Protein 3TML (pdb70)

Organism: Burkholderia cenocepacia (strain ATCC BAA-245 / DSM 16553 / LMG 16656 / NCTC 13227 / J2315 / CF5610) (NCBI:txid216591)

InterPro domains:
  IPR006218 DAHP synthetase I/KDSA [PF00793] (8-274)
  IPR006269 3-deoxy-8-phosphooctulonate synthase [MF_00056] (8-276)
  IPR006269 3-deoxy-8-phosphooctulonate synthase [PTHR21057] (2-278)
  IPR006269 3-deoxy-8-phosphooctulonate synthase [TIGR01362] (13-274)
  IPR013785 Aldolase-type TIM barrel [G3DSA:3.20.20.70] (1-281)

Secondary structure (DSSP, 8-state):
-EEETTEEESTTS--EEEEE-SB---HHHHHHHHHHHHHHHHHHT--EEEE-B--HHHHHHHHHHHHHHH---EEEE--SGGGHHHHHHH-SEEEE-GGGTT-HHHHHHHHTSSS-EEEEPPTT--TTHHHHHHHHHHHHHHTTT--S--EEEEE--EE-SSS-EE--HHHHHHGGGGSS-EEEEHHHHT-----TTHHHHHHHHHHHH--SEEEEEEESSGGG-SS-GGGPEEGGGHHHHHHHHHHHHHHHHSS--GGGG-/-EEETTEEESTTS--EEEEE-SB---HHHHHHHHHHHHHHHHHHT--EEEE-B---HHHHHHHHHHHHHHH---EEEE--SHHHHHHHHTT-SEEEE-GGGTT-HHHHHHHHTSSS-EEEEPPTT--GGGHHHHHHHHHHHHHHTT--S--EEEEE--EE-SSS-EE--HHHHHHGGGGSS-EEEETTGGG------TTHHHHHHHHHHHH--SEEEEEEESSGGG-SSSGGGPEEHHHHHHHHHHHHHHHHHHHSS--GGGG-/-EEETTEEESTTSPPEEEEE-SB---HHHHHHHHHHHHHHHHHHT--EEEE-B---HHHHHHHHHHHHHHH---EEEE--SGGGHHHHHTT-SEEEE-GGGTT-HHHHHHHHTSSS-EEEEPPTT--GGGHHHHHHHHHHHHHHTT--S--EEEEE--EE-SSS-EE--HHHHHHGGGGTS-EEEETTGGG------TTHHHHHHHHHHHH--SEEEEEEES-GGG-SSSGGGSEEGGGHHHHHHHHHHHHHHHHSS--GGGG-/-EEETTEEESTTSPPEEEEE-SB---HHHHHHHHHHHHHHHHHHT--EEEE-B---HHHHHHHHHHHHHHH---EEEE--SGGGHHHHHTT-SEEEE-GGGTT-HHHHHHHHTSSS-EEEEPPTT--GGGHHHHHHHHHHHHHHTT--S--EEEEE--EE-SSS-EE--HHHHHHGGGGTS-EEEEHHHHT------TTHHHHHHHHHHHH--SEEEEEEESSGGG-SSSGGGPEEGGGHHHHHHHHHHHHHHHHSS--GGGG-

Sequence (1054 aa):
SMKLCDFEVGLDQPFFLIAGTCVVESEQMTIDTAGRLKEICEKLNVPFIYKSSYGMDEGLRILSSEVKRQLGLPVLTDVHSIDEIEQVASVVDVLQTPAFLCRQTDFIHACARSGKPVNIKKGQFLAPHHDMKNVIDKARDAAREAGLSEDRFMACERGVSFGYNNLVSDMRSLAIMRETNAPVVFDATHSVQLPGQRREFVPVLARAAVATGVAGLFMETHPNPAEAKSDGPNAVPLNRMGALLETLVTLDQAVKRNPFLENDFSMKLCDFEVGLDQPFFLIAGTCVVESEQMTIDTAGRLKEICEKLNVPFIYKSSYLGMDEGLRILSEVKRQLGLPVLTDVHSIDEIEQVASVVDVLQTPAFLCRQQTDFIHACARSGKPVNIKKGQFLAPHDMKNVIDKARDAAREAGLSEDDRFMACERGVSFGYNNLVSDMRSLAIMRETNAPVVFDATHSVQLPGGQREFVPVLARAAVATGVAGLFMETHPNPAEAKSDGPNAVPLNRMGALLETLVTLDQAVKRNPFLENDFSMKLCDFEVGLDQPFFLIAGTCVVESEQMTIDTAGRLKEICEKLNVPFIYKSSYLGMDEGLRILSEVKRQLGLPVLTDVHSIDEIEQVASVVDVLQTPAFLCRQTDFIHACARRSGKPVNIKKGQFLAPHHDMKNVIDKARDAAREAGLSEDDRFMACERGVSFGYNNLVSDMRSSLAIMRETNAPVVFDATHSVQLPGGQREFVPVLARAAVATGVAGLFMETHPNPAEAKSDGPNAVPLNRMGALLETLVTLDQAVKRNPFLENDFSMKLCDFEVGLDQPFFLIAGTCVVESEQMTIDTAGRLKEICEKLNVPFIYKSSYLGMDEGLRILSEVKRQLGLPVLTDVHSIDEIEQVASSVVDVLQTPAFLCRQTDFIHACARRSGKPVNIKKGQFLAPHHDMKNVIDKARDAAREAGLSEDRFMACERGVSFGYNNLVSDMRSSLAIMRETNAPVVFDATHSVQLPGGQREEFVPVLARAAVATGVAGLFMETHPNPAEAKSDGPNAVPLNRMGALLETLVTLDQAVKRNPFLENDF

Nearest PDB structures (foldseek):
  3tml-assembly1_B  TM=1.002E+00  e=1.081E-51  Burkholderia cenocepacia J2315
  3t4c-assembly1_C  TM=9.710E-01  e=5.370E-46  Burkholderia ambifaria MC40-6
  3t4c-assembly1_A  TM=9.630E-01  e=5.690E-46  Burkholderia ambifaria MC40-6
  6mdy-assembly1_A  TM=9.760E-01  e=8.837E-35  Legionella pneumophila subsp. pneumophila str. Philadelphia 1
  2a21-assembly1_A  TM=9.348E-01  e=5.175E-30  Aquifex aeolicus

Solvent-accessible surface area: 36856 Å² total; per-residue (Å²): 85,4,85,2,50,107,46,46,0,5,50,95,44,80,4,0,0,0,0,0,0,24,41,29,57,47,65,64,51,0,20,97,0,0,21,41,0,60,59,40,2,115,86,43,84,7,33,12,0,0,6,0,20,51,89,41,107,87,3,4,107,8,0,44,30,0,66,175,97,32,67,14,22,0,0,0,19,0,84,41,82,129,38,11,150,80,0,7,87,35,0,31,0,0,4,0,32,8,151,50,2,70,92,74,77,5,5,56,15,0,0,123,30,37,58,23,1,0,1,14,3,0,20,118,23,52,28,112,55,0,75,111,14,0,54,29,0,26,68,7,0,136,94,44,77,50,69,69,68,34,0,0,0,1,1,29,0,22,59,46,71,210,103,43,5,1,4,14,0,14,1,1,14,48,0,42,67,2,120,8,12,6,0,0,0,0,3,47,2,0,31,94,93,78,33,83,71,12,0,0,0,1,0,4,0,0,0,0,0,0,0,1,0,0,4,0,1,0,6,62,52,22,113,81,24,76,40,48,5,88,16,4,0,22,22,116,89,0,22,58,4,0,89,17,0,26,26,0,6,73,4,5,45,111,76,126,16,23,11,109,111,68,72,12,70,1,54,106,45,94,0,5,51,106,49,82,3,0,0,0,0,0,0,25,47,10,42,50,66,66,52,0,26,96,1,0,21,116,0,61,58,17,2,104,79,40,62,9,32,12,0,0,6,0,19,54,132,43,42,104,57,0,3,108,1,0,39,31,0,72,169,81,32,66,13,22,0,0,0,21,0,86,36,90,131,40,10,83,77,0,8,89,32,0,28,0,0,2,0,30,7,149,50,2,107,104,87,58,6,6,56,12,1,0,122,31,34,62,22,0,0,1,14,2,0,16,117,6,55,24,111,40,0,74,94,6,0,55,32,0,31,70,7,0,135,90,50,71,48,58,61,78,32,1,0,0,0,1,19,0,20,59,50,69,206,92,43,2,0,4,13,1,13,0,0,14,46,0,41,66,2,122,9,13,7,0,0,0,0,4,38,1,0,50,84,46,115,78,34,62,51,21,0,0,0,2,0,5,0,0,0,0,0,0,0,0,0,0,1,0,3,1,8,59,55,15,110,83,22,81,26,58,9,70,15,5,0,21,14,126,14,0,23,64,4,0,61,29,0,26,53,0,5,86,2,4,45,90,77,123,15,29,14,104,81,69,113,6,83,1,53,96,29,21,0,6,53,95,19,56,3,0,0,0,0,0,0,22,44,7,37,48,58,67,52,0,28,97,0,0,22,37,0,61,59,41,2,58,49,40,31,8,15,14,0,0,7,0,18,48,130,42,42,106,62,0,4,99,2,0,39,36,0,66,198,91,38,66,13,25,0,0,0,21,0,78,39,83,124,37,11,151,79,0,10,89,34,0,34,0,0,5,0,28,9,148,47,2,108,91,60,80,7,5,51,12,0,1,119,33,38,58,23,2,0,1,12,4,0,18,116,8,52,25,114,40,0,76,63,4,0,52,76,0,29,67,6,0,129,94,50,73,47,59,68,77,32,1,0,0,0,2,20,0,20,58,48,68,206,93,41,2,0,3,14,1,14,0,1,13,44,0,39,65,3,123,8,15,7,0,0,0,0,3,32,1,0,48,85,50,118,87,36,55,72,14,0,0,0,2,0,6,0,0,0,0,0,1,0,0,0,0,0,0,2,1,5,43,91,18,110,81,22,77,41,42,9,66,18,5,0,22,24,141,13,0,22,62,4,0,60,24,0,22,36,0,4,63,2,4,39,68,69,118,15,19,12,104,84,44,94,8,73,1,53,106,44,66,0,5,57,87,15,21,3,0,0,0,0,0,0,18,41,10,38,45,63,65,49,0,26,93,0,0,23,125,0,56,52,12,2,88,40,37,25,8,33,13,0,0,8,0,15,41,134,44,42,107,61,0,3,106,2,0,40,28,0,74,176,87,33,68,13,25,0,0,0,27,0,80,44,82,96,38,11,146,77,0,9,93,35,1,31,0,0,6,0,35,8,148,44,2,68,90,48,80,6,4,53,15,0,0,116,33,38,59,22,0,0,1,14,3,0,18,118,24,52,27,117,60,0,78,86,13,0,56,72,0,31,66,6,0,144,92,50,73,46,68,74,61,32,0,0,0,0,2,19,0,22,59,49,69,209,94,40,2,1,4,14,0,14,1,0,14,45,0,36,65,3,125,9,15,6,0,0,0,0,3,37,2,0,44,87,47,116,66,32,58,58,22,0,0,0,2,0,5,0,0,0,0,0,0,0,0,0,0,4,0,1,1,7,60,54,15,112,82,25,78,43,41,6,78,20,3,0,25,15,132,14,0,22,64,5,0,101,23,0,22,31,0,4,51,17,5,41,53,90,120,16,32,13,105,81,61

Structure (mmCIF, N/CA/C/O backbone):
data_3TML
#
_entry.id   3TML
#
_cell.length_a   47.380
_cell.length_b   149.010
_cell.length_c   151.070
_cell.angle_alpha   90.000
_cell.angle_beta   90.000
_cell.angle_gamma   90.000
#
_symmetry.space_group_name_H-M   'P 21 21 21'
#
loop_
_entity.id
_entity.type
_entity.pdbx_description
1 polymer '2-dehydro-3-deoxyphosphooctonate aldolase'
2 non-polymer 'SULFATE ION'
3 non-polymer 'CHLORIDE ION'
4 water water
#
loop_
_atom_site.group_PDB
_atom_site.id
_atom_site.type_symbol
_atom_site.label_atom_id
_atom_site.label_alt_id
_atom_site.label_comp_id
_atom_site.label_asym_id
_atom_site.label_entity_id
_atom_site.label_seq_id
_atom_site.pdbx_PDB_ins_code
_atom_site.Cartn_x
_atom_site.Cartn_y
_atom_site.Cartn_z
_atom_site.occupancy
_atom_site.B_iso_or_equiv
_atom_site.auth_seq_id
_atom_site.auth_comp_id
_atom_site.auth_asym_id
_atom_site.auth_atom_id
_atom_site.pdbx_PDB_model_num
ATOM 1 N N . SER A 1 4 ? 2.422 -20.718 29.090 1.00 40.66 0 SER A N 1
ATOM 2 C CA . SER A 1 4 ? 1.060 -21.337 29.129 1.00 41.93 0 SER A CA 1
ATOM 3 C C . SER A 1 4 ? 1.029 -22.584 30.052 1.00 41.71 0 SER A C 1
ATOM 4 O O . SER A 1 4 ? 2.067 -23.236 30.261 1.00 48.96 0 SER A O 1
ATOM 6 N N . MET A 1 5 ? -0.145 -22.885 30.609 1.00 45.80 1 MET A N 1
ATOM 7 C CA . MET A 1 5 ? -0.398 -24.137 31.303 1.00 41.96 1 MET A CA 1
ATOM 8 C C . MET A 1 5 ? -1.441 -24.958 30.518 1.00 39.82 1 MET A C 1
ATOM 9 O O . MET A 1 5 ? -2.390 -24.393 30.000 1.00 36.76 1 MET A O 1
ATOM 14 N N . LYS A 1 6 ? -1.276 -26.280 30.435 1.00 38.11 2 LYS A N 1
ATOM 15 C CA . LYS A 1 6 ? -2.300 -27.147 29.828 1.00 37.51 2 LYS A CA 1
ATOM 16 C C . LYS A 1 6 ? -3.420 -27.413 30.834 1.00 36.68 2 LYS A C 1
ATOM 17 O O . LYS A 1 6 ? -3.176 -27.737 31.995 1.00 36.96 2 LYS A O 1
ATOM 19 N N . LEU A 1 7 ? -4.657 -27.237 30.401 1.00 36.06 3 LEU A N 1
ATOM 20 C CA . LEU A 1 7 ? -5.816 -27.434 31.277 1.00 35.12 3 LEU A CA 1
ATOM 21 C C . LEU A 1 7 ? -6.869 -28.100 30.425 1.00 36.36 3 LEU A C 1
ATOM 22 O O . LEU A 1 7 ? -7.320 -27.523 29.436 1.00 35.40 3 LEU A O 1
ATOM 27 N N . CYS A 1 8 ? -7.245 -29.322 30.786 1.00 36.91 4 CYS A N 1
ATOM 28 C CA . CYS A 1 8 ? -8.183 -30.082 29.993 1.00 38.16 4 CYS A CA 1
ATOM 29 C C . CYS A 1 8 ? -7.586 -30.165 28.569 1.00 40.14 4 CYS A C 1
ATOM 30 O O . CYS A 1 8 ? -6.399 -30.418 28.448 1.00 42.33 4 CYS A O 1
ATOM 33 N N . ASP A 1 9 ? -8.339 -29.957 27.494 1.00 41.19 5 ASP A N 1
ATOM 34 C CA . ASP A 1 9 ? -7.741 -30.132 26.154 1.00 41.20 5 ASP A CA 1
ATOM 35 C C . ASP A 1 9 ? -7.141 -28.844 25.535 1.00 41.02 5 ASP A C 1
ATOM 36 O O . ASP A 1 9 ? -6.873 -28.832 24.350 1.00 41.74 5 ASP A O 1
ATOM 38 N N . PHE A 1 10 ? -6.938 -27.782 26.320 1.00 38.56 6 PHE A N 1
ATOM 39 C CA . PHE A 1 10 ? -6.420 -26.496 25.786 1.00 39.67 6 PHE A CA 1
ATOM 40 C C . PHE A 1 10 ? -5.309 -25.875 26.636 1.00 37.52 6 PHE A C 1
ATOM 41 O O . PHE A 1 10 ? -4.969 -26.405 27.695 1.00 38.75 6 PHE A O 1
ATOM 49 N N . GLU A 1 11 ? -4.723 -24.784 26.135 1.00 35.71 7 GLU A N 1
ATOM 50 C CA . GLU A 1 11 ? -3.663 -24.055 26.817 1.00 34.92 7 GLU A CA 1
ATOM 51 C C . GLU A 1 11 ? -4.261 -22.768 27.404 1.00 32.94 7 GLU A C 1
ATOM 52 O O . GLU A 1 11 ? -5.019 -22.054 26.740 1.00 31.79 7 GLU A O 1
ATOM 54 N N . VAL A 1 12 ? -3.909 -22.479 28.649 1.00 31.64 8 VAL A N 1
ATOM 55 C CA . VAL A 1 12 ? -4.410 -21.291 29.327 1.00 30.59 8 VAL A CA 1
ATOM 56 C C . VAL A 1 12 ? -3.268 -20.474 29.894 1.00 31.10 8 VAL A C 1
ATOM 57 O O . VAL A 1 12 ? -2.139 -20.954 30.070 1.00 31.18 8 VAL A O 1
ATOM 61 N N . GLY A 1 13 ? -3.551 -19.211 30.135 1.00 30.95 9 GLY A N 1
ATOM 62 C CA . GLY A 1 13 ? -2.539 -18.351 30.664 1.00 31.81 9 GLY A CA 1
ATOM 63 C C . GLY A 1 13 ? -2.778 -16.916 30.271 1.00 33.09 9 GLY A C 1
ATOM 64 O O . GLY A 1 13 ? -3.660 -16.597 29.464 1.00 31.68 9 GLY A O 1
ATOM 65 N N . LEU A 1 14 ? -1.985 -16.054 30.885 1.00 34.46 10 LEU A N 1
ATOM 66 C CA . LEU A 1 14 ? -2.055 -14.635 30.621 1.00 35.08 10 LEU A CA 1
ATOM 67 C C . LEU A 1 14 ? -1.765 -14.358 29.159 1.00 35.97 10 LEU A C 1
ATOM 68 O O . LEU A 1 14 ? -2.293 -13.431 28.605 1.00 36.97 10 LEU A O 1
ATOM 73 N N . ASP A 1 15 ? -0.926 -15.181 28.550 1.00 38.01 11 ASP A N 1
ATOM 74 C CA . ASP A 1 15 ? -0.574 -15.090 27.121 1.00 40.13 11 ASP A CA 1
ATOM 75 C C . ASP A 1 15 ? -1.568 -15.794 26.156 1.00 39.12 11 ASP A C 1
ATOM 76 O O . ASP A 1 15 ? -1.302 -15.885 24.965 1.00 43.61 11 ASP A O 1
ATOM 81 N N . GLN A 1 16 ? -2.675 -16.330 26.654 1.00 35.01 12 GLN A N 1
ATOM 82 C CA . GLN A 1 16 ? -3.633 -17.056 25.819 1.00 33.33 12 GLN A CA 1
ATOM 83 C C . GLN A 1 16 ? -4.999 -16.393 25.868 1.00 30.83 12 GLN A C 1
ATOM 84 O O . GLN A 1 16 ? -5.297 -15.619 26.797 1.00 29.08 12 GLN A O 1
ATOM 90 N N . PRO A 1 17 ? -5.869 -16.750 24.922 1.00 29.92 13 PRO A N 1
ATOM 91 C CA . PRO A 1 17 ? -7.251 -16.297 25.011 1.00 28.56 13 PRO A CA 1
ATOM 92 C C . PRO A 1 17 ? -7.885 -16.751 26.334 1.00 26.60 13 PRO A C 1
ATOM 93 O O . PRO A 1 17 ? -7.666 -17.897 26.737 1.00 25.12 13 PRO A O 1
ATOM 97 N N . PHE A 1 18 ? -8.697 -15.905 26.972 1.00 24.19 14 PHE A N 1
ATOM 98 C CA . PHE A 1 18 ? -9.292 -16.281 28.283 1.00 23.59 14 PHE A CA 1
ATOM 99 C C . PHE A 1 18 ? -10.249 -17.457 28.146 1.00 23.56 14 PHE A C 1
ATOM 100 O O . PHE A 1 18 ? -10.856 -17.638 27.094 1.00 23.24 14 PHE A O 1
ATOM 108 N N . PHE A 1 19 ? -10.341 -18.278 29.198 1.00 23.28 15 PHE A N 1
ATOM 109 C CA . PHE A 1 19 ? -11.309 -19.364 29.245 1.00 23.55 15 PHE A CA 1
ATOM 110 C C . PHE A 1 19 ? -12.431 -19.021 30.189 1.00 22.24 15 PHE A C 1
ATOM 111 O O . PHE A 1 19 ? -12.275 -18.159 31.074 1.00 21.55 15 PHE A O 1
ATOM 119 N N . LEU A 1 20 ? -13.563 -19.694 29.999 1.00 22.12 16 LEU A N 1
ATOM 120 C CA . LEU A 1 20 ? -14.724 -19.484 30.828 1.00 21.08 16 LEU A CA 1
ATOM 121 C C . LEU A 1 20 ? -15.001 -20.712 31.659 1.00 20.83 16 LEU A C 1
ATOM 122 O O . LEU A 1 20 ? -14.993 -21.856 31.134 1.00 21.58 16 LEU A O 1
ATOM 127 N N . ILE A 1 21 ? -15.223 -20.478 32.960 1.00 20.10 17 ILE A N 1
ATOM 128 C CA . ILE A 1 21 ? -15.815 -21.466 33.853 1.00 20.83 17 ILE A CA 1
ATOM 129 C C . ILE A 1 21 ? -17.235 -20.932 34.124 1.00 21.92 17 ILE A C 1
ATOM 130 O O . ILE A 1 21 ? -17.397 -19.778 34.550 1.00 22.02 17 ILE A O 1
ATOM 135 N N . ALA A 1 22 ? -18.269 -21.707 33.835 1.00 22.89 18 ALA A N 1
ATOM 136 C CA . ALA A 1 22 ? -19.631 -21.250 34.103 1.00 24.07 18 ALA A CA 1
ATOM 137 C C . ALA A 1 22 ? -20.597 -22.394 34.238 1.00 25.89 18 ALA A C 1
ATOM 138 O O . ALA A 1 22 ? -20.369 -23.482 33.726 1.00 27.01 18 ALA A O 1
ATOM 140 N N . GLY A 1 23 ? -21.720 -22.108 34.882 1.00 27.70 19 GLY A N 1
ATOM 141 C CA . GLY A 1 23 ? -22.779 -23.081 35.069 1.00 29.93 19 GLY A CA 1
ATOM 142 C C . GLY A 1 23 ? -23.742 -22.583 36.124 1.00 31.55 19 GLY A C 1
ATOM 143 O O . GLY A 1 23 ? -23.627 -21.448 36.585 1.00 29.98 19 GLY A O 1
ATOM 144 N N . THR A 1 24 ? -24.736 -23.402 36.453 1.00 33.86 20 THR A N 1
ATOM 145 C CA . THR A 1 24 ? -25.702 -23.024 37.472 1.00 36.00 20 THR A CA 1
ATOM 146 C C . THR A 1 24 ? -25.020 -23.169 38.819 1.00 36.18 20 THR A C 1
ATOM 147 O O . THR A 1 24 ? -24.149 -24.031 38.982 1.00 36.16 20 THR A O 1
ATOM 151 N N . CYS A 1 25 ? -25.410 -22.348 39.785 1.00 37.30 21 CYS A N 1
ATOM 152 C CA . CYS A 1 25 ? -24.748 -22.380 41.108 1.00 37.22 21 CYS A CA 1
ATOM 153 C C . CYS A 1 25 ? -24.613 -23.800 41.653 1.00 35.80 21 CYS A C 1
ATOM 154 O O . CYS A 1 25 ? -23.519 -24.238 42.005 1.00 33.32 21 CYS A O 1
ATOM 157 N N . VAL A 1 26 ? -25.735 -24.505 41.703 1.00 36.76 22 VAL A N 1
ATOM 158 C CA . VAL A 1 26 ? -25.780 -25.871 42.254 1.00 37.21 22 VAL A CA 1
ATOM 159 C C . VAL A 1 26 ? -26.344 -26.802 41.196 1.00 36.93 22 VAL A C 1
ATOM 160 O O . VAL A 1 26 ? -26.926 -26.347 40.206 1.00 35.18 22 VAL A O 1
ATOM 164 N N . VAL A 1 27 ? -26.152 -28.106 41.384 1.00 37.39 23 VAL A N 1
ATOM 165 C CA . VAL A 1 27 ? -26.786 -29.094 40.488 1.00 38.82 23 VAL A CA 1
ATOM 166 C C . VAL A 1 27 ? -28.263 -29.229 40.904 1.00 41.25 23 VAL A C 1
ATOM 167 O O . VAL A 1 27 ? -28.583 -29.775 41.959 1.00 43.49 23 VAL A O 1
ATOM 171 N N . GLU A 1 28 ? -29.156 -28.686 40.090 1.00 42.82 24 GLU A N 1
ATOM 172 C CA . GLU A 1 28 ? -30.584 -28.652 40.418 1.00 45.77 24 GLU A CA 1
ATOM 173 C C . GLU A 1 28 ? -31.328 -29.887 39.923 1.00 47.85 24 GLU A C 1
ATOM 174 O O . GLU A 1 28 ? -32.322 -30.314 40.544 1.00 49.21 24 GLU A O 1
ATOM 180 N N . SER A 1 29 ? -30.828 -30.467 38.825 1.00 46.55 25 SER A N 1
ATOM 181 C CA . SER A 1 29 ? -31.578 -31.424 38.029 1.00 48.49 25 SER A CA 1
ATOM 182 C C . SER A 1 29 ? -30.703 -31.887 36.869 1.00 46.55 25 SER A C 1
ATOM 183 O O . SER A 1 29 ? -29.896 -31.105 36.386 1.00 44.93 25 SER A O 1
ATOM 186 N N . GLU A 1 30 ? -30.861 -33.132 36.413 1.00 45.84 26 GLU A N 1
ATOM 187 C CA . GLU A 1 30 ? -30.103 -33.618 35.246 1.00 45.45 26 GLU A CA 1
ATOM 188 C C . GLU A 1 30 ? -30.410 -32.795 33.983 1.00 45.97 26 GLU A C 1
ATOM 189 O O . GLU A 1 30 ? -29.484 -32.359 33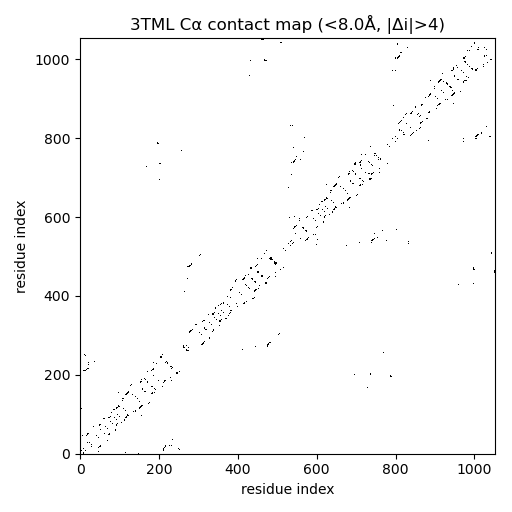.292 1.00 43.58 26 GLU A O 1
ATOM 195 N N . GLN A 1 31 ? -31.697 -32.559 33.709 1.00 47.40 27 GLN A N 1
ATOM 196 C CA . GLN A 1 31 ? -32.122 -31.742 32.555 1.00 47.69 27 GLN A CA 1
ATOM 197 C C . GLN A 1 31 ? -31.741 -30.266 32.666 1.00 47.00 27 GLN A C 1
ATOM 198 O O . GLN A 1 31 ? -31.310 -29.673 31.682 1.00 47.37 27 GLN A O 1
ATOM 200 N N . MET A 1 32 ? -31.884 -29.657 33.844 1.00 46.72 28 MET A N 1
ATOM 201 C CA . MET A 1 32 ? -31.384 -28.294 34.033 1.00 45.24 28 MET A CA 1
ATOM 202 C C . MET A 1 32 ? -29.880 -28.224 33.712 1.00 43.03 28 MET A C 1
ATOM 203 O O . MET A 1 32 ? -29.402 -27.282 33.075 1.00 39.67 28 MET A O 1
ATOM 208 N N . THR A 1 33 ? -29.136 -29.227 34.169 1.00 40.92 29 THR A N 1
ATOM 209 C CA . THR A 1 33 ? -27.697 -29.213 34.037 1.00 38.00 29 THR A CA 1
ATOM 210 C C . THR A 1 33 ? -27.312 -29.469 32.585 1.00 38.00 29 THR A C 1
ATOM 211 O O . THR A 1 33 ? -26.518 -28.737 32.017 1.00 35.73 29 THR A O 1
ATOM 215 N N . ILE A 1 34 ? -27.896 -30.485 31.966 1.00 38.47 30 ILE A N 1
ATOM 216 C CA . ILE A 1 34 ? -27.515 -30.839 30.586 1.00 38.91 30 ILE A CA 1
ATOM 217 C C . ILE A 1 34 ? -27.931 -29.764 29.582 1.00 38.98 30 ILE A C 1
ATOM 218 O O . ILE A 1 34 ? -27.196 -29.463 28.648 1.00 37.53 30 ILE A O 1
ATOM 223 N N . ASP A 1 35 ? -29.093 -29.161 29.791 1.00 41.67 31 ASP A N 1
ATOM 224 C CA . ASP A 1 35 ? -29.541 -28.067 28.914 1.00 43.29 31 ASP A CA 1
ATOM 225 C C . ASP A 1 35 ? -28.650 -26.824 29.046 1.00 40.91 31 ASP A C 1
ATOM 226 O O . ASP A 1 35 ? -28.216 -26.259 28.033 1.00 40.78 31 ASP A O 1
ATOM 231 N N . THR A 1 36 ? -28.364 -26.402 30.278 1.00 38.15 32 THR A N 1
ATOM 232 C CA . THR A 1 36 ? -27.557 -25.199 30.478 1.00 36.24 32 THR A CA 1
ATOM 233 C C . THR A 1 36 ? -26.164 -25.420 29.918 1.00 34.94 32 THR A C 1
ATOM 234 O O . THR A 1 36 ? -25.622 -24.530 29.220 1.00 34.34 32 THR A O 1
ATOM 238 N N . ALA A 1 37 ? -25.595 -26.598 30.195 1.00 32.99 33 ALA A N 1
ATOM 239 C CA . ALA A 1 37 ? -24.236 -26.897 29.734 1.00 31.67 33 ALA A CA 1
ATOM 240 C C . ALA A 1 37 ? -24.213 -26.894 28.211 1.00 31.84 33 ALA A C 1
ATOM 241 O O . ALA A 1 37 ? -23.249 -26.421 27.604 1.00 31.21 33 ALA A O 1
ATOM 243 N N . GLY A 1 38 ? -25.291 -27.381 27.599 1.00 32.82 34 GLY A N 1
ATOM 244 C CA . GLY A 1 38 ? -25.381 -27.456 26.129 1.00 33.03 34 GLY A CA 1
ATOM 245 C C . GLY A 1 38 ? -25.445 -26.082 25.447 1.00 32.46 34 GLY A C 1
ATOM 246 O O . GLY A 1 38 ? -24.786 -25.843 24.429 1.00 31.68 34 GLY A O 1
ATOM 247 N N . ARG A 1 39 ? -26.268 -25.189 25.987 1.00 32.60 35 ARG A N 1
ATOM 248 C CA . ARG A 1 39 ? -26.385 -23.817 25.467 1.00 32.32 35 ARG A CA 1
ATOM 249 C C . ARG A 1 39 ? -25.068 -23.040 25.656 1.00 30.81 35 ARG A C 1
ATOM 250 O O . ARG A 1 39 ? -24.657 -22.338 24.745 1.00 30.84 35 ARG A O 1
ATOM 252 N N . LEU A 1 40 ? -24.404 -23.199 26.805 1.00 29.24 36 LEU A N 1
ATOM 253 C CA . LEU A 1 40 ? -23.110 -22.576 27.059 1.00 28.20 36 LEU A CA 1
ATOM 254 C C . LEU A 1 40 ? -22.066 -23.080 26.088 1.00 29.03 36 LEU A C 1
ATOM 255 O O . LEU A 1 40 ? -21.238 -22.291 25.596 1.00 29.49 36 LEU A O 1
ATOM 260 N N . LYS A 1 41 ? -22.089 -24.375 25.819 1.00 29.96 37 LYS A N 1
ATOM 261 C CA . LYS A 1 41 ? -21.187 -24.964 24.842 1.00 31.20 37 LYS A CA 1
ATOM 262 C C . LYS A 1 41 ? -21.352 -24.304 23.465 1.00 32.45 37 LYS A C 1
ATOM 263 O O . LYS A 1 41 ? -20.349 -23.984 22.818 1.00 31.66 37 LYS A O 1
ATOM 269 N N . GLU A 1 42 ? -22.612 -24.119 23.033 1.00 33.81 38 GLU A N 1
ATOM 270 C CA . GLU A 1 42 ? -22.916 -23.516 21.725 1.00 34.54 38 GLU A CA 1
ATOM 271 C C . GLU A 1 42 ? -22.444 -22.080 21.662 1.00 33.58 38 GLU A C 1
ATOM 272 O O . GLU A 1 42 ? -21.788 -21.683 20.691 1.00 33.51 38 GLU A O 1
ATOM 274 N N . ILE A 1 43 ? -22.808 -21.307 22.679 1.00 33.38 39 ILE A N 1
ATOM 275 C CA . ILE A 1 43 ? -22.371 -19.906 22.809 1.00 32.17 39 ILE A CA 1
ATOM 276 C C . ILE A 1 43 ? -20.841 -19.796 22.749 1.00 31.48 39 ILE A C 1
ATOM 277 O O . ILE A 1 43 ? -20.304 -19.045 21.928 1.00 32.14 39 ILE A O 1
ATOM 282 N N . CYS A 1 44 ? -20.143 -20.565 23.587 1.00 30.60 40 CYS A N 1
ATOM 283 C CA . CYS A 1 44 ? -18.678 -20.549 23.641 1.00 30.18 40 CYS A CA 1
ATOM 284 C C . CYS A 1 44 ? -17.964 -21.025 22.365 1.00 31.81 40 CYS A C 1
ATOM 285 O O . CYS A 1 44 ? -16.947 -20.420 21.969 1.00 31.20 40 CYS A O 1
ATOM 288 N N . GLU A 1 45 ? -18.477 -22.099 21.754 1.00 33.20 41 GLU A N 1
ATOM 289 C CA . GLU A 1 45 ? -18.007 -22.576 20.427 1.00 35.34 41 GLU A CA 1
ATOM 290 C C . GLU A 1 45 ? -18.045 -21.481 19.361 1.00 35.21 41 GLU A C 1
ATOM 291 O O . GLU A 1 45 ? -17.071 -21.304 18.622 1.00 34.49 41 GLU A O 1
ATOM 297 N N . LYS A 1 46 ? -19.168 -20.767 19.300 1.00 35.40 42 LYS A N 1
ATOM 298 C CA . LYS A 1 46 ? -19.362 -19.680 18.335 1.00 36.69 42 LYS A CA 1
ATOM 299 C C . LYS A 1 46 ? -18.318 -18.578 18.515 1.00 36.65 42 LYS A C 1
ATOM 300 O O . LYS A 1 46 ? -17.893 -17.979 17.535 1.00 36.72 42 LYS A O 1
ATOM 302 N N . LEU A 1 47 ? -17.894 -18.327 19.756 1.00 35.27 43 LEU A N 1
ATOM 303 C CA . LEU A 1 47 ? -16.938 -17.269 20.055 1.00 35.92 43 LEU A CA 1
ATOM 304 C C . LEU A 1 47 ? -15.486 -17.731 20.251 1.00 35.88 43 LEU A C 1
ATOM 305 O O . LEU A 1 47 ? -14.627 -16.902 20.491 1.00 37.04 43 LEU A O 1
ATOM 310 N N . ASN A 1 48 ? -15.215 -19.023 20.148 1.00 37.42 44 ASN A N 1
ATOM 311 C CA . ASN A 1 48 ? -13.888 -19.596 20.462 1.00 39.34 44 ASN A CA 1
ATOM 312 C C . ASN A 1 48 ? -13.390 -19.264 21.839 1.00 36.57 44 ASN A C 1
ATOM 313 O O . ASN A 1 48 ? -12.240 -18.842 22.013 1.00 39.13 44 ASN A O 1
ATOM 318 N N . VAL A 1 49 ? -14.290 -19.398 22.800 1.00 33.44 45 VAL A N 1
ATOM 319 C CA . VAL A 1 49 ? -13.953 -19.246 24.201 1.00 29.16 45 VAL A CA 1
ATOM 320 C C . VAL A 1 49 ? -13.857 -20.674 24.736 1.00 28.52 45 VAL A C 1
ATOM 321 O O . VAL A 1 49 ? -14.865 -21.379 24.757 1.00 27.77 45 VAL A O 1
ATOM 325 N N . PRO A 1 50 ? -12.647 -21.123 25.138 1.00 27.58 46 PRO A N 1
ATOM 326 C CA . PRO A 1 50 ? -12.556 -22.394 25.822 1.00 27.37 46 PRO A CA 1
ATOM 327 C C . PRO A 1 50 ? -13.468 -22.402 27.041 1.00 25.98 46 PRO A C 1
ATOM 328 O O . PRO A 1 50 ? -13.556 -21.405 27.747 1.00 24.24 46 PRO A O 1
ATOM 332 N N . PHE A 1 51 ? -14.132 -23.532 27.273 1.00 25.44 47 PHE A N 1
ATOM 333 C CA . PHE A 1 51 ? -15.210 -23.604 28.223 1.00 24.91 47 PHE A CA 1
ATOM 334 C C . PHE A 1 51 ? -15.129 -24.825 29.128 1.00 25.35 47 PHE A C 1
ATOM 335 O O . PHE A 1 51 ? -14.933 -25.977 28.655 1.00 25.41 47 PHE A O 1
ATOM 343 N N . ILE A 1 52 ? -15.301 -24.575 30.418 1.00 24.18 48 ILE A N 1
ATOM 344 C CA . ILE A 1 52 ? -15.342 -25.604 31.439 1.00 23.86 48 ILE A CA 1
ATOM 345 C C . ILE A 1 52 ? -16.661 -25.437 32.206 1.00 23.95 48 ILE A C 1
ATOM 346 O O . ILE A 1 52 ? -16.981 -24.328 32.717 1.00 22.44 48 ILE A O 1
ATOM 351 N N . TYR A 1 53 ? -17.420 -26.523 32.323 1.00 24.45 49 TYR A N 1
ATOM 352 C CA . TYR A 1 53 ? -18.714 -26.464 33.018 1.00 25.47 49 TYR A CA 1
ATOM 353 C C . TYR A 1 53 ? -18.543 -26.659 34.530 1.00 25.82 49 TYR A C 1
ATOM 354 O O . TYR A 1 53 ? -17.806 -27.551 34.971 1.00 25.00 49 TYR A O 1
ATOM 363 N N . LYS A 1 54 ? -19.217 -25.814 35.321 1.00 26.70 50 LYS A N 1
ATOM 364 C CA . LYS A 1 54 ? -19.227 -25.964 36.771 1.00 28.29 50 LYS A CA 1
ATOM 365 C C . LYS A 1 54 ? -20.627 -26.042 37.363 1.00 30.18 50 LYS A C 1
ATOM 366 O O . LYS A 1 54 ? -21.475 -25.201 37.077 1.00 30.60 50 LYS A O 1
ATOM 372 N N . SER A 1 55 ? -20.859 -26.998 38.254 1.00 32.44 51 SER A N 1
ATOM 373 C CA . SER A 1 55 ? -21.915 -26.819 39.283 1.00 34.13 51 SER A CA 1
ATOM 374 C C . SER A 1 55 ? -21.464 -27.471 40.578 1.00 35.44 51 SER A C 1
ATOM 375 O O . SER A 1 55 ? -20.656 -28.401 40.534 1.00 35.83 51 SER A O 1
ATOM 378 N N . SER A 1 56 ? -21.938 -26.947 41.718 1.00 36.81 52 SER A N 1
ATOM 379 C CA . SER A 1 56 ? -21.646 -27.528 43.041 1.00 38.05 52 SER A CA 1
ATOM 380 C C . SER A 1 56 ? -22.674 -28.605 43.398 1.00 40.57 52 SER A C 1
ATOM 381 O O . SER A 1 56 ? -23.819 -28.536 42.948 1.00 40.77 52 SER A O 1
ATOM 384 N N . TYR A 1 57 ? -22.265 -29.560 44.248 1.00 43.37 53 TYR A N 1
ATOM 385 C CA . TYR A 1 57 ? -23.129 -30.665 44.718 1.00 44.85 53 TYR A CA 1
ATOM 386 C C . TYR A 1 57 ? -23.545 -30.479 46.194 1.00 47.02 53 TYR A C 1
ATOM 387 O O . TYR A 1 57 ? -23.127 -29.506 46.855 1.00 47.45 53 TYR A O 1
ATOM 396 N N . GLY A 1 72 ? -27.598 -34.319 46.666 1.00 49.15 68 GLY A N 1
ATOM 397 C CA . GLY A 1 72 ? -26.343 -34.564 47.386 1.00 48.44 68 GLY A CA 1
ATOM 398 C C . GLY A 1 72 ? -25.119 -34.838 46.507 1.00 48.91 68 GLY A C 1
ATOM 399 O O . GLY A 1 72 ? -25.181 -34.697 45.276 1.00 47.83 68 GLY A O 1
ATOM 400 N N . MET A 1 73 ? -24.016 -35.260 47.133 1.00 48.72 69 MET A N 1
ATOM 401 C CA . MET A 1 73 ? -22.740 -35.480 46.439 1.00 49.68 69 MET A CA 1
ATOM 402 C C . MET A 1 73 ? -22.773 -36.601 45.379 1.00 49.42 69 MET A C 1
ATOM 403 O O . MET A 1 73 ? -22.310 -36.402 44.251 1.00 50.94 69 MET A O 1
ATOM 408 N N . ASP A 1 74 ? -23.304 -37.771 45.710 1.00 48.75 70 ASP A N 1
ATOM 409 C CA . ASP A 1 74 ? -23.310 -38.887 44.743 1.00 48.39 70 ASP A CA 1
ATOM 410 C C . ASP A 1 74 ? -24.060 -38.554 43.449 1.00 46.08 70 ASP A C 1
ATOM 411 O O . ASP A 1 74 ? -23.581 -38.826 42.346 1.00 44.62 70 ASP A O 1
ATOM 416 N N . GLU A 1 75 ? -25.232 -37.954 43.613 1.00 44.86 71 GLU A N 1
ATOM 417 C CA . GLU A 1 75 ? -26.119 -37.610 42.523 1.00 43.53 71 GLU A CA 1
ATOM 418 C C . GLU A 1 75 ? -25.578 -36.436 41.735 1.00 40.60 71 GLU A C 1
ATOM 419 O O . GLU A 1 75 ? -25.712 -36.384 40.506 1.00 38.42 71 GLU A O 1
ATOM 425 N N . GLY A 1 76 ? -24.987 -35.480 42.445 1.00 38.13 72 GLY A N 1
ATOM 426 C CA . GLY A 1 76 ? -24.345 -34.359 41.808 1.00 35.96 72 GLY A CA 1
ATOM 427 C C . GLY A 1 76 ? -23.222 -34.776 40.873 1.00 35.08 72 GLY A C 1
ATOM 428 O O . GLY A 1 76 ? -23.147 -34.298 39.734 1.00 33.56 72 GLY A O 1
ATOM 429 N N . LEU A 1 77 ? -22.352 -35.672 41.349 1.00 34.95 73 LEU A N 1
ATOM 430 C CA . LEU A 1 77 ? -21.227 -36.173 40.533 1.00 34.46 73 LEU A CA 1
ATOM 431 C C . LEU A 1 77 ? -21.665 -37.089 39.373 1.00 34.24 73 LEU A C 1
ATOM 432 O O . LEU A 1 77 ? -21.009 -37.161 38.312 1.00 33.63 73 LEU A O 1
ATOM 437 N N . ARG A 1 78 ? -22.758 -37.810 39.584 1.00 34.52 74 ARG A N 1
ATOM 438 C CA . ARG A 1 78 ? -23.336 -38.586 38.504 1.00 35.82 74 ARG A CA 1
ATOM 439 C C . ARG A 1 78 ? -23.734 -37.681 37.344 1.00 35.27 74 ARG A C 1
ATOM 440 O O . ARG A 1 78 ? -23.358 -37.920 36.186 1.00 35.09 74 ARG A O 1
ATOM 448 N N . ILE A 1 79 ? -24.504 -36.640 37.674 1.00 35.11 75 ILE A N 1
ATOM 449 C CA . ILE A 1 79 ? -25.001 -35.704 36.679 1.00 34.41 75 ILE A CA 1
ATOM 450 C C . ILE A 1 79 ? -23.820 -34.996 36.019 1.00 33.65 75 ILE A C 1
ATOM 451 O O . ILE A 1 79 ? -23.803 -34.839 34.797 1.00 33.03 75 ILE A O 1
ATOM 456 N N . LEU A 1 80 ? -22.814 -34.599 36.804 1.00 32.98 76 LEU A N 1
ATOM 457 C CA . LEU A 1 80 ? -21.599 -34.039 36.206 1.00 32.23 76 LEU A CA 1
ATOM 458 C C . LEU A 1 80 ? -20.867 -35.012 35.250 1.00 32.00 76 LEU A C 1
ATOM 459 O O . LEU A 1 80 ? -20.306 -34.564 34.240 1.00 30.18 76 LEU A O 1
ATOM 464 N N . SER A 1 81 ? -20.888 -36.325 35.544 1.00 32.79 77 SER A N 1
ATOM 465 C CA A SER A 1 81 ? -20.317 -37.317 34.629 0.50 33.33 77 SER A CA 1
ATOM 466 C CA B SER A 1 81 ? -20.320 -37.322 34.631 0.50 33.33 77 SER A CA 1
ATOM 467 C C . SER A 1 81 ? -21.069 -37.321 33.298 1.00 33.70 77 SER A C 1
ATOM 468 O O . SER A 1 81 ? -20.486 -37.590 32.259 1.00 33.84 77 SER A O 1
ATOM 473 N N . GLU A 1 82 ? -22.372 -37.025 33.336 1.00 34.10 78 GLU A N 1
ATOM 474 C CA . GLU A 1 82 ? -23.212 -37.015 32.131 1.00 34.30 78 GLU A CA 1
ATOM 475 C C . GLU A 1 82 ? -22.994 -35.801 31.249 1.00 33.32 78 GLU A C 1
ATOM 476 O O . GLU A 1 82 ? -23.108 -35.882 30.012 1.00 32.94 78 GLU A O 1
ATOM 482 N N . VAL A 1 83 ? -22.684 -34.663 31.862 1.00 31.72 79 VAL A N 1
ATOM 483 C CA . VAL A 1 83 ? -22.268 -33.536 31.105 1.00 30.73 79 VAL A CA 1
ATOM 484 C C . VAL A 1 83 ? -21.029 -33.889 30.261 1.00 30.71 79 VAL A C 1
ATOM 485 O O . VAL A 1 83 ? -20.971 -33.568 29.070 1.00 30.74 79 VAL A O 1
ATOM 489 N N . LYS A 1 84 ? -20.030 -34.500 30.898 1.00 30.97 80 LYS A N 1
ATOM 490 C CA . LYS A 1 84 ? -18.817 -34.954 30.199 1.00 31.42 80 LYS A CA 1
ATOM 491 C C . LYS A 1 84 ? -19.180 -35.955 29.104 1.00 32.36 80 LYS A C 1
ATOM 492 O O . LYS A 1 84 ? -18.884 -35.742 27.938 1.00 32.94 80 LYS A O 1
ATOM 498 N N . ARG A 1 85 ? -19.823 -37.060 29.477 1.00 33.48 81 ARG A N 1
ATOM 499 C CA . ARG A 1 85 ? -20.125 -38.109 28.489 1.00 34.72 81 ARG A CA 1
ATOM 500 C C . ARG A 1 85 ? -20.941 -37.584 27.308 1.00 35.21 81 ARG A C 1
ATOM 501 O O . ARG A 1 85 ? -20.643 -37.889 26.162 1.00 35.48 81 ARG A O 1
ATOM 509 N N . GLN A 1 86 ? -21.974 -36.813 27.590 1.00 35.24 82 GLN A N 1
ATOM 510 C CA . GLN A 1 86 ? -22.965 -36.435 26.587 1.00 36.96 82 GLN A CA 1
ATOM 511 C C . GLN A 1 86 ? -22.520 -35.236 25.761 1.00 37.11 82 GLN A C 1
ATOM 512 O O . GLN A 1 86 ? -22.773 -35.187 24.548 1.00 37.29 82 GLN A O 1
ATOM 518 N N . LEU A 1 87 ? -21.872 -34.253 26.401 1.00 34.99 83 LEU A N 1
ATOM 519 C CA . LEU A 1 87 ? -21.513 -33.027 25.691 1.00 34.93 83 LEU A CA 1
ATOM 520 C C . LEU A 1 87 ? -20.005 -32.915 25.404 1.00 34.27 83 LEU A C 1
ATOM 521 O O . LEU A 1 87 ? -19.591 -32.035 24.667 1.00 36.49 83 LEU A O 1
ATOM 526 N N . GLY A 1 88 ? -19.196 -33.816 25.953 1.00 34.48 84 GLY A N 1
ATOM 527 C CA . GLY A 1 88 ? -17.739 -33.809 25.746 1.00 33.84 84 GLY A CA 1
ATOM 528 C C . GLY A 1 88 ? -17.037 -32.632 26.415 1.00 32.95 84 GLY A C 1
ATOM 529 O O . GLY A 1 88 ? -15.933 -32.262 26.015 1.00 33.26 84 GLY A O 1
ATOM 530 N N . LEU A 1 89 ? -17.679 -32.024 27.417 1.00 31.43 85 LEU A N 1
ATOM 531 C CA . LEU A 1 89 ? -17.127 -30.846 28.109 1.00 30.35 85 LEU A CA 1
ATOM 532 C C . LEU A 1 89 ? -16.299 -31.238 29.322 1.00 29.83 85 LEU A C 1
ATOM 533 O O . LEU A 1 89 ? -16.645 -32.198 30.014 1.00 30.64 85 LEU A O 1
ATOM 538 N N . PRO A 1 90 ? -15.226 -30.482 29.622 1.00 29.78 86 PRO A N 1
ATOM 539 C CA . PRO A 1 90 ? -14.588 -30.682 30.931 1.00 29.17 86 PRO A CA 1
ATOM 540 C C . PRO A 1 90 ? -15.435 -30.097 32.040 1.00 28.11 86 PRO A C 1
ATOM 541 O O . PRO A 1 90 ? -16.206 -29.161 31.798 1.00 26.35 86 PRO A O 1
ATOM 545 N N . VAL A 1 91 ? -15.317 -30.661 33.243 1.00 27.71 87 VAL A N 1
ATOM 546 C CA . VAL A 1 91 ? -16.101 -30.200 34.359 1.00 27.33 87 VAL A CA 1
ATOM 547 C C . VAL A 1 91 ? -15.213 -29.907 35.565 1.00 26.55 87 VAL A C 1
ATOM 548 O O . VAL A 1 91 ? -14.154 -30.519 35.765 1.00 26.37 87 VAL A O 1
ATOM 552 N N . LEU A 1 92 ? -15.641 -28.890 36.308 1.00 26.30 88 LEU A N 1
ATOM 553 C CA . LEU A 1 92 ? -14.988 -28.437 37.515 1.00 25.65 88 LEU A CA 1
ATOM 554 C C . LEU A 1 92 ? -16.023 -28.444 38.648 1.00 25.85 88 LEU A C 1
ATOM 555 O O . LEU A 1 92 ? -17.187 -28.111 38.422 1.00 25.72 88 LEU A O 1
ATOM 560 N N . THR A 1 93 ? -15.609 -28.819 39.855 1.00 26.47 89 THR A N 1
ATOM 561 C CA . THR A 1 93 ? -16.442 -28.605 41.033 1.00 27.48 89 THR A CA 1
ATOM 562 C C . THR A 1 93 ? -15.581 -28.315 42.260 1.00 28.35 89 THR A C 1
ATOM 563 O O . THR A 1 93 ? -14.375 -28.574 42.248 1.00 26.11 89 THR A O 1
ATOM 567 N N . ASP A 1 94 ? -16.226 -27.781 43.298 1.00 30.18 90 ASP A N 1
ATOM 568 C CA . ASP A 1 94 ? -15.576 -27.504 44.588 1.00 33.39 90 ASP A CA 1
ATOM 569 C C . ASP A 1 94 ? -15.539 -28.746 45.430 1.00 34.66 90 ASP A C 1
ATOM 570 O O . ASP A 1 94 ? -16.515 -29.487 45.473 1.00 37.18 90 ASP A O 1
ATOM 575 N N . VAL A 1 95 ? -14.448 -28.924 46.165 1.00 34.28 91 VAL A N 1
ATOM 576 C CA . VAL A 1 95 ? -14.350 -29.972 47.164 1.00 35.22 91 VAL A CA 1
ATOM 577 C C . VAL A 1 95 ? -14.212 -29.300 48.538 1.00 36.59 91 VAL A C 1
ATOM 578 O O . VAL A 1 95 ? -13.543 -28.274 48.654 1.00 32.74 91 VAL A O 1
ATOM 582 N N . HIS A 1 96 ? -14.858 -29.881 49.553 1.00 37.97 92 HIS A N 1
ATOM 583 C CA . HIS A 1 96 ? -14.992 -29.262 50.877 1.00 40.85 92 HIS A CA 1
ATOM 584 C C . HIS A 1 96 ? -14.174 -29.894 51.972 1.00 40.41 92 HIS A C 1
ATOM 585 O O . HIS A 1 96 ? -13.914 -29.242 52.957 1.00 41.02 92 HIS A O 1
ATOM 592 N N . SER A 1 97 ? -13.732 -31.137 51.798 1.00 39.65 93 SER A N 1
ATOM 593 C CA . SER A 1 97 ? -12.988 -31.842 52.848 1.00 39.75 93 SER A CA 1
ATOM 594 C C . SER A 1 97 ? -11.981 -32.805 52.255 1.00 39.11 93 SER A C 1
ATOM 595 O O . SER A 1 97 ? -12.133 -33.223 51.100 1.00 37.37 93 SER A O 1
ATOM 598 N N . ILE A 1 98 ? -10.963 -33.167 53.037 1.00 38.50 94 ILE A N 1
ATOM 599 C CA . ILE A 1 98 ? -9.949 -34.102 52.552 1.00 40.10 94 ILE A CA 1
ATOM 600 C C . ILE A 1 98 ? -10.600 -35.416 52.084 1.00 41.98 94 ILE A C 1
ATOM 601 O O . ILE A 1 98 ? -10.224 -35.972 51.028 1.00 40.85 94 ILE A O 1
ATOM 606 N N . ASP A 1 99 ? -11.598 -35.898 52.825 1.00 43.27 95 ASP A N 1
ATOM 607 C CA . ASP A 1 99 ? -12.198 -37.188 52.483 1.00 44.96 95 ASP A CA 1
ATOM 608 C C . ASP A 1 99 ? -13.104 -37.207 51.214 1.00 44.47 95 ASP A C 1
ATOM 609 O O . ASP A 1 99 ? -13.435 -38.286 50.726 1.00 43.39 95 ASP A O 1
ATOM 614 N N . GLU A 1 100 ? -13.479 -36.044 50.674 1.00 42.26 96 GLU A N 1
ATOM 615 C CA . GLU A 1 100 ? -14.212 -35.982 49.371 1.00 42.43 96 GLU A CA 1
ATOM 616 C C . GLU A 1 100 ? -13.295 -36.057 48.134 1.00 39.71 96 GLU A C 1
ATOM 617 O O . GLU A 1 100 ? -13.745 -36.350 47.023 1.00 37.15 96 GLU A O 1
ATOM 623 N N . ILE A 1 101 ? -12.016 -35.776 48.331 1.00 37.91 97 ILE A N 1
ATOM 624 C CA . ILE A 1 101 ? -11.116 -35.538 47.213 1.00 37.41 97 ILE A CA 1
ATOM 625 C C . ILE A 1 101 ? -11.031 -36.737 46.289 1.00 37.04 97 ILE A C 1
ATOM 626 O O . ILE A 1 101 ? -11.197 -36.601 45.074 1.00 34.33 97 ILE A O 1
ATOM 631 N N . GLU A 1 102 ? -10.834 -37.932 46.855 1.00 37.70 98 GLU A N 1
ATOM 632 C CA . GLU A 1 102 ? -10.597 -39.099 46.013 1.00 38.76 98 GLU A CA 1
ATOM 633 C C . GLU A 1 102 ? -11.764 -39.333 45.034 1.00 37.45 98 GLU A C 1
ATOM 634 O O . GLU A 1 102 ? -11.554 -39.477 43.812 1.00 36.45 98 GLU A O 1
ATOM 640 N N . GLN A 1 103 ? -12.988 -39.313 45.551 1.00 37.02 99 GLN A N 1
ATOM 641 C CA . GLN A 1 103 ? -14.169 -39.510 44.702 1.00 37.70 99 GLN A CA 1
ATOM 642 C C . GLN A 1 103 ? -14.358 -38.372 43.706 1.00 35.67 99 GLN A C 1
ATOM 643 O O . GLN A 1 103 ? -14.615 -38.635 42.518 1.00 35.64 99 GLN A O 1
ATOM 649 N N . VAL A 1 104 ? -14.266 -37.124 44.169 1.00 32.65 100 VAL A N 1
ATOM 650 C CA . VAL A 1 104 ? -14.457 -36.001 43.271 1.00 30.86 100 VAL A CA 1
ATOM 651 C C . VAL A 1 104 ? -13.475 -36.039 42.088 1.00 30.48 100 VAL A C 1
ATOM 652 O O . VAL A 1 104 ? -13.905 -35.919 40.935 1.00 29.54 100 VAL A O 1
ATOM 656 N N . ALA A 1 105 ? -12.183 -36.223 42.378 1.00 30.52 101 ALA A N 1
ATOM 657 C CA . ALA A 1 105 ? -11.127 -36.235 41.357 1.00 31.06 101 ALA A CA 1
ATOM 658 C C . ALA A 1 105 ? -11.259 -37.368 40.367 1.00 32.71 101 ALA A C 1
ATOM 659 O O . ALA A 1 105 ? -10.844 -37.231 39.204 1.00 32.94 101 ALA A O 1
ATOM 661 N N . SER A 1 106 ? -11.834 -38.493 40.813 1.00 34.45 102 SER A N 1
ATOM 662 C CA . SER A 1 106 ? -12.129 -39.585 39.915 1.00 36.05 102 SER A CA 1
ATOM 663 C C . SER A 1 106 ? -13.215 -39.218 38.895 1.00 35.87 102 SER A C 1
ATOM 664 O O . SER A 1 106 ? -13.274 -39.836 37.835 1.00 36.26 102 SER A O 1
ATOM 667 N N . VAL A 1 107 ? -14.068 -38.231 39.184 1.00 34.16 103 VAL A N 1
ATOM 668 C CA . VAL A 1 107 ? -15.118 -37.835 38.224 1.00 33.93 103 VAL A CA 1
ATOM 669 C C . VAL A 1 107 ? -14.779 -36.553 37.414 1.00 32.11 103 VAL A C 1
ATOM 670 O O . VAL A 1 107 ? -14.883 -36.551 36.206 1.00 32.15 103 VAL A O 1
ATOM 674 N N . VAL A 1 108 ? -14.357 -35.490 38.083 1.00 31.12 104 VAL A N 1
ATOM 675 C CA . VAL A 1 108 ? -14.205 -34.172 37.432 1.00 29.98 104 VAL A CA 1
ATOM 676 C C . VAL A 1 108 ? -12.814 -33.946 36.786 1.00 30.00 104 VAL A C 1
ATOM 677 O O . VAL A 1 108 ? -11.859 -34.678 37.033 1.00 31.92 104 VAL A O 1
ATOM 681 N N . ASP A 1 109 ? -12.699 -32.917 35.950 1.00 28.43 105 AS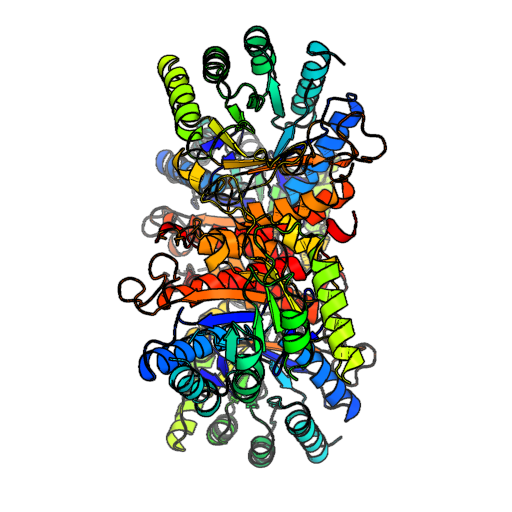P A N 1
ATOM 682 C CA . ASP A 1 109 ? -11.432 -32.573 35.328 1.00 27.92 105 ASP A CA 1
ATOM 683 C C . ASP A 1 109 ? -10.610 -31.546 36.123 1.00 26.46 105 ASP A C 1
ATOM 684 O O . ASP A 1 109 ? -9.382 -31.469 35.999 1.00 25.99 105 ASP A O 1
ATOM 689 N N . VAL A 1 110 ? -11.279 -30.757 36.950 1.00 25.42 106 VAL A N 1
ATOM 690 C CA . VAL A 1 110 ? -10.601 -29.696 37.700 1.00 24.17 106 VAL A CA 1
ATOM 691 C C . VAL A 1 110 ? -11.226 -29.592 39.071 1.00 24.39 106 VAL A C 1
ATOM 692 O O . VAL A 1 110 ? -12.452 -29.556 39.209 1.00 24.77 106 VAL A O 1
ATOM 696 N N . LEU A 1 111 ? -10.391 -29.553 40.104 1.00 24.50 107 LEU A N 1
ATOM 697 C CA . LEU A 1 111 ? -10.891 -29.280 41.436 1.00 24.80 107 LEU A CA 1
ATOM 698 C C . LEU A 1 111 ? -10.844 -27.793 41.690 1.00 23.77 107 LEU A C 1
ATOM 699 O O . LEU A 1 111 ? -10.074 -27.095 41.070 1.00 24.40 107 LEU A O 1
ATOM 704 N N . GLN A 1 112 ? -11.687 -27.333 42.604 1.00 23.75 108 GLN A N 1
ATOM 705 C CA . GLN A 1 112 ? -11.650 -25.958 43.129 1.00 23.12 108 GLN A CA 1
ATOM 706 C C . GLN A 1 112 ? -11.731 -25.989 44.654 1.00 23.46 108 GLN A C 1
ATOM 707 O O . GLN A 1 112 ? -12.500 -26.770 45.219 1.00 24.62 108 GLN A O 1
ATOM 713 N N . THR A 1 113 ? -10.967 -25.131 45.318 1.00 22.93 109 THR A N 1
ATOM 714 C CA . THR A 1 113 ? -10.940 -25.123 46.777 1.00 23.19 109 THR A CA 1
ATOM 715 C C . THR A 1 113 ? -11.711 -23.929 47.297 1.00 22.75 109 THR A C 1
ATOM 716 O O . THR A 1 113 ? -11.593 -22.835 46.729 1.00 23.18 109 THR A O 1
ATOM 720 N N . PRO A 1 114 ? -12.500 -24.114 48.368 1.00 23.56 110 PRO A N 1
ATOM 721 C CA . PRO A 1 114 ? -13.159 -23.016 49.037 1.00 22.89 110 PRO A CA 1
ATOM 722 C C . PRO A 1 114 ? -12.166 -21.974 49.498 1.00 22.37 110 PRO A C 1
ATOM 723 O O . PRO A 1 114 ? -11.069 -22.317 49.961 1.00 22.02 110 PRO A O 1
ATOM 727 N N . ALA A 1 115 ? -12.541 -20.703 49.364 1.00 21.49 111 ALA A N 1
ATOM 728 C CA . ALA A 1 115 ? -11.668 -19.583 49.745 1.00 21.65 111 ALA A CA 1
ATOM 729 C C . ALA A 1 115 ? -11.185 -19.634 51.198 1.00 22.31 111 ALA A C 1
ATOM 730 O O . ALA A 1 115 ? -10.013 -19.315 51.500 1.00 21.57 111 ALA A O 1
ATOM 732 N N . PHE A 1 116 ? -12.115 -19.959 52.095 1.00 23.73 112 PHE A N 1
ATOM 733 C CA . PHE A 1 116 ? -11.832 -19.964 53.535 1.00 24.94 112 PHE A CA 1
ATOM 734 C C . PHE A 1 116 ? -10.745 -21.007 53.883 1.00 24.49 112 PHE A C 1
ATOM 735 O O . PHE A 1 116 ? -10.083 -20.888 54.908 1.00 24.79 112 PHE A O 1
ATOM 743 N N . LEU A 1 117 ? -10.573 -22.026 53.049 1.00 24.42 113 LEU A N 1
ATOM 744 C CA . LEU A 1 117 ? -9.622 -23.101 53.307 1.00 25.18 113 LEU A CA 1
ATOM 745 C C . LEU A 1 117 ? -8.252 -22.876 52.652 1.00 24.93 113 LEU A C 1
ATOM 746 O O . LEU A 1 117 ? -7.426 -23.789 52.676 1.00 26.02 113 LEU A O 1
ATOM 751 N N . CYS A 1 118 ? -7.967 -21.677 52.130 1.00 23.68 114 CYS A N 1
ATOM 752 C CA . CYS A 1 118 ? -6.711 -21.434 51.405 1.00 23.65 114 CYS A CA 1
ATOM 753 C C . CYS A 1 118 ? -5.455 -21.590 52.236 1.00 24.16 114 CYS A C 1
ATOM 754 O O . CYS A 1 118 ? -4.395 -21.825 51.661 1.00 24.84 114 CYS A O 1
ATOM 757 N N . ARG A 1 119 ? -5.563 -21.469 53.558 1.00 25.31 115 ARG A N 1
ATOM 758 C CA . ARG A 1 119 ? -4.426 -21.659 54.458 1.00 26.83 115 ARG A CA 1
ATOM 759 C C . ARG A 1 119 ? -4.537 -23.016 55.222 1.00 29.30 115 ARG A C 1
ATOM 760 O O . ARG A 1 119 ? -3.736 -23.289 56.113 1.00 29.24 115 ARG A O 1
ATOM 762 N N . GLN A 1 120 ? -5.495 -23.878 54.849 1.00 29.31 116 GLN A N 1
ATOM 763 C CA . GLN A 1 120 ? -5.621 -25.197 55.514 1.00 31.52 116 GLN A CA 1
ATOM 764 C C . GLN A 1 120 ? -4.757 -26.167 54.711 1.00 33.06 116 GLN A C 1
ATOM 765 O O . GLN A 1 120 ? -5.235 -26.839 53.788 1.00 32.99 116 GLN A O 1
ATOM 771 N N . THR A 1 121 ? -3.461 -26.202 55.025 1.00 35.40 117 THR A N 1
ATOM 772 C CA . THR A 1 121 ? -2.474 -26.854 54.136 1.00 37.76 117 THR A CA 1
ATOM 773 C C . THR A 1 121 ? -2.577 -28.378 53.994 1.00 38.40 117 THR A C 1
ATOM 774 O O . THR A 1 121 ? -2.172 -28.936 52.959 1.00 38.14 117 THR A O 1
ATOM 778 N N . ASP A 1 122 ? -3.096 -29.069 55.003 1.00 38.63 118 ASP A N 1
ATOM 779 C CA . ASP A 1 122 ? -3.284 -30.521 54.850 1.00 40.11 118 ASP A CA 1
ATOM 780 C C . ASP A 1 122 ? -4.275 -30.721 53.711 1.00 37.79 118 ASP A C 1
ATOM 781 O O . ASP A 1 122 ? -4.071 -31.563 52.847 1.00 35.33 118 ASP A O 1
ATOM 786 N N . PHE A 1 123 ? -5.305 -29.877 53.701 1.00 35.88 119 PHE A N 1
ATOM 787 C CA . PHE A 1 123 ? -6.339 -29.876 52.670 1.00 34.67 119 PHE A CA 1
ATOM 788 C C . PHE A 1 123 ? -5.788 -29.468 51.303 1.00 33.74 119 PHE A C 1
ATOM 789 O O . PHE A 1 123 ? -6.010 -30.153 50.283 1.00 32.75 119 PHE A O 1
ATOM 797 N N . ILE A 1 124 ? -5.043 -28.369 51.281 1.00 32.68 120 ILE A N 1
ATOM 798 C CA . ILE A 1 124 ? -4.487 -27.884 50.019 1.00 32.14 120 ILE A CA 1
ATOM 799 C C . ILE A 1 124 ? -3.539 -28.932 49.430 1.00 32.79 120 ILE A C 1
ATOM 800 O O . ILE A 1 124 ? -3.616 -29.221 48.259 1.00 30.35 120 ILE A O 1
ATOM 805 N N . HIS A 1 125 ? -2.675 -29.490 50.275 1.00 35.50 121 HIS A N 1
ATOM 806 C CA . HIS A 1 125 ? -1.758 -30.572 49.892 1.00 37.55 121 HIS A CA 1
ATOM 807 C C . HIS A 1 125 ? -2.468 -31.777 49.359 1.00 36.28 121 HIS A C 1
ATOM 808 O O . HIS A 1 125 ? -1.978 -32.426 48.441 1.00 37.34 121 HIS A O 1
ATOM 815 N N . ALA A 1 126 ? -3.581 -32.150 49.977 1.00 34.69 122 ALA A N 1
ATOM 816 C CA . ALA A 1 126 ? -4.332 -33.313 49.508 1.00 35.04 122 ALA A CA 1
ATOM 817 C C . ALA A 1 126 ? -4.868 -33.048 48.088 1.00 33.17 122 ALA A C 1
ATOM 818 O O . ALA A 1 126 ? -4.798 -33.909 47.222 1.00 32.66 122 ALA A O 1
ATOM 820 N N . CYS A 1 127 ? -5.375 -31.838 47.856 1.00 30.62 123 CYS A N 1
ATOM 821 C CA . CYS A 1 127 ? -5.885 -31.457 46.550 1.00 28.98 123 CYS A CA 1
ATOM 822 C C . CYS A 1 127 ? -4.752 -31.479 45.545 1.00 29.25 123 CYS A C 1
ATOM 823 O O . CYS A 1 127 ? -4.890 -32.005 44.426 1.00 28.99 123 CYS A O 1
ATOM 826 N N . ALA A 1 128 ? -3.601 -30.971 45.963 1.00 29.56 124 ALA A N 1
ATOM 827 C CA . ALA A 1 128 ? -2.431 -30.962 45.096 1.00 30.38 124 ALA A CA 1
ATOM 828 C C . ALA A 1 128 ? -2.012 -32.369 44.676 1.00 31.80 124 ALA A C 1
ATOM 829 O O . ALA A 1 128 ? -1.564 -32.549 43.567 1.00 31.91 124 ALA A O 1
ATOM 831 N N . ARG A 1 129 ? -2.137 -33.354 45.564 1.00 32.30 125 ARG A N 1
ATOM 832 C CA . ARG A 1 129 ? -1.750 -34.725 45.240 1.00 33.99 125 ARG A CA 1
ATOM 833 C C . ARG A 1 129 ? -2.890 -35.520 44.582 1.00 33.39 125 ARG A C 1
ATOM 834 O O . ARG A 1 129 ? -2.775 -36.715 44.424 1.00 33.47 125 ARG A O 1
ATOM 842 N N . SER A 1 130 ? -3.973 -34.856 44.173 1.00 31.76 126 SER A N 1
ATOM 843 C CA . SER A 1 130 ? -5.177 -35.560 43.740 1.00 31.27 126 SER A CA 1
ATOM 844 C C . SER A 1 130 ? -5.041 -36.202 42.366 1.00 31.42 126 SER A C 1
ATOM 845 O O . SER A 1 130 ? -5.744 -37.147 42.079 1.00 32.05 126 SER A O 1
ATOM 848 N N . GLY A 1 131 ? -4.155 -35.671 41.530 1.00 31.53 127 GLY A N 1
ATOM 849 C CA . GLY A 1 131 ? -4.018 -36.088 40.145 1.00 32.08 127 GLY A CA 1
ATOM 850 C C . GLY A 1 131 ? -4.670 -35.109 39.209 1.00 31.58 127 GLY A C 1
ATOM 851 O O . GLY A 1 131 ? -4.499 -35.188 38.003 1.00 31.77 127 GLY A O 1
ATOM 852 N N . LYS A 1 132 ? -5.388 -34.132 39.752 1.00 30.56 128 LYS A N 1
ATOM 853 C CA . LYS A 1 132 ? -6.093 -33.178 38.904 1.00 29.50 128 LYS A CA 1
ATOM 854 C C . LYS A 1 132 ? -5.573 -31.774 39.117 1.00 27.87 128 LYS A C 1
ATOM 855 O O . LYS A 1 132 ? -4.981 -31.478 40.148 1.00 27.45 128 LYS A O 1
ATOM 861 N N . PRO A 1 133 ? -5.815 -30.897 38.145 1.00 26.49 129 PRO A N 1
ATOM 862 C CA . PRO A 1 133 ? -5.470 -29.517 38.386 1.00 25.65 129 PRO A CA 1
ATOM 863 C C . PRO A 1 133 ? -6.434 -28.886 39.377 1.00 24.58 129 PRO A C 1
ATOM 864 O O . PRO A 1 133 ? -7.572 -29.379 39.546 1.00 23.96 129 PRO A O 1
ATOM 868 N N . VAL A 1 134 ? -5.957 -27.846 40.076 1.00 23.83 130 VAL A N 1
ATOM 869 C CA . VAL A 1 134 ? -6.718 -27.212 41.140 1.00 22.49 130 VAL A CA 1
ATOM 870 C C . VAL A 1 134 ? -6.750 -25.679 40.983 1.00 21.68 130 VAL A C 1
ATOM 871 O O . VAL A 1 134 ? -5.694 -25.026 40.891 1.00 21.52 130 VAL A O 1
ATOM 875 N N . ASN A 1 135 ? -7.966 -25.137 40.929 1.00 20.88 131 ASN A N 1
ATOM 876 C CA . ASN A 1 135 ? -8.226 -23.708 41.007 1.00 20.32 131 ASN A CA 1
ATOM 877 C C . ASN A 1 135 ? -8.323 -23.327 42.475 1.00 20.19 131 ASN A C 1
ATOM 878 O O . ASN A 1 135 ? -9.313 -23.660 43.140 1.00 20.23 131 ASN A O 1
ATOM 883 N N . ILE A 1 136 ? -7.299 -22.643 42.985 1.00 19.69 132 ILE A N 1
ATOM 884 C CA . ILE A 1 136 ? -7.198 -22.347 44.420 1.00 19.79 132 ILE A CA 1
ATOM 885 C C . ILE A 1 136 ? -7.741 -20.941 44.657 1.00 19.54 132 ILE A C 1
ATOM 886 O O . ILE A 1 136 ? -7.175 -19.935 44.153 1.00 19.79 132 ILE A O 1
ATOM 891 N N . LYS A 1 137 ? -8.871 -20.876 45.350 1.00 19.63 133 LYS A N 1
ATOM 892 C CA . LYS A 1 137 ? -9.504 -19.592 45.675 1.00 19.69 133 LYS A CA 1
ATOM 893 C C . LYS A 1 137 ? -8.747 -18.840 46.766 1.00 19.29 133 LYS A C 1
ATOM 894 O O . LYS A 1 137 ? -8.395 -19.423 47.810 1.00 18.70 133 LYS A O 1
ATOM 900 N N . LYS A 1 138 ? -8.488 -17.557 46.504 1.00 18.09 134 LYS A N 1
ATOM 901 C CA . LYS A 1 138 ? -7.862 -16.660 47.483 1.00 19.06 134 LYS A CA 1
ATOM 902 C C . LYS A 1 138 ? -8.855 -16.248 48.570 1.00 18.63 134 LYS A C 1
ATOM 903 O O . LYS A 1 138 ? -9.932 -15.710 48.274 1.00 18.00 134 LYS A O 1
ATOM 909 N N . GLY A 1 139 ? -8.504 -16.530 49.827 1.00 19.17 135 GLY A N 1
ATOM 910 C CA . GLY A 1 139 ? -9.320 -16.144 50.979 1.00 18.86 135 GLY A CA 1
ATOM 911 C C . GLY A 1 139 ? -9.542 -14.635 51.007 1.00 18.04 135 GLY A C 1
ATOM 912 O O . GLY A 1 139 ? -8.657 -13.875 50.655 1.00 17.51 135 GLY A O 1
ATOM 913 N N . GLN A 1 140 ? -10.760 -14.234 51.339 1.00 18.38 136 GLN A N 1
ATOM 914 C CA . GLN A 1 140 ? -11.141 -12.830 51.535 1.00 18.26 136 GLN A CA 1
ATOM 915 C C . GLN A 1 140 ? -10.252 -12.073 52.521 1.00 17.83 136 GLN A C 1
ATOM 916 O O . GLN A 1 140 ? -10.272 -10.857 52.567 1.00 17.38 136 GLN A O 1
ATOM 922 N N . PHE A 1 141 ? -9.535 -12.807 53.347 1.00 18.14 137 PHE A N 1
ATOM 923 C CA . PHE A 1 141 ? -8.633 -12.275 54.370 1.00 18.77 137 PHE A CA 1
ATOM 924 C C . PHE A 1 141 ? -7.179 -12.204 53.923 1.00 19.34 137 PHE A C 1
ATOM 925 O O . PHE A 1 141 ? -6.332 -11.743 54.701 1.00 20.07 137 PHE A O 1
ATOM 933 N N . LEU A 1 142 ? -6.861 -12.712 52.734 1.00 18.80 138 LEU A N 1
ATOM 934 C CA . LEU A 1 142 ? -5.495 -12.664 52.220 1.00 19.24 138 LEU A CA 1
ATOM 935 C C . LEU A 1 142 ? -5.205 -11.386 51.429 1.00 18.82 138 LEU A C 1
ATOM 936 O O . LEU A 1 142 ? -6.109 -10.773 50.819 1.00 19.23 138 LEU A O 1
ATOM 941 N N . ALA A 1 143 ? -3.935 -10.991 51.478 1.00 18.79 139 ALA A N 1
ATOM 942 C CA . ALA A 1 143 ? -3.347 -9.992 50.593 1.00 19.50 139 ALA A CA 1
ATOM 943 C C . ALA A 1 143 ? -2.917 -10.733 49.323 1.00 19.85 139 ALA A C 1
ATOM 944 O O . ALA A 1 143 ? -2.555 -11.906 49.399 1.00 19.98 139 ALA A O 1
ATOM 946 N N . PRO A 1 144 ? -2.913 -10.050 48.173 1.00 19.65 140 PRO A N 1
ATOM 947 C CA . PRO A 1 144 ? -2.524 -10.714 46.933 1.00 19.75 140 PRO A CA 1
ATOM 948 C C . PRO A 1 144 ? -1.167 -11.381 46.958 1.00 20.60 140 PRO A C 1
ATOM 949 O O . PRO A 1 144 ? -1.049 -12.479 46.391 1.00 19.97 140 PRO A O 1
ATOM 953 N N . HIS A 1 145 ? -0.167 -10.741 47.574 1.00 21.54 141 HIS A N 1
ATOM 954 C CA A HIS A 1 145 ? 1.171 -11.349 47.662 0.70 23.75 141 HIS A CA 1
ATOM 955 C CA B HIS A 1 145 ? 1.177 -11.304 47.648 0.30 23.30 141 HIS A CA 1
ATOM 956 C C . HIS A 1 145 ? 1.182 -12.652 48.383 1.00 25.20 141 HIS A C 1
ATOM 957 O O . HIS A 1 145 ? 2.124 -13.466 48.216 1.00 26.97 141 HIS A O 1
ATOM 970 N N . ASP A 1 146 ? 0.143 -12.925 49.188 1.00 24.77 142 ASP A N 1
ATOM 971 C CA . ASP A 1 146 ? 0.123 -14.153 49.974 1.00 25.94 142 ASP A CA 1
ATOM 972 C C . ASP A 1 146 ? -0.151 -15.410 49.145 1.00 25.60 142 ASP A C 1
ATOM 973 O O . ASP A 1 146 ? 0.120 -16.504 49.584 1.00 26.32 142 ASP A O 1
ATOM 978 N N . MET A 1 147 ? -0.728 -15.260 47.961 1.00 24.70 143 MET A N 1
ATOM 979 C CA . MET A 1 147 ? -1.060 -16.420 47.153 1.00 25.10 143 MET A CA 1
ATOM 980 C C . MET A 1 147 ? 0.145 -17.133 46.636 1.00 25.34 143 MET A C 1
ATOM 981 O O . MET A 1 147 ? 0.043 -18.318 46.337 1.00 25.99 143 MET A O 1
ATOM 986 N N . LYS A 1 148 ? 1.262 -16.428 46.484 1.00 25.39 144 LYS A N 1
ATOM 987 C CA . LYS A 1 148 ? 2.506 -17.095 46.045 1.00 27.55 144 LYS A CA 1
ATOM 988 C C . LYS A 1 148 ? 2.852 -18.226 46.993 1.00 28.51 144 LYS A C 1
ATOM 989 O O . LYS A 1 148 ? 3.168 -19.330 46.560 1.00 28.60 144 LYS A O 1
ATOM 995 N N . ASN A 1 149 ? 2.822 -17.938 48.290 1.00 28.55 145 ASN A N 1
ATOM 996 C CA . ASN A 1 149 ? 3.156 -18.958 49.296 1.00 30.09 145 ASN A CA 1
ATOM 997 C C . ASN A 1 149 ? 2.193 -20.152 49.194 1.00 29.09 145 ASN A C 1
ATOM 998 O O . ASN A 1 149 ? 2.615 -21.325 49.209 1.00 29.94 145 ASN A O 1
ATOM 1003 N N . VAL A 1 150 ? 0.904 -19.864 49.054 1.00 26.72 146 VAL A N 1
ATOM 1004 C CA . VAL A 1 150 ? -0.104 -20.902 48.919 1.00 26.22 146 VAL A CA 1
ATOM 1005 C C . VAL A 1 150 ? 0.218 -21.782 47.691 1.00 26.62 146 VAL A C 1
ATOM 1006 O O . VAL A 1 150 ? 0.313 -23.015 47.792 1.00 27.60 146 VAL A O 1
ATOM 1010 N N . ILE A 1 151 ? 0.463 -21.156 46.547 1.00 26.45 147 ILE A N 1
ATOM 1011 C CA . ILE A 1 151 ? 0.773 -21.915 45.327 1.00 27.06 147 ILE A CA 1
ATOM 1012 C C . ILE A 1 151 ? 2.086 -22.690 45.465 1.00 28.55 147 ILE A C 1
ATOM 1013 O O . ILE A 1 151 ? 2.141 -23.841 45.075 1.00 29.27 147 ILE A O 1
ATOM 1018 N N . ASP A 1 152 ? 3.136 -22.073 46.006 1.00 29.37 148 ASP A N 1
ATOM 1019 C CA . ASP A 1 152 ? 4.439 -22.752 46.159 1.00 32.19 148 ASP A CA 1
ATOM 1020 C C . ASP A 1 152 ? 4.303 -24.027 47.002 1.00 33.19 148 ASP A C 1
ATOM 1021 O O . ASP A 1 152 ? 4.876 -25.070 46.682 1.00 34.22 148 ASP A O 1
ATOM 1026 N N . LYS A 1 153 ? 3.507 -23.944 48.063 1.00 33.47 149 LYS A N 1
ATOM 1027 C CA . LYS A 1 153 ? 3.307 -25.088 48.966 1.00 33.71 149 LYS A CA 1
ATOM 1028 C C . LYS A 1 153 ? 2.499 -26.172 48.278 1.00 34.62 149 LYS A C 1
ATOM 1029 O O . LYS A 1 153 ? 2.732 -27.371 48.504 1.00 35.40 149 LYS A O 1
ATOM 1031 N N . ALA A 1 154 ? 1.557 -25.780 47.419 1.00 33.03 150 ALA A N 1
ATOM 1032 C CA . ALA A 1 154 ? 0.789 -26.773 46.643 1.00 32.49 150 ALA A CA 1
ATOM 1033 C C . ALA A 1 154 ? 1.676 -27.483 45.626 1.00 32.98 150 ALA A C 1
ATOM 1034 O O . ALA A 1 154 ? 1.585 -28.706 45.470 1.00 33.26 150 ALA A O 1
ATOM 1036 N N . ARG A 1 155 ? 2.540 -26.717 44.964 1.00 33.37 151 ARG A N 1
ATOM 1037 C CA . ARG A 1 155 ? 3.550 -27.263 44.054 1.00 35.93 151 ARG A CA 1
ATOM 1038 C C . ARG A 1 155 ? 4.542 -28.197 44.747 1.00 39.10 151 ARG A C 1
ATOM 1039 O O . ARG A 1 155 ? 4.904 -29.218 44.174 1.00 41.75 151 ARG A O 1
ATOM 1047 N N . ASP A 1 156 ? 4.973 -27.872 45.971 1.00 40.98 152 ASP A N 1
ATOM 1048 C CA . ASP A 1 156 ? 5.857 -28.775 46.708 1.00 44.20 152 ASP A CA 1
ATOM 1049 C C . ASP A 1 156 ? 5.141 -30.086 46.913 1.00 44.03 152 ASP A C 1
ATOM 1050 O O . ASP A 1 156 ? 5.712 -31.139 46.633 1.00 46.70 152 ASP A O 1
ATOM 1055 N N . ALA A 1 157 ? 3.892 -30.029 47.373 1.00 42.29 153 ALA A N 1
ATOM 1056 C CA . ALA A 1 157 ? 3.123 -31.245 47.614 1.00 43.71 153 ALA A CA 1
ATOM 1057 C C . ALA A 1 157 ? 2.971 -32.090 46.343 1.00 44.38 153 ALA A C 1
ATOM 1058 O O . ALA A 1 157 ? 3.062 -33.311 46.392 1.00 44.89 153 ALA A O 1
ATOM 1060 N N . ALA A 1 158 ? 2.759 -31.434 45.207 1.00 45.09 154 ALA A N 1
ATOM 1061 C CA . ALA A 1 158 ? 2.643 -32.135 43.935 1.00 45.86 154 ALA A CA 1
ATOM 1062 C C . ALA A 1 158 ? 3.969 -32.804 43.590 1.00 49.22 154 ALA A C 1
ATOM 1063 O O . ALA A 1 158 ? 4.001 -34.001 43.300 1.00 51.65 154 ALA A O 1
ATOM 1065 N N . ARG A 1 159 ? 5.065 -32.053 43.647 1.00 51.67 155 ARG A N 1
ATOM 1066 C CA . ARG A 1 159 ? 6.384 -32.598 43.277 1.00 55.57 155 ARG A CA 1
ATOM 1067 C C . ARG A 1 159 ? 6.750 -33.764 44.190 1.00 57.82 155 ARG A C 1
ATOM 1068 O O . ARG A 1 159 ? 7.128 -34.838 43.712 1.00 59.07 155 ARG A O 1
ATOM 1076 N N . GLU A 1 160 ? 6.601 -33.553 45.501 1.00 58.89 156 GLU A N 1
ATOM 1077 C CA . GLU A 1 160 ? 6.819 -34.601 46.518 1.00 59.72 156 GLU A CA 1
ATOM 1078 C C . GLU A 1 160 ? 5.934 -35.837 46.313 1.00 60.41 156 GLU A C 1
ATOM 1079 O O . GLU A 1 160 ? 6.040 -36.802 47.074 1.00 62.73 156 GLU A O 1
ATOM 1081 N N . ALA A 1 161 ? 5.081 -35.811 45.285 1.00 58.35 157 ALA A N 1
ATOM 1082 C CA . ALA A 1 161 ? 4.151 -36.898 44.991 1.00 57.62 157 ALA A CA 1
ATOM 1083 C C . ALA A 1 161 ? 4.224 -37.382 43.543 1.00 57.66 157 ALA A C 1
ATOM 1084 O O . ALA A 1 161 ? 3.345 -38.126 43.097 1.00 59.01 157 ALA A O 1
ATOM 1086 N N . GLY A 1 162 ? 5.255 -36.965 42.804 1.00 56.35 158 GLY A N 1
ATOM 1087 C CA . GLY A 1 162 ? 5.454 -37.421 41.419 1.00 54.39 158 GLY A CA 1
ATOM 1088 C C . GLY A 1 162 ? 4.754 -36.643 40.313 1.00 51.93 158 GLY A C 1
ATOM 1089 O O . GLY A 1 162 ? 4.913 -36.972 39.133 1.00 50.76 158 GLY A O 1
ATOM 1090 N N . LEU A 1 163 ? 4.017 -35.591 40.680 1.00 49.07 159 LEU A N 1
ATOM 1091 C CA . LEU A 1 163 ? 3.178 -34.830 39.740 1.00 46.30 159 LEU A CA 1
ATOM 1092 C C . LEU A 1 163 ? 3.816 -33.507 39.316 1.00 44.95 159 LEU A C 1
ATOM 1093 O O . LEU A 1 163 ? 4.517 -32.866 40.120 1.00 45.24 159 LEU A O 1
ATOM 1098 N N . SER A 1 164 ? 3.529 -33.100 38.073 1.00 42.96 160 SER A N 1
ATOM 1099 C CA . SER A 1 164 ? 3.987 -31.827 37.498 1.00 42.13 160 SER A CA 1
ATOM 1100 C C . SER A 1 164 ? 3.533 -30.630 38.336 1.00 40.39 160 SER A C 1
ATOM 1101 O O . SER A 1 164 ? 2.433 -30.639 38.904 1.00 37.49 160 SER A O 1
ATOM 1104 N N . GLU A 1 165 ? 4.381 -29.611 38.412 1.00 40.95 161 GLU A N 1
ATOM 1105 C CA . GLU A 1 165 ? 4.083 -28.439 39.233 1.00 40.67 161 GLU A CA 1
ATOM 1106 C C . GLU A 1 165 ? 3.124 -27.455 38.559 1.00 38.11 161 GLU A C 1
ATOM 1107 O O . GLU A 1 165 ? 2.521 -26.595 39.230 1.00 35.64 161 GLU A O 1
ATOM 1113 N N . ASP A 1 166 ? 2.997 -27.530 37.243 1.00 37.20 162 ASP A N 1
ATOM 1114 C CA . ASP A 1 166 ? 2.179 -26.550 36.548 1.00 36.31 162 ASP A CA 1
ATOM 1115 C C . ASP A 1 166 ? 0.757 -27.038 36.357 1.00 33.78 162 ASP A C 1
ATOM 1116 O O . ASP A 1 166 ? 0.328 -27.287 35.226 1.00 33.03 162 ASP A O 1
ATOM 1121 N N . ARG A 1 167 ? 0.032 -27.104 37.480 1.00 31.25 163 ARG A N 1
ATOM 1122 C CA . ARG A 1 167 ? -1.342 -27.589 37.534 1.00 30.05 163 ARG A CA 1
ATOM 1123 C C . ARG A 1 167 ? -2.250 -26.795 38.485 1.00 28.25 163 ARG A C 1
ATOM 1124 O O . ARG A 1 167 ? -3.312 -27.270 38.873 1.00 27.29 163 ARG A O 1
ATOM 1132 N N . PHE A 1 168 ? -1.852 -25.574 38.837 1.00 27.58 164 PHE A N 1
ATOM 1133 C CA . PHE A 1 168 ? -2.615 -24.781 39.788 1.00 26.16 164 PHE A CA 1
ATOM 1134 C C . PHE A 1 168 ? -2.953 -23.435 39.183 1.00 25.15 164 PHE A C 1
ATOM 1135 O O . PHE A 1 168 ? -2.182 -22.901 38.366 1.00 24.28 164 PHE A O 1
ATOM 1143 N N . MET A 1 169 ? -4.123 -22.918 39.577 1.00 23.14 165 MET A N 1
ATOM 1144 C CA . MET A 1 169 ? -4.510 -21.553 39.224 1.00 22.17 165 MET A CA 1
ATOM 1145 C C . MET A 1 169 ? -4.861 -20.760 40.469 1.00 20.86 165 MET A C 1
ATOM 1146 O O . MET A 1 169 ? -5.335 -21.310 41.451 1.00 20.26 165 MET A O 1
ATOM 1151 N N . ALA A 1 170 ? -4.612 -19.449 40.425 1.00 20.61 166 ALA A N 1
ATOM 1152 C CA . ALA A 1 170 ? -4.910 -18.565 41.542 1.00 19.44 166 ALA A CA 1
ATOM 1153 C C . ALA A 1 170 ? -6.176 -17.831 41.228 1.00 18.86 166 ALA A C 1
ATOM 1154 O O . ALA A 1 170 ? -6.231 -17.111 40.205 1.00 18.92 166 ALA A O 1
ATOM 1156 N N . CYS A 1 171 ? -7.181 -17.969 42.085 1.00 17.96 167 CYS A N 1
ATOM 1157 C CA . CYS A 1 171 ? -8.520 -17.429 41.803 1.00 17.87 167 CYS A CA 1
ATOM 1158 C C . CYS A 1 171 ? -8.973 -16.300 42.737 1.00 17.12 167 CYS A C 1
ATOM 1159 O O . CYS A 1 171 ? -9.280 -16.534 43.916 1.00 16.70 167 CYS A O 1
ATOM 1162 N N . GLU A 1 172 ? -9.089 -15.117 42.163 1.00 16.09 168 GLU A N 1
ATOM 1163 C CA . GLU A 1 172 ? -9.553 -13.916 42.852 1.00 16.22 168 GLU A CA 1
ATOM 1164 C C . GLU A 1 172 ? -11.072 -13.932 43.070 1.00 16.26 168 GLU A C 1
ATOM 1165 O O . GLU A 1 172 ? -11.849 -14.120 42.117 1.00 15.96 168 GLU A O 1
ATOM 1171 N N . ARG A 1 173 ? -11.522 -13.742 44.312 1.00 16.32 169 ARG A N 1
ATOM 1172 C CA . ARG A 1 173 ? -12.973 -13.704 44.564 1.00 16.39 169 ARG A CA 1
ATOM 1173 C C . ARG A 1 173 ? -13.416 -12.596 45.500 1.00 16.37 169 ARG A C 1
ATOM 1174 O O . ARG A 1 173 ? -14.515 -12.640 46.021 1.00 16.34 169 ARG A O 1
ATOM 1182 N N . GLY A 1 174 ? -12.585 -11.579 45.659 1.00 15.93 170 GLY A N 1
ATOM 1183 C CA . GLY A 1 174 ? -12.901 -10.454 46.526 1.00 15.95 170 GLY A CA 1
ATOM 1184 C C . GLY A 1 174 ? -12.105 -10.433 47.817 1.00 16.15 170 GLY A C 1
ATOM 1185 O O . GLY A 1 174 ? -11.638 -11.490 48.329 1.00 16.23 170 GLY A O 1
ATOM 1186 N N . VAL A 1 175 ? -11.925 -9.219 48.354 1.00 15.27 171 VAL A N 1
ATOM 1187 C CA . VAL A 1 175 ? -11.293 -9.048 49.679 1.00 15.49 171 VAL A CA 1
ATOM 1188 C C . VAL A 1 175 ? -12.264 -8.306 50.591 1.00 15.18 171 VAL A C 1
ATOM 1189 O O . VAL A 1 175 ? -13.077 -7.496 50.127 1.00 14.55 171 VAL A O 1
ATOM 1193 N N . SER A 1 176 ? -12.229 -8.641 51.881 1.00 15.53 172 SER A N 1
ATOM 1194 C CA . SER A 1 176 ? -13.090 -7.996 52.866 1.00 15.90 172 SER A CA 1
ATOM 1195 C C . SER A 1 176 ? -12.893 -6.479 52.823 1.00 15.27 172 SER A C 1
ATOM 1196 O O . SER A 1 176 ? -11.768 -6.004 52.826 1.00 15.06 172 SER A O 1
ATOM 1199 N N . PHE A 1 177 ? -13.998 -5.751 52.839 1.00 15.44 173 PHE A N 1
ATOM 1200 C CA . PHE A 1 177 ? -13.991 -4.285 52.829 1.00 15.50 173 PHE A CA 1
ATOM 1201 C C . PHE A 1 177 ? -15.011 -3.756 53.847 1.00 16.08 173 PHE A C 1
ATOM 1202 O O . PHE A 1 177 ? -16.202 -3.657 53.555 1.00 15.74 173 PHE A O 1
ATOM 1210 N N . GLY A 1 178 ? -14.532 -3.375 55.025 1.00 16.33 174 GLY A N 1
ATOM 1211 C CA . GLY A 1 178 ? -15.443 -3.145 56.142 1.00 17.27 174 GLY A CA 1
ATOM 1212 C C . GLY A 1 178 ? -16.229 -4.379 56.516 1.00 17.76 174 GLY A C 1
ATOM 1213 O O . GLY A 1 178 ? -15.760 -5.500 56.330 1.00 18.99 174 GLY A O 1
ATOM 1214 N N . TYR A 1 179 ? -17.446 -4.183 57.017 1.00 18.20 175 TYR A N 1
ATOM 1215 C CA . TYR A 1 179 ? -18.337 -5.280 57.329 1.00 18.73 175 TYR A CA 1
ATOM 1216 C C . TYR A 1 179 ? -19.301 -5.502 56.173 1.00 19.35 175 TYR A C 1
ATOM 1217 O O . TYR A 1 179 ? -19.796 -4.524 55.610 1.00 17.93 175 T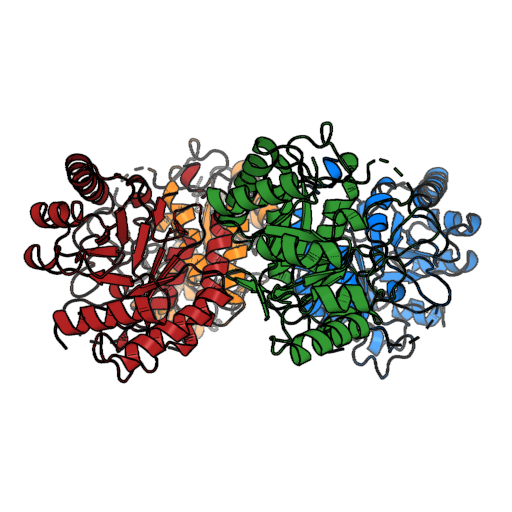YR A O 1
ATOM 1226 N N . ASN A 1 180 ? -19.557 -6.772 55.867 1.00 19.59 176 ASN A N 1
ATOM 1227 C CA . ASN A 1 180 ? -20.588 -7.196 54.924 1.00 20.84 176 ASN A CA 1
ATOM 1228 C C . ASN A 1 180 ? -20.397 -6.604 53.518 1.00 21.29 176 ASN A C 1
ATOM 1229 O O . ASN A 1 180 ? -21.386 -6.224 52.876 1.00 23.15 176 ASN A O 1
ATOM 1234 N N . ASN A 1 181 ? -19.145 -6.502 53.049 1.00 20.11 177 ASN A N 1
ATOM 1235 C CA . ASN A 1 181 ? -18.868 -5.977 51.725 1.00 19.48 177 ASN A CA 1
ATOM 1236 C C . ASN A 1 181 ? -17.539 -6.567 51.290 1.00 18.66 177 ASN A C 1
ATOM 1237 O O . ASN A 1 181 ? -16.666 -6.866 52.140 1.00 17.89 177 ASN A O 1
ATOM 1242 N N . LEU A 1 182 ? -17.400 -6.814 49.992 1.00 18.07 178 LEU A N 1
ATOM 1243 C CA . LEU A 1 182 ? -16.113 -7.187 49.424 1.00 18.03 178 LEU A CA 1
ATOM 1244 C C . LEU A 1 182 ? -15.742 -6.141 48.364 1.00 17.95 178 LEU A C 1
ATOM 1245 O O . LEU A 1 182 ? -16.615 -5.547 47.762 1.00 19.65 178 LEU A O 1
ATOM 1250 N N . VAL A 1 183 ? -14.461 -5.936 48.098 1.00 16.84 179 VAL A N 1
ATOM 1251 C CA . VAL A 1 183 ? -14.090 -5.084 47.002 1.00 16.12 179 VAL A CA 1
ATOM 1252 C C . VAL A 1 183 ? -13.150 -5.897 46.106 1.00 15.57 179 VAL A C 1
ATOM 1253 O O . VAL A 1 183 ? -12.463 -6.811 46.580 1.00 16.60 179 VAL A O 1
ATOM 1257 N N . SER A 1 184 ? -13.180 -5.616 44.821 1.00 15.19 180 SER A N 1
ATOM 1258 C CA . SER A 1 184 ? -12.397 -6.313 43.833 1.00 15.85 180 SER A CA 1
ATOM 1259 C C . SER A 1 184 ? -11.280 -5.386 43.421 1.00 15.33 180 SER A C 1
ATOM 1260 O O . SER A 1 184 ? -11.464 -4.381 42.667 1.00 15.48 180 SER A O 1
ATOM 1263 N N . ASP A 1 185 ? -10.126 -5.657 44.022 1.00 15.74 181 ASP A N 1
ATOM 1264 C CA . ASP A 1 185 ? -8.934 -4.909 43.757 1.00 15.40 181 ASP A CA 1
ATOM 1265 C C . ASP A 1 185 ? -8.240 -5.419 42.487 1.00 15.87 181 ASP A C 1
ATOM 1266 O O . ASP A 1 185 ? -7.597 -6.447 42.478 1.00 15.47 181 ASP A O 1
ATOM 1271 N N . MET A 1 186 ? -8.313 -4.611 41.426 1.00 15.92 182 MET A N 1
ATOM 1272 C CA . MET A 1 186 ? -7.792 -5.012 40.148 1.00 15.75 182 MET A CA 1
ATOM 1273 C C . MET A 1 186 ? -6.282 -5.161 40.213 1.00 15.59 182 MET A C 1
ATOM 1274 O O . MET A 1 186 ? -5.745 -5.918 39.429 1.00 15.52 182 MET A O 1
ATOM 1279 N N . ARG A 1 187 ? -5.621 -4.512 41.175 1.00 15.18 183 ARG A N 1
ATOM 1280 C CA . ARG A 1 187 ? -4.178 -4.688 41.346 1.00 15.81 183 ARG A CA 1
ATOM 1281 C C . ARG A 1 187 ? -3.835 -6.131 41.657 1.00 15.80 183 ARG A C 1
ATOM 1282 O O . ARG A 1 187 ? -2.748 -6.597 41.332 1.00 15.44 183 ARG A O 1
ATOM 1290 N N . SER A 1 188 ? -4.762 -6.817 42.320 1.00 15.28 184 SER A N 1
ATOM 1291 C CA . SER A 1 188 ? -4.561 -8.204 42.758 1.00 15.92 184 SER A CA 1
ATOM 1292 C C . SER A 1 188 ? -4.320 -9.149 41.590 1.00 15.96 184 SER A C 1
ATOM 1293 O O . SER A 1 188 ? -3.426 -10.007 41.619 1.00 16.73 184 SER A O 1
ATOM 1296 N N . LEU A 1 189 ? -5.091 -8.934 40.538 1.00 15.70 185 LEU A N 1
ATOM 1297 C CA . LEU A 1 189 ? -4.957 -9.689 39.307 1.00 15.98 185 LEU A CA 1
ATOM 1298 C C . LEU A 1 189 ? -3.605 -9.542 38.636 1.00 17.02 185 LEU A C 1
ATOM 1299 O O . LEU A 1 189 ? -3.163 -10.500 37.944 1.00 18.17 185 LEU A O 1
ATOM 1304 N N . ALA A 1 190 ? -2.985 -8.353 38.760 1.00 17.14 186 ALA A N 1
ATOM 1305 C CA . ALA A 1 190 ? -1.607 -8.132 38.276 1.00 18.67 186 ALA A CA 1
ATOM 1306 C C . ALA A 1 190 ? -0.555 -8.700 39.243 1.00 19.38 186 ALA A C 1
ATOM 1307 O O . ALA A 1 190 ? 0.405 -9.390 38.816 1.00 20.63 186 ALA A O 1
ATOM 1309 N N . ILE A 1 191 ? -0.725 -8.435 40.541 1.00 18.93 187 ILE A N 1
ATOM 1310 C CA . ILE A 1 191 ? 0.188 -8.940 41.549 1.00 19.67 187 ILE A CA 1
ATOM 1311 C C . ILE A 1 191 ? 0.312 -10.467 41.515 1.00 19.86 187 ILE A C 1
ATOM 1312 O O . ILE A 1 191 ? 1.402 -11.011 41.546 1.00 21.29 187 ILE A O 1
ATOM 1317 N N . MET A 1 192 ? -0.814 -11.162 41.426 1.00 19.30 188 MET A N 1
ATOM 1318 C CA . MET A 1 192 ? -0.826 -12.619 41.468 1.00 19.56 188 MET A CA 1
ATOM 1319 C C . MET A 1 192 ? -0.117 -13.292 40.258 1.00 20.28 188 MET A C 1
ATOM 1320 O O . MET A 1 192 ? 0.196 -14.472 40.313 1.00 21.01 188 MET A O 1
ATOM 1325 N N . ARG A 1 193 ? 0.200 -12.532 39.198 1.00 19.73 189 ARG A N 1
ATOM 1326 C CA . ARG A 1 193 ? 1.081 -13.034 38.132 1.00 21.08 189 ARG A CA 1
ATOM 1327 C C . ARG A 1 193 ? 2.427 -13.512 38.660 1.00 22.61 189 ARG A C 1
ATOM 1328 O O . ARG A 1 193 ? 3.101 -14.363 38.021 1.00 23.72 189 ARG A O 1
ATOM 1336 N N . GLU A 1 194 ? 2.840 -12.998 39.815 1.00 22.87 190 GLU A N 1
ATOM 1337 C CA . GLU A 1 194 ? 4.102 -13.423 40.428 1.00 24.64 190 GLU A CA 1
ATOM 1338 C C . GLU A 1 194 ? 4.056 -14.915 40.896 1.00 25.15 190 GLU A C 1
ATOM 1339 O O . GLU A 1 194 ? 5.083 -15.524 41.181 1.00 26.34 190 GLU A O 1
ATOM 1345 N N . THR A 1 195 ? 2.862 -15.506 40.967 1.00 23.96 191 THR A N 1
ATOM 1346 C CA . THR A 1 195 ? 2.732 -16.931 41.334 1.00 24.25 191 THR A CA 1
ATOM 1347 C C . THR A 1 195 ? 3.165 -17.826 40.175 1.00 26.18 191 THR A C 1
ATOM 1348 O O . THR A 1 195 ? 3.354 -19.014 40.382 1.00 27.64 191 THR A O 1
ATOM 1352 N N . ASN A 1 196 ? 3.310 -17.262 38.964 1.00 27.53 192 ASN A N 1
ATOM 1353 C CA . ASN A 1 196 ? 3.580 -18.025 37.745 1.00 28.62 192 ASN A CA 1
ATOM 1354 C C . ASN A 1 196 ? 2.531 -19.093 37.516 1.00 27.63 192 ASN A C 1
ATOM 1355 O O . ASN A 1 196 ? 2.819 -20.165 36.992 1.00 28.04 192 ASN A O 1
ATOM 1360 N N . ALA A 1 197 ? 1.304 -18.772 37.895 1.00 25.81 193 ALA A N 1
ATOM 1361 C CA . ALA A 1 197 ? 0.157 -19.590 37.646 1.00 24.89 193 ALA A CA 1
ATOM 1362 C C . ALA A 1 197 ? -0.911 -18.727 36.978 1.00 23.48 193 ALA A C 1
ATOM 1363 O O . ALA A 1 197 ? -1.000 -17.519 37.236 1.00 22.92 193 ALA A O 1
ATOM 1365 N N . PRO A 1 198 ? -1.749 -19.344 36.135 1.00 22.87 194 PRO A N 1
ATOM 1366 C CA . PRO A 1 198 ? -2.840 -18.589 35.524 1.00 21.91 194 PRO A CA 1
ATOM 1367 C C . PRO A 1 198 ? -3.711 -17.980 36.605 1.00 20.45 194 PRO A C 1
ATOM 1368 O O . PRO A 1 198 ? -4.033 -18.684 37.592 1.00 20.45 194 PRO A O 1
ATOM 1372 N N . VAL A 1 199 ? -4.117 -16.722 36.413 1.00 19.27 195 VAL A N 1
ATOM 1373 C CA . VAL A 1 199 ? -5.016 -16.047 37.339 1.00 18.30 195 VAL A CA 1
ATOM 1374 C C . VAL A 1 199 ? -6.437 -16.102 36.826 1.00 17.74 195 VAL A C 1
ATOM 1375 O O . VAL A 1 199 ? -6.688 -15.816 35.665 1.00 17.40 195 VAL A O 1
ATOM 1379 N N . VAL A 1 200 ? -7.360 -16.489 37.692 1.00 17.49 196 VAL A N 1
ATOM 1380 C CA . VAL A 1 200 ? -8.748 -16.598 37.350 1.00 17.85 196 VAL A CA 1
ATOM 1381 C C . VAL A 1 200 ? -9.556 -15.614 38.192 1.00 18.17 196 VAL A C 1
ATOM 1382 O O . VAL A 1 200 ? -9.356 -15.514 39.424 1.00 18.36 196 VAL A O 1
ATOM 1386 N N . PHE A 1 201 ? -10.469 -14.878 37.545 1.00 18.54 197 PHE A N 1
ATOM 1387 C CA . PHE A 1 201 ? -11.368 -13.944 38.222 1.00 18.22 197 PHE A CA 1
ATOM 1388 C C . PHE A 1 201 ? -12.761 -14.555 38.423 1.00 18.30 197 PHE A C 1
ATOM 1389 O O . PHE A 1 201 ? -13.419 -14.918 37.477 1.00 17.69 197 PHE A O 1
ATOM 1397 N N . ASP A 1 202 ? -13.219 -14.598 39.661 1.00 18.96 198 ASP A N 1
ATOM 1398 C CA . ASP A 1 202 ? -14.600 -15.002 39.991 1.00 20.20 198 ASP A CA 1
ATOM 1399 C C . ASP A 1 202 ? -15.515 -13.773 40.101 1.00 19.99 198 ASP A C 1
ATOM 1400 O O . ASP A 1 202 ? -15.520 -13.070 41.121 1.00 19.85 198 ASP A O 1
ATOM 1405 N N . ALA A 1 203 ? -16.277 -13.522 39.034 1.00 20.26 199 ALA A N 1
ATOM 1406 C CA . ALA A 1 203 ? -17.045 -12.295 38.891 1.00 20.65 199 ALA A CA 1
ATOM 1407 C C . ALA A 1 203 ? -18.319 -12.375 39.747 1.00 21.99 199 ALA A C 1
ATOM 1408 O O . ALA A 1 203 ? -18.734 -11.392 40.376 1.00 24.38 199 ALA A O 1
ATOM 1410 N N . THR A 1 204 ? -18.859 -13.574 39.866 1.00 21.84 200 THR A N 1
ATOM 1411 C CA . THR A 1 204 ? -20.068 -13.813 40.637 1.00 22.41 200 THR A CA 1
ATOM 1412 C C . THR A 1 204 ? -19.904 -13.643 42.133 1.00 22.62 200 THR A C 1
ATOM 1413 O O . THR A 1 204 ? -20.654 -12.915 42.751 1.00 22.97 200 THR A O 1
ATOM 1417 N N . HIS A 1 205 ? -18.936 -14.306 42.727 1.00 23.00 201 HIS A N 1
ATOM 1418 C CA . HIS A 1 205 ? -18.722 -14.150 44.169 1.00 24.08 201 HIS A CA 1
ATOM 1419 C C . HIS A 1 205 ? -18.066 -12.844 44.582 1.00 22.76 201 HIS A C 1
ATOM 1420 O O . HIS A 1 205 ? -18.198 -12.454 45.728 1.00 21.63 201 HIS A O 1
ATOM 1427 N N . SER A 1 206 ? -17.335 -12.185 43.664 1.00 21.32 202 SER A N 1
ATOM 1428 C CA . SER A 1 206 ? -16.708 -10.890 43.952 1.00 21.18 202 SER A CA 1
ATOM 1429 C C . SER A 1 206 ? -17.697 -9.751 44.195 1.00 21.76 202 SER A C 1
ATOM 1430 O O . SER A 1 206 ? -17.304 -8.739 44.756 1.00 23.62 202 SER A O 1
ATOM 1433 N N . VAL A 1 207 ? -18.940 -9.893 43.735 1.00 22.19 203 VAL A N 1
ATOM 1434 C CA . VAL A 1 207 ? -20.017 -8.908 43.966 1.00 23.93 203 VAL A CA 1
ATOM 1435 C C . VAL A 1 207 ? -20.864 -9.228 45.220 1.00 26.42 203 VAL A C 1
ATOM 1436 O O . VAL A 1 207 ? -21.601 -8.371 45.697 1.00 26.78 203 VAL A O 1
ATOM 1440 N N . GLN A 1 208 ? -20.762 -10.452 45.755 1.00 28.73 204 GLN A N 1
ATOM 1441 C CA . GLN A 1 208 ? -21.659 -10.895 46.850 1.00 31.11 204 GLN A CA 1
ATOM 1442 C C . GLN A 1 208 ? -21.330 -10.164 48.149 1.00 33.30 204 GLN A C 1
ATOM 1443 O O . GLN A 1 208 ? -20.158 -9.970 48.490 1.00 36.14 204 GLN A O 1
ATOM 1445 N N . LEU A 1 209 ? -22.377 -9.702 48.830 1.00 33.70 205 LEU A N 1
ATOM 1446 C CA . LEU A 1 209 ? -22.260 -9.058 50.124 1.00 34.69 205 LEU A CA 1
ATOM 1447 C C . LEU A 1 209 ? -22.308 -10.135 51.236 1.00 36.20 205 LEU A C 1
ATOM 1448 O O . LEU A 1 209 ? -23.366 -10.704 51.466 1.00 40.08 205 LEU A O 1
ATOM 1453 N N . PRO A 1 210 ? -21.181 -10.412 51.931 1.00 34.06 206 PRO A N 1
ATOM 1454 C CA . PRO A 1 210 ? -21.177 -11.450 52.991 1.00 35.43 206 PRO A CA 1
ATOM 1455 C C . PRO A 1 210 ? -22.289 -11.306 54.012 1.00 36.79 206 PRO A C 1
ATOM 1456 O O . PRO A 1 210 ? -22.412 -10.213 54.574 1.00 40.25 206 PRO A O 1
ATOM 1460 N N . GLY A 1 219 ? -28.311 -9.908 45.280 1.00 41.93 215 GLY A N 1
ATOM 1461 C CA . GLY A 1 219 ? -29.088 -8.846 44.648 1.00 38.99 215 GLY A CA 1
ATOM 1462 C C . GLY A 1 219 ? -28.120 -7.856 44.038 1.00 35.78 215 GLY A C 1
ATOM 1463 O O . GLY A 1 219 ? -28.398 -6.673 43.971 1.00 34.99 215 GLY A O 1
ATOM 1464 N N . GLN A 1 220 ? -26.976 -8.346 43.576 1.00 32.45 216 GLN A N 1
ATOM 1465 C CA . GLN A 1 220 ? -25.922 -7.465 43.080 1.00 30.89 216 GLN A CA 1
ATOM 1466 C C . GLN A 1 220 ? -25.553 -7.807 41.633 1.00 29.08 216 GLN A C 1
ATOM 1467 O O . GLN A 1 220 ? -24.436 -7.532 41.202 1.00 25.82 216 GLN A O 1
ATOM 1473 N N . ARG A 1 221 ? -26.490 -8.412 40.897 1.00 29.40 217 ARG A N 1
ATOM 1474 C CA A ARG A 1 221 ? -26.158 -8.895 39.562 0.70 29.73 217 ARG A CA 1
ATOM 1475 C CA B ARG A 1 221 ? -26.279 -8.864 39.517 0.30 28.69 217 ARG A CA 1
ATOM 1476 C C . ARG A 1 221 ? -25.674 -7.779 38.616 1.00 28.50 217 ARG A C 1
ATOM 1477 O O . ARG A 1 221 ? -24.863 -8.065 37.740 1.00 26.48 217 ARG A O 1
ATOM 1492 N N . GLU A 1 222 ? -26.107 -6.519 38.827 1.00 28.20 218 GLU A N 1
ATOM 1493 C CA . GLU A 1 222 ? -25.690 -5.392 37.976 1.00 28.51 218 GLU A CA 1
ATOM 1494 C C . GLU A 1 222 ? -24.173 -5.195 37.976 1.00 26.23 218 GLU A C 1
ATOM 1495 O O . GLU A 1 222 ? -23.599 -4.646 37.012 1.00 26.35 218 GLU A O 1
ATOM 1501 N N . PHE A 1 223 ? -23.500 -5.650 39.034 1.00 22.66 219 PHE A N 1
ATOM 1502 C CA . PHE A 1 223 ? -22.044 -5.479 39.065 1.00 20.26 219 PHE A CA 1
ATOM 1503 C C . PHE A 1 223 ? -21.268 -6.596 38.458 1.00 19.12 219 PHE A C 1
ATOM 1504 O O . PHE A 1 223 ? -20.047 -6.480 38.315 1.00 17.58 219 PHE A O 1
ATOM 1512 N N . VAL A 1 224 ? -21.938 -7.677 38.078 1.00 19.32 220 VAL A N 1
ATOM 1513 C CA . VAL A 1 224 ? -21.215 -8.813 37.503 1.00 19.22 220 VAL A CA 1
ATOM 1514 C C . VAL A 1 224 ? -20.609 -8.415 36.145 1.00 18.88 220 VAL A C 1
ATOM 1515 O O . VAL A 1 224 ? -19.415 -8.612 35.954 1.00 18.14 220 VAL A O 1
ATOM 1519 N N . PRO A 1 225 ? -21.397 -7.824 35.239 1.00 19.70 221 PRO A N 1
ATOM 1520 C CA . PRO A 1 225 ? -20.784 -7.404 33.953 1.00 19.64 221 PRO A CA 1
ATOM 1521 C C . PRO A 1 225 ? -19.684 -6.363 34.191 1.00 18.75 221 PRO A C 1
ATOM 1522 O O . PRO A 1 225 ? -18.632 -6.392 33.544 1.00 19.08 221 PRO A O 1
ATOM 1526 N N . VAL A 1 226 ? -19.928 -5.486 35.150 1.00 17.64 222 VAL A N 1
ATOM 1527 C CA . VAL A 1 226 ? -19.009 -4.403 35.445 1.00 17.18 222 VAL A CA 1
ATOM 1528 C C . VAL A 1 226 ? -17.675 -4.983 35.836 1.00 16.43 222 VAL A C 1
ATOM 1529 O O . VAL A 1 226 ? -16.633 -4.629 35.257 1.00 16.93 222 VAL A O 1
ATOM 1533 N N . LEU A 1 227 ? -17.657 -5.855 36.838 1.00 16.30 223 LEU A N 1
ATOM 1534 C CA . LEU A 1 227 ? -16.364 -6.424 37.264 1.00 16.06 223 LEU A CA 1
ATOM 1535 C C . LEU A 1 227 ? -15.731 -7.364 36.213 1.00 16.61 223 LEU A C 1
ATOM 1536 O O . LEU A 1 227 ? -14.503 -7.395 36.077 1.00 16.57 223 LEU A O 1
ATOM 1541 N N . ALA A 1 228 ? -16.555 -8.122 35.484 1.00 16.92 224 ALA A N 1
ATOM 1542 C CA . ALA A 1 228 ? -16.038 -9.027 34.424 1.00 17.42 224 ALA A CA 1
ATOM 1543 C C . ALA A 1 228 ? -15.259 -8.224 33.370 1.00 16.89 224 ALA A C 1
ATOM 1544 O O . ALA A 1 228 ? -14.141 -8.602 32.999 1.00 17.91 224 ALA A O 1
ATOM 1546 N N . ARG A 1 229 ? -15.849 -7.140 32.907 1.00 17.07 225 ARG A N 1
ATOM 1547 C CA . ARG A 1 229 ? -15.209 -6.253 31.911 1.00 17.77 225 ARG A CA 1
ATOM 1548 C C . ARG A 1 229 ? -13.906 -5.701 32.485 1.00 17.11 225 ARG A C 1
ATOM 1549 O O . ARG A 1 229 ? -12.871 -5.786 31.862 1.00 16.71 225 ARG A O 1
ATOM 1557 N N . ALA A 1 230 ? -13.954 -5.185 33.714 1.00 17.13 226 ALA A N 1
ATOM 1558 C CA . ALA A 1 230 ? -12.749 -4.620 34.338 1.00 16.57 226 ALA A CA 1
ATOM 1559 C C . ALA A 1 230 ? -11.614 -5.648 34.472 1.00 16.42 226 ALA A C 1
ATOM 1560 O O . ALA A 1 230 ? -10.430 -5.326 34.233 1.00 16.70 226 ALA A O 1
ATOM 1562 N N . ALA A 1 231 ? -11.954 -6.867 34.940 1.00 16.67 227 ALA A N 1
ATOM 1563 C CA . ALA A 1 231 ? -10.973 -7.937 35.168 1.00 16.14 227 ALA A CA 1
ATOM 1564 C C . ALA A 1 231 ? -10.344 -8.417 33.869 1.00 16.83 227 ALA A C 1
ATOM 1565 O O . ALA A 1 231 ? -9.124 -8.617 33.786 1.00 16.61 227 ALA A O 1
ATOM 1567 N N . VAL A 1 232 ? -11.177 -8.629 32.853 1.00 16.68 228 VAL A N 1
ATOM 1568 C CA . VAL A 1 232 ? -10.667 -9.036 31.517 1.00 17.04 228 VAL A CA 1
ATOM 1569 C C . VAL A 1 232 ? -9.757 -7.969 30.924 1.00 17.56 228 VAL A C 1
ATOM 1570 O O . VAL A 1 232 ? -8.690 -8.300 30.415 1.00 18.36 228 VAL A O 1
ATOM 1574 N N . ALA A 1 233 ? -10.135 -6.689 31.056 1.00 17.30 229 ALA A N 1
ATOM 1575 C CA . ALA A 1 233 ? -9.303 -5.585 30.577 1.00 17.90 229 ALA A CA 1
ATOM 1576 C C . ALA A 1 233 ? -7.987 -5.480 31.379 1.00 18.02 229 ALA A C 1
ATOM 1577 O O . ALA A 1 233 ? -6.917 -5.102 30.845 1.00 18.30 229 ALA A O 1
ATOM 1579 N N . THR A 1 234 ? -8.063 -5.843 32.657 1.00 17.31 230 THR A N 1
ATOM 1580 C CA . THR A 1 234 ? -6.884 -5.919 33.490 1.00 16.95 230 THR A CA 1
ATOM 1581 C C . THR A 1 234 ? -5.936 -6.970 32.976 1.00 17.47 230 THR A C 1
ATOM 1582 O O . THR A 1 234 ? -4.721 -6.743 32.940 1.00 17.38 230 THR A O 1
ATOM 1586 N N . GLY A 1 235 ? -6.487 -8.114 32.577 1.00 17.91 231 GLY A N 1
ATOM 1587 C CA . GLY A 1 235 ? -5.659 -9.199 32.032 1.00 18.71 231 GLY A CA 1
ATOM 1588 C C . GLY A 1 235 ? -5.592 -10.392 32.943 1.00 17.91 231 GLY A C 1
ATOM 1589 O O . GLY A 1 235 ? -4.874 -10.389 33.963 1.00 18.04 231 GLY A O 1
ATOM 1590 N N . VAL A 1 236 ? -6.406 -11.385 32.605 1.00 18.05 232 VAL A N 1
ATOM 1591 C CA . VAL A 1 236 ? -6.501 -12.651 33.335 1.00 17.44 232 VAL A CA 1
ATOM 1592 C C . VAL A 1 236 ? -6.451 -13.844 32.375 1.00 17.89 232 VAL A C 1
ATOM 1593 O O . VAL A 1 236 ? -6.650 -13.736 31.178 1.00 18.19 232 VAL A O 1
ATOM 1597 N N . ALA A 1 237 ? -6.198 -15.003 32.933 1.00 18.33 233 ALA A N 1
ATOM 1598 C CA . ALA A 1 237 ? -6.175 -16.223 32.139 1.00 19.51 233 ALA A CA 1
ATOM 1599 C C . ALA A 1 237 ? -7.603 -16.787 32.010 1.00 19.46 233 ALA A C 1
ATOM 1600 O O . ALA A 1 237 ? -7.983 -17.348 30.997 1.00 20.86 233 ALA A O 1
ATOM 1602 N N . GLY A 1 238 ? -8.420 -16.593 33.020 1.00 19.02 234 GLY A N 1
ATOM 1603 C CA . GLY A 1 238 ? -9.765 -17.162 33.042 1.00 19.03 234 GLY A CA 1
ATOM 1604 C C . GLY A 1 238 ? -10.762 -16.334 33.834 1.00 18.96 234 GLY A C 1
ATOM 1605 O O . GLY A 1 238 ? -10.385 -15.513 34.678 1.00 17.59 234 GLY A O 1
ATOM 1606 N N . LEU A 1 239 ? -12.029 -16.611 33.587 1.00 19.40 235 LEU A N 1
ATOM 1607 C CA . LEU A 1 239 ? -13.141 -15.928 34.204 1.00 20.24 235 LEU A CA 1
ATOM 1608 C C . LEU A 1 239 ? -14.124 -16.984 34.681 1.00 20.11 235 LEU A C 1
ATOM 1609 O O . LEU A 1 239 ? -14.371 -17.968 33.956 1.00 19.39 235 LEU A O 1
ATOM 1614 N N . PHE A 1 240 ? -14.696 -16.782 35.868 1.00 20.49 236 PHE A N 1
ATOM 1615 C CA . PHE A 1 240 ? -15.790 -17.611 36.340 1.00 22.40 236 PHE A CA 1
ATOM 1616 C C . PHE A 1 240 ? -17.060 -16.803 36.521 1.00 23.91 236 PHE A C 1
ATOM 1617 O O . PHE A 1 240 ? -17.048 -15.746 37.173 1.00 21.92 236 PHE A O 1
ATOM 1625 N N . MET A 1 241 ? -18.160 -17.286 35.965 1.00 25.76 237 MET A N 1
ATOM 1626 C CA . MET A 1 241 ? -19.450 -16.620 36.125 1.00 28.56 237 MET A CA 1
ATOM 1627 C C . MET A 1 241 ? -20.511 -17.664 36.313 1.00 29.80 237 MET A C 1
ATOM 1628 O O . MET A 1 241 ? -20.535 -18.658 35.587 1.00 32.44 237 MET A O 1
ATOM 1633 N N . GLU A 1 242 ? -21.412 -17.444 37.250 1.00 29.32 238 GLU A N 1
ATOM 1634 C CA . GLU A 1 242 ? -22.617 -18.253 37.344 1.00 30.82 238 GLU A CA 1
ATOM 1635 C C . GLU A 1 242 ? -23.697 -17.710 36.426 1.00 30.08 238 GLU A C 1
ATOM 1636 O O . GLU A 1 242 ? -23.835 -16.502 36.280 1.00 28.16 238 GLU A O 1
ATOM 1642 N N . THR A 1 243 ? -24.495 -18.612 35.860 1.00 29.58 239 THR A N 1
ATOM 1643 C CA . THR A 1 243 ? -25.617 -18.255 35.013 1.00 30.75 239 THR A CA 1
ATOM 1644 C C . THR A 1 243 ? -26.841 -19.144 35.340 1.00 33.63 239 THR A C 1
ATOM 1645 O O . THR A 1 243 ? -26.727 -20.145 36.045 1.00 34.35 239 THR A O 1
ATOM 1649 N N . HIS A 1 244 ? -28.001 -18.779 34.822 1.00 36.03 240 HIS A N 1
ATOM 1650 C CA . HIS A 1 244 ? -29.202 -19.630 34.929 1.00 38.78 240 HIS A CA 1
ATOM 1651 C C . HIS A 1 244 ? -30.140 -19.241 33.816 1.00 39.38 240 HIS A C 1
ATOM 1652 O O . HIS A 1 244 ? -30.138 -18.098 33.381 1.00 38.39 240 HIS A O 1
ATOM 1659 N N . PRO A 1 245 ? -30.926 -20.188 33.301 1.00 42.97 241 PRO A N 1
ATOM 1660 C CA . PRO A 1 245 ? -31.904 -19.802 32.272 1.00 44.39 241 PRO A CA 1
ATOM 1661 C C . PRO A 1 245 ? -32.968 -18.809 32.760 1.00 47.49 241 PRO A C 1
ATOM 1662 O O . PRO A 1 245 ? -33.385 -17.928 32.002 1.00 48.41 241 PRO A O 1
ATOM 1666 N N . ASN A 1 246 ? -33.423 -18.989 34.002 1.00 48.84 242 ASN A N 1
ATOM 1667 C CA . ASN A 1 246 ? -34.356 -18.077 34.672 1.00 49.91 242 ASN A CA 1
ATOM 1668 C C . ASN A 1 246 ? -33.902 -17.891 36.133 1.00 49.98 242 ASN A C 1
ATOM 1669 O O . ASN A 1 246 ? -34.378 -18.596 37.015 1.00 49.74 242 ASN A O 1
ATOM 1671 N N . PRO A 1 247 ? -32.949 -16.954 36.391 1.00 49.99 243 PRO A N 1
ATOM 1672 C CA . PRO A 1 247 ? -32.369 -16.700 37.717 1.00 49.17 243 PRO A CA 1
ATOM 1673 C C . PRO A 1 247 ? -33.382 -16.544 38.861 1.00 51.64 243 PRO A C 1
ATOM 1674 O O . PRO A 1 247 ? -33.089 -16.948 39.998 1.00 52.14 243 PRO A O 1
ATOM 1678 N N . ALA A 1 248 ? -34.541 -15.950 38.560 1.00 53.79 244 ALA A N 1
ATOM 1679 C CA . ALA A 1 248 ? -35.647 -15.787 39.523 1.00 56.30 244 ALA A CA 1
ATOM 1680 C C . ALA A 1 248 ? -36.072 -17.134 40.140 1.00 59.29 244 ALA A C 1
ATOM 1681 O O . ALA A 1 248 ? -36.346 -17.219 41.351 1.00 59.50 244 ALA A O 1
ATOM 1683 N N . GLU A 1 249 ? -36.113 -18.172 39.296 1.00 59.69 245 GLU A N 1
ATOM 1684 C CA . GLU A 1 249 ? -36.443 -19.536 39.715 1.00 60.22 245 GLU A CA 1
ATOM 1685 C C . GLU A 1 249 ? -35.204 -20.414 40.081 1.00 59.37 245 GLU A C 1
ATOM 1686 O O . GLU A 1 249 ? -35.353 -21.615 40.278 1.00 59.71 245 GLU A O 1
ATOM 1688 N N . ALA A 1 250 ? -34.002 -19.826 40.197 1.00 58.88 246 ALA A N 1
ATOM 1689 C CA . ALA A 1 250 ? -32.775 -20.579 40.575 1.00 56.46 246 ALA A CA 1
ATOM 1690 C C . ALA A 1 250 ? -32.850 -21.096 42.016 1.00 57.02 246 ALA A C 1
ATOM 1691 O O . ALA A 1 250 ? -33.545 -20.505 42.838 1.00 57.82 246 ALA A O 1
ATOM 1693 N N . LYS A 1 251 ? -32.138 -22.192 42.312 1.00 57.06 247 LYS A N 1
ATOM 1694 C CA . LYS A 1 251 ? -32.198 -22.854 43.639 1.00 56.83 247 LYS A CA 1
ATOM 1695 C C . LYS A 1 251 ? -31.165 -22.307 44.670 1.00 55.78 247 LYS A C 1
ATOM 1696 O O . LYS A 1 251 ? -31.343 -22.489 45.884 1.00 52.34 247 LYS A O 1
ATOM 1698 N N . SER A 1 252 ? -30.102 -21.644 44.198 1.00 55.50 248 SER A N 1
ATOM 1699 C CA . SER A 1 252 ? -29.197 -20.865 45.081 1.00 55.42 248 SER A CA 1
ATOM 1700 C C . SER A 1 252 ? -28.563 -19.687 44.317 1.00 55.66 248 SER A C 1
ATOM 1701 O O . SER A 1 252 ? -28.249 -19.821 43.131 1.00 56.38 248 SER A O 1
ATOM 1703 N N . ASP A 1 253 ? -28.383 -18.550 45.000 1.00 55.53 249 ASP A N 1
ATOM 1704 C CA . ASP A 1 253 ? -27.721 -17.335 44.447 1.00 52.43 249 ASP A CA 1
ATOM 1705 C C . ASP A 1 253 ? -28.378 -16.725 43.193 1.00 51.24 249 ASP A C 1
ATOM 1706 O O . ASP A 1 253 ? -27.718 -16.014 42.434 1.00 48.56 249 ASP A O 1
ATOM 1708 N N . GLY A 1 254 ? -29.671 -16.999 42.990 1.00 50.71 250 GLY A N 1
ATOM 1709 C CA . GLY A 1 254 ? -30.423 -16.465 41.854 1.00 48.23 250 GLY A CA 1
ATOM 1710 C C . GLY A 1 254 ? -30.182 -14.979 41.662 1.00 46.38 250 GLY A C 1
ATOM 1711 O O . GLY A 1 254 ? -29.904 -14.534 40.542 1.00 44.43 250 GLY A O 1
ATOM 1712 N N . PRO A 1 255 ? -30.294 -14.198 42.760 1.00 44.49 251 PRO A N 1
ATOM 1713 C CA . PRO A 1 255 ? -30.051 -12.757 42.663 1.00 44.18 251 PRO A CA 1
ATOM 1714 C C . PRO A 1 255 ? -28.706 -12.338 42.060 1.00 41.37 251 PRO A C 1
ATOM 1715 O O . PRO A 1 255 ? -28.594 -11.168 41.679 1.00 43.36 251 PRO A O 1
ATOM 1719 N N . ASN A 1 256 ? -27.711 -13.239 41.967 1.00 39.02 252 ASN A N 1
ATOM 1720 C CA . ASN A 1 256 ? -26.379 -12.877 41.359 1.00 36.56 252 ASN A CA 1
ATOM 1721 C C . ASN A 1 256 ? -25.993 -13.587 40.058 1.00 35.28 252 ASN A C 1
ATOM 1722 O O . ASN A 1 256 ? -24.894 -13.371 39.536 1.00 34.18 252 ASN A O 1
ATOM 1727 N N . ALA A 1 257 ? -26.903 -14.397 39.530 1.00 35.10 253 ALA A N 1
ATOM 1728 C CA . ALA A 1 257 ? -26.641 -15.137 38.308 1.00 34.73 253 ALA A CA 1
ATOM 1729 C C . ALA A 1 257 ? -26.810 -14.211 37.105 1.00 34.31 253 ALA A C 1
ATOM 1730 O O . ALA A 1 257 ? -27.675 -13.334 37.112 1.00 36.61 253 ALA A O 1
ATOM 1732 N N . VAL A 1 258 ? -25.988 -14.391 36.078 1.00 33.18 254 VAL A N 1
ATOM 1733 C CA . VAL A 1 258 ? -26.250 -13.742 34.792 1.00 32.25 254 VAL A CA 1
ATOM 1734 C C . VAL A 1 258 ? -27.238 -14.602 34.005 1.00 33.26 254 VAL A C 1
ATOM 1735 O O . VAL A 1 258 ? -27.063 -15.815 33.923 1.00 32.54 254 VAL A O 1
ATOM 1739 N N . PRO A 1 259 ? -28.279 -13.980 33.434 1.00 32.89 255 PRO A N 1
ATOM 1740 C CA . PRO A 1 259 ? -29.219 -14.799 32.708 1.00 33.88 255 PRO A CA 1
ATOM 1741 C C . PRO A 1 259 ? -28.584 -15.376 31.440 1.00 33.24 255 PRO A C 1
ATOM 1742 O O . PRO A 1 259 ? -27.929 -14.668 30.679 1.00 31.42 255 PRO A O 1
ATOM 1746 N N . LEU A 1 260 ? -28.802 -16.673 31.228 1.00 34.56 256 LEU A N 1
ATOM 1747 C CA . LEU A 1 260 ? -28.254 -17.400 30.084 1.00 33.85 256 LEU A CA 1
ATOM 1748 C C . LEU A 1 260 ? -28.383 -16.666 28.763 1.00 34.35 256 LEU A C 1
ATOM 1749 O O . LEU A 1 260 ? -27.446 -16.664 27.973 1.00 33.64 256 LEU A O 1
ATOM 1754 N N . ASN A 1 261 ? -29.536 -16.046 28.509 1.00 36.33 257 ASN A N 1
ATOM 1755 C CA . ASN A 1 261 ? -29.762 -15.394 27.214 1.00 38.21 257 ASN A CA 1
ATOM 1756 C C . ASN A 1 261 ? -29.052 -14.059 27.038 1.00 38.09 257 ASN A C 1
ATOM 1757 O O . ASN A 1 261 ? -29.180 -13.400 25.988 1.00 39.27 257 ASN A O 1
ATOM 1762 N N . ARG A 1 262 ? -28.294 -13.672 28.053 1.00 36.59 258 ARG A N 1
ATOM 1763 C CA . ARG A 1 262 ? -27.400 -12.533 27.958 1.00 36.42 258 ARG A CA 1
ATOM 1764 C C . ARG A 1 262 ? -25.909 -12.912 27.991 1.00 33.95 258 ARG A C 1
ATOM 1765 O O . ARG A 1 262 ? -25.064 -12.030 27.870 1.00 32.76 258 ARG A O 1
ATOM 1773 N N . MET A 1 263 ? -25.570 -14.192 28.137 1.00 31.86 259 MET A N 1
ATOM 1774 C CA . MET A 1 263 ? -24.157 -14.580 28.240 1.00 30.28 259 MET A CA 1
ATOM 1775 C C . MET A 1 263 ? -23.426 -14.381 26.905 1.00 29.63 259 MET A C 1
ATOM 1776 O O . MET A 1 263 ? -22.269 -13.999 26.883 1.00 28.21 259 MET A O 1
ATOM 1781 N N . GLY A 1 264 ? -24.110 -14.643 25.798 1.00 30.18 260 GLY A N 1
ATOM 1782 C CA . GLY A 1 264 ? -23.534 -14.430 24.466 1.00 31.09 260 GLY A CA 1
ATOM 1783 C C . GLY A 1 264 ? -23.064 -13.001 24.265 1.00 31.28 260 GLY A C 1
ATOM 1784 O O . GLY A 1 264 ? -21.893 -12.738 23.971 1.00 30.72 260 GLY A O 1
ATOM 1785 N N . ALA A 1 265 ? -23.979 -12.071 24.458 1.00 32.07 261 ALA A N 1
ATOM 1786 C CA . ALA A 1 265 ? -23.657 -10.642 24.388 1.00 31.33 261 ALA A CA 1
ATOM 1787 C C . ALA A 1 265 ? -22.454 -10.239 25.264 1.00 29.54 261 ALA A C 1
ATOM 1788 O O . ALA A 1 265 ? -21.515 -9.581 24.799 1.00 30.11 261 ALA A O 1
ATOM 1790 N N . LEU A 1 266 ? -22.476 -10.632 26.521 1.00 28.34 262 LEU A N 1
ATOM 1791 C CA . LEU A 1 266 ? -21.398 -10.286 27.442 1.00 27.26 262 LEU A CA 1
ATOM 1792 C C . LEU A 1 266 ? -20.065 -10.901 26.981 1.00 26.34 262 LEU A C 1
ATOM 1793 O O . LEU A 1 266 ? -19.045 -10.239 26.929 1.00 24.17 262 LEU A O 1
ATOM 1798 N N . LEU A 1 267 ? -20.091 -12.184 26.636 1.00 26.41 263 LEU A N 1
ATOM 1799 C CA . LEU A 1 267 ? -18.869 -12.863 26.251 1.00 26.22 263 LEU A CA 1
ATOM 1800 C C . LEU A 1 267 ? -18.314 -12.264 24.997 1.00 26.86 263 LEU A C 1
ATOM 1801 O O . LEU A 1 267 ? -17.118 -12.120 24.863 1.00 28.01 263 LEU A O 1
ATOM 1806 N N . GLU A 1 268 ? -19.180 -11.843 24.096 1.00 29.15 264 GLU A N 1
ATOM 1807 C CA . GLU A 1 268 ? -18.728 -11.149 22.897 1.00 30.91 264 GLU A CA 1
ATOM 1808 C C . GLU A 1 268 ? -17.943 -9.849 23.242 1.00 29.06 264 GLU A C 1
ATOM 1809 O O . GLU A 1 268 ? -16.876 -9.585 22.692 1.00 28.40 264 GLU A O 1
ATOM 1815 N N . THR A 1 269 ? -18.464 -9.073 24.181 1.00 26.60 265 THR A N 1
ATOM 1816 C CA . THR A 1 269 ? -17.751 -7.904 24.697 1.00 25.33 265 THR A CA 1
ATOM 1817 C C . THR A 1 269 ? -16.421 -8.294 25.346 1.00 23.89 265 THR A C 1
ATOM 1818 O O . THR A 1 269 ? -15.371 -7.722 25.039 1.00 24.24 265 THR A O 1
ATOM 1822 N N . LEU A 1 270 ? -16.455 -9.301 26.206 1.00 22.67 266 LEU A N 1
ATOM 1823 C CA . LEU A 1 270 ? -15.247 -9.756 26.881 1.00 21.88 266 LEU A CA 1
ATOM 1824 C C . LEU A 1 270 ? -14.192 -10.221 25.916 1.00 22.41 266 LEU A C 1
ATOM 1825 O O . LEU A 1 270 ? -13.024 -9.927 26.104 1.00 22.81 266 LEU A O 1
ATOM 1830 N N . VAL A 1 271 ? -14.592 -10.927 24.867 1.00 23.70 267 VAL A N 1
ATOM 1831 C CA . VAL A 1 271 ? -13.604 -11.384 23.858 1.00 24.25 267 VAL A CA 1
ATOM 1832 C C . VAL A 1 271 ? -12.854 -10.203 23.236 1.00 24.26 267 VAL A C 1
ATOM 1833 O O . VAL A 1 271 ? -11.618 -10.218 23.124 1.00 23.88 267 VAL A O 1
ATOM 1837 N N . THR A 1 272 ? -13.597 -9.176 22.833 1.00 24.92 268 THR A N 1
ATOM 1838 C CA . THR A 1 272 ? -12.974 -7.968 22.272 1.00 25.37 268 THR A CA 1
ATOM 1839 C C . THR A 1 272 ? -11.955 -7.329 23.225 1.00 24.46 268 THR A C 1
ATOM 1840 O O . THR A 1 272 ? -10.846 -6.956 22.819 1.00 23.88 268 THR A O 1
ATOM 1844 N N . LEU A 1 273 ? -12.340 -7.206 24.499 1.00 23.50 269 LEU A N 1
ATOM 1845 C CA . LEU A 1 273 ? -11.470 -6.638 25.531 1.00 22.72 269 LEU A CA 1
ATOM 1846 C C . LEU A 1 273 ? -10.228 -7.493 25.717 1.00 23.17 269 LEU A C 1
ATOM 1847 O O . LEU A 1 273 ? -9.117 -6.959 25.829 1.00 23.65 269 LEU A O 1
ATOM 1852 N N . ASP A 1 274 ? -10.440 -8.814 25.800 1.00 23.58 270 ASP A N 1
ATOM 1853 C CA . ASP A 1 274 ? -9.362 -9.775 26.002 1.00 23.87 270 ASP A CA 1
ATOM 1854 C C . ASP A 1 274 ? -8.346 -9.659 24.871 1.00 24.83 270 ASP A C 1
ATOM 1855 O O . ASP A 1 274 ? -7.126 -9.552 25.114 1.00 23.89 270 ASP A O 1
ATOM 1860 N N . GLN A 1 275 ? -8.852 -9.656 23.636 1.00 26.25 271 GLN A N 1
ATOM 1861 C CA . GLN A 1 275 ? -7.995 -9.503 22.451 1.00 27.62 271 GLN A CA 1
ATOM 1862 C C . GLN A 1 275 ? -7.252 -8.178 22.481 1.00 27.28 271 GLN A C 1
ATOM 1863 O O . GLN A 1 275 ? -6.042 -8.113 22.197 1.00 27.01 271 GLN A O 1
ATOM 1869 N N . ALA A 1 276 ? -7.963 -7.111 22.834 1.00 26.83 272 ALA A N 1
ATOM 1870 C CA . ALA A 1 276 ? -7.373 -5.782 22.748 1.00 27.33 272 ALA A CA 1
ATOM 1871 C C . ALA A 1 276 ? -6.218 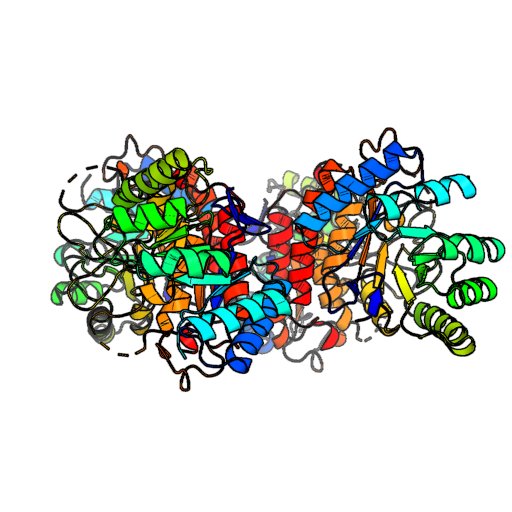-5.634 23.729 1.00 26.99 272 ALA A C 1
ATOM 1872 O O . ALA A 1 276 ? -5.202 -5.045 23.376 1.00 27.23 272 ALA A O 1
ATOM 1874 N N . VAL A 1 277 ? -6.365 -6.150 24.955 1.00 25.50 273 VAL A N 1
ATOM 1875 C CA . VAL A 1 277 ? -5.274 -6.026 25.940 1.00 25.06 273 VAL A CA 1
ATOM 1876 C C . VAL A 1 277 ? -4.119 -7.012 25.765 1.00 26.16 273 VAL A C 1
ATOM 1877 O O . VAL A 1 277 ? -3.011 -6.755 26.200 1.00 27.22 273 VAL A O 1
ATOM 1881 N N . LYS A 1 278 ? -4.354 -8.144 25.133 1.00 27.80 274 LYS A N 1
ATOM 1882 C CA . LYS A 1 278 ? -3.278 -9.117 24.906 1.00 29.81 274 LYS A CA 1
ATOM 1883 C C . LYS A 1 278 ? -2.584 -8.984 23.534 1.00 32.90 274 LYS A C 1
ATOM 1884 O O . LYS A 1 278 ? -1.612 -9.662 23.294 1.00 33.62 274 LYS A O 1
ATOM 1890 N N . ARG A 1 279 ? -3.101 -8.120 22.668 1.00 36.19 275 ARG A N 1
ATOM 1891 C CA . ARG A 1 279 ? -2.551 -7.888 21.328 1.00 41.49 275 ARG A CA 1
ATOM 1892 C C . ARG A 1 279 ? -1.133 -7.289 21.413 1.00 42.36 275 ARG A C 1
ATOM 1893 O O . ARG A 1 279 ? -0.274 -7.603 20.601 1.00 44.58 275 ARG A O 1
ATOM 1901 N N . ASN A 1 280 ? -0.899 -6.408 22.381 1.00 40.02 276 ASN A N 1
ATOM 1902 C CA . ASN A 1 280 ? 0.428 -5.870 22.645 1.00 40.88 276 ASN A CA 1
ATOM 1903 C C . ASN A 1 280 ? 0.855 -6.244 24.062 1.00 40.91 276 ASN A C 1
ATOM 1904 O O . ASN A 1 280 ? 0.023 -6.693 24.861 1.00 37.43 276 ASN A O 1
ATOM 1909 N N . PRO A 1 281 ? 2.145 -6.064 24.388 1.00 41.86 277 PRO A N 1
ATOM 1910 C CA . PRO A 1 281 ? 2.594 -6.257 25.771 1.00 41.29 277 PRO A CA 1
ATOM 1911 C C . PRO A 1 281 ? 1.802 -5.399 26.797 1.00 38.35 277 PRO A C 1
ATOM 1912 O O . PRO A 1 281 ? 1.311 -4.315 26.471 1.00 38.21 277 PRO A O 1
ATOM 1916 N N . PHE A 1 282 ? 1.645 -5.898 28.013 1.00 35.95 278 PHE A N 1
ATOM 1917 C CA . PHE A 1 282 ? 0.993 -5.115 29.048 1.00 33.15 278 PHE A CA 1
ATOM 1918 C C . PHE A 1 282 ? 1.957 -4.013 29.434 1.00 33.11 278 PHE A C 1
ATOM 1919 O O . PHE A 1 282 ? 3.123 -4.282 29.721 1.00 32.32 278 PHE A O 1
ATOM 1927 N N . LEU A 1 283 ? 1.484 -2.767 29.415 1.00 32.51 279 LEU A N 1
ATOM 1928 C CA . LEU A 1 283 ? 2.372 -1.644 29.728 1.00 32.35 279 LEU A CA 1
ATOM 1929 C C . LEU A 1 283 ? 2.967 -1.689 31.141 1.00 31.08 279 LEU A C 1
ATOM 1930 O O . LEU A 1 283 ? 4.072 -1.197 31.357 1.00 32.46 279 LEU A O 1
ATOM 1935 N N . GLU A 1 284 ? 2.260 -2.274 32.106 1.00 29.21 280 GLU A N 1
ATOM 1936 C CA . GLU A 1 284 ? 2.821 -2.407 33.475 1.00 28.87 280 GLU A CA 1
ATOM 1937 C C . GLU A 1 284 ? 4.144 -3.189 33.533 1.00 31.76 280 GLU A C 1
ATOM 1938 O O . GLU A 1 284 ? 4.925 -3.030 34.469 1.00 32.65 280 GLU A O 1
ATOM 1944 N N . ASN A 1 285 ? 4.372 -4.057 32.562 1.00 34.47 281 ASN A N 1
ATOM 1945 C CA . ASN A 1 285 ? 5.640 -4.777 32.465 1.00 39.68 281 ASN A CA 1
ATOM 1946 C C . ASN A 1 285 ? 6.846 -3.879 32.100 1.00 43.07 281 ASN A C 1
ATOM 1947 O O . ASN A 1 285 ? 7.967 -4.297 32.290 1.00 44.79 281 ASN A O 1
ATOM 1952 N N . ASP A 1 286 ? 6.621 -2.665 31.585 1.00 45.66 282 ASP A N 1
ATOM 1953 C CA . ASP A 1 286 ? 7.705 -1.671 31.430 1.00 49.84 282 ASP A CA 1
ATOM 1954 C C . ASP A 1 286 ? 7.980 -0.858 32.701 1.00 51.58 282 ASP A C 1
ATOM 1955 O O . ASP A 1 286 ? 9.009 -0.176 32.776 1.00 52.46 282 ASP A O 1
ATOM 1960 N N . PHE A 1 287 ? 7.059 -0.887 33.673 1.00 50.63 283 PHE A N 1
ATOM 1961 C CA . PHE A 1 287 ? 7.268 -0.218 34.968 1.00 49.89 283 PHE A CA 1
ATOM 1962 C C . PHE A 1 287 ? 7.292 -1.259 36.093 1.00 51.33 283 PHE A C 1
ATOM 1963 O O . PHE A 1 287 ? 7.640 -0.944 37.234 1.00 51.14 283 PHE A O 1
ATOM 1971 N N . SER B 1 4 ? -26.684 -17.528 5.407 1.00 53.22 0 SER B N 1
ATOM 1972 C CA . SER B 1 4 ? -25.342 -18.176 5.393 1.00 51.54 0 SER B CA 1
ATOM 1973 C C . SER B 1 4 ? -25.419 -19.474 4.594 1.00 51.76 0 SER B C 1
ATOM 1974 O O . SER B 1 4 ? -26.346 -20.259 4.807 1.00 56.23 0 SER B O 1
ATOM 1976 N N . MET B 1 5 ? -24.480 -19.713 3.674 1.00 46.53 1 MET B N 1
ATOM 1977 C CA . MET B 1 5 ? -24.328 -21.062 3.110 1.00 43.06 1 MET B CA 1
ATOM 1978 C C . MET B 1 5 ? -23.285 -21.908 3.890 1.00 41.55 1 MET B C 1
ATOM 1979 O O . MET B 1 5 ? -22.317 -21.382 4.445 1.00 39.03 1 MET B O 1
ATOM 1984 N N . LYS B 1 6 ? -23.512 -23.223 3.950 1.00 41.78 2 LYS B N 1
ATOM 1985 C CA . LYS B 1 6 ? -22.570 -24.160 4.567 1.00 41.46 2 LYS B CA 1
ATOM 1986 C C . LYS B 1 6 ? -21.367 -24.375 3.668 1.00 40.25 2 LYS B C 1
ATOM 1987 O O . LYS B 1 6 ? -21.525 -24.737 2.518 1.00 40.82 2 LYS B O 1
ATOM 1989 N N . LEU B 1 7 ? -20.160 -24.150 4.166 1.00 39.30 3 LEU B N 1
ATOM 1990 C CA . LEU B 1 7 ? -18.972 -24.385 3.341 1.00 39.96 3 LEU B CA 1
ATOM 1991 C C . LEU B 1 7 ? -17.941 -25.119 4.169 1.00 40.89 3 LEU B C 1
ATOM 1992 O O . LEU B 1 7 ? -17.460 -24.584 5.162 1.00 42.62 3 LEU B O 1
ATOM 1997 N N . CYS B 1 8 ? -17.613 -26.343 3.774 1.00 43.26 4 CYS B N 1
ATOM 1998 C CA . CYS B 1 8 ? -16.712 -27.179 4.539 1.00 45.28 4 CYS B CA 1
ATOM 1999 C C . CYS B 1 8 ? -17.282 -27.200 5.977 1.00 46.73 4 CYS B C 1
ATOM 2000 O O . CYS B 1 8 ? -18.476 -27.396 6.135 1.00 48.34 4 CYS B O 1
ATOM 2003 N N . ASP B 1 9 ? -16.492 -26.963 7.019 1.00 46.48 5 ASP B N 1
ATOM 2004 C CA . ASP B 1 9 ? -17.035 -27.099 8.375 1.00 47.46 5 ASP B CA 1
ATOM 2005 C C . ASP B 1 9 ? -17.605 -25.796 8.959 1.00 46.10 5 ASP B C 1
ATOM 2006 O O . ASP B 1 9 ? -17.814 -25.726 10.146 1.00 45.41 5 ASP B O 1
ATOM 2008 N N . PHE B 1 10 ? -17.877 -24.770 8.152 1.00 44.30 6 PHE B N 1
ATOM 2009 C CA . PHE B 1 10 ? -18.383 -23.509 8.728 1.00 43.48 6 PHE B CA 1
ATOM 2010 C C . PHE B 1 10 ? -19.468 -22.853 7.891 1.00 41.83 6 PHE B C 1
ATOM 2011 O O . PHE B 1 10 ? -19.816 -23.353 6.835 1.00 43.49 6 PHE B O 1
ATOM 2019 N N . GLU B 1 11 ? -20.039 -21.763 8.400 1.00 40.45 7 GLU B N 1
ATOM 2020 C CA . GLU B 1 11 ? -21.062 -21.002 7.691 1.00 40.44 7 GLU B CA 1
ATOM 2021 C C . GLU B 1 11 ? -20.394 -19.737 7.144 1.00 37.92 7 GLU B C 1
ATOM 2022 O O . GLU B 1 11 ? -19.590 -19.107 7.822 1.00 38.09 7 GLU B O 1
ATOM 2028 N N . VAL B 1 12 ? -20.711 -19.393 5.910 1.00 36.04 8 VAL B N 1
ATOM 2029 C CA . VAL B 1 12 ? -20.141 -18.205 5.268 1.00 33.55 8 VAL B CA 1
ATOM 2030 C C . VAL B 1 12 ? -21.251 -17.397 4.648 1.00 33.14 8 VAL B C 1
ATOM 2031 O O . VAL B 1 12 ? -22.330 -17.917 4.370 1.00 33.45 8 VAL B O 1
ATOM 2035 N N . GLY B 1 13 ? -20.987 -16.118 4.408 1.00 33.19 9 GLY B N 1
ATOM 2036 C CA . GLY B 1 13 ? -22.031 -15.258 3.889 1.00 33.47 9 GLY B CA 1
ATOM 2037 C C . GLY B 1 13 ? -21.815 -13.821 4.304 1.00 34.99 9 GLY B C 1
ATOM 2038 O O . GLY B 1 13 ? -20.953 -13.504 5.143 1.00 33.77 9 GLY B O 1
ATOM 2039 N N . LEU B 1 14 ? -22.616 -12.948 3.709 1.00 36.07 10 LEU B N 1
ATOM 2040 C CA . LEU B 1 14 ? -22.488 -11.532 3.958 1.00 36.98 10 LEU B CA 1
ATOM 2041 C C . LEU B 1 14 ? -22.793 -11.282 5.423 1.00 37.34 10 LEU B C 1
ATOM 2042 O O . LEU B 1 14 ? -22.326 -10.312 5.998 1.00 35.77 10 LEU B O 1
ATOM 2047 N N . ASP B 1 15 ? -23.547 -12.190 6.036 1.00 40.21 11 ASP B N 1
ATOM 2048 C CA . ASP B 1 15 ? -23.920 -12.077 7.442 1.00 41.62 11 ASP B CA 1
ATOM 2049 C C . ASP B 1 15 ? -23.064 -12.940 8.447 1.00 41.55 11 ASP B C 1
ATOM 2050 O O . ASP B 1 15 ? -23.515 -13.242 9.558 1.00 42.85 11 ASP B O 1
ATOM 2055 N N . GLN B 1 16 ? -21.836 -13.306 8.054 1.00 36.98 12 GLN B N 1
ATOM 2056 C CA . GLN B 1 16 ? -20.921 -14.104 8.866 1.00 34.95 12 GLN B CA 1
ATOM 2057 C C . GLN B 1 16 ? -19.559 -13.444 8.835 1.00 33.26 12 GLN B C 1
ATOM 2058 O O . GLN B 1 16 ? -19.288 -12.651 7.937 1.00 31.94 12 GLN B O 1
ATOM 2064 N N . PRO B 1 17 ? -18.650 -13.846 9.734 1.00 32.22 13 PRO B N 1
ATOM 2065 C CA . PRO B 1 17 ? -17.263 -13.393 9.613 1.00 30.87 13 PRO B CA 1
ATOM 2066 C C . PRO B 1 17 ? -16.673 -13.857 8.291 1.00 29.25 13 PRO B C 1
ATOM 2067 O O . PRO B 1 17 ? -16.933 -14.976 7.883 1.00 27.87 13 PRO B O 1
ATOM 2071 N N . PHE B 1 18 ? -15.844 -13.045 7.663 1.00 27.08 14 PHE B N 1
ATOM 2072 C CA . PHE B 1 18 ? -15.249 -13.438 6.399 1.00 26.60 14 PHE B CA 1
ATOM 2073 C C . PHE B 1 18 ? -14.299 -14.624 6.577 1.00 26.35 14 PHE B C 1
ATOM 2074 O O . PHE B 1 18 ? -13.712 -14.815 7.662 1.00 26.07 14 PHE B O 1
ATOM 2082 N N . PHE B 1 19 ? -14.189 -15.428 5.517 1.00 25.38 15 PHE B N 1
ATOM 2083 C CA . PHE B 1 19 ? -13.227 -16.512 5.457 1.00 25.93 15 PHE B CA 1
ATOM 2084 C C . PHE B 1 19 ? -12.091 -16.161 4.522 1.00 24.89 15 PHE B C 1
ATOM 2085 O O . PHE B 1 19 ? -12.275 -15.326 3.597 1.00 23.12 15 PHE B O 1
ATOM 2093 N N . LEU B 1 20 ? -10.939 -16.791 4.769 1.00 24.83 16 LEU B N 1
ATOM 2094 C CA . LEU B 1 20 ? -9.747 -16.623 3.960 1.00 24.85 16 LEU B CA 1
ATOM 2095 C C . LEU B 1 20 ? -9.470 -17.837 3.113 1.00 26.07 16 LEU B C 1
ATOM 2096 O O . LEU B 1 20 ? -9.530 -18.973 3.591 1.00 27.21 16 LEU B O 1
ATOM 2101 N N . ILE B 1 21 ? -9.218 -17.612 1.830 1.00 25.72 17 ILE B N 1
ATOM 2102 C CA . ILE B 1 21 ? -8.588 -18.586 0.964 1.00 26.85 17 ILE B CA 1
ATOM 2103 C C . ILE B 1 21 ? -7.185 -18.053 0.680 1.00 27.48 17 ILE B C 1
ATOM 2104 O O . ILE B 1 21 ? -7.010 -16.904 0.176 1.00 27.13 17 ILE B O 1
ATOM 2109 N N . ALA B 1 22 ? -6.166 -18.851 0.968 1.00 27.91 18 ALA B N 1
ATOM 2110 C CA . ALA B 1 22 ? -4.809 -18.365 0.826 1.00 28.59 18 ALA B CA 1
ATOM 2111 C C . ALA B 1 22 ? -3.863 -19.518 0.636 1.00 31.10 18 ALA B C 1
ATOM 2112 O O . ALA B 1 22 ? -4.113 -20.627 1.094 1.00 31.50 18 ALA B O 1
ATOM 2114 N N . GLY B 1 23 ? -2.767 -19.254 -0.045 1.00 32.81 19 GLY B N 1
ATOM 2115 C CA . GLY B 1 23 ? -1.684 -20.228 -0.148 1.00 35.81 19 GLY B CA 1
ATOM 2116 C C . GLY B 1 23 ? -0.645 -19.750 -1.143 1.00 37.91 19 GLY B C 1
ATOM 2117 O O . GLY B 1 23 ? -0.638 -18.574 -1.511 1.00 35.26 19 GLY B O 1
ATOM 2118 N N . THR B 1 24 ? 0.262 -20.643 -1.536 1.00 41.17 20 THR B N 1
ATOM 2119 C CA . THR B 1 24 ? 1.251 -20.279 -2.541 1.00 43.20 20 THR B CA 1
ATOM 2120 C C . THR B 1 24 ? 0.584 -20.417 -3.908 1.00 44.90 20 THR B C 1
ATOM 2121 O O . THR B 1 24 ? -0.304 -21.257 -4.106 1.00 46.37 20 THR B O 1
ATOM 2125 N N . CYS B 1 25 ? 0.998 -19.574 -4.843 1.00 45.74 21 CYS B N 1
ATOM 2126 C CA . CYS B 1 25 ? 0.437 -19.598 -6.190 1.00 46.89 21 CYS B CA 1
ATOM 2127 C C . CYS B 1 25 ? 0.365 -21.019 -6.782 1.00 46.98 21 CYS B C 1
ATOM 2128 O O . CYS B 1 25 ? -0.723 -21.523 -7.109 1.00 45.92 21 CYS B O 1
ATOM 2131 N N . VAL B 1 26 ? 1.523 -21.662 -6.887 1.00 48.34 22 VAL B N 1
ATOM 2132 C CA . VAL B 1 26 ? 1.605 -23.022 -7.410 1.00 50.17 22 VAL B CA 1
ATOM 2133 C C . VAL B 1 26 ? 2.086 -23.943 -6.299 1.00 51.00 22 VAL B C 1
ATOM 2134 O O . VAL B 1 26 ? 2.742 -23.498 -5.346 1.00 50.58 22 VAL B O 1
ATOM 2138 N N . VAL B 1 27 ? 1.742 -25.224 -6.400 1.00 50.75 23 VAL B N 1
ATOM 2139 C CA . VAL B 1 27 ? 2.334 -26.217 -5.499 1.00 50.91 23 VAL B CA 1
ATOM 2140 C C . VAL B 1 27 ? 3.810 -26.290 -5.885 1.00 52.54 23 VAL B C 1
ATOM 2141 O O . VAL B 1 27 ? 4.154 -26.762 -6.973 1.00 52.12 23 VAL B O 1
ATOM 2145 N N . GLU B 1 28 ? 4.673 -25.775 -5.015 1.00 52.90 24 GLU B N 1
ATOM 2146 C CA . GLU B 1 28 ? 6.114 -25.745 -5.299 1.00 55.07 24 GLU B CA 1
ATOM 2147 C C . GLU B 1 28 ? 6.838 -27.030 -4.891 1.00 56.71 24 GLU B C 1
ATOM 2148 O O . GLU B 1 28 ? 7.491 -27.654 -5.728 1.00 58.58 24 GLU B O 1
ATOM 2154 N N . SER B 1 29 ? 6.730 -27.398 -3.612 1.00 56.29 25 SER B N 1
ATOM 2155 C CA . SER B 1 29 ? 7.242 -28.668 -3.094 1.00 57.42 25 SER B CA 1
ATOM 2156 C C . SER B 1 29 ? 6.283 -29.164 -2.008 1.00 56.29 25 SER B C 1
ATOM 2157 O O . SER B 1 29 ? 5.241 -28.548 -1.774 1.00 55.31 25 SER B O 1
ATOM 2160 N N . GLU B 1 30 ? 6.615 -30.266 -1.344 1.00 56.52 26 GLU B N 1
ATOM 2161 C CA . GLU B 1 30 ? 5.775 -30.743 -0.251 1.00 55.84 26 GLU B CA 1
ATOM 2162 C C . GLU B 1 30 ? 6.003 -29.948 1.040 1.00 56.14 26 GLU B C 1
ATOM 2163 O O . GLU B 1 30 ? 5.036 -29.590 1.695 1.00 55.71 26 GLU B O 1
ATOM 2169 N N . GLN B 1 31 ? 7.262 -29.681 1.405 1.00 58.59 27 GLN B N 1
ATOM 2170 C CA . GLN B 1 31 ? 7.579 -28.938 2.639 1.00 58.74 27 GLN B CA 1
ATOM 2171 C C . GLN B 1 31 ? 7.093 -27.510 2.537 1.00 57.20 27 GLN B C 1
ATOM 2172 O O . GLN B 1 31 ? 6.517 -26.981 3.481 1.00 58.00 27 GLN B O 1
ATOM 2174 N N . MET B 1 32 ? 7.317 -26.897 1.378 1.00 57.39 28 MET B N 1
ATOM 2175 C CA . MET B 1 32 ? 6.857 -25.535 1.101 1.00 55.71 28 MET B CA 1
ATOM 2176 C C . MET B 1 32 ? 5.351 -25.374 1.322 1.00 53.03 28 MET B C 1
ATOM 2177 O O . MET B 1 32 ? 4.913 -24.379 1.914 1.00 51.98 28 MET B O 1
ATOM 2182 N N . THR B 1 33 ? 4.579 -26.337 0.811 1.00 50.08 29 THR B N 1
ATOM 2183 C CA . THR B 1 33 ? 3.125 -26.330 0.910 1.00 47.20 29 THR B CA 1
ATOM 2184 C C . THR B 1 33 ? 2.657 -26.612 2.337 1.00 46.77 29 THR B C 1
ATOM 2185 O O . THR B 1 33 ? 1.823 -25.878 2.860 1.00 43.49 29 THR B O 1
ATOM 2189 N N . ILE B 1 34 ? 3.193 -27.671 2.961 1.00 47.37 30 ILE B N 1
ATOM 2190 C CA . ILE B 1 34 ? 2.829 -28.024 4.342 1.00 48.31 30 ILE B CA 1
ATOM 2191 C C . ILE B 1 34 ? 3.235 -26.966 5.377 1.00 48.52 30 ILE B C 1
ATOM 2192 O O . ILE B 1 34 ? 2.477 -26.681 6.316 1.00 46.95 30 ILE B O 1
ATOM 2197 N N . ASP B 1 35 ? 4.436 -26.410 5.216 1.00 50.72 31 ASP B N 1
ATOM 2198 C CA . ASP B 1 35 ? 4.909 -25.322 6.083 1.00 52.00 31 ASP B CA 1
ATOM 2199 C C . ASP B 1 35 ? 4.086 -24.060 5.920 1.00 49.12 31 ASP B C 1
ATOM 2200 O O . ASP B 1 35 ? 3.778 -23.408 6.916 1.00 48.92 31 ASP B O 1
ATOM 2205 N N . THR B 1 36 ? 3.728 -23.717 4.685 1.00 46.88 32 THR B N 1
ATOM 2206 C CA . THR B 1 36 ? 2.928 -22.521 4.453 1.00 45.08 32 THR B CA 1
ATOM 2207 C C . THR B 1 36 ? 1.501 -22.725 4.971 1.00 43.01 32 THR B C 1
ATOM 2208 O O . THR B 1 36 ? 0.961 -21.858 5.676 1.00 42.40 32 THR B O 1
ATOM 2212 N N . ALA B 1 37 ? 0.920 -23.877 4.655 1.00 41.64 33 ALA B N 1
ATOM 2213 C CA . ALA B 1 37 ? -0.401 -24.232 5.142 1.00 40.55 33 ALA B CA 1
ATOM 2214 C C . ALA B 1 37 ? -0.463 -24.170 6.661 1.00 40.47 33 ALA B C 1
ATOM 2215 O O . ALA B 1 37 ? -1.412 -23.613 7.211 1.00 39.65 33 ALA B O 1
ATOM 2217 N N . GLY B 1 38 ? 0.557 -24.716 7.325 1.00 41.98 34 GLY B N 1
ATOM 2218 C CA . GLY B 1 38 ? 0.603 -24.795 8.791 1.00 42.67 34 GLY B CA 1
ATOM 2219 C C . GLY B 1 38 ? 0.718 -23.423 9.443 1.00 42.16 34 GLY B C 1
ATOM 2220 O O . GLY B 1 38 ? 0.052 -23.130 10.437 1.00 39.91 34 GLY B O 1
ATOM 2221 N N . ARG B 1 39 ? 1.574 -22.590 8.863 1.00 42.72 35 ARG B N 1
ATOM 2222 C CA . ARG B 1 39 ? 1.778 -21.240 9.331 1.00 43.06 35 ARG B CA 1
ATOM 2223 C C . ARG B 1 39 ? 0.496 -20.429 9.144 1.00 40.14 35 ARG B C 1
ATOM 2224 O O . ARG B 1 39 ? 0.091 -19.704 10.044 1.00 39.60 35 ARG B O 1
ATOM 2232 N N . LEU B 1 40 ? -0.175 -20.588 8.012 1.00 38.26 36 LEU B N 1
ATOM 2233 C CA . LEU B 1 40 ? -1.453 -19.899 7.792 1.00 36.59 36 LEU B CA 1
ATOM 2234 C C . LEU B 1 40 ? -2.531 -20.396 8.746 1.00 36.38 36 LEU B C 1
ATOM 2235 O O . LEU B 1 40 ? -3.313 -19.586 9.260 1.00 35.95 36 LEU B O 1
ATOM 2240 N N . LYS B 1 41 ? -2.570 -21.704 9.009 1.00 37.14 37 LYS B N 1
ATOM 2241 C CA . LYS B 1 41 ? -3.491 -22.250 10.015 1.00 37.65 37 LYS B CA 1
ATOM 2242 C C . LYS B 1 41 ? -3.321 -21.573 11.371 1.00 37.54 37 LYS B C 1
ATOM 2243 O O . LYS B 1 41 ? -4.309 -21.269 12.017 1.00 37.41 37 LYS B O 1
ATOM 2249 N N . GLU B 1 42 ? -2.075 -21.383 11.803 1.00 38.03 38 GLU B N 1
ATOM 2250 C CA . GLU B 1 42 ? -1.788 -20.841 13.133 1.00 38.82 38 GLU B CA 1
ATOM 2251 C C . GLU B 1 42 ? -2.184 -19.379 13.175 1.00 37.47 38 GLU B C 1
ATOM 2252 O O . GLU B 1 42 ? -2.788 -18.925 14.139 1.00 37.36 38 GLU B O 1
ATOM 2254 N N . ILE B 1 43 ? -1.837 -18.650 12.118 1.00 37.32 39 ILE B N 1
ATOM 2255 C CA . ILE B 1 43 ? -2.230 -17.244 11.951 1.00 36.09 39 ILE B CA 1
ATOM 2256 C C . ILE B 1 43 ? -3.755 -17.082 12.039 1.00 35.33 39 ILE B C 1
ATOM 2257 O O . ILE B 1 43 ? -4.253 -16.311 12.844 1.00 35.76 39 ILE B O 1
ATOM 2262 N N . CYS B 1 44 ? -4.490 -17.853 11.250 1.00 34.70 40 CYS B N 1
ATOM 2263 C CA . CYS B 1 44 ? -5.949 -17.766 11.225 1.00 33.94 40 CYS B CA 1
ATOM 2264 C C . CYS B 1 44 ? -6.644 -18.299 12.482 1.00 35.95 40 CYS B C 1
ATOM 2265 O O . CYS B 1 44 ? -7.703 -17.794 12.873 1.00 35.41 40 CYS B O 1
ATOM 2268 N N . GLU B 1 45 ? -6.064 -19.341 13.084 1.00 37.40 41 GLU B N 1
ATOM 2269 C CA . GLU B 1 45 ? -6.522 -19.829 14.388 1.00 39.94 41 GLU B CA 1
ATOM 2270 C C . GLU B 1 45 ? -6.485 -18.747 15.453 1.00 39.43 41 GLU B C 1
ATOM 2271 O O . GLU B 1 45 ? -7.489 -18.529 16.112 1.00 38.64 41 GLU B O 1
ATOM 2277 N N . LYS B 1 46 ? -5.364 -18.038 15.601 1.00 39.08 42 LYS B N 1
ATOM 2278 C CA . LYS B 1 46 ? -5.295 -16.972 16.599 1.00 38.44 42 LYS B CA 1
ATOM 2279 C C . LYS B 1 46 ? -6.360 -15.899 16.336 1.00 37.34 42 LYS B C 1
ATOM 2280 O O . LYS B 1 46 ? -6.937 -15.368 17.271 1.00 36.27 42 LYS B O 1
ATOM 2282 N N . LEU B 1 47 ? -6.637 -15.594 15.065 1.00 35.05 43 LEU B N 1
ATOM 2283 C CA . LEU B 1 47 ? -7.609 -14.552 14.727 1.00 34.25 43 LEU B CA 1
ATOM 2284 C C . LEU B 1 47 ? -9.029 -15.060 14.586 1.00 34.35 43 LEU B C 1
ATOM 2285 O O . LEU B 1 47 ? -9.933 -14.275 14.386 1.00 33.48 43 LEU B O 1
ATOM 2290 N N . ASN B 1 48 ? -9.220 -16.370 14.729 1.00 35.93 44 ASN B N 1
ATOM 2291 C CA . ASN B 1 48 ? -10.511 -17.022 14.503 1.00 37.10 44 ASN B CA 1
ATOM 2292 C C . ASN B 1 48 ? -11.091 -16.725 13.119 1.00 35.79 44 ASN B C 1
ATOM 2293 O O . ASN B 1 48 ? -12.289 -16.537 12.976 1.00 37.57 44 ASN B O 1
ATOM 2298 N N . VAL B 1 49 ? -10.219 -16.683 12.113 1.00 33.84 45 VAL B N 1
ATOM 2299 C CA . VAL B 1 49 ? -10.632 -16.543 10.697 1.00 31.34 45 VAL B CA 1
ATOM 2300 C C . VAL B 1 49 ? -10.727 -17.955 10.067 1.00 31.12 45 VAL B C 1
ATOM 2301 O O . VAL B 1 49 ? -9.720 -18.683 10.029 1.00 30.91 45 VAL B O 1
ATOM 2305 N N . PRO B 1 50 ? -11.932 -18.361 9.603 1.00 30.12 46 PRO B N 1
ATOM 2306 C CA . PRO B 1 50 ? -12.054 -19.635 8.902 1.00 30.66 46 PRO B CA 1
ATOM 2307 C C . PRO B 1 50 ? -11.141 -19.609 7.687 1.00 30.28 46 PRO B C 1
ATOM 2308 O O . PRO B 1 50 ? -11.074 -18.590 6.990 1.00 28.79 46 PRO B O 1
ATOM 2312 N N . PHE B 1 51 ? -10.457 -20.719 7.444 1.00 31.05 47 PHE B N 1
ATOM 2313 C CA . PHE B 1 51 ? -9.362 -20.743 6.508 1.00 31.23 47 PHE B CA 1
ATOM 2314 C C . PHE B 1 51 ? -9.413 -21.970 5.594 1.00 32.16 47 PHE B C 1
ATOM 2315 O O . PHE B 1 51 ? -9.533 -23.125 6.065 1.00 32.00 47 PHE B O 1
ATOM 2323 N N . ILE B 1 52 ? -9.346 -21.706 4.293 1.00 30.97 48 ILE B N 1
ATOM 2324 C CA . ILE B 1 52 ? -9.297 -22.748 3.251 1.00 32.03 48 ILE B CA 1
ATOM 2325 C C . ILE B 1 52 ? -7.961 -22.572 2.525 1.00 32.69 48 ILE B C 1
ATOM 2326 O O . ILE B 1 52 ? -7.654 -21.456 2.065 1.00 30.70 48 ILE B O 1
ATOM 2331 N N . TYR B 1 53 ? -7.168 -23.639 2.434 1.00 33.66 49 TYR B N 1
ATOM 2332 C CA . TYR B 1 53 ? -5.868 -23.566 1.770 1.00 34.79 49 TYR B CA 1
ATOM 2333 C C . TYR B 1 53 ? -6.042 -23.724 0.249 1.00 35.39 49 TYR B C 1
ATOM 2334 O O . TYR B 1 53 ? -6.772 -24.616 -0.224 1.00 35.00 49 TYR B O 1
ATOM 2343 N N . LYS B 1 54 ? -5.324 -22.898 -0.509 1.00 36.49 50 LYS B N 1
ATOM 2344 C CA . LYS B 1 54 ? -5.258 -23.038 -1.977 1.00 38.68 50 LYS B CA 1
ATOM 2345 C C . LYS B 1 54 ? -3.824 -23.168 -2.524 1.00 39.82 50 LYS B C 1
ATOM 2346 O O . LYS B 1 54 ? -2.929 -22.415 -2.141 1.00 40.70 50 LYS B O 1
ATOM 2352 N N . SER B 1 55 ? -3.634 -24.098 -3.451 1.00 41.69 51 SER B N 1
ATOM 2353 C CA . SER B 1 55 ? -2.608 -23.944 -4.486 1.00 44.46 51 SER B CA 1
ATOM 2354 C C . SER B 1 55 ? -3.135 -24.573 -5.766 1.00 46.23 51 SER B C 1
ATOM 2355 O O . SER B 1 55 ? -3.963 -25.501 -5.725 1.00 46.77 51 SER B O 1
ATOM 2358 N N . SER B 1 56 ? -2.684 -24.043 -6.902 1.00 47.39 52 SER B N 1
ATOM 2359 C CA . SER B 1 56 ? -2.935 -24.672 -8.200 1.00 48.48 52 SER B CA 1
ATOM 2360 C C . SER B 1 56 ? -1.851 -25.730 -8.468 1.00 52.00 52 SER B C 1
ATOM 2361 O O . SER B 1 56 ? -0.715 -25.597 -7.984 1.00 52.80 52 SER B O 1
ATOM 2364 N N . TYR B 1 57 ? -2.206 -26.776 -9.224 1.00 54.50 53 TYR B N 1
ATOM 2365 C CA . TYR B 1 57 ? -1.298 -27.923 -9.490 1.00 57.03 53 TYR B CA 1
ATOM 2366 C C . TYR B 1 57 ? -0.491 -27.797 -10.780 1.00 58.15 53 TYR B C 1
ATOM 2367 O O . TYR B 1 57 ? -0.981 -27.259 -11.766 1.00 61.53 53 TYR B O 1
ATOM 2376 N N . LEU B 1 71 ? 5.148 -29.828 -11.234 1.00 67.25 67 LEU B N 1
ATOM 2377 C CA . LEU B 1 71 ? 5.125 -31.101 -10.517 1.00 68.72 67 LEU B CA 1
ATOM 2378 C C . LEU B 1 71 ? 4.195 -32.133 -11.165 1.00 68.89 67 LEU B C 1
ATOM 2379 O O . LEU B 1 71 ? 4.421 -33.344 -11.059 1.00 68.64 67 LEU B O 1
ATOM 2384 N N . GLY B 1 72 ? 3.144 -31.642 -11.818 1.00 67.26 68 GLY B N 1
ATOM 2385 C CA . GLY B 1 72 ? 2.093 -32.491 -12.369 1.00 66.37 68 GLY B CA 1
ATOM 2386 C C . GLY B 1 72 ? 0.828 -32.435 -11.527 1.00 64.41 68 GLY B C 1
ATOM 2387 O O . GLY B 1 72 ? 0.873 -32.224 -10.307 1.00 64.36 68 GLY B O 1
ATOM 2388 N N . MET B 1 73 ? -0.307 -32.633 -12.183 1.00 63.14 69 MET B N 1
ATOM 2389 C CA . MET B 1 73 ? -1.581 -32.748 -11.495 1.00 62.41 69 MET B CA 1
ATOM 2390 C C . MET B 1 73 ? -1.518 -33.791 -10.365 1.00 61.45 69 MET B C 1
ATOM 2391 O O . MET B 1 73 ? -1.741 -33.452 -9.205 1.00 57.92 69 MET B O 1
ATOM 2396 N N . ASP B 1 74 ? -1.194 -35.037 -10.703 1.00 60.16 70 ASP B N 1
ATOM 2397 C CA . ASP B 1 74 ? -1.175 -36.136 -9.717 1.00 60.70 70 ASP B CA 1
ATOM 2398 C C . ASP B 1 74 ? -0.433 -35.776 -8.424 1.00 59.65 70 ASP B C 1
ATOM 2399 O O . ASP B 1 74 ? -0.962 -35.947 -7.328 1.00 58.88 70 ASP B O 1
ATOM 2404 N N . GLU B 1 75 ? 0.791 -35.283 -8.569 1.00 58.85 71 GLU B N 1
ATOM 2405 C CA . GLU B 1 75 ? 1.644 -34.975 -7.439 1.00 58.73 71 GLU B CA 1
ATOM 2406 C C . GLU B 1 75 ? 1.172 -33.699 -6.731 1.00 55.65 71 GLU B C 1
ATOM 2407 O O . GLU B 1 75 ? 1.237 -33.621 -5.513 1.00 54.40 71 GLU B O 1
ATOM 2413 N N . GLY B 1 76 ? 0.698 -32.713 -7.486 1.00 52.87 72 GLY B N 1
ATOM 2414 C CA . GLY B 1 76 ? 0.080 -31.535 -6.884 1.00 50.71 72 GLY B CA 1
ATOM 2415 C C . GLY B 1 76 ? -1.119 -31.914 -6.028 1.00 49.89 72 GLY B C 1
ATOM 2416 O O . GLY B 1 76 ? -1.235 -31.469 -4.885 1.00 48.81 72 GLY B O 1
ATOM 2417 N N . LEU B 1 77 ? -2.002 -32.756 -6.570 1.00 50.15 73 LEU B N 1
ATOM 2418 C CA . LEU B 1 77 ? -3.192 -33.205 -5.827 1.00 50.07 73 LEU B CA 1
ATOM 2419 C C . LEU B 1 77 ? -2.846 -34.070 -4.616 1.00 51.00 73 LEU B C 1
ATOM 2420 O O . LEU B 1 77 ? -3.548 -34.016 -3.611 1.00 49.91 73 LEU B O 1
ATOM 2425 N N . ARG B 1 78 ? -1.802 -34.894 -4.735 1.00 51.84 74 ARG B N 1
ATOM 2426 C CA . ARG B 1 78 ? -1.343 -35.721 -3.614 1.00 53.37 74 ARG B CA 1
ATOM 2427 C C . ARG B 1 78 ? -0.873 -34.822 -2.466 1.00 51.86 74 ARG B C 1
ATOM 2428 O O . ARG B 1 78 ? -1.241 -35.033 -1.311 1.00 52.49 74 ARG B O 1
ATOM 2436 N N . ILE B 1 79 ? -0.062 -33.821 -2.789 1.00 50.64 75 ILE B N 1
ATOM 2437 C CA . ILE B 1 79 ? 0.381 -32.837 -1.798 1.00 49.71 75 ILE B CA 1
ATOM 2438 C C . ILE B 1 79 ? -0.812 -32.109 -1.171 1.00 47.71 75 ILE B C 1
ATOM 2439 O O . ILE B 1 79 ? -0.799 -31.846 0.035 1.00 47.23 75 ILE B O 1
ATOM 2444 N N . LEU B 1 80 ? -1.829 -31.772 -1.978 1.00 46.28 76 LEU B N 1
ATOM 2445 C CA . LEU B 1 80 ? -3.059 -31.164 -1.437 1.00 44.65 76 LEU B CA 1
ATOM 2446 C C . LEU B 1 80 ? -3.806 -32.138 -0.497 1.00 44.89 76 LEU B C 1
ATOM 2447 O O . LEU B 1 80 ? -4.400 -31.693 0.493 1.00 43.19 76 LEU B O 1
ATOM 2452 N N . SER B 1 81 ? -3.738 -33.450 -0.775 1.00 46.14 77 SER B N 1
ATOM 2453 C CA . SER B 1 81 ? -4.322 -34.455 0.123 1.00 47.24 77 SER B CA 1
ATOM 2454 C C . SER B 1 81 ? -3.632 -34.403 1.463 1.00 46.27 77 SER B C 1
ATOM 2455 O O . SER B 1 81 ? -4.275 -34.617 2.464 1.00 46.24 77 SER B O 1
ATOM 2458 N N . GLU B 1 82 ? -2.316 -34.183 1.440 1.00 45.83 78 GLU B N 1
ATOM 2459 C CA . GLU B 1 82 ? -1.495 -34.166 2.640 1.00 46.07 78 GLU B CA 1
ATOM 2460 C C . GLU B 1 82 ? -1.720 -32.942 3.517 1.00 44.50 78 GLU B C 1
ATOM 2461 O O . GLU B 1 82 ? -1.693 -33.058 4.741 1.00 44.44 78 GLU B O 1
ATOM 2467 N N . VAL B 1 83 ? -1.948 -31.781 2.913 1.00 42.61 79 VAL B N 1
ATOM 2468 C CA . VAL B 1 83 ? -2.370 -30.621 3.689 1.00 42.20 79 VAL B CA 1
ATOM 2469 C C . VAL B 1 83 ? -3.687 -30.935 4.426 1.00 42.75 79 VAL B C 1
ATOM 2470 O O . VAL B 1 83 ? -3.832 -30.714 5.632 1.00 43.37 79 VAL B O 1
ATOM 2474 N N . LYS B 1 84 ? -4.630 -31.500 3.696 1.00 43.57 80 LYS B N 1
ATOM 2475 C CA . LYS B 1 84 ? -5.902 -31.901 4.261 1.00 44.56 80 LYS B CA 1
ATOM 2476 C C . LYS B 1 84 ? -5.687 -32.911 5.394 1.00 45.59 80 LYS B C 1
ATOM 2477 O O . LYS B 1 84 ? -6.129 -32.718 6.531 1.00 46.06 80 LYS B O 1
ATOM 2483 N N . ARG B 1 85 ? -4.960 -33.976 5.094 1.00 45.60 81 ARG B N 1
ATOM 2484 C CA . ARG B 1 85 ? -4.802 -35.043 6.057 1.00 46.71 81 ARG B CA 1
ATOM 2485 C C . ARG B 1 85 ? -4.016 -34.563 7.268 1.00 46.85 81 ARG B C 1
ATOM 2486 O O . ARG B 1 85 ? -4.453 -34.762 8.406 1.00 46.46 81 ARG B O 1
ATOM 2494 N N . GLN B 1 86 ? -2.859 -33.945 7.028 1.00 46.48 82 GLN B N 1
ATOM 2495 C CA . GLN B 1 86 ? -1.933 -33.590 8.124 1.00 46.92 82 GLN B CA 1
ATOM 2496 C C . GLN B 1 86 ? -2.400 -32.427 8.984 1.00 45.07 82 GLN B C 1
ATOM 2497 O O . GLN B 1 86 ? -2.163 -32.407 10.178 1.00 44.66 82 GLN B O 1
ATOM 2503 N N . LEU B 1 87 ? -3.036 -31.441 8.366 1.00 42.92 83 LEU B N 1
ATOM 2504 C CA . LEU B 1 87 ? -3.374 -30.230 9.064 1.00 41.82 83 LEU B CA 1
ATOM 2505 C C . LEU B 1 87 ? -4.873 -30.128 9.363 1.00 41.27 83 LEU B C 1
ATOM 2506 O O . LEU B 1 87 ? -5.297 -29.231 10.079 1.00 41.21 83 LEU B O 1
ATOM 2511 N N . GLY B 1 88 ? -5.676 -31.058 8.857 1.00 42.32 84 GLY B N 1
ATOM 2512 C CA . GLY B 1 88 ? -7.137 -30.979 9.009 1.00 41.96 84 GLY B CA 1
ATOM 2513 C C . GLY B 1 88 ? -7.813 -29.794 8.309 1.00 40.59 84 GLY B C 1
ATOM 2514 O O . GLY B 1 88 ? -8.930 -29.421 8.661 1.00 39.91 84 GLY B O 1
ATOM 2515 N N . LEU B 1 89 ? -7.158 -29.225 7.296 1.00 39.73 85 LEU B N 1
ATOM 2516 C CA . LEU B 1 89 ? -7.647 -28.037 6.623 1.00 38.39 85 LEU B CA 1
ATOM 2517 C C . LEU B 1 89 ? -8.470 -28.394 5.394 1.00 37.46 85 LEU B C 1
ATOM 2518 O O . LEU B 1 89 ? -8.148 -29.346 4.695 1.00 37.42 85 LEU B O 1
ATOM 2523 N N . PRO B 1 90 ? -9.514 -27.601 5.101 1.00 35.93 86 PRO B N 1
ATOM 2524 C CA . PRO B 1 90 ? -10.130 -27.751 3.792 1.00 35.66 86 PRO B CA 1
ATOM 2525 C C . PRO B 1 90 ? -9.217 -27.159 2.740 1.00 34.44 86 PRO B C 1
ATOM 2526 O O . PRO B 1 90 ? -8.448 -26.243 3.060 1.00 32.92 86 PRO B O 1
ATOM 2530 N N . VAL B 1 91 ? -9.287 -27.714 1.520 1.00 34.82 87 VAL B N 1
ATOM 2531 C CA . VAL B 1 91 ? -8.449 -27.293 0.396 1.00 34.30 87 VAL B CA 1
ATOM 2532 C C . VAL B 1 91 ? -9.254 -26.963 -0.867 1.00 33.89 87 VAL B C 1
ATOM 2533 O O . VAL B 1 91 ? -10.306 -27.541 -1.143 1.00 33.11 87 VAL B O 1
ATOM 2537 N N . LEU B 1 92 ? -8.728 -25.990 -1.602 1.00 33.79 88 LEU B N 1
ATOM 2538 C CA . LEU B 1 92 ? -9.342 -25.481 -2.810 1.00 33.04 88 LEU B CA 1
ATOM 2539 C C . LEU B 1 92 ? -8.306 -25.471 -3.923 1.00 34.07 88 LEU B C 1
ATOM 2540 O O . LEU B 1 92 ? -7.133 -25.151 -3.698 1.00 34.10 88 LEU B O 1
ATOM 2545 N N . THR B 1 93 ? -8.735 -25.840 -5.124 1.00 34.87 89 THR B N 1
ATOM 2546 C CA . THR B 1 93 ? -7.889 -25.703 -6.309 1.00 35.90 89 THR B CA 1
ATOM 2547 C C . THR B 1 93 ? -8.754 -25.382 -7.533 1.00 36.02 89 THR B C 1
ATOM 2548 O O . THR B 1 93 ? -9.960 -25.676 -7.543 1.00 34.45 89 THR B O 1
ATOM 2552 N N . ASP B 1 94 ? -8.110 -24.770 -8.534 1.00 37.91 90 ASP B N 1
ATOM 2553 C CA . ASP B 1 94 ? -8.699 -24.477 -9.848 1.00 40.14 90 ASP B CA 1
ATOM 2554 C C . ASP B 1 94 ? -8.752 -25.717 -10.708 1.00 40.06 90 ASP B C 1
ATOM 2555 O O . ASP B 1 94 ? -7.796 -26.458 -10.731 1.00 42.88 90 ASP B O 1
ATOM 2560 N N . VAL B 1 95 ? -9.831 -25.908 -11.451 1.00 39.62 91 VAL B N 1
ATOM 2561 C CA . VAL B 1 95 ? -9.883 -26.938 -12.473 1.00 41.46 91 VAL B CA 1
ATOM 2562 C C . VAL B 1 95 ? -9.975 -26.256 -13.837 1.00 42.00 91 VAL B C 1
ATOM 2563 O O . VAL B 1 95 ? -10.614 -25.214 -13.984 1.00 39.31 91 VAL B O 1
ATOM 2567 N N . HIS B 1 96 ? -9.297 -26.839 -14.814 1.00 44.04 92 HIS B N 1
ATOM 2568 C CA . HIS B 1 96 ? -9.083 -26.207 -16.115 1.00 46.72 92 HIS B CA 1
ATOM 2569 C C . HIS B 1 96 ? -9.838 -26.824 -17.241 1.00 47.32 92 HIS B C 1
ATOM 2570 O O . HIS B 1 96 ? -9.872 -26.247 -18.299 1.00 47.89 92 HIS B O 1
ATOM 2577 N N . SER B 1 97 ? -10.455 -27.986 -17.036 1.00 47.04 93 SER B N 1
ATOM 2578 C CA . SER B 1 97 ? -11.111 -28.698 -18.116 1.00 47.85 93 SER B CA 1
ATOM 2579 C C . SER B 1 97 ? -12.134 -29.660 -17.553 1.00 48.70 93 SER B C 1
ATOM 2580 O O . SER B 1 97 ? -12.025 -30.062 -16.377 1.00 47.44 93 SER B O 1
ATOM 2583 N N . ILE B 1 98 ? -13.100 -30.062 -18.381 1.00 46.97 94 ILE B N 1
ATOM 2584 C CA . ILE B 1 98 ? -14.127 -30.991 -17.914 1.00 48.46 94 ILE B CA 1
ATOM 2585 C C . ILE B 1 98 ? -13.501 -32.316 -17.485 1.00 50.41 94 ILE B C 1
ATOM 2586 O O . ILE B 1 98 ? -13.906 -32.888 -16.464 1.00 50.30 94 ILE B O 1
ATOM 2591 N N . ASP B 1 99 ? -12.507 -32.805 -18.232 1.00 53.12 95 ASP B N 1
ATOM 2592 C CA . ASP B 1 99 ? -11.907 -34.118 -17.890 1.00 54.90 95 ASP B CA 1
ATOM 2593 C C . ASP B 1 99 ? -11.093 -34.125 -16.570 1.00 54.11 95 ASP B C 1
ATOM 2594 O O . ASP B 1 99 ? -10.902 -35.177 -15.979 1.00 55.23 95 ASP B O 1
ATOM 2599 N N . GLU B 1 100 ? -10.672 -32.954 -16.089 1.00 51.60 96 GLU B N 1
ATOM 2600 C CA . GLU B 1 100 ? -9.981 -32.837 -14.776 1.00 50.42 96 GLU B CA 1
ATOM 2601 C C . GLU B 1 100 ? -10.928 -32.900 -13.567 1.00 47.99 96 GLU B C 1
ATOM 2602 O O . GLU B 1 100 ? -10.495 -33.247 -12.464 1.00 47.99 96 GLU B O 1
ATOM 2608 N N . ILE B 1 101 ? -12.210 -32.599 -13.777 1.00 46.15 97 ILE B N 1
ATOM 2609 C CA . ILE B 1 101 ? -13.173 -32.391 -12.669 1.00 45.36 97 ILE B CA 1
ATOM 2610 C C . ILE B 1 101 ? -13.405 -33.625 -11.789 1.00 45.28 97 ILE B C 1
ATOM 2611 O O . ILE B 1 101 ? -13.422 -33.532 -10.569 1.00 45.41 97 ILE B O 1
ATOM 2616 N N . GLU B 1 102 ? -13.591 -34.791 -12.381 1.00 46.39 98 GLU B N 1
ATOM 2617 C CA . GLU B 1 102 ? -13.842 -35.978 -11.550 1.00 47.73 98 GLU B CA 1
ATOM 2618 C C . GLU B 1 102 ? -12.677 -36.203 -10.585 1.00 48.43 98 GLU B C 1
ATOM 2619 O O . GLU B 1 102 ? -12.885 -36.406 -9.368 1.00 48.34 98 GLU B O 1
ATOM 2621 N N . GLN B 1 103 ? -11.451 -36.145 -11.108 1.00 49.57 99 GLN B N 1
ATOM 2622 C CA . GLN B 1 103 ? -10.288 -36.438 -10.268 1.00 50.80 99 GLN B CA 1
ATOM 2623 C C . GLN B 1 103 ? -10.083 -35.380 -9.198 1.00 48.44 99 GLN B C 1
ATOM 2624 O O . GLN B 1 103 ? -9.745 -35.707 -8.072 1.00 48.28 99 GLN B O 1
ATOM 2630 N N . VAL B 1 104 ? -10.251 -34.108 -9.563 1.00 45.75 100 VAL B N 1
ATOM 2631 C CA . VAL B 1 104 ? -10.008 -33.022 -8.619 1.00 43.34 100 VAL B CA 1
ATOM 2632 C C . VAL B 1 104 ? -11.055 -33.022 -7.498 1.00 43.03 100 VAL B C 1
ATOM 2633 O O . VAL B 1 104 ? -10.693 -32.915 -6.327 1.00 43.20 100 VAL B O 1
ATOM 2637 N N . ALA B 1 105 ? -12.333 -33.173 -7.851 1.00 42.81 101 ALA B N 1
ATOM 2638 C CA . ALA B 1 105 ? -13.424 -33.224 -6.863 1.00 42.39 101 ALA B CA 1
ATOM 2639 C C . ALA B 1 105 ? -13.290 -34.371 -5.868 1.00 44.23 101 ALA B C 1
ATOM 2640 O O . ALA B 1 105 ? -13.805 -34.268 -4.756 1.00 44.84 101 ALA B O 1
ATOM 2642 N N . SER B 1 106 ? -12.606 -35.458 -6.252 1.00 45.26 102 SER B N 1
ATOM 2643 C CA . SER B 1 106 ? -12.350 -36.551 -5.327 1.00 46.78 102 SER B CA 1
ATOM 2644 C C . SER B 1 106 ? -11.289 -36.228 -4.275 1.00 46.37 102 SER B C 1
ATOM 2645 O O . SER B 1 106 ? -11.177 -36.938 -3.302 1.00 46.66 102 SER B O 1
ATOM 2648 N N . VAL B 1 107 ? -10.496 -35.186 -4.477 1.00 45.15 103 VAL B N 1
ATOM 2649 C CA . VAL B 1 107 ? -9.436 -34.837 -3.539 1.00 45.02 103 VAL B CA 1
ATOM 2650 C C . VAL B 1 107 ? -9.778 -33.573 -2.744 1.00 43.22 103 VAL B C 1
ATOM 2651 O O . VAL B 1 107 ? -9.673 -33.559 -1.531 1.00 42.26 103 VAL B O 1
ATOM 2655 N N . VAL B 1 108 ? -10.160 -32.498 -3.433 1.00 41.39 104 VAL B N 1
ATOM 2656 C CA . VAL B 1 108 ? -10.325 -31.197 -2.772 1.00 40.39 104 VAL B CA 1
ATOM 2657 C C . VAL B 1 108 ? -11.735 -30.958 -2.192 1.00 39.91 104 VAL B C 1
ATOM 2658 O O . VAL B 1 108 ? -12.690 -31.684 -2.497 1.00 41.21 104 VAL B O 1
ATOM 2662 N N . ASP B 1 109 ? -11.854 -29.907 -1.389 1.00 37.67 105 ASP B N 1
ATOM 2663 C CA . ASP B 1 109 ? -13.126 -29.536 -0.764 1.00 36.97 105 ASP B CA 1
ATOM 2664 C C . ASP B 1 109 ? -13.938 -28.542 -1.570 1.00 34.97 105 ASP B C 1
ATOM 2665 O O . ASP B 1 109 ? -15.166 -28.541 -1.516 1.00 34.38 105 ASP B O 1
ATOM 2670 N N . VAL B 1 110 ? -13.242 -27.698 -2.327 1.00 33.50 106 VAL B N 1
ATOM 2671 C CA . VAL B 1 110 ? -13.886 -26.634 -3.091 1.00 31.49 106 VAL B CA 1
ATOM 2672 C C . VAL B 1 110 ? -13.186 -26.531 -4.440 1.00 31.07 106 VAL B C 1
ATOM 2673 O O . VAL B 1 110 ? -11.953 -26.500 -4.492 1.00 31.35 106 VAL B O 1
ATOM 2677 N N . LEU B 1 111 ? -13.973 -26.543 -5.515 1.00 30.56 107 LEU B N 1
ATOM 2678 C CA . LEU B 1 111 ? -13.464 -26.282 -6.860 1.00 30.96 107 LEU B CA 1
ATOM 2679 C C . LEU B 1 111 ? -13.500 -24.780 -7.131 1.00 29.78 107 LEU B C 1
ATOM 2680 O O . LEU B 1 111 ? -14.284 -24.057 -6.532 1.00 29.06 107 LEU B O 1
ATOM 2685 N N . GLN B 1 112 ? -12.633 -24.312 -8.025 1.00 29.75 108 GLN B N 1
ATOM 2686 C CA . GLN B 1 112 ? -12.639 -22.935 -8.454 1.00 28.52 108 GLN B CA 1
ATOM 2687 C C . GLN B 1 112 ? -12.508 -22.946 -9.961 1.00 28.85 108 GLN B C 1
ATOM 2688 O O . GLN B 1 112 ? -11.709 -23.724 -10.521 1.00 29.69 108 GLN B O 1
ATOM 2694 N N . THR B 1 113 ? -13.313 -22.131 -10.624 1.00 27.62 109 THR B N 1
ATOM 2695 C CA . THR B 1 113 ? -13.292 -22.082 -12.084 1.00 27.72 109 THR B CA 1
ATOM 2696 C C . THR B 1 113 ? -12.502 -20.879 -12.564 1.00 27.10 109 THR B C 1
ATOM 2697 O O . THR B 1 113 ? -12.670 -19.794 -12.021 1.00 26.96 109 THR B O 1
ATOM 2701 N N . PRO B 1 114 ? -11.669 -21.041 -13.603 1.00 27.66 110 PRO B N 1
ATOM 2702 C CA . PRO B 1 114 ? -10.914 -19.925 -14.183 1.00 26.76 110 PRO B CA 1
ATOM 2703 C C . PRO B 1 114 ? -11.870 -18.827 -14.667 1.00 25.80 110 PRO B C 1
ATOM 2704 O O . PRO B 1 114 ? -12.957 -19.150 -15.175 1.00 26.14 110 PRO B O 1
ATOM 2708 N N . ALA B 1 115 ? -11.491 -17.568 -14.491 1.00 23.96 111 ALA B N 1
ATOM 2709 C CA . ALA B 1 115 ? -12.337 -16.449 -14.919 1.00 23.10 111 ALA B CA 1
ATOM 2710 C C . ALA B 1 115 ? -12.666 -16.508 -16.405 1.00 23.56 111 ALA B C 1
ATOM 2711 O O . ALA B 1 115 ? -13.813 -16.248 -16.768 1.00 23.11 111 ALA B O 1
ATOM 2713 N N . PHE B 1 116 ? -11.696 -16.870 -17.260 1.00 24.88 112 PHE B N 1
ATOM 2714 C CA . PHE B 1 116 ? -11.938 -16.877 -18.727 1.00 25.56 112 PHE B CA 1
ATOM 2715 C C . PHE B 1 116 ? -13.031 -17.886 -19.145 1.00 25.78 112 PHE B C 1
ATOM 2716 O O . PHE B 1 116 ? -13.644 -17.745 -20.207 1.00 25.93 112 PHE B O 1
ATOM 2724 N N . LEU B 1 117 ? -13.286 -18.884 -18.305 1.00 25.58 113 LEU B N 1
ATOM 2725 C CA . LEU B 1 117 ? -14.259 -19.954 -18.594 1.00 25.91 113 LEU B CA 1
ATOM 2726 C C . LEU B 1 117 ? -15.642 -19.711 -18.009 1.00 25.58 113 LEU B C 1
ATOM 2727 O O . LEU B 1 117 ? -16.501 -20.555 -18.144 1.00 25.21 113 LEU B O 1
ATOM 2732 N N . CYS B 1 118 ? -15.883 -18.526 -17.435 1.00 24.49 114 CYS B N 1
ATOM 2733 C CA . CYS B 1 118 ? -17.151 -18.261 -16.752 1.00 25.14 114 CYS B CA 1
ATOM 2734 C C . CYS B 1 118 ? -18.407 -18.351 -17.634 1.00 26.56 114 CYS B C 1
ATOM 2735 O O . CYS B 1 118 ? -19.512 -18.527 -17.112 1.00 26.74 114 CYS B O 1
ATOM 2738 N N . ARG B 1 119 ? -18.248 -18.252 -18.949 1.00 27.69 115 ARG B N 1
ATOM 2739 C CA . ARG B 1 119 ? -19.382 -18.422 -19.859 1.00 30.13 115 ARG B CA 1
ATOM 2740 C C . ARG B 1 119 ? -19.387 -19.787 -20.608 1.00 31.35 115 ARG B C 1
ATOM 2741 O O . ARG B 1 119 ? -20.265 -20.023 -21.434 1.00 32.79 115 ARG B O 1
ATOM 2749 N N . GLN B 1 120 ? -18.426 -20.670 -20.342 1.00 31.16 116 GLN B N 1
ATOM 2750 C CA A GLN B 1 120 ? -18.392 -21.982 -20.990 0.50 32.85 116 GLN B CA 1
ATOM 2751 C CA B GLN B 1 120 ? -18.411 -21.978 -21.003 0.50 32.75 116 GLN B CA 1
ATOM 2752 C C . GLN B 1 120 ? -19.397 -22.880 -20.254 1.00 34.25 116 GLN B C 1
ATOM 2753 O O . GLN B 1 120 ? -19.063 -23.484 -19.237 1.00 34.13 116 GLN B O 1
ATOM 2764 N N . THR B 1 121 ? -20.636 -22.944 -20.753 1.00 37.18 117 THR B N 1
ATOM 2765 C CA . THR B 1 121 ? -21.747 -23.589 -20.006 1.00 39.48 117 THR B CA 1
ATOM 2766 C C . THR B 1 121 ? -21.544 -25.086 -19.733 1.00 39.12 117 THR B C 1
ATOM 2767 O O . THR B 1 121 ? -21.820 -25.543 -18.633 1.00 39.42 117 THR B O 1
ATOM 2771 N N . ASP B 1 122 ? -21.066 -25.851 -20.710 1.00 38.48 118 ASP B N 1
ATOM 2772 C CA . ASP B 1 122 ? -20.804 -27.271 -20.468 1.00 38.56 118 ASP B CA 1
ATOM 2773 C C . ASP B 1 122 ? -19.830 -27.443 -19.280 1.00 37.14 118 ASP B C 1
ATOM 2774 O O . ASP B 1 122 ? -20.016 -28.326 -18.441 1.00 36.12 118 ASP B O 1
ATOM 2776 N N . PHE B 1 123 ? -18.823 -26.577 -19.207 1.00 35.14 119 PHE B N 1
ATOM 2777 C CA . PHE B 1 123 ? -17.766 -26.666 -18.202 1.00 34.88 119 PHE B CA 1
ATOM 2778 C C . PHE B 1 123 ? -18.262 -26.226 -16.829 1.00 34.22 119 PHE B C 1
ATOM 2779 O O . PHE B 1 123 ? -18.001 -26.901 -15.837 1.00 33.53 119 PHE B O 1
ATOM 2787 N N . ILE B 1 124 ? -18.964 -25.090 -16.779 1.00 33.32 120 ILE B N 1
ATOM 2788 C CA . ILE B 1 124 ? -19.619 -24.635 -15.533 1.00 32.96 120 ILE B CA 1
ATOM 2789 C C . ILE B 1 124 ? -20.645 -25.648 -15.022 1.00 34.74 120 ILE B C 1
ATOM 2790 O O . ILE B 1 124 ? -20.713 -25.929 -13.805 1.00 33.37 120 ILE B O 1
ATOM 2795 N N . HIS B 1 125 ? -21.438 -26.200 -15.942 1.00 36.94 121 HIS B N 1
ATOM 2796 C CA . HIS B 1 125 ? -22.403 -27.256 -15.597 1.00 38.58 121 HIS B CA 1
ATOM 2797 C C . HIS B 1 125 ? -21.732 -28.469 -15.005 1.00 38.60 121 HIS B C 1
ATOM 2798 O O . HIS B 1 125 ? -22.259 -29.084 -14.068 1.00 39.09 121 HIS B O 1
ATOM 2805 N N . ALA B 1 126 ? -20.572 -28.837 -15.547 1.00 37.46 122 ALA B N 1
ATOM 2806 C CA . ALA B 1 126 ? -19.837 -30.002 -15.069 1.00 37.94 122 ALA B CA 1
ATOM 2807 C C . ALA B 1 126 ? -19.295 -29.806 -13.644 1.00 36.77 122 ALA B C 1
ATOM 2808 O O . ALA B 1 126 ? -19.385 -30.709 -12.785 1.00 36.26 122 ALA B O 1
ATOM 2810 N N . CYS B 1 127 ? -18.752 -28.622 -13.377 1.00 34.85 123 CYS B N 1
ATOM 2811 C CA . CYS B 1 127 ? -18.352 -28.258 -12.011 1.00 34.30 123 CYS B CA 1
ATOM 2812 C C . CYS B 1 127 ? -19.577 -28.258 -11.111 1.00 33.77 123 CYS B C 1
ATOM 2813 O O . CYS B 1 127 ? -19.543 -28.789 -9.998 1.00 34.66 123 CYS B O 1
ATOM 2816 N N . ALA B 1 128 ? -20.687 -27.722 -11.606 1.00 33.52 124 ALA B N 1
ATOM 2817 C CA . ALA B 1 128 ? -21.895 -27.649 -10.781 1.00 34.46 124 ALA B CA 1
ATOM 2818 C C . ALA B 1 128 ? -22.390 -29.032 -10.356 1.00 36.39 124 ALA B C 1
ATOM 2819 O O . ALA B 1 128 ? -22.921 -29.168 -9.256 1.00 36.24 124 ALA B O 1
ATOM 2821 N N . ARG B 1 129 ? -22.221 -30.026 -11.244 1.00 37.84 125 ARG B N 1
ATOM 2822 C CA . ARG B 1 129 ? -22.652 -31.410 -11.011 1.00 40.09 125 ARG B CA 1
ATOM 2823 C C . ARG B 1 129 ? -21.568 -32.216 -10.287 1.00 39.58 125 ARG B C 1
ATOM 2824 O O . ARG B 1 129 ? -21.809 -33.344 -9.959 1.00 40.02 125 ARG B O 1
ATOM 2832 N N . SER B 1 130 ? -20.397 -31.639 -10.010 1.00 37.93 126 SER B N 1
ATOM 2833 C CA . SER B 1 130 ? -19.271 -32.395 -9.423 1.00 37.95 126 SER B CA 1
ATOM 2834 C C . SER B 1 130 ? -19.539 -33.025 -8.048 1.00 38.86 126 SER B C 1
ATOM 2835 O O . SER B 1 130 ? -18.853 -33.991 -7.669 1.00 38.35 126 SER B O 1
ATOM 2838 N N . GLY B 1 131 ? -20.512 -32.474 -7.310 1.00 38.93 127 GLY B N 1
ATOM 2839 C CA . GLY B 1 131 ? -20.749 -32.837 -5.909 1.00 39.85 127 GLY B CA 1
ATOM 2840 C C . GLY B 1 131 ? -19.962 -32.001 -4.908 1.00 39.46 127 GLY B C 1
ATOM 2841 O O . GLY B 1 131 ? -20.137 -32.146 -3.711 1.00 41.30 127 GLY B O 1
ATOM 2842 N N . LYS B 1 132 ? -19.108 -31.095 -5.380 1.00 38.25 128 LYS B N 1
ATOM 2843 C CA . LYS B 1 132 ? -18.423 -30.171 -4.494 1.00 37.29 128 LYS B CA 1
ATOM 2844 C C . LYS B 1 132 ? -18.912 -28.737 -4.740 1.00 34.71 128 LYS B C 1
ATOM 2845 O O . LYS B 1 132 ? -19.410 -28.411 -5.824 1.00 34.83 128 LYS B O 1
ATOM 2851 N N . PRO B 1 133 ? -18.758 -27.880 -3.745 1.00 32.41 129 PRO B N 1
ATOM 2852 C CA . PRO B 1 133 ? -19.031 -26.468 -3.991 1.00 30.78 129 PRO B CA 1
ATOM 2853 C C . PRO B 1 133 ? -17.998 -25.853 -4.931 1.00 28.97 129 PRO B C 1
ATOM 2854 O O . PRO B 1 133 ? -16.857 -26.375 -5.044 1.00 28.50 129 PRO B O 1
ATOM 2858 N N . VAL B 1 134 ? -18.425 -24.778 -5.596 1.00 27.32 130 VAL B N 1
ATOM 2859 C CA . VAL B 1 134 ? -17.643 -24.084 -6.618 1.00 26.71 130 VAL B CA 1
ATOM 2860 C C . VAL B 1 134 ? -17.597 -22.559 -6.376 1.00 25.46 130 VAL B C 1
ATOM 2861 O O . VAL B 1 134 ? -18.634 -21.880 -6.251 1.00 24.75 130 VAL B O 1
ATOM 2865 N N . ASN B 1 135 ? -16.366 -22.055 -6.299 1.00 25.09 131 ASN B N 1
ATOM 2866 C CA . ASN B 1 135 ? -16.065 -20.624 -6.386 1.00 24.22 131 ASN B CA 1
ATOM 2867 C C . ASN B 1 135 ? -15.906 -20.243 -7.853 1.00 23.92 131 ASN B C 1
ATOM 2868 O O . ASN B 1 135 ? -14.907 -20.591 -8.480 1.00 24.02 131 ASN B O 1
ATOM 2873 N N . ILE B 1 136 ? -16.912 -19.571 -8.389 1.00 23.74 132 ILE B N 1
ATOM 2874 C CA . ILE B 1 136 ? -16.994 -19.229 -9.804 1.00 23.82 132 ILE B CA 1
ATOM 2875 C C . ILE B 1 136 ? -16.372 -17.851 -9.985 1.00 23.27 132 ILE B C 1
ATOM 2876 O O . ILE B 1 136 ? -16.931 -16.846 -9.548 1.00 22.56 132 ILE B O 1
ATOM 2881 N N . LYS B 1 137 ? -15.204 -17.792 -10.627 1.00 23.90 133 LYS B N 1
ATOM 2882 C CA . LYS B 1 137 ? -14.613 -16.501 -10.905 1.00 23.93 133 LYS B CA 1
ATOM 2883 C C . LYS B 1 137 ? -15.311 -15.724 -12.019 1.00 22.68 133 LYS B C 1
ATOM 2884 O O . LYS B 1 137 ? -15.669 -16.262 -13.063 1.00 22.06 133 LYS B O 1
ATOM 2890 N N . LYS B 1 138 ? -15.509 -14.444 -11.774 1.00 21.88 134 LYS B N 1
ATOM 2891 C CA . LYS B 1 138 ? -16.128 -13.536 -12.751 1.00 21.79 134 LYS B CA 1
ATOM 2892 C C . LYS B 1 138 ? -15.122 -13.103 -13.801 1.00 20.81 134 LYS B C 1
ATOM 2893 O O . LYS B 1 138 ? -14.077 -12.539 -13.468 1.00 19.63 134 LYS B O 1
ATOM 2899 N N . GLY B 1 139 ? -15.441 -13.353 -15.070 1.00 20.77 135 GLY B N 1
ATOM 2900 C CA . GLY B 1 139 ? -14.544 -12.972 -16.147 1.00 20.68 135 GLY B CA 1
ATOM 2901 C C . GLY B 1 139 ? -14.315 -11.469 -16.182 1.00 20.03 135 GLY B C 1
ATOM 2902 O O . GLY B 1 139 ? -15.221 -10.724 -15.857 1.00 19.77 135 GLY B O 1
ATOM 2903 N N . GLN B 1 140 ? -13.083 -11.063 -16.542 1.00 19.92 136 GLN B N 1
ATOM 2904 C CA . GLN B 1 140 ? -12.666 -9.662 -16.735 1.00 19.83 136 GLN B CA 1
ATOM 2905 C C . GLN B 1 140 ? -13.548 -8.932 -17.744 1.00 19.05 136 GLN B C 1
ATOM 2906 O O . GLN B 1 140 ? -13.589 -7.706 -17.749 1.00 18.46 136 GLN B O 1
ATOM 2912 N N . PHE B 1 141 ? -14.239 -9.694 -18.579 1.00 19.45 137 PHE B N 1
ATOM 2913 C CA . PHE B 1 141 ? -15.172 -9.186 -19.575 1.00 19.86 137 PHE B CA 1
ATOM 2914 C C . PHE B 1 141 ? -16.624 -9.070 -19.115 1.00 20.68 137 PHE B C 1
ATOM 2915 O O . PHE B 1 141 ? -17.448 -8.545 -19.864 1.00 21.77 137 PHE B O 1
ATOM 2923 N N . LEU B 1 142 ? -16.987 -9.604 -17.952 1.00 21.21 138 LEU B N 1
ATOM 2924 C CA . LEU B 1 142 ? -18.393 -9.531 -17.509 1.00 21.54 138 LEU B CA 1
ATOM 2925 C C . LEU B 1 142 ? -18.693 -8.241 -16.769 1.00 21.58 138 LEU B C 1
ATOM 2926 O O . LEU B 1 142 ? -17.792 -7.672 -16.127 1.00 22.06 138 LEU B O 1
ATOM 2931 N N . ALA B 1 143 ? -19.950 -7.796 -16.831 1.00 21.37 139 ALA B N 1
ATOM 2932 C CA . ALA B 1 143 ? -20.468 -6.768 -15.913 1.00 20.51 139 ALA B CA 1
ATOM 2933 C C . ALA B 1 143 ? -20.976 -7.493 -14.673 1.00 20.39 139 ALA B C 1
ATOM 2934 O O . ALA B 1 143 ? -21.344 -8.645 -14.756 1.00 20.14 139 ALA B O 1
ATOM 2936 N N . PRO B 1 144 ? -20.979 -6.827 -13.505 1.00 20.85 140 PRO B N 1
ATOM 2937 C CA . PRO B 1 144 ? -21.388 -7.517 -12.274 1.00 21.05 140 PRO B CA 1
ATOM 2938 C C . PRO B 1 144 ? -22.773 -8.134 -12.338 1.00 22.27 140 PRO B C 1
ATOM 2939 O O . PRO B 1 144 ? -22.963 -9.230 -11.862 1.00 21.71 140 PRO B O 1
ATOM 2943 N N . HIS B 1 145 ? -23.721 -7.454 -12.962 1.00 23.69 141 HIS B N 1
ATOM 2944 C CA . HIS B 1 145 ? -25.049 -8.032 -13.121 1.00 26.35 141 HIS B CA 1
ATOM 2945 C C . HIS B 1 145 ? -25.075 -9.325 -13.907 1.00 26.99 141 HIS B C 1
ATOM 2946 O O . HIS B 1 145 ? -25.975 -10.138 -13.699 1.00 29.14 141 HIS B O 1
ATOM 2953 N N . ASP B 1 146 ? -24.077 -9.592 -14.756 1.00 26.67 142 ASP B N 1
ATOM 2954 C CA . ASP B 1 146 ? -24.093 -10.811 -15.574 1.00 27.72 142 ASP B CA 1
ATOM 2955 C C . ASP B 1 146 ? -23.850 -12.062 -14.739 1.00 26.99 142 ASP B C 1
ATOM 2956 O O . ASP B 1 146 ? -24.132 -13.179 -15.157 1.00 25.92 142 ASP B O 1
ATOM 2961 N N . MET B 1 147 ? -23.319 -11.880 -13.556 1.00 25.17 143 MET B N 1
ATOM 2962 C CA . MET B 1 147 ? -22.992 -13.021 -12.734 1.00 26.38 143 MET B CA 1
ATOM 2963 C C . MET B 1 147 ? -24.230 -13.744 -12.215 1.00 27.11 143 MET B C 1
ATOM 2964 O O . MET B 1 147 ? -24.150 -14.928 -11.886 1.00 28.77 143 MET B O 1
ATOM 2969 N N . LYS B 1 148 ? -25.362 -13.055 -12.143 1.00 27.62 144 LYS B N 1
ATOM 2970 C CA . LYS B 1 148 ? -26.633 -13.668 -11.737 1.00 29.46 144 LYS B CA 1
ATOM 2971 C C . LYS B 1 148 ? -26.968 -14.815 -12.682 1.00 30.51 144 LYS B C 1
ATOM 2972 O O . LYS B 1 148 ? -27.298 -15.911 -12.240 1.00 30.55 144 LYS B O 1
ATOM 2978 N N . ASN B 1 149 ? -26.871 -14.556 -13.985 1.00 30.78 145 ASN B N 1
ATOM 2979 C CA . ASN B 1 149 ? -27.086 -15.594 -15.002 1.00 32.00 145 ASN B CA 1
ATOM 2980 C C . ASN B 1 149 ? -26.081 -16.766 -14.851 1.00 30.32 145 ASN B C 1
ATOM 2981 O O . ASN B 1 149 ? -26.458 -17.930 -14.976 1.00 31.12 145 ASN B O 1
ATOM 2986 N N . VAL B 1 150 ? -24.821 -16.471 -14.536 1.00 27.65 146 VAL B N 1
ATOM 2987 C CA . VAL B 1 150 ? -23.821 -17.505 -14.405 1.00 27.55 146 VAL B CA 1
ATOM 2988 C C . VAL B 1 150 ? -24.196 -18.456 -13.253 1.00 27.92 146 VAL B C 1
ATOM 2989 O O . VAL B 1 150 ? -24.245 -19.685 -13.403 1.00 27.24 146 VAL B O 1
ATOM 2993 N N . ILE B 1 151 ? -24.496 -17.863 -12.111 1.00 27.25 147 ILE B N 1
ATOM 2994 C CA . ILE B 1 151 ? -24.843 -18.611 -10.927 1.00 28.13 147 ILE B CA 1
ATOM 2995 C C . ILE B 1 151 ? -26.147 -19.364 -11.150 1.00 29.79 147 ILE B C 1
ATOM 2996 O O . ILE B 1 151 ? -26.280 -20.526 -10.748 1.00 29.28 147 ILE B O 1
ATOM 3001 N N . ASP B 1 152 ? -27.122 -18.723 -11.795 1.00 31.05 148 ASP B N 1
ATOM 3002 C CA . ASP B 1 152 ? -28.434 -19.371 -11.996 1.00 33.76 148 ASP B CA 1
ATOM 3003 C C . ASP B 1 152 ? -28.334 -20.638 -12.865 1.00 35.13 148 ASP B C 1
ATOM 3004 O O . ASP B 1 152 ? -29.047 -21.618 -12.636 1.00 37.05 148 ASP B O 1
ATOM 3009 N N . LYS B 1 153 ? -27.440 -20.598 -13.848 1.00 34.53 149 LYS B N 1
ATOM 3010 C CA . LYS B 1 153 ? -27.240 -21.706 -14.776 1.00 35.51 149 LYS B CA 1
ATOM 3011 C C . LYS B 1 153 ? -26.542 -22.821 -14.029 1.00 36.07 149 LYS B C 1
ATOM 3012 O O . LYS B 1 153 ? -26.933 -23.987 -14.151 1.00 37.23 149 LYS B O 1
ATOM 3014 N N . ALA B 1 154 ? -25.542 -22.467 -13.210 1.00 34.98 150 ALA B N 1
ATOM 3015 C CA . ALA B 1 154 ? -24.884 -23.453 -12.346 1.00 34.40 150 ALA B CA 1
ATOM 3016 C C . ALA B 1 154 ? -25.874 -24.121 -11.416 1.00 35.45 150 ALA B C 1
ATOM 3017 O O . ALA B 1 154 ? -25.778 -25.336 -11.172 1.00 36.17 150 ALA B O 1
ATOM 3019 N N . ARG B 1 155 ? -26.843 -23.355 -10.916 1.00 35.64 151 ARG B N 1
ATOM 3020 C CA . ARG B 1 155 ? -27.828 -23.923 -9.971 1.00 36.48 151 ARG B CA 1
ATOM 3021 C C . ARG B 1 155 ? -28.831 -24.830 -10.664 1.00 38.51 151 ARG B C 1
ATOM 3022 O O . ARG B 1 155 ? -29.278 -25.802 -10.063 1.00 38.89 151 ARG B O 1
ATOM 3030 N N . ASP B 1 156 ? -29.196 -24.512 -11.903 1.00 39.42 152 ASP B N 1
ATOM 3031 C CA . ASP B 1 156 ? -30.035 -25.422 -12.693 1.00 41.29 152 ASP B CA 1
ATOM 3032 C C . ASP B 1 156 ? -29.338 -26.772 -12.879 1.00 41.29 152 ASP B C 1
ATOM 3033 O O . ASP B 1 156 ? -29.977 -27.806 -12.673 1.00 43.18 152 ASP B O 1
ATOM 3038 N N . ALA B 1 157 ? -28.049 -26.775 -13.233 1.00 39.33 153 ALA B N 1
ATOM 3039 C CA . ALA B 1 157 ? -27.289 -28.035 -13.356 1.00 40.08 153 ALA B CA 1
ATOM 3040 C C . ALA B 1 157 ? -27.241 -28.815 -12.028 1.00 40.28 153 ALA B C 1
ATOM 3041 O O . ALA B 1 157 ? -27.419 -30.059 -11.999 1.00 39.70 153 ALA B O 1
ATOM 3043 N N . ALA B 1 158 ? -26.991 -28.098 -10.933 1.00 38.77 154 ALA B N 1
ATOM 3044 C CA . ALA B 1 158 ? -26.977 -28.729 -9.622 1.00 39.67 154 ALA B CA 1
ATOM 3045 C C . ALA B 1 158 ? -28.321 -29.359 -9.313 1.00 41.96 154 ALA B C 1
ATOM 3046 O O . ALA B 1 158 ? -28.377 -30.507 -8.876 1.00 41.89 154 ALA B O 1
ATOM 3048 N N . ARG B 1 159 ? -29.394 -28.602 -9.529 1.00 43.49 155 ARG B N 1
ATOM 3049 C CA . ARG B 1 159 ? -30.743 -29.091 -9.252 1.00 46.76 155 ARG B CA 1
ATOM 3050 C C . ARG B 1 159 ? -31.103 -30.290 -10.139 1.00 47.05 155 ARG B C 1
ATOM 3051 O O . ARG B 1 159 ? -31.698 -31.276 -9.675 1.00 47.63 155 ARG B O 1
ATOM 3059 N N . GLU B 1 160 ? -30.744 -30.197 -11.414 1.00 45.23 156 GLU B N 1
ATOM 3060 C CA . GLU B 1 160 ? -30.880 -31.311 -12.352 1.00 46.04 156 GLU B CA 1
ATOM 3061 C C . GLU B 1 160 ? -30.168 -32.559 -11.823 1.00 45.77 156 GLU B C 1
ATOM 3062 O O . GLU B 1 160 ? -30.683 -33.678 -11.970 1.00 47.17 156 GLU B O 1
ATOM 3064 N N . ALA B 1 161 ? -29.009 -32.385 -11.189 1.00 43.27 157 ALA B N 1
ATOM 3065 C CA . ALA B 1 161 ? -28.243 -33.519 -10.644 1.00 43.39 157 ALA B CA 1
ATOM 3066 C C . ALA B 1 161 ? -28.683 -34.004 -9.272 1.00 43.84 157 ALA B C 1
ATOM 3067 O O . ALA B 1 161 ? -28.110 -34.953 -8.771 1.00 43.66 157 ALA B O 1
ATOM 3069 N N . GLY B 1 162 ? -29.683 -33.367 -8.664 1.00 43.76 158 GLY B N 1
ATOM 3070 C CA . GLY B 1 162 ? -30.171 -33.789 -7.356 1.00 44.59 158 GLY B CA 1
ATOM 3071 C C . GLY B 1 162 ? -29.347 -33.201 -6.235 1.00 43.66 158 GLY B C 1
ATOM 3072 O O . GLY B 1 162 ? -29.460 -33.635 -5.109 1.00 43.06 158 GLY B O 1
ATOM 3073 N N . LEU B 1 163 ? -28.509 -32.215 -6.557 1.00 41.41 159 LEU B N 1
ATOM 3074 C CA . LEU B 1 163 ? -27.663 -31.549 -5.570 1.00 41.12 159 LEU B CA 1
ATOM 3075 C C . LEU B 1 163 ? -28.322 -30.251 -5.117 1.00 40.34 159 LEU B C 1
ATOM 3076 O O . LEU B 1 163 ? -29.083 -29.636 -5.883 1.00 40.12 159 LEU B O 1
ATOM 3081 N N . SER B 1 164 ? -28.007 -29.830 -3.891 1.00 40.16 160 SER B N 1
ATOM 3082 C CA . SER B 1 164 ? -28.431 -28.512 -3.362 1.00 39.63 160 SER B CA 1
ATOM 3083 C C . SER B 1 164 ? -27.893 -27.365 -4.228 1.00 38.32 160 SER B C 1
ATOM 3084 O O . SER B 1 164 ? -26.892 -27.521 -4.911 1.00 37.83 160 SER B O 1
ATOM 3087 N N . GLU B 1 165 ? -28.586 -26.228 -4.206 1.00 38.53 161 GLU B N 1
ATOM 3088 C CA . GLU B 1 165 ? -28.221 -25.059 -4.999 1.00 38.24 161 GLU B CA 1
ATOM 3089 C C . GLU B 1 165 ? -27.291 -24.088 -4.252 1.00 36.22 161 GLU B C 1
ATOM 3090 O O . GLU B 1 165 ? -26.517 -23.355 -4.874 1.00 35.53 161 GLU B O 1
ATOM 3096 N N . ASP B 1 166 ? -27.369 -24.063 -2.927 1.00 35.99 162 ASP B N 1
ATOM 3097 C CA A ASP B 1 166 ? -26.533 -23.183 -2.106 0.50 34.58 162 ASP B CA 1
ATOM 3098 C CA B ASP B 1 166 ? -26.532 -23.159 -2.134 0.50 34.73 162 ASP B CA 1
ATOM 3099 C C . ASP B 1 166 ? -25.126 -23.768 -1.979 1.00 33.87 162 ASP B C 1
ATOM 3100 O O . ASP B 1 166 ? -24.725 -24.196 -0.910 1.00 33.54 162 ASP B O 1
ATOM 3109 N N . ARG B 1 167 ? -24.389 -23.810 -3.089 1.00 32.35 163 ARG B N 1
ATOM 3110 C CA . ARG B 1 167 ? -23.028 -24.365 -3.115 1.00 31.90 163 ARG B CA 1
ATOM 3111 C C . ARG B 1 167 ? -22.090 -23.591 -4.057 1.00 30.35 163 ARG B C 1
ATOM 3112 O O . ARG B 1 167 ? -21.046 -24.106 -4.465 1.00 30.28 163 ARG B O 1
ATOM 3120 N N . PHE B 1 168 ? -22.473 -22.366 -4.424 1.00 29.62 164 PHE B N 1
ATOM 3121 C CA . PHE B 1 168 ? -21.684 -21.535 -5.311 1.00 28.15 164 PHE B CA 1
ATOM 3122 C C . PHE B 1 168 ? -21.362 -20.210 -4.675 1.00 28.04 164 PHE B C 1
ATOM 3123 O O . PHE B 1 168 ? -22.127 -19.704 -3.849 1.00 28.50 164 PHE B O 1
ATOM 3131 N N . MET B 1 169 ? -20.217 -19.666 -5.076 1.00 27.25 165 MET B N 1
ATOM 3132 C CA . MET B 1 169 ? -19.769 -18.364 -4.661 1.00 26.76 165 MET B CA 1
ATOM 3133 C C . MET B 1 169 ? -19.403 -17.608 -5.923 1.00 24.88 165 MET B C 1
ATOM 3134 O O . MET B 1 169 ? -19.031 -18.189 -6.931 1.00 24.78 165 MET B O 1
ATOM 3139 N N . ALA B 1 170 ? -19.548 -16.299 -5.866 1.00 23.93 166 ALA B N 1
ATOM 3140 C CA . ALA B 1 170 ? -19.241 -15.442 -6.966 1.00 22.73 166 ALA B CA 1
ATOM 3141 C C . ALA B 1 170 ? -17.962 -14.695 -6.595 1.00 21.73 166 ALA B C 1
ATOM 3142 O O . ALA B 1 170 ? -17.926 -13.956 -5.605 1.00 21.39 166 ALA B O 1
ATOM 3144 N N . CYS B 1 171 ? -16.925 -14.878 -7.391 1.00 21.55 167 CYS B N 1
ATOM 3145 C CA . CYS B 1 171 ? -15.611 -14.348 -7.084 1.00 21.40 167 CYS B CA 1
ATOM 3146 C C . CYS B 1 171 ? -15.127 -13.212 -8.004 1.00 20.83 167 CYS B C 1
ATOM 3147 O O . CYS B 1 171 ? -14.785 -13.431 -9.189 1.00 20.12 167 CYS B O 1
ATOM 3150 N N . GLU B 1 172 ? -15.026 -12.026 -7.413 1.00 20.38 168 GLU B N 1
ATOM 3151 C CA . GLU B 1 172 ? -14.542 -10.813 -8.092 1.00 19.51 168 GLU B CA 1
ATOM 3152 C C . GLU B 1 172 ? -13.020 -10.856 -8.232 1.00 19.87 168 GLU B C 1
ATOM 3153 O O . GLU B 1 172 ? -12.313 -11.066 -7.235 1.00 18.85 168 GLU B O 1
ATOM 3159 N N . ARG B 1 173 ? -12.506 -10.662 -9.456 1.00 19.94 169 ARG B N 1
ATOM 3160 C CA . ARG B 1 173 ? -11.045 -10.645 -9.680 1.00 20.23 169 ARG B CA 1
ATOM 3161 C C . ARG B 1 173 ? -10.548 -9.531 -10.610 1.00 19.31 169 ARG B C 1
ATOM 3162 O O . ARG B 1 173 ? -9.441 -9.610 -11.136 1.00 19.61 169 ARG B O 1
ATOM 3170 N N . GLY B 1 174 ? -11.375 -8.506 -10.798 1.00 18.63 170 GLY B N 1
ATOM 3171 C CA . GLY B 1 174 ? -11.080 -7.354 -11.637 1.00 17.79 170 GLY B CA 1
ATOM 3172 C C . GLY B 1 174 ? -11.842 -7.359 -12.960 1.00 17.42 170 GLY B C 1
ATOM 3173 O O . GLY B 1 174 ? -12.291 -8.419 -13.437 1.00 18.01 170 GLY B O 1
ATOM 3174 N N . VAL B 1 175 ? -12.014 -6.165 -13.534 1.00 16.92 171 VAL B N 1
ATOM 3175 C CA . VAL B 1 175 ? -12.620 -6.000 -14.848 1.00 16.81 171 VAL B CA 1
ATOM 3176 C C . VAL B 1 175 ? -11.627 -5.233 -15.735 1.00 16.62 171 VAL B C 1
ATOM 3177 O O . VAL B 1 175 ? -10.844 -4.454 -15.230 1.00 16.12 171 VAL B O 1
ATOM 3181 N N . SER B 1 176 ? -11.633 -5.494 -17.046 1.00 16.84 172 SER B N 1
ATOM 3182 C CA . SER B 1 176 ? -10.705 -4.856 -17.967 1.00 16.72 172 SER B CA 1
ATOM 3183 C C . SER B 1 176 ? -10.864 -3.348 -17.926 1.00 16.64 172 SER B C 1
ATOM 3184 O O . SER B 1 176 ? -11.993 -2.846 -17.953 1.00 15.85 172 SER B O 1
ATOM 3187 N N . PHE B 1 177 ? -9.736 -2.635 -17.904 1.00 16.97 173 PHE B N 1
ATOM 3188 C CA . PHE B 1 177 ? -9.746 -1.178 -17.875 1.00 16.90 173 PHE B CA 1
ATOM 3189 C C . PHE B 1 177 ? -8.712 -0.651 -18.887 1.00 17.45 173 PHE B C 1
ATOM 3190 O O . PHE B 1 177 ? -7.520 -0.554 -18.587 1.00 18.25 173 PHE B O 1
ATOM 3198 N N . GLY B 1 178 ? -9.164 -0.342 -20.087 1.00 17.25 174 GLY B N 1
ATOM 3199 C CA . GLY B 1 178 ? -8.257 -0.097 -21.198 1.00 17.79 174 GLY B CA 1
ATOM 3200 C C . GLY B 1 178 ? -7.444 -1.323 -21.552 1.00 18.43 174 GLY B C 1
ATOM 3201 O O . GLY B 1 178 ? -7.911 -2.446 -21.342 1.00 18.55 174 GLY B O 1
ATOM 3202 N N . TYR B 1 179 ? -6.221 -1.104 -22.051 1.00 18.49 175 TYR B N 1
ATOM 3203 C CA . TYR B 1 179 ? -5.264 -2.198 -22.294 1.00 19.08 175 TYR B CA 1
ATOM 3204 C C . TYR B 1 179 ? -4.377 -2.452 -21.089 1.00 19.43 175 TYR B C 1
ATOM 3205 O O . TYR B 1 179 ? -3.955 -1.497 -20.425 1.00 18.59 175 TYR B O 1
ATOM 3214 N N . ASN B 1 180 ? -4.098 -3.723 -20.815 1.00 19.82 176 ASN B N 1
ATOM 3215 C CA . ASN B 1 180 ? -3.091 -4.134 -19.825 1.00 21.01 176 ASN B CA 1
ATOM 3216 C C . ASN B 1 180 ? -3.304 -3.553 -18.415 1.00 20.51 176 ASN B C 1
ATOM 3217 O O . ASN B 1 180 ? -2.348 -3.193 -17.733 1.00 20.71 176 ASN B O 1
ATOM 3222 N N . ASN B 1 181 ? -4.561 -3.468 -17.993 1.00 19.88 177 ASN B N 1
ATOM 3223 C CA . ASN B 1 181 ? -4.886 -2.956 -16.685 1.00 20.17 177 ASN B CA 1
ATOM 3224 C C . ASN B 1 181 ? -6.222 -3.522 -16.274 1.00 19.22 177 ASN B C 1
ATOM 3225 O O . ASN B 1 181 ? -7.052 -3.771 -17.126 1.00 18.96 177 ASN B O 1
ATOM 3230 N N . LEU B 1 182 ? -6.386 -3.803 -14.984 1.00 18.40 178 LEU B N 1
ATOM 3231 C CA . LEU B 1 182 ? -7.666 -4.172 -14.439 1.00 18.28 178 LEU B CA 1
ATOM 3232 C C . LEU B 1 182 ? -8.097 -3.133 -13.397 1.00 18.40 178 LEU B C 1
ATOM 3233 O O . LEU B 1 182 ? -7.263 -2.567 -12.723 1.00 20.18 178 LEU B O 1
ATOM 3238 N N . VAL B 1 183 ? -9.403 -2.890 -13.253 1.00 17.71 179 VAL B N 1
ATOM 3239 C CA . VAL B 1 183 ? -9.882 -2.069 -12.151 1.00 16.94 179 VAL B CA 1
ATOM 3240 C C . VAL B 1 183 ? -10.841 -2.903 -11.259 1.00 16.58 179 VAL B C 1
ATOM 3241 O O . VAL B 1 183 ? -11.553 -3.812 -11.755 1.00 16.61 179 VAL B O 1
ATOM 3245 N N . SER B 1 184 ? -10.830 -2.597 -9.962 1.00 16.54 180 SER B N 1
ATOM 3246 C CA . SER B 1 184 ? -11.631 -3.292 -8.984 1.00 16.66 180 SER B CA 1
ATOM 3247 C C . SER B 1 184 ? -12.748 -2.314 -8.611 1.00 15.83 180 SER B C 1
ATOM 3248 O O . SER B 1 184 ? -12.539 -1.317 -7.874 1.00 14.82 180 SER B O 1
ATOM 3251 N N . ASP B 1 185 ? -13.910 -2.560 -9.202 1.00 15.48 181 ASP B N 1
ATOM 3252 C CA . ASP B 1 185 ? -15.087 -1.759 -9.001 1.00 15.42 181 ASP B CA 1
ATOM 3253 C C . ASP B 1 185 ? -15.830 -2.289 -7.769 1.00 15.96 181 ASP B C 1
ATOM 3254 O O . ASP B 1 185 ? -16.457 -3.363 -7.808 1.00 15.51 181 ASP B O 1
ATOM 3259 N N . MET B 1 186 ? -15.757 -1.532 -6.671 1.00 16.04 182 MET B N 1
ATOM 3260 C CA . MET B 1 186 ? -16.330 -1.990 -5.412 1.00 16.68 182 MET B CA 1
ATOM 3261 C C . MET B 1 186 ? -17.836 -2.114 -5.503 1.00 16.67 182 MET B C 1
ATOM 3262 O O . MET B 1 186 ? -18.434 -2.920 -4.772 1.00 16.90 182 MET B O 1
ATOM 3267 N N . ARG B 1 187 ? -18.454 -1.379 -6.422 1.00 16.02 183 ARG B N 1
ATOM 3268 C CA . ARG B 1 187 ? -19.902 -1.546 -6.655 1.00 16.90 183 ARG B CA 1
ATOM 3269 C C . ARG B 1 187 ? -20.249 -3.009 -6.992 1.00 17.07 183 ARG B C 1
ATOM 3270 O O . ARG B 1 187 ? -21.320 -3.474 -6.660 1.00 17.52 183 ARG B O 1
ATOM 3278 N N . SER B 1 188 ? -19.346 -3.692 -7.697 1.00 16.92 184 SER B N 1
ATOM 3279 C CA . SER B 1 188 ? -19.541 -5.096 -8.099 1.00 17.79 184 SER B CA 1
ATOM 3280 C C . SER B 1 188 ? -19.807 -6.027 -6.901 1.00 17.78 184 SER B C 1
ATOM 3281 O O . SER B 1 188 ? -20.649 -6.907 -6.967 1.00 18.17 184 SER B O 1
ATOM 3284 N N . LEU B 1 189 ? -19.102 -5.785 -5.798 1.00 17.81 185 LEU B N 1
ATOM 3285 C CA . LEU B 1 189 ? -19.230 -6.582 -4.592 1.00 17.60 185 LEU B CA 1
ATOM 3286 C C . LEU B 1 189 ? -20.636 -6.432 -3.979 1.00 18.85 185 LEU B C 1
ATOM 3287 O O . LEU B 1 189 ? -21.164 -7.418 -3.448 1.00 20.51 185 LEU B O 1
ATOM 3292 N N . ALA B 1 190 ? -21.226 -5.234 -4.072 1.00 19.09 186 ALA B N 1
ATOM 3293 C CA . ALA B 1 190 ? -22.609 -4.984 -3.641 1.00 19.84 186 ALA B CA 1
ATOM 3294 C C . ALA B 1 190 ? -23.604 -5.508 -4.666 1.00 20.39 186 ALA B C 1
ATOM 3295 O O . ALA B 1 190 ? -24.593 -6.151 -4.295 1.00 21.15 186 ALA B O 1
ATOM 3297 N N . ILE B 1 191 ? -23.361 -5.241 -5.951 1.00 19.76 187 ILE B N 1
ATOM 3298 C CA . ILE B 1 191 ? -24.289 -5.711 -7.004 1.00 20.21 187 ILE B CA 1
ATOM 3299 C C . ILE B 1 191 ? -24.471 -7.229 -6.958 1.00 20.39 187 ILE B C 1
ATOM 3300 O O . ILE B 1 191 ? -25.583 -7.742 -7.079 1.00 21.16 187 ILE B O 1
ATOM 3305 N N . MET B 1 192 ? -23.370 -7.954 -6.776 1.00 20.17 188 MET B N 1
ATOM 3306 C CA . MET B 1 192 ? -23.399 -9.425 -6.907 1.00 21.05 188 MET B CA 1
ATOM 3307 C C . MET B 1 192 ? -24.086 -10.110 -5.733 1.00 22.39 188 MET B C 1
ATOM 3308 O O . MET B 1 192 ? -24.337 -11.305 -5.782 1.00 22.59 188 MET B O 1
ATOM 3313 N N . ARG B 1 193 ? -24.437 -9.341 -4.701 1.00 21.58 189 ARG B N 1
ATOM 3314 C CA . ARG B 1 193 ? -25.316 -9.847 -3.656 1.00 23.16 189 ARG B CA 1
ATOM 3315 C C . ARG B 1 193 ? -26.616 -10.297 -4.244 1.00 23.68 189 ARG B C 1
ATOM 3316 O O . ARG B 1 193 ? -27.249 -11.203 -3.698 1.00 24.29 189 ARG B O 1
ATOM 3324 N N . GLU B 1 194 ? -27.021 -9.708 -5.358 1.00 23.71 190 GLU B N 1
ATOM 3325 C CA . GLU B 1 194 ? -28.267 -10.143 -6.022 1.00 25.31 190 GLU B CA 1
ATOM 3326 C C . GLU B 1 194 ? -28.246 -11.622 -6.480 1.00 25.83 190 GLU B C 1
ATOM 3327 O O . GLU B 1 194 ? -29.273 -12.140 -6.873 1.00 26.25 190 GLU B O 1
ATOM 3333 N N . THR B 1 195 ? -27.063 -12.248 -6.503 1.00 25.45 191 THR B N 1
ATOM 3334 C CA . THR B 1 195 ? -26.911 -13.659 -6.877 1.00 26.37 191 THR B CA 1
ATOM 3335 C C . THR B 1 195 ? -27.427 -14.573 -5.786 1.00 28.26 191 THR B C 1
ATOM 3336 O O . THR B 1 195 ? -27.759 -15.735 -6.040 1.00 29.24 191 THR B O 1
ATOM 3340 N N . ASN B 1 196 ? -27.495 -14.053 -4.563 1.00 28.59 192 ASN B N 1
ATOM 3341 C CA . ASN B 1 196 ? -27.888 -14.815 -3.398 1.00 29.76 192 ASN B CA 1
ATOM 3342 C C . ASN B 1 196 ? -26.842 -15.892 -3.172 1.00 29.54 192 ASN B C 1
ATOM 3343 O O . ASN B 1 196 ? -27.157 -16.990 -2.698 1.00 29.83 192 ASN B O 1
ATOM 3348 N N . ALA B 1 197 ? -25.604 -15.577 -3.547 1.00 27.37 193 ALA B N 1
ATOM 3349 C CA . ALA B 1 197 ? -24.450 -16.411 -3.286 1.00 26.74 193 ALA B CA 1
ATOM 3350 C C . ALA B 1 197 ? -23.416 -15.576 -2.527 1.00 25.68 193 ALA B C 1
ATOM 3351 O O . ALA B 1 197 ? -23.341 -14.345 -2.686 1.00 25.27 193 ALA B O 1
ATOM 3353 N N . PRO B 1 198 ? -22.591 -16.230 -1.706 1.00 25.52 194 PRO B N 1
ATOM 3354 C CA . PRO B 1 198 ? -21.515 -15.486 -1.063 1.00 24.66 194 PRO B CA 1
ATOM 3355 C C . PRO B 1 198 ? -20.599 -14.860 -2.092 1.00 22.93 194 PRO B C 1
ATOM 3356 O O . PRO B 1 198 ? -20.289 -15.500 -3.121 1.00 22.96 194 PRO B O 1
ATOM 3360 N N . VAL B 1 199 ? -20.203 -13.610 -1.842 1.00 21.70 195 VAL B N 1
ATOM 3361 C CA . VAL B 1 199 ? -19.301 -12.899 -2.714 1.00 20.40 195 VAL B CA 1
ATOM 3362 C C . VAL B 1 199 ? -17.885 -12.965 -2.131 1.00 20.16 195 VAL B C 1
ATOM 3363 O O . VAL B 1 199 ? -17.632 -12.670 -0.946 1.00 19.67 195 VAL B O 1
ATOM 3367 N N . VAL B 1 200 ? -16.958 -13.389 -2.974 1.00 20.49 196 VAL B N 1
ATOM 3368 C CA . VAL B 1 200 ? -15.543 -13.556 -2.620 1.00 20.65 196 VAL B CA 1
ATOM 3369 C C . VAL B 1 200 ? -14.715 -12.536 -3.427 1.00 20.64 196 VAL B C 1
ATOM 3370 O O . VAL B 1 200 ? -14.936 -12.399 -4.652 1.00 21.21 196 VAL B O 1
ATOM 3374 N N . PHE B 1 201 ? -13.731 -11.904 -2.786 1.00 20.13 197 PHE B N 1
ATOM 3375 C CA . PHE B 1 201 ? -12.822 -10.947 -3.431 1.00 19.88 197 PHE B CA 1
ATOM 3376 C C . PHE B 1 201 ? -11.430 -11.524 -3.557 1.00 20.67 197 PHE B C 1
ATOM 3377 O O . PHE B 1 201 ? -10.824 -11.896 -2.568 1.00 20.43 197 PHE B O 1
ATOM 3385 N N . ASP B 1 202 ? -10.938 -11.574 -4.784 1.00 20.69 198 ASP B N 1
ATOM 3386 C CA . ASP B 1 202 ? -9.600 -12.023 -5.096 1.00 22.97 198 ASP B CA 1
ATOM 3387 C C . ASP B 1 202 ? -8.681 -10.802 -5.170 1.00 22.36 198 ASP B C 1
ATOM 3388 O O . ASP B 1 202 ? -8.644 -10.113 -6.178 1.00 21.31 198 ASP B O 1
ATOM 3393 N N . ALA B 1 203 ? -7.950 -10.555 -4.090 1.00 22.90 199 ALA B N 1
ATOM 3394 C CA . ALA B 1 203 ? -7.152 -9.365 -3.937 1.00 22.79 199 ALA B CA 1
ATOM 3395 C C . ALA B 1 203 ? -5.844 -9.450 -4.738 1.00 24.57 199 ALA B C 1
ATOM 3396 O O . ALA B 1 203 ? -5.358 -8.441 -5.219 1.00 24.53 199 ALA B O 1
ATOM 3398 N N . THR B 1 204 ? -5.305 -10.644 -4.919 1.00 24.99 200 THR B N 1
ATOM 3399 C CA . THR B 1 204 ? -4.029 -10.803 -5.619 1.00 26.82 200 THR B CA 1
ATOM 3400 C C . THR B 1 204 ? -4.162 -10.604 -7.138 1.00 27.21 200 THR B C 1
ATOM 3401 O O . THR B 1 204 ? -3.296 -9.979 -7.769 1.00 27.55 200 THR B O 1
ATOM 3405 N N . HIS B 1 205 ? -5.227 -11.148 -7.716 1.00 26.62 201 HIS B N 1
ATOM 3406 C CA . HIS B 1 205 ? -5.408 -11.081 -9.170 1.00 28.16 201 HIS B CA 1
ATOM 3407 C C . HIS B 1 205 ? -5.986 -9.757 -9.606 1.00 26.38 201 HIS B C 1
ATOM 3408 O O . HIS B 1 205 ? -5.791 -9.340 -10.728 1.00 26.31 201 HIS B O 1
ATOM 3415 N N . SER B 1 206 ? -6.685 -9.072 -8.705 1.00 25.57 202 SER B N 1
ATOM 3416 C CA . SER B 1 206 ? -7.311 -7.774 -9.019 1.00 24.21 202 SER B CA 1
ATOM 3417 C C . SER B 1 206 ? -6.302 -6.643 -9.236 1.00 24.48 202 SER B C 1
ATOM 3418 O O . SER B 1 206 ? -6.668 -5.599 -9.823 1.00 25.31 202 SER B O 1
ATOM 3421 N N . VAL B 1 207 ? -5.061 -6.838 -8.787 1.00 24.38 203 VAL B N 1
ATOM 3422 C CA . VAL B 1 207 ? -3.994 -5.838 -8.949 1.00 26.19 203 VAL B CA 1
ATOM 3423 C C . VAL B 1 207 ? -3.108 -6.145 -10.170 1.00 29.60 203 VAL B C 1
ATOM 3424 O O . VAL B 1 207 ? -2.294 -5.329 -10.573 1.00 30.60 203 VAL B O 1
ATOM 3428 N N . GLN B 1 208 ? -3.269 -7.330 -10.752 1.00 33.43 204 GLN B N 1
ATOM 3429 C CA . GLN B 1 208 ? -2.369 -7.788 -11.816 1.00 38.48 204 GLN B CA 1
ATOM 3430 C C . GLN B 1 208 ? -2.618 -7.019 -13.099 1.00 37.76 204 GLN B C 1
ATOM 3431 O O . GLN B 1 208 ? -3.762 -6.738 -13.467 1.00 41.62 204 GLN B O 1
ATOM 3437 N N . LEU B 1 209 ? -1.533 -6.632 -13.754 1.00 38.20 205 LEU B N 1
ATOM 3438 C CA . LEU B 1 209 ? -1.621 -5.987 -15.040 1.00 37.31 205 LEU B CA 1
ATOM 3439 C C . LEU B 1 209 ? -1.548 -7.078 -16.141 1.00 38.32 205 LEU B C 1
ATOM 3440 O O . LEU B 1 209 ? -0.491 -7.695 -16.320 1.00 39.32 205 LEU B O 1
ATOM 3445 N N . PRO B 1 210 ? -2.670 -7.338 -16.850 1.00 37.21 206 PRO B N 1
ATOM 3446 C CA . PRO B 1 210 ? -2.693 -8.406 -17.895 1.00 38.78 206 PRO B CA 1
ATOM 3447 C C . PRO B 1 210 ? -1.686 -8.255 -19.011 1.00 41.17 206 PRO B C 1
ATOM 3448 O O . PRO B 1 210 ? -1.218 -7.144 -19.282 1.00 39.73 206 PRO B O 1
ATOM 3452 N N . GLY B 1 211 ? -1.406 -9.371 -19.687 1.00 45.55 207 GLY B N 1
ATOM 3453 C CA . GLY B 1 211 ? -0.597 -9.374 -20.913 1.00 48.48 207 GLY B CA 1
ATOM 3454 C C . GLY B 1 211 ? 0.902 -9.395 -20.674 1.00 53.14 207 GLY B C 1
ATOM 3455 O O . GLY B 1 211 ? 1.421 -8.581 -19.910 1.00 57.05 207 GLY B O 1
ATOM 3456 N N . GLY B 1 219 ? 5.969 -5.575 -10.322 1.00 43.31 215 GLY B N 1
ATOM 3457 C CA . GLY B 1 219 ? 5.090 -6.024 -9.261 1.00 40.90 215 GLY B CA 1
ATOM 3458 C C . GLY B 1 219 ? 4.108 -4.962 -8.812 1.00 38.28 215 GLY B C 1
ATOM 3459 O O . GLY B 1 219 ? 4.436 -3.770 -8.755 1.00 38.30 215 GLY B O 1
ATOM 3460 N N . GLN B 1 220 ? 2.900 -5.407 -8.473 1.00 36.59 216 GLN B N 1
ATOM 3461 C CA . GLN B 1 220 ? 1.828 -4.525 -7.989 1.00 33.59 216 GLN B CA 1
ATOM 3462 C C . GLN B 1 220 ? 1.423 -4.886 -6.557 1.00 32.30 216 GLN B C 1
ATOM 3463 O O . GLN B 1 220 ? 0.306 -4.594 -6.130 1.00 27.88 216 GLN B O 1
ATOM 3469 N N . ARG B 1 221 ? 2.336 -5.529 -5.829 1.00 32.03 217 ARG B N 1
ATOM 3470 C CA . ARG B 1 221 ? 2.078 -5.991 -4.472 1.00 32.96 217 ARG B CA 1
ATOM 3471 C C . ARG B 1 221 ? 1.513 -4.895 -3.566 1.00 30.40 217 ARG B C 1
ATOM 3472 O O . ARG B 1 221 ? 0.628 -5.141 -2.731 1.00 28.78 217 ARG B O 1
ATOM 3480 N N . GLU B 1 222 ? 2.014 -3.677 -3.755 1.00 30.39 218 GLU B N 1
ATOM 3481 C CA . GLU B 1 222 ? 1.654 -2.582 -2.891 1.00 30.19 218 GLU B CA 1
ATOM 3482 C C . GLU B 1 222 ? 0.142 -2.387 -2.860 1.00 27.49 218 GLU B C 1
ATOM 3483 O O . GLU B 1 222 ? -0.379 -1.927 -1.845 1.00 28.24 218 GLU B O 1
ATOM 3489 N N . PHE B 1 223 ? -0.563 -2.771 -3.928 1.00 23.91 219 PHE B N 1
ATOM 3490 C CA . PHE B 1 223 ? -2.000 -2.571 -3.970 1.00 21.73 219 PHE B CA 1
ATOM 3491 C C . PHE B 1 223 ? -2.843 -3.684 -3.428 1.00 20.93 219 PHE B C 1
ATOM 3492 O O . PHE B 1 223 ? -4.075 -3.536 -3.329 1.00 20.31 219 PHE B O 1
ATOM 3500 N N . VAL B 1 224 ? -2.215 -4.785 -3.038 1.00 20.72 220 VAL B N 1
ATOM 3501 C CA . VAL B 1 224 ? -2.975 -5.898 -2.478 1.00 20.74 220 VAL B CA 1
ATOM 3502 C C . VAL B 1 224 ? -3.641 -5.534 -1.131 1.00 20.58 220 VAL B C 1
ATOM 3503 O O . VAL B 1 224 ? -4.860 -5.743 -0.941 1.00 20.11 220 VAL B O 1
ATOM 3507 N N . PRO B 1 225 ? -2.867 -4.965 -0.189 1.00 20.79 221 PRO B N 1
ATOM 3508 C CA . PRO B 1 225 ? -3.509 -4.533 1.052 1.00 20.47 221 PRO B CA 1
ATOM 3509 C C . PRO B 1 225 ? -4.543 -3.457 0.830 1.00 19.56 221 PRO B C 1
ATOM 3510 O O . PRO B 1 225 ? -5.514 -3.401 1.557 1.00 18.89 221 PRO B O 1
ATOM 3514 N N . VAL B 1 226 ? -4.316 -2.587 -0.160 1.00 19.25 222 VAL B N 1
ATOM 3515 C CA . VAL B 1 226 ? -5.242 -1.524 -0.471 1.00 18.57 222 VAL B CA 1
ATOM 3516 C C . VAL B 1 226 ? -6.611 -2.098 -0.873 1.00 18.29 222 VAL B C 1
ATOM 3517 O O . VAL B 1 226 ? -7.639 -1.763 -0.285 1.00 18.31 222 VAL B O 1
ATOM 3521 N N . LEU B 1 227 ? -6.629 -2.966 -1.874 1.00 17.88 223 LEU B N 1
ATOM 3522 C CA . LEU B 1 227 ? -7.901 -3.511 -2.338 1.00 17.29 223 LEU B CA 1
ATOM 3523 C C . LEU B 1 227 ? -8.522 -4.441 -1.289 1.00 17.56 223 LEU B C 1
ATOM 3524 O O . LEU B 1 227 ? -9.744 -4.493 -1.167 1.00 16.97 223 LEU B O 1
ATOM 3529 N N . ALA B 1 228 ? -7.701 -5.186 -0.556 1.00 17.92 224 ALA B N 1
ATOM 3530 C CA . ALA B 1 228 ? -8.223 -6.043 0.527 1.00 18.94 224 ALA B CA 1
ATOM 3531 C C . ALA B 1 228 ? -8.990 -5.253 1.575 1.00 18.08 224 ALA B C 1
ATOM 3532 O O . ALA B 1 228 ? -10.127 -5.616 1.916 1.00 18.16 224 ALA B O 1
ATOM 3534 N N . ARG B 1 229 ? -8.402 -4.148 2.037 1.00 18.24 225 ARG B N 1
ATOM 3535 C CA . ARG B 1 229 ? -9.057 -3.270 3.024 1.00 18.02 225 ARG B CA 1
ATOM 3536 C C . ARG B 1 229 ? -10.358 -2.726 2.431 1.00 17.51 225 ARG B C 1
ATOM 3537 O O . ARG B 1 229 ? -11.424 -2.798 3.061 1.00 17.20 225 ARG B O 1
ATOM 3545 N N . ALA B 1 230 ? -10.270 -2.258 1.179 1.00 16.83 226 ALA B N 1
ATOM 3546 C CA . ALA B 1 230 ? -11.397 -1.619 0.517 1.00 16.54 226 ALA B CA 1
ATOM 3547 C C . ALA B 1 230 ? -12.557 -2.604 0.359 1.00 16.26 226 ALA B C 1
ATOM 3548 O O . ALA B 1 230 ? -13.738 -2.280 0.598 1.00 16.47 226 ALA B O 1
ATOM 3550 N N . ALA B 1 231 ? -12.218 -3.809 -0.063 1.00 16.46 227 ALA B N 1
ATOM 3551 C CA . ALA B 1 231 ? -13.219 -4.882 -0.284 1.00 16.59 227 ALA B CA 1
ATOM 3552 C C . ALA B 1 231 ? -13.900 -5.353 0.994 1.00 16.96 227 ALA B C 1
ATOM 3553 O O . ALA B 1 231 ? -15.095 -5.561 1.012 1.00 17.32 227 ALA B O 1
ATOM 3555 N N . VAL B 1 232 ? -13.129 -5.620 2.044 1.00 17.35 228 VAL B N 1
ATOM 3556 C CA . VAL B 1 232 ? -13.693 -6.081 3.323 1.00 17.75 228 VAL B CA 1
ATOM 3557 C C . VAL B 1 232 ? -14.596 -4.990 3.871 1.00 17.90 228 VAL B C 1
ATOM 3558 O O . VAL B 1 232 ? -15.696 -5.273 4.369 1.00 18.41 228 VAL B O 1
ATOM 3562 N N . ALA B 1 233 ? -14.182 -3.726 3.737 1.00 17.26 229 ALA B N 1
ATOM 3563 C CA . ALA B 1 233 ? -15.005 -2.633 4.206 1.00 17.60 229 ALA B CA 1
ATOM 3564 C C . ALA B 1 233 ? -16.290 -2.496 3.393 1.00 17.47 229 ALA B C 1
ATOM 3565 O O . ALA B 1 233 ? -17.337 -2.163 3.932 1.00 18.07 229 ALA B O 1
ATOM 3567 N N . THR B 1 234 ? -16.205 -2.755 2.096 1.00 17.40 230 THR B N 1
ATOM 3568 C CA . THR B 1 234 ? -17.385 -2.800 1.246 1.00 17.26 230 THR B CA 1
ATOM 3569 C C . THR B 1 234 ? -18.324 -3.872 1.731 1.00 17.96 230 THR B C 1
ATOM 3570 O O . THR B 1 234 ? -19.525 -3.683 1.737 1.00 17.62 230 THR B O 1
ATOM 3574 N N . GLY B 1 235 ? -17.779 -5.015 2.143 1.00 18.25 231 GLY B N 1
ATOM 3575 C CA . GLY B 1 235 ? -18.643 -6.098 2.627 1.00 19.13 231 GLY B CA 1
ATOM 3576 C C . GLY B 1 235 ? -18.631 -7.310 1.709 1.00 18.85 231 GLY B C 1
ATOM 3577 O O . GLY B 1 235 ? -19.298 -7.293 0.648 1.00 19.71 231 GLY B O 1
ATOM 3578 N N . VAL B 1 236 ? -17.859 -8.332 2.103 1.00 18.49 232 VAL B N 1
ATOM 3579 C CA . VAL B 1 236 ? -17.735 -9.588 1.353 1.00 18.59 232 VAL B CA 1
ATOM 3580 C C . VAL B 1 236 ? -17.862 -10.810 2.292 1.00 19.50 232 VAL B C 1
ATOM 3581 O O . VAL B 1 236 ? -17.761 -10.706 3.526 1.00 19.60 232 VAL B O 1
ATOM 3585 N N . ALA B 1 237 ? -18.108 -11.961 1.700 1.00 19.75 233 ALA B N 1
ATOM 3586 C CA . ALA B 1 237 ? -18.177 -13.205 2.444 1.00 20.99 233 ALA B CA 1
ATOM 3587 C C . ALA B 1 237 ? -16.783 -13.814 2.604 1.00 21.60 233 ALA B C 1
ATOM 3588 O O . ALA B 1 237 ? -16.504 -14.479 3.604 1.00 22.90 233 ALA B O 1
ATOM 3590 N N . GLY B 1 238 ? -15.897 -13.576 1.653 1.00 21.80 234 GLY B N 1
ATOM 3591 C CA . GLY B 1 238 ? -14.579 -14.216 1.633 1.00 22.20 234 GLY B CA 1
ATOM 3592 C C . GLY B 1 238 ? -13.505 -13.403 0.912 1.00 22.33 234 GLY B C 1
ATOM 3593 O O . GLY B 1 238 ? -13.793 -12.547 0.093 1.00 20.85 234 GLY B O 1
ATOM 3594 N N . LEU B 1 239 ? -12.257 -13.705 1.201 1.00 23.11 235 LEU B N 1
ATOM 3595 C CA . LEU B 1 239 ? -11.149 -12.993 0.621 1.00 24.13 235 LEU B CA 1
ATOM 3596 C C . LEU B 1 239 ? -10.158 -14.027 0.143 1.00 25.37 235 LEU B C 1
ATOM 3597 O O . LEU B 1 239 ? -9.850 -14.965 0.886 1.00 25.76 235 LEU B O 1
ATOM 3602 N N . PHE B 1 240 ? -9.701 -13.905 -1.096 1.00 26.07 236 PHE B N 1
ATOM 3603 C CA . PHE B 1 240 ? -8.608 -14.714 -1.563 1.00 28.06 236 PHE B CA 1
ATOM 3604 C C . PHE B 1 240 ? -7.324 -13.911 -1.705 1.00 29.54 236 PHE B C 1
ATOM 3605 O O . PHE B 1 240 ? -7.308 -12.850 -2.349 1.00 27.91 236 PHE B O 1
ATOM 3613 N N . MET B 1 241 ? -6.238 -14.418 -1.127 1.00 30.85 237 MET B N 1
ATOM 3614 C CA . MET B 1 241 ? -4.931 -13.772 -1.236 1.00 32.86 237 MET B CA 1
ATOM 3615 C C . MET B 1 241 ? -3.833 -14.806 -1.387 1.00 33.95 237 MET B C 1
ATOM 3616 O O . MET B 1 241 ? -3.800 -15.769 -0.630 1.00 35.58 237 MET B O 1
ATOM 3621 N N . GLU B 1 242 ? -2.913 -14.589 -2.319 1.00 34.11 238 GLU B N 1
ATOM 3622 C CA . GLU B 1 242 ? -1.691 -15.399 -2.403 1.00 36.96 238 GLU B CA 1
ATOM 3623 C C . GLU B 1 242 ? -0.598 -14.873 -1.470 1.00 35.61 238 GLU B C 1
ATOM 3624 O O . GLU B 1 242 ? -0.471 -13.654 -1.263 1.00 32.84 238 GLU B O 1
ATOM 3630 N N . THR B 1 243 ? 0.188 -15.805 -0.930 1.00 34.79 239 THR B N 1
ATOM 3631 C CA . THR B 1 243 ? 1.304 -15.487 -0.040 1.00 35.49 239 THR B CA 1
ATOM 3632 C C . THR B 1 243 ? 2.527 -16.373 -0.333 1.00 37.56 239 THR B C 1
ATOM 3633 O O . THR B 1 243 ? 2.429 -17.361 -1.041 1.00 38.30 239 THR B O 1
ATOM 3637 N N . HIS B 1 244 ? 3.665 -16.016 0.253 1.00 39.63 240 HIS B N 1
ATOM 3638 C CA . HIS B 1 244 ? 4.903 -16.802 0.148 1.00 42.12 240 HIS B CA 1
ATOM 3639 C C . HIS B 1 244 ? 5.846 -16.369 1.241 1.00 43.64 240 HIS B C 1
ATOM 3640 O O . HIS B 1 244 ? 5.802 -15.215 1.664 1.00 42.71 240 HIS B O 1
ATOM 3647 N N . PRO B 1 245 ? 6.681 -17.284 1.763 1.00 46.25 241 PRO B N 1
ATOM 3648 C CA . PRO B 1 245 ? 7.649 -16.895 2.809 1.00 48.09 241 PRO B CA 1
ATOM 3649 C C . PRO B 1 245 ? 8.720 -15.882 2.380 1.00 50.69 241 PRO B C 1
ATOM 3650 O O . PRO B 1 245 ? 9.000 -14.957 3.139 1.00 52.44 241 PRO B O 1
ATOM 3654 N N . ASN B 1 246 ? 9.359 -16.111 1.231 1.00 52.57 242 ASN B N 1
ATOM 3655 C CA . ASN B 1 246 ? 10.217 -15.132 0.552 1.00 54.28 242 ASN B CA 1
ATOM 3656 C C . ASN B 1 246 ? 9.779 -15.006 -0.919 1.00 55.87 242 ASN B C 1
ATOM 3657 O O . ASN B 1 246 ? 10.318 -15.721 -1.771 1.00 59.05 242 ASN B O 1
ATOM 3659 N N . PRO B 1 247 ? 8.793 -14.115 -1.221 1.00 55.46 243 PRO B N 1
ATOM 3660 C CA . PRO B 1 247 ? 8.211 -13.891 -2.573 1.00 55.53 243 PRO B CA 1
ATOM 3661 C C . PRO B 1 247 ? 9.193 -13.640 -3.731 1.00 57.66 243 PRO B C 1
ATOM 3662 O O . PRO B 1 247 ? 8.875 -13.965 -4.885 1.00 58.12 243 PRO B O 1
ATOM 3666 N N . ALA B 1 248 ? 10.345 -13.035 -3.433 1.00 60.14 244 ALA B N 1
ATOM 3667 C CA . ALA B 1 248 ? 11.447 -12.900 -4.409 1.00 61.12 244 ALA B CA 1
ATOM 3668 C C . ALA B 1 248 ? 11.902 -14.275 -4.950 1.00 62.85 244 ALA B C 1
ATOM 3669 O O . ALA B 1 248 ? 12.267 -14.396 -6.130 1.00 61.73 244 ALA B O 1
ATOM 3671 N N . GLU B 1 249 ? 11.863 -15.298 -4.085 1.00 62.86 245 GLU B N 1
ATOM 3672 C CA . GLU B 1 249 ? 12.274 -16.664 -4.445 1.00 64.98 245 GLU B CA 1
ATOM 3673 C C . GLU B 1 249 ? 11.110 -17.582 -4.894 1.00 65.13 245 GLU B C 1
ATOM 3674 O O . GLU B 1 249 ? 11.319 -18.774 -5.086 1.00 65.35 245 GLU B O 1
ATOM 3676 N N . ALA B 1 250 ? 9.908 -17.026 -5.087 1.00 63.93 246 ALA B N 1
ATOM 3677 C CA . ALA B 1 250 ? 8.705 -17.800 -5.498 1.00 64.22 246 ALA B CA 1
ATOM 3678 C C . ALA B 1 250 ? 8.762 -18.325 -6.941 1.00 66.33 246 ALA B C 1
ATOM 3679 O O . ALA B 1 250 ? 9.143 -17.597 -7.857 1.00 67.51 246 ALA B O 1
ATOM 3681 N N . LYS B 1 251 ? 8.348 -19.577 -7.139 1.00 67.68 247 LYS B N 1
ATOM 3682 C CA . LYS B 1 251 ? 8.324 -20.195 -8.472 1.00 67.32 247 LYS B CA 1
ATOM 3683 C C . LYS B 1 251 ? 7.250 -19.590 -9.407 1.00 66.84 247 LYS B C 1
ATOM 3684 O O . LYS B 1 251 ? 7.376 -19.681 -10.629 1.00 67.42 247 LYS B O 1
ATOM 3686 N N . SER B 1 252 ? 6.204 -18.971 -8.858 1.00 65.10 248 SER B N 1
ATOM 3687 C CA . SER B 1 252 ? 5.128 -18.434 -9.699 1.00 64.64 248 SER B CA 1
ATOM 3688 C C . SER B 1 252 ? 4.498 -17.147 -9.134 1.00 65.47 248 SER B C 1
ATOM 3689 O O . SER B 1 252 ? 4.277 -17.030 -7.924 1.00 62.04 248 SER B O 1
ATOM 3691 N N . ASP B 1 253 ? 4.233 -16.193 -10.034 1.00 64.20 249 ASP B N 1
ATOM 3692 C CA . ASP B 1 253 ? 3.572 -14.911 -9.717 1.00 63.84 249 ASP B CA 1
ATOM 3693 C C . ASP B 1 253 ? 4.049 -14.235 -8.424 1.00 61.55 249 ASP B C 1
ATOM 3694 O O . ASP B 1 253 ? 3.252 -13.601 -7.724 1.00 60.84 249 ASP B O 1
ATOM 3696 N N . GLY B 1 254 ? 5.348 -14.333 -8.140 1.00 63.08 250 GLY B N 1
ATOM 3697 C CA . GLY B 1 254 ? 5.930 -13.819 -6.897 1.00 63.48 250 GLY B CA 1
ATOM 3698 C C . GLY B 1 254 ? 5.672 -12.347 -6.598 1.00 62.26 250 GLY B C 1
ATOM 3699 O O . GLY B 1 254 ? 5.447 -11.980 -5.429 1.00 59.75 250 GLY B O 1
ATOM 3700 N N . PRO B 1 255 ? 5.669 -11.488 -7.645 1.00 61.65 251 PRO B N 1
ATOM 3701 C CA . PRO B 1 255 ? 5.726 -10.082 -7.304 1.00 59.06 251 PRO B CA 1
ATOM 3702 C C . PRO B 1 255 ? 4.410 -9.550 -6.724 1.00 53.57 251 PRO B C 1
ATOM 3703 O O . PRO B 1 255 ? 4.384 -8.415 -6.250 1.00 56.49 251 PRO B O 1
ATOM 3707 N N . ASN B 1 256 ? 3.333 -10.334 -6.780 1.00 47.25 252 ASN B N 1
ATOM 3708 C CA . ASN B 1 256 ? 2.056 -9.903 -6.199 1.00 43.25 252 ASN B CA 1
ATOM 3709 C C . ASN B 1 256 ? 1.673 -10.676 -4.943 1.00 40.93 252 ASN B C 1
ATOM 3710 O O . ASN B 1 256 ? 0.575 -10.518 -4.461 1.00 38.54 252 ASN B O 1
ATOM 3715 N N . ALA B 1 257 ? 2.566 -11.511 -4.423 1.00 41.30 253 ALA B N 1
ATOM 3716 C CA . ALA B 1 257 ? 2.252 -12.271 -3.202 1.00 40.73 253 ALA B CA 1
ATOM 3717 C C . ALA B 1 257 ? 2.550 -11.401 -1.991 1.00 38.72 253 ALA B C 1
ATOM 3718 O O . ALA B 1 257 ? 3.514 -10.639 -1.996 1.00 39.99 253 ALA B O 1
ATOM 3720 N N . VAL B 1 258 ? 1.725 -11.509 -0.953 1.00 36.90 254 VAL B N 1
ATOM 3721 C CA . VAL B 1 258 ? 2.008 -10.872 0.337 1.00 35.34 254 VAL B CA 1
ATOM 3722 C C . VAL B 1 258 ? 2.978 -11.772 1.112 1.00 36.13 254 VAL B C 1
ATOM 3723 O O . VAL B 1 258 ? 2.755 -12.983 1.218 1.00 35.65 254 VAL B O 1
ATOM 3727 N N . PRO B 1 259 ? 4.077 -11.196 1.637 1.00 35.98 255 PRO B N 1
ATOM 3728 C CA . PRO B 1 259 ? 4.954 -12.066 2.374 1.00 37.10 255 PRO B CA 1
ATOM 3729 C C . PRO B 1 259 ? 4.231 -12.664 3.575 1.00 35.75 255 PRO B C 1
ATOM 3730 O O . PRO B 1 259 ? 3.458 -11.990 4.247 1.00 33.75 255 PRO B O 1
ATOM 3734 N N . LEU B 1 260 ? 4.496 -13.943 3.822 1.00 35.99 256 LEU B N 1
ATOM 3735 C CA . LEU B 1 260 ? 3.852 -14.676 4.897 1.00 35.33 256 LEU B CA 1
ATOM 3736 C C . LEU B 1 260 ? 3.967 -13.981 6.266 1.00 35.49 256 LEU B C 1
ATOM 3737 O O . LEU B 1 260 ? 3.021 -13.989 7.068 1.00 34.17 256 LEU B O 1
ATOM 3742 N N . ASN B 1 261 ? 5.125 -13.369 6.528 1.00 36.85 257 ASN B N 1
ATOM 3743 C CA . ASN B 1 261 ? 5.378 -12.701 7.801 1.00 37.59 257 ASN B CA 1
ATOM 3744 C C . ASN B 1 261 ? 4.641 -11.374 7.984 1.00 36.93 257 ASN B C 1
ATOM 3745 O O . ASN B 1 261 ? 4.806 -10.698 9.005 1.00 38.52 257 ASN B O 1
ATOM 3750 N N . ARG B 1 262 ? 3.824 -11.006 7.004 1.00 34.51 258 ARG B N 1
ATOM 3751 C CA . ARG B 1 262 ? 2.993 -9.801 7.083 1.00 33.76 258 ARG B CA 1
ATOM 3752 C C . ARG B 1 262 ? 1.502 -10.148 7.024 1.00 32.60 258 ARG B C 1
ATOM 3753 O O . ARG B 1 262 ? 0.674 -9.266 7.242 1.00 32.12 258 ARG B O 1
ATOM 3755 N N . MET B 1 263 ? 1.161 -11.413 6.743 1.00 32.74 259 MET B N 1
ATOM 3756 C CA . MET B 1 263 ? -0.247 -11.859 6.685 1.00 32.23 259 MET B CA 1
ATOM 3757 C C . MET B 1 263 ? -0.999 -11.658 8.017 1.00 32.62 259 MET B C 1
ATOM 3758 O O . MET B 1 263 ? -2.180 -11.286 8.030 1.00 31.90 259 MET B O 1
ATOM 3763 N N . GLY B 1 264 ? -0.323 -11.921 9.132 1.00 32.51 260 GLY B N 1
ATOM 3764 C CA . GLY B 1 264 ? -0.945 -11.765 10.436 1.00 32.66 260 GLY B CA 1
ATOM 3765 C C . GLY B 1 264 ? -1.433 -10.362 10.717 1.00 31.57 260 GLY B C 1
ATOM 3766 O O . GLY B 1 264 ? -2.591 -10.160 11.095 1.00 30.46 260 GLY B O 1
ATOM 3767 N N . ALA B 1 265 ? -0.551 -9.394 10.490 1.00 31.59 261 ALA B N 1
ATOM 3768 C CA . ALA B 1 265 ? -0.864 -7.969 10.664 1.00 31.31 261 ALA B CA 1
ATOM 3769 C C . ALA B 1 265 ? -1.992 -7.501 9.726 1.00 29.38 261 ALA B C 1
ATOM 3770 O O . ALA B 1 265 ? -2.891 -6.781 10.136 1.00 27.70 261 ALA B O 1
ATOM 3772 N N . LEU B 1 266 ? -1.943 -7.947 8.475 1.00 28.91 262 LEU B N 1
ATOM 3773 C CA . LEU B 1 266 ? -2.977 -7.594 7.512 1.00 27.89 262 LEU B CA 1
ATOM 3774 C C . LEU B 1 266 ? -4.310 -8.173 7.948 1.00 27.02 262 LEU B C 1
ATOM 3775 O O . LEU B 1 266 ? -5.285 -7.457 7.978 1.00 25.08 262 LEU B O 1
ATOM 3780 N N . LEU B 1 267 ? -4.337 -9.464 8.284 1.00 27.66 263 LEU B N 1
ATOM 3781 C CA . LEU B 1 267 ? -5.601 -10.114 8.667 1.00 28.06 263 LEU B CA 1
ATOM 3782 C C . LEU B 1 267 ? -6.217 -9.505 9.914 1.00 28.42 263 LEU B C 1
ATOM 3783 O O . LEU B 1 267 ? -7.449 -9.424 10.052 1.00 27.60 263 LEU B O 1
ATOM 3788 N N . GLU B 1 268 ? -5.356 -9.077 10.833 1.00 30.17 264 GLU B N 1
ATOM 3789 C CA . GLU B 1 268 ? -5.809 -8.439 12.057 1.00 31.77 264 GLU B CA 1
ATOM 3790 C C . GLU B 1 268 ? -6.549 -7.138 11.691 1.00 28.97 264 GLU B C 1
ATOM 3791 O O . GLU B 1 268 ? -7.606 -6.847 12.224 1.00 27.12 264 GLU B O 1
ATOM 3797 N N . THR B 1 269 ? -6.005 -6.371 10.751 1.00 27.55 265 THR B N 1
ATOM 3798 C CA . THR B 1 269 ? -6.693 -5.146 10.291 1.00 25.66 265 THR B CA 1
ATOM 3799 C C . THR B 1 269 ? -8.023 -5.493 9.589 1.00 24.21 265 THR B C 1
ATOM 3800 O O . THR B 1 269 ? -9.054 -4.852 9.841 1.00 23.02 265 THR B O 1
ATOM 3804 N N . LEU B 1 270 ? -8.009 -6.527 8.734 1.00 23.07 266 LEU B N 1
ATOM 3805 C CA . LEU B 1 270 ? -9.208 -6.881 7.984 1.00 22.31 266 LEU B CA 1
ATOM 3806 C C . LEU B 1 270 ? -10.316 -7.393 8.913 1.00 22.79 266 LEU B C 1
ATOM 3807 O O . LEU B 1 270 ? -11.480 -7.116 8.665 1.00 22.53 266 LEU B O 1
ATOM 3812 N N . VAL B 1 271 ? -9.957 -8.152 9.942 1.00 23.33 267 VAL B N 1
ATOM 3813 C CA . VAL B 1 271 ? -10.939 -8.600 10.941 1.00 24.29 267 VAL B CA 1
ATOM 3814 C C . VAL B 1 271 ? -11.575 -7.392 11.593 1.00 24.15 267 VAL B C 1
ATOM 3815 O O . VAL B 1 271 ? -12.782 -7.312 11.720 1.00 24.97 267 VAL B O 1
ATOM 3819 N N . THR B 1 272 ? -10.783 -6.398 11.932 1.00 24.04 268 THR B N 1
ATOM 3820 C CA . THR B 1 272 ? -11.356 -5.216 12.513 1.00 24.11 268 THR B CA 1
ATOM 3821 C C . THR B 1 272 ? -12.352 -4.518 11.568 1.00 23.55 268 THR B C 1
ATOM 3822 O O . THR B 1 272 ? -13.406 -4.077 12.008 1.00 23.21 268 THR B O 1
ATOM 3826 N N . LEU B 1 273 ? -12.011 -4.406 10.282 1.00 22.51 269 LEU B N 1
ATOM 3827 C CA . LEU B 1 273 ? -12.909 -3.779 9.301 1.00 21.90 269 LEU B CA 1
ATOM 3828 C C . LEU B 1 273 ? -14.176 -4.596 9.098 1.00 21.88 269 LEU B C 1
ATOM 3829 O O . LEU B 1 273 ? -15.266 -4.043 9.020 1.00 21.68 269 LEU B O 1
ATOM 3834 N N . ASP B 1 274 ? -14.008 -5.913 8.975 1.00 22.31 270 ASP B N 1
ATOM 3835 C CA . ASP B 1 274 ? -15.116 -6.852 8.789 1.00 22.81 270 ASP B CA 1
ATOM 3836 C C . ASP B 1 274 ? -16.169 -6.735 9.928 1.00 23.70 270 ASP B C 1
ATOM 3837 O O . ASP B 1 274 ? -17.392 -6.587 9.668 1.00 23.24 270 ASP B O 1
ATOM 3842 N N . GLN B 1 275 ? -15.698 -6.791 11.176 1.00 24.76 271 GLN B N 1
ATOM 3843 C CA . GLN B 1 275 ? -16.587 -6.614 12.342 1.00 26.82 271 GLN B CA 1
ATOM 3844 C C . GLN B 1 275 ? -17.287 -5.249 12.309 1.00 26.66 271 GLN B C 1
ATOM 3845 O O . GLN B 1 275 ? -18.479 -5.165 12.588 1.00 27.43 271 GLN B O 1
ATOM 3851 N N . ALA B 1 276 ? -16.555 -4.193 11.953 1.00 25.63 272 ALA B N 1
ATOM 3852 C CA . ALA B 1 276 ? -17.114 -2.820 11.962 1.00 25.61 272 ALA B CA 1
ATOM 3853 C C . ALA B 1 276 ? -18.282 -2.676 11.009 1.00 25.33 272 ALA B C 1
ATOM 3854 O O . ALA B 1 276 ? -19.258 -2.026 11.346 1.00 25.91 272 ALA B O 1
ATOM 3856 N N . VAL B 1 277 ? -18.151 -3.235 9.803 1.00 24.98 273 VAL B N 1
ATOM 3857 C CA . VAL B 1 277 ? -19.172 -3.095 8.774 1.00 25.01 273 VAL B CA 1
ATOM 3858 C C . VAL B 1 277 ? -20.315 -4.123 8.881 1.00 26.03 273 VAL B C 1
ATOM 3859 O O . VAL B 1 277 ? -21.411 -3.867 8.386 1.00 27.05 273 VAL B O 1
ATOM 3863 N N . LYS B 1 278 ? -20.089 -5.253 9.546 1.00 26.82 274 LYS B N 1
ATOM 3864 C CA . LYS B 1 278 ? -21.160 -6.250 9.713 1.00 28.50 274 LYS B CA 1
ATOM 3865 C C . LYS B 1 278 ? -21.918 -6.125 11.026 1.00 31.37 274 LYS B C 1
ATOM 3866 O O . LYS B 1 278 ? -22.930 -6.790 11.217 1.00 32.33 274 LYS B O 1
ATOM 3872 N N . ARG B 1 279 ? -21.434 -5.303 11.933 1.00 32.51 275 ARG B N 1
ATOM 3873 C CA . ARG B 1 279 ? -22.076 -5.207 13.245 1.00 37.23 275 ARG B CA 1
ATOM 3874 C C . ARG B 1 279 ? -23.443 -4.528 13.200 1.00 36.87 275 ARG B C 1
ATOM 3875 O O . ARG B 1 279 ? -24.306 -4.780 14.065 1.00 38.33 275 ARG B O 1
ATOM 3883 N N . ASN B 1 280 ? -23.633 -3.708 12.176 1.00 35.38 276 ASN B N 1
ATOM 3884 C CA . ASN B 1 280 ? -24.888 -3.053 11.867 1.00 36.02 276 ASN B CA 1
ATOM 3885 C C . ASN B 1 280 ? -25.221 -3.371 10.425 1.00 35.03 276 ASN B C 1
ATOM 3886 O O . ASN B 1 280 ? -24.329 -3.757 9.653 1.00 31.94 276 ASN B O 1
ATOM 3891 N N . PRO B 1 281 ? -26.491 -3.183 10.045 1.00 35.69 277 PRO B N 1
ATOM 3892 C CA . PRO B 1 281 ? -26.852 -3.474 8.659 1.00 35.66 277 PRO B CA 1
ATOM 3893 C C . PRO B 1 281 ? -26.134 -2.509 7.713 1.00 33.00 277 PRO B C 1
ATOM 3894 O O . PRO B 1 281 ? -25.747 -1.416 8.111 1.00 32.30 277 PRO B O 1
ATOM 3898 N N . PHE B 1 282 ? -25.938 -2.928 6.477 1.00 31.23 278 PHE B N 1
ATOM 3899 C CA . PHE B 1 282 ? -25.247 -2.112 5.494 1.00 30.10 278 PHE B CA 1
ATOM 3900 C C . PHE B 1 282 ? -26.213 -1.020 5.101 1.00 30.51 278 PHE B C 1
ATOM 3901 O O . PHE B 1 282 ? -27.385 -1.289 4.848 1.00 31.12 278 PHE B O 1
ATOM 3909 N N . LEU B 1 283 ? -25.749 0.223 5.074 1.00 30.15 279 LEU B N 1
ATOM 3910 C CA . LEU B 1 283 ? -26.660 1.323 4.770 1.00 30.53 279 LEU B CA 1
ATOM 3911 C C . LEU B 1 283 ? -27.332 1.192 3.391 1.00 30.79 279 LEU B C 1
ATOM 3912 O O . LEU B 1 283 ? -28.509 1.524 3.260 1.00 32.32 279 LEU B O 1
ATOM 3917 N N . GLU B 1 284 ? -26.600 0.721 2.384 1.00 28.34 280 GLU B N 1
ATOM 3918 C CA . GLU B 1 284 ? -27.159 0.555 1.033 1.00 28.98 280 GLU B CA 1
ATOM 3919 C C . GLU B 1 284 ? -28.454 -0.295 0.956 1.00 32.10 280 GLU B C 1
ATOM 3920 O O . GLU B 1 284 ? -29.263 -0.124 0.051 1.00 32.06 280 GLU B O 1
ATOM 3926 N N . ASN B 1 285 ? -28.625 -1.208 1.900 1.00 35.57 281 ASN B N 1
ATOM 3927 C CA . ASN B 1 285 ? -29.859 -1.993 2.026 1.00 39.90 281 ASN B CA 1
ATOM 3928 C C . ASN B 1 285 ? -31.082 -1.192 2.439 1.00 44.50 281 ASN B C 1
ATOM 3929 O O . ASN B 1 285 ? -32.208 -1.603 2.165 1.00 46.94 281 ASN B O 1
ATOM 3934 N N . ASP B 1 286 ? -30.864 -0.066 3.120 1.00 47.37 282 ASP B N 1
ATOM 3935 C CA . ASP B 1 286 ? -31.947 0.864 3.424 1.00 50.84 282 ASP B CA 1
ATOM 3936 C C . ASP B 1 286 ? -32.204 1.789 2.216 1.00 53.58 282 ASP B C 1
ATOM 3937 O O . ASP B 1 286 ? -33.107 2.629 2.268 1.00 59.31 282 ASP B O 1
ATOM 3939 N N . PHE B 1 287 ? -31.402 1.649 1.147 1.00 52.37 283 PHE B N 1
ATOM 3940 C CA . PHE B 1 287 ? -31.641 2.338 -0.131 1.00 51.74 283 PHE B CA 1
ATOM 3941 C C . PHE B 1 287 ? -31.965 1.314 -1.219 1.00 54.76 283 PHE B C 1
ATOM 3942 O O . PHE B 1 287 ? -31.802 1.602 -2.405 1.00 56.75 283 PHE B O 1
ATOM 3950 N N . SER C 1 4 ? -25.341 13.587 27.047 1.00 39.17 0 SER C N 1
ATOM 3951 C CA . SER C 1 4 ? -24.006 14.276 26.916 1.00 41.33 0 SER C CA 1
ATOM 3952 C C . SER C 1 4 ? -24.020 15.659 27.597 1.00 41.17 0 SER C C 1
ATOM 3953 O O . SER C 1 4 ? -25.073 16.285 27.696 1.00 46.24 0 SER C O 1
ATOM 3955 N N . MET C 1 5 ? -22.850 16.099 28.069 1.00 43.64 1 MET C N 1
ATOM 3956 C CA . MET C 1 5 ? -22.608 17.447 28.569 1.00 38.50 1 MET C CA 1
ATOM 3957 C C . MET C 1 5 ? -21.634 18.163 27.610 1.00 35.72 1 MET C C 1
ATOM 3958 O O . MET C 1 5 ? -20.751 17.520 27.047 1.00 31.52 1 MET C O 1
ATOM 3963 N N . LYS C 1 6 ? -21.805 19.476 27.397 1.00 33.12 2 LYS C N 1
ATOM 3964 C CA . LYS C 1 6 ? -20.867 20.255 26.580 1.00 31.94 2 LYS C CA 1
ATOM 3965 C C . LYS C 1 6 ? -19.682 20.649 27.445 1.00 31.48 2 LYS C C 1
ATOM 3966 O O . LYS C 1 6 ? -19.863 21.196 28.537 1.00 31.47 2 LYS C O 1
ATOM 3968 N N . LEU C 1 7 ? -18.468 20.342 27.005 1.00 30.69 3 LEU C N 1
ATOM 3969 C CA . LEU C 1 7 ? -17.271 20.667 27.808 1.00 30.22 3 LEU C CA 1
ATOM 3970 C C . LEU C 1 7 ? -16.205 21.225 26.905 1.00 31.18 3 LEU C C 1
ATOM 3971 O O . LEU C 1 7 ? -15.773 20.576 25.963 1.00 30.71 3 LEU C O 1
ATOM 3976 N N . CYS C 1 8 ? -15.779 22.443 27.198 1.00 33.87 4 CYS C N 1
ATOM 3977 C CA . CYS C 1 8 ? -14.807 23.123 26.366 1.00 35.44 4 CYS C CA 1
ATOM 3978 C C . CYS C 1 8 ? -15.333 23.093 24.899 1.00 37.05 4 CYS C C 1
ATOM 3979 O O . CYS C 1 8 ? -16.464 23.520 24.655 1.00 41.97 4 CYS C O 1
ATOM 3982 N N . ASP C 1 9 ? -14.606 22.581 23.923 1.00 37.35 5 ASP C N 1
ATOM 3983 C CA . ASP C 1 9 ? -15.163 22.634 22.545 1.00 38.64 5 ASP C CA 1
ATOM 3984 C C . ASP C 1 9 ? -15.840 21.316 22.087 1.00 38.12 5 ASP C C 1
ATOM 3985 O O . ASP C 1 9 ? -16.084 21.135 20.908 1.00 39.79 5 ASP C O 1
ATOM 3987 N N . PHE C 1 10 ? -16.161 20.413 23.014 1.00 37.06 6 PHE C N 1
ATOM 3988 C CA . PHE C 1 10 ? -16.610 19.053 22.652 1.00 35.45 6 PHE C CA 1
ATOM 3989 C C . PHE C 1 10 ? -17.723 18.533 23.560 1.00 33.92 6 PHE C C 1
ATOM 3990 O O . PHE C 1 10 ? -18.188 19.248 24.433 1.00 34.60 6 PHE C O 1
ATOM 3998 N N . GLU C 1 11 ? -18.158 17.292 23.332 1.00 31.96 7 GLU C N 1
ATOM 3999 C CA . GLU C 1 11 ? -19.262 16.721 24.061 1.00 29.95 7 GLU C CA 1
ATOM 4000 C C . GLU C 1 11 ? -18.755 15.463 24.799 1.00 28.19 7 GLU C C 1
ATOM 4001 O O . GLU C 1 11 ? -18.110 14.576 24.215 1.00 26.19 7 GLU C O 1
ATOM 4003 N N . VAL C 1 12 ? -19.045 15.399 26.087 1.00 25.76 8 VAL C N 1
ATOM 4004 C CA . VAL C 1 12 ? -18.529 14.322 26.919 1.00 24.24 8 VAL C CA 1
ATOM 4005 C C . VAL C 1 12 ? -19.670 13.593 27.576 1.00 24.53 8 VAL C C 1
ATOM 4006 O O . VAL C 1 12 ? -20.768 14.104 27.667 1.00 25.59 8 VAL C O 1
ATOM 4010 N N . GLY C 1 13 ? -19.416 12.384 28.038 1.00 25.59 9 GLY C N 1
ATOM 4011 C CA . GLY C 1 13 ? -20.490 11.589 28.627 1.00 25.84 9 GLY C CA 1
ATOM 4012 C C . GLY C 1 13 ? -20.260 10.117 28.441 1.00 27.29 9 GLY C C 1
ATOM 4013 O O . GLY C 1 13 ? -19.308 9.658 27.735 1.00 25.36 9 GLY C O 1
ATOM 4014 N N . LEU C 1 14 ? -21.140 9.363 29.086 1.00 27.41 10 LEU C N 1
ATOM 4015 C CA . LEU C 1 14 ? -20.960 7.937 29.150 1.00 28.07 10 LEU C CA 1
ATOM 4016 C C . LEU C 1 14 ? -21.139 7.301 27.747 1.00 29.46 10 LEU C C 1
ATOM 4017 O O . LEU C 1 14 ? -20.495 6.310 27.440 1.00 32.07 10 LEU C O 1
ATOM 4022 N N . ASP C 1 15 ? -22.000 7.873 26.912 1.00 29.47 11 ASP C N 1
ATOM 4023 C CA . ASP C 1 15 ? -22.152 7.438 25.513 1.00 29.76 11 ASP C CA 1
ATOM 4024 C C . ASP C 1 15 ? -21.131 8.015 24.480 1.00 30.20 11 ASP C C 1
ATOM 4025 O O . ASP C 1 15 ? -21.142 7.595 23.321 1.00 32.63 11 ASP C O 1
ATOM 4027 N N . GLN C 1 16 ? -20.272 8.944 24.883 1.00 26.67 12 GLN C N 1
ATOM 4028 C CA . GLN C 1 16 ? -19.282 9.607 24.003 1.00 25.83 12 GLN C CA 1
ATOM 4029 C C . GLN C 1 16 ? -17.921 8.980 24.149 1.00 23.92 12 GLN C C 1
ATOM 4030 O O . GLN C 1 16 ? -17.645 8.459 25.226 1.00 22.25 12 GLN C O 1
ATOM 4036 N N . PRO C 1 17 ? -17.035 9.089 23.115 1.00 23.18 13 PRO C N 1
ATOM 4037 C CA . PRO C 1 17 ? -15.631 8.724 23.290 1.00 22.43 13 PRO C CA 1
ATOM 4038 C C . PRO C 1 17 ? -15.060 9.427 24.544 1.00 21.58 13 PRO C C 1
ATOM 4039 O O . PRO C 1 17 ? -15.439 10.578 24.819 1.00 21.68 13 PRO C O 1
ATOM 4043 N N . PHE C 1 18 ? -14.179 8.759 25.282 1.00 20.38 14 PHE C N 1
ATOM 4044 C CA . PHE C 1 18 ? -13.677 9.308 26.540 1.00 19.75 14 PHE C CA 1
ATOM 4045 C C . PHE C 1 18 ? -12.756 10.486 26.213 1.00 19.25 14 PHE C C 1
ATOM 4046 O O . PHE C 1 18 ? -12.113 10.488 25.159 1.00 19.21 14 PHE C O 1
ATOM 4054 N N . PHE C 1 19 ? -12.716 11.468 27.111 1.00 18.68 15 PHE C N 1
ATOM 4055 C CA . PHE C 1 19 ? -11.764 12.545 27.037 1.00 18.61 15 PHE C CA 1
ATOM 4056 C C . PHE C 1 19 ? -10.650 12.376 28.066 1.00 17.97 15 PHE C C 1
ATOM 4057 O O . PHE C 1 19 ? -10.804 11.656 29.083 1.00 17.80 15 PHE C O 1
ATOM 4065 N N . LEU C 1 20 ? -9.525 13.022 27.790 1.00 17.72 16 LEU C N 1
ATOM 4066 C CA . LEU C 1 20 ? -8.367 12.975 28.644 1.00 17.83 16 LEU C CA 1
ATOM 4067 C C . LEU C 1 20 ? -8.074 14.307 29.287 1.00 18.43 16 LEU C C 1
ATOM 4068 O O . LEU C 1 20 ? -8.080 15.338 28.598 1.00 18.94 16 LEU C O 1
ATOM 4073 N N . ILE C 1 21 ? -7.849 14.275 30.611 1.00 18.62 17 ILE C N 1
ATOM 4074 C CA . ILE C 1 21 ? -7.310 15.405 31.360 1.00 19.35 17 ILE C CA 1
ATOM 4075 C C . ILE C 1 21 ? -5.904 14.953 31.740 1.00 19.27 17 ILE C C 1
ATOM 4076 O O . ILE C 1 21 ? -5.755 13.934 32.390 1.00 20.41 17 ILE C O 1
ATOM 4081 N N . ALA C 1 22 ? -4.880 15.659 31.319 1.00 19.78 18 ALA C N 1
ATOM 4082 C CA . ALA C 1 22 ? -3.504 15.230 31.583 1.00 20.60 18 ALA C CA 1
ATOM 4083 C C . ALA C 1 22 ? -2.503 16.392 31.590 1.00 21.96 18 ALA C C 1
ATOM 4084 O O . ALA C 1 22 ? -2.695 17.378 30.924 1.00 22.45 18 ALA C O 1
ATOM 4086 N N . GLY C 1 23 ? -1.423 16.236 32.353 1.00 23.43 19 GLY C N 1
ATOM 4087 C CA . GLY C 1 23 ? -0.290 17.159 32.327 1.00 24.75 19 GLY C CA 1
ATOM 4088 C C . GLY C 1 23 ? 0.648 16.803 33.466 1.00 26.69 19 GLY C C 1
ATOM 4089 O O . GLY C 1 23 ? 0.520 15.724 34.086 1.00 25.36 19 GLY C O 1
ATOM 4090 N N . THR C 1 24 ? 1.596 17.687 33.743 1.00 27.76 20 THR C N 1
ATOM 4091 C CA . THR C 1 24 ? 2.511 17.470 34.851 1.00 29.95 20 THR C CA 1
ATOM 4092 C C . THR C 1 24 ? 1.728 17.788 36.108 1.00 30.62 20 THR C C 1
ATOM 4093 O O . THR C 1 24 ? 0.840 18.650 36.102 1.00 31.09 20 THR C O 1
ATOM 4097 N N . CYS C 1 25 ? 2.052 17.079 37.180 1.00 32.22 21 CYS C N 1
ATOM 4098 C CA . CYS C 1 25 ? 1.429 17.303 38.494 1.00 33.58 21 CYS C CA 1
ATOM 4099 C C . CYS C 1 25 ? 1.399 18.786 38.907 1.00 32.73 21 CYS C C 1
ATOM 4100 O O . CYS C 1 25 ? 0.334 19.332 39.190 1.00 32.55 21 CYS C O 1
ATOM 4103 N N . VAL C 1 26 ? 2.554 19.437 38.904 1.00 33.15 22 VAL C N 1
ATOM 4104 C CA . VAL C 1 26 ? 2.640 20.851 39.278 1.00 33.40 22 VAL C CA 1
ATOM 4105 C C . VAL C 1 26 ? 3.217 21.625 38.111 1.00 33.63 22 VAL C C 1
ATOM 4106 O O . VAL C 1 26 ? 3.926 21.056 37.264 1.00 33.00 22 VAL C O 1
ATOM 4110 N N . VAL C 1 27 ? 2.915 22.919 38.045 1.00 33.72 23 VAL C N 1
ATOM 4111 C CA . VAL C 1 27 ? 3.595 23.767 37.062 1.00 34.60 23 VAL C CA 1
ATOM 4112 C C . VAL C 1 27 ? 5.077 23.931 37.462 1.00 37.28 23 VAL C C 1
ATOM 4113 O O . VAL C 1 27 ? 5.399 24.602 38.448 1.00 38.86 23 VAL C O 1
ATOM 4117 N N . GLU C 1 28 ? 5.977 23.333 36.680 1.00 37.93 24 GLU C N 1
ATOM 4118 C CA . GLU C 1 28 ? 7.415 23.340 36.995 1.00 39.36 24 GLU C CA 1
ATOM 4119 C C . GLU C 1 28 ? 8.121 24.551 36.379 1.00 40.12 24 GLU C C 1
ATOM 4120 O O . GLU C 1 28 ? 8.938 25.194 37.032 1.00 40.46 24 GLU C O 1
ATOM 4126 N N . SER C 1 29 ? 7.819 24.839 35.116 1.00 38.48 25 SER C N 1
ATOM 4127 C CA . SER C 1 29 ? 8.371 25.979 34.416 1.00 39.38 25 SER C CA 1
ATOM 4128 C C . SER C 1 29 ? 7.527 26.204 33.182 1.00 37.33 25 SER C C 1
ATOM 4129 O O . SER C 1 29 ? 6.738 25.358 32.812 1.00 34.98 25 SER C O 1
ATOM 4132 N N . GLU C 1 30 ? 7.687 27.350 32.547 1.00 37.29 26 GLU C N 1
ATOM 4133 C CA . GLU C 1 30 ? 6.903 27.635 31.363 1.00 36.24 26 GLU C CA 1
ATOM 4134 C C . GLU C 1 30 ? 7.240 26.661 30.242 1.00 36.04 26 GLU C C 1
ATOM 4135 O O . GLU C 1 30 ? 6.334 26.153 29.585 1.00 34.38 26 GLU C O 1
ATOM 4141 N N . GLN C 1 31 ? 8.527 26.371 30.047 1.00 37.18 27 GLN C N 1
ATOM 4142 C CA . GLN C 1 31 ? 8.937 25.477 28.944 1.00 37.67 27 GLN C CA 1
ATOM 4143 C C . GLN C 1 31 ? 8.489 24.027 29.184 1.00 36.81 27 GLN C C 1
ATOM 4144 O O . GLN C 1 31 ? 8.012 23.362 28.257 1.00 37.58 27 GLN C O 1
ATOM 4146 N N . MET C 1 32 ? 8.626 23.526 30.409 1.00 36.59 28 MET C N 1
ATOM 4147 C CA . MET C 1 32 ? 8.158 22.167 30.714 1.00 36.04 28 MET C CA 1
ATOM 4148 C C . MET C 1 32 ? 6.659 22.023 30.447 1.00 34.41 28 MET C C 1
ATOM 4149 O O . MET C 1 32 ? 6.208 20.988 29.933 1.00 32.02 28 MET C O 1
ATOM 4154 N N . THR C 1 33 ? 5.890 23.051 30.819 1.00 33.78 29 THR C N 1
ATOM 4155 C CA . THR C 1 33 ? 4.435 23.039 30.648 1.00 32.10 29 THR C CA 1
ATOM 4156 C C . THR C 1 33 ? 4.054 23.084 29.164 1.00 31.84 29 THR C C 1
ATOM 4157 O O . THR C 1 33 ? 3.250 22.266 28.698 1.00 30.38 29 THR C O 1
ATOM 4161 N N . ILE C 1 34 ? 4.665 24.000 28.423 1.00 32.38 30 ILE C N 1
ATOM 4162 C CA . ILE C 1 34 ? 4.342 24.208 27.012 1.00 32.74 30 ILE C CA 1
ATOM 4163 C C . ILE C 1 34 ? 4.712 22.990 26.158 1.00 32.64 30 ILE C C 1
ATOM 4164 O O . ILE C 1 34 ? 3.955 22.593 25.281 1.00 32.46 30 ILE C O 1
ATOM 4169 N N . ASP C 1 35 ? 5.857 22.387 26.445 1.00 33.61 31 ASP C N 1
ATOM 4170 C CA . ASP C 1 35 ? 6.335 21.218 25.699 1.00 33.75 31 ASP C CA 1
ATOM 4171 C C . ASP C 1 35 ? 5.499 19.984 26.002 1.00 31.65 31 ASP C C 1
ATOM 4172 O O . ASP C 1 35 ? 5.183 19.199 25.101 1.00 31.26 31 ASP C O 1
ATOM 4177 N N . THR C 1 36 ? 5.147 19.810 27.272 1.00 29.66 32 THR C N 1
ATOM 4178 C CA . THR C 1 36 ? 4.385 18.646 27.658 1.00 27.93 32 THR C CA 1
ATOM 4179 C C . THR C 1 36 ? 2.978 18.776 27.066 1.00 26.76 32 THR C C 1
ATOM 4180 O O . THR C 1 36 ? 2.480 17.828 26.473 1.00 26.59 32 THR C O 1
ATOM 4184 N N . ALA C 1 37 ? 2.385 19.963 27.208 1.00 25.93 33 ALA C N 1
ATOM 4185 C CA . ALA C 1 37 ? 1.094 20.282 26.627 1.00 25.24 33 ALA C CA 1
ATOM 4186 C C . ALA C 1 37 ? 1.059 20.031 25.116 1.00 25.21 33 ALA C C 1
ATOM 4187 O O . ALA C 1 37 ? 0.136 19.377 24.601 1.00 24.75 33 ALA C O 1
ATOM 4189 N N . GLY C 1 38 ? 2.098 20.496 24.434 1.00 25.80 34 GLY C N 1
ATOM 4190 C CA . GLY C 1 38 ? 2.241 20.359 22.977 1.00 26.21 34 GLY C CA 1
ATOM 4191 C C . GLY C 1 38 ? 2.362 18.927 22.497 1.00 25.76 34 GLY C C 1
ATOM 4192 O O . GLY C 1 38 ? 1.745 18.557 21.481 1.00 25.56 34 GLY C O 1
ATOM 4193 N N . ARG C 1 39 ? 3.171 18.138 23.204 1.00 25.54 35 ARG C N 1
ATOM 4194 C CA . ARG C 1 39 ? 3.284 16.689 22.956 1.00 25.54 35 ARG C CA 1
ATOM 4195 C C . ARG C 1 39 ? 1.951 15.966 23.173 1.00 24.58 35 ARG C C 1
ATOM 4196 O O . ARG C 1 39 ? 1.544 15.166 22.327 1.00 24.55 35 ARG C O 1
ATOM 4198 N N . LEU C 1 40 ? 1.284 16.226 24.294 1.00 23.17 36 LEU C N 1
ATOM 4199 C CA . LEU C 1 40 ? -0.007 15.603 24.537 1.00 22.35 36 LEU C CA 1
ATOM 4200 C C . LEU C 1 40 ? -1.011 15.999 23.452 1.00 22.84 36 LEU C C 1
ATOM 4201 O O . LEU C 1 40 ? -1.790 15.165 22.999 1.00 22.86 36 LEU C O 1
ATOM 4206 N N . LYS C 1 41 ? -0.994 17.272 23.057 1.00 24.20 37 LYS C N 1
ATOM 4207 C CA . LYS C 1 41 ? -1.885 17.780 22.011 1.00 24.62 37 LYS C CA 1
ATOM 4208 C C . LYS C 1 41 ? -1.778 16.924 20.753 1.00 25.24 37 LYS C C 1
ATOM 4209 O O . LYS C 1 41 ? -2.792 16.493 20.227 1.00 26.00 37 LYS C O 1
ATOM 4215 N N . GLU C 1 42 ? -0.553 16.692 20.280 1.00 25.68 38 GLU C N 1
ATOM 4216 C CA . GLU C 1 42 ? -0.327 15.970 19.033 1.00 26.36 38 GLU C CA 1
ATOM 4217 C C . GLU C 1 42 ? -0.701 14.493 19.132 1.00 26.60 38 GLU C C 1
ATOM 4218 O O . GLU C 1 42 ? -1.294 13.935 18.196 1.00 26.06 38 GLU C O 1
ATOM 4220 N N . ILE C 1 43 ? -0.387 13.856 20.269 1.00 26.08 39 ILE C N 1
ATOM 4221 C CA . ILE C 1 43 ? -0.776 12.453 20.511 1.00 25.59 39 ILE C CA 1
ATOM 4222 C C . ILE C 1 43 ? -2.310 12.319 20.472 1.00 25.65 39 ILE C C 1
ATOM 4223 O O . ILE C 1 43 ? -2.829 11.458 19.774 1.00 26.66 39 ILE C O 1
ATOM 4228 N N . CYS C 1 44 ? -3.026 13.170 21.208 1.00 24.29 40 CYS C N 1
ATOM 4229 C CA . CYS C 1 44 ? -4.490 13.072 21.301 1.00 23.41 40 CYS C CA 1
ATOM 4230 C C . CYS C 1 44 ? -5.227 13.456 19.986 1.00 24.20 40 CYS C C 1
ATOM 4231 O O . CYS C 1 44 ? -6.299 12.890 19.679 1.00 24.03 40 CYS C O 1
ATOM 4234 N N . GLU C 1 45 ? -4.664 14.428 19.260 1.00 24.83 41 GLU C N 1
ATOM 4235 C CA . GLU C 1 45 ? -5.156 14.789 17.928 1.00 26.84 41 GLU C CA 1
ATOM 4236 C C . GLU C 1 45 ? -5.178 13.557 17.013 1.00 26.41 41 GLU C C 1
ATOM 4237 O O . GLU C 1 45 ? -6.189 13.258 16.372 1.00 26.20 41 GLU C O 1
ATOM 4243 N N . LYS C 1 46 ? -4.062 12.847 16.959 1.00 26.29 42 LYS C N 1
ATOM 4244 C CA . LYS C 1 46 ? -3.984 11.686 16.085 1.00 27.09 42 LYS C CA 1
ATOM 4245 C C . LYS C 1 46 ? -4.990 10.609 16.513 1.00 26.61 42 LYS C C 1
ATOM 4246 O O . LYS C 1 46 ? -5.679 10.003 15.672 1.00 27.48 42 LYS C O 1
ATOM 4248 N N . LEU C 1 47 ? -5.110 10.385 17.819 1.00 25.29 43 LEU C N 1
ATOM 4249 C CA . LEU C 1 47 ? -6.006 9.346 18.305 1.00 25.07 43 LEU C CA 1
ATOM 4250 C C . LEU C 1 47 ? -7.442 9.822 18.417 1.00 24.86 43 LEU C C 1
ATOM 4251 O O . LEU C 1 47 ? -8.296 9.036 18.768 1.00 24.43 43 LEU C O 1
ATOM 4256 N N . ASN C 1 48 ? -7.702 11.100 18.130 1.00 24.24 44 ASN C N 1
ATOM 4257 C CA . ASN C 1 48 ? -9.046 11.672 18.277 1.00 24.33 44 ASN C CA 1
ATOM 4258 C C . ASN C 1 48 ? -9.579 11.565 19.723 1.00 23.35 44 ASN C C 1
ATOM 4259 O O . ASN C 1 48 ? -10.750 11.248 19.964 1.00 24.33 44 ASN C O 1
ATOM 4264 N N . VAL C 1 49 ? -8.717 11.811 20.684 1.00 21.56 45 VAL C N 1
ATOM 4265 C CA . VAL C 1 49 ? -9.150 11.852 22.089 1.00 20.28 45 VAL C CA 1
ATOM 4266 C C . VAL C 1 49 ? -9.297 13.323 22.471 1.00 20.13 45 VAL C C 1
ATOM 4267 O O . VAL C 1 49 ? -8.304 14.059 22.457 1.00 20.12 45 VAL C O 1
ATOM 4271 N N . PRO C 1 50 ? -10.531 13.779 22.779 1.00 20.05 46 PRO C N 1
ATOM 4272 C CA . PRO C 1 50 ? -10.624 15.147 23.281 1.00 20.78 46 PRO C CA 1
ATOM 4273 C C . PRO C 1 50 ? -9.741 15.377 24.496 1.00 20.31 46 PRO C C 1
ATOM 4274 O O . PRO C 1 50 ? -9.621 14.495 25.375 1.00 19.35 46 PRO C O 1
ATOM 4278 N N . PHE C 1 51 ? -9.129 16.550 24.567 1.00 20.70 47 PHE C N 1
ATOM 4279 C CA . PHE C 1 51 ? -8.024 16.734 25.519 1.00 20.62 47 PHE C CA 1
ATOM 4280 C C . PHE C 1 51 ? -8.036 18.068 26.267 1.00 20.91 47 PHE C C 1
ATOM 4281 O O . PHE C 1 51 ? -8.138 19.149 25.656 1.00 20.48 47 PHE C O 1
ATOM 4289 N N . ILE C 1 52 ? -7.924 18.000 27.594 1.00 20.28 48 ILE C N 1
ATOM 4290 C CA . ILE C 1 52 ? -7.756 19.178 28.444 1.00 20.75 48 ILE C CA 1
ATOM 4291 C C . ILE C 1 52 ? -6.423 19.104 29.212 1.00 20.59 48 ILE C C 1
ATOM 4292 O O . ILE C 1 52 ? -6.123 18.090 29.840 1.00 20.09 48 ILE C O 1
ATOM 4297 N N . TYR C 1 53 ? -5.632 20.175 29.177 1.00 21.56 49 TYR C N 1
ATOM 4298 C CA . TYR C 1 53 ? -4.335 20.187 29.842 1.00 21.97 49 TYR C CA 1
ATOM 4299 C C . TYR C 1 53 ? -4.541 20.544 31.283 1.00 22.61 49 TYR C C 1
ATOM 4300 O O . TYR C 1 53 ? -5.248 21.510 31.582 1.00 22.06 49 TYR C O 1
ATOM 4309 N N . LYS C 1 54 ? -3.843 19.834 32.156 1.00 23.25 50 LYS C N 1
ATOM 4310 C CA . LYS C 1 54 ? -3.845 20.195 33.554 1.00 25.36 50 LYS C CA 1
ATOM 4311 C C . LYS C 1 54 ? -2.473 20.266 34.235 1.00 25.49 50 LYS C C 1
ATOM 4312 O O . LYS C 1 54 ? -1.612 19.426 34.018 1.00 24.74 50 LYS C O 1
ATOM 4318 N N . SER C 1 55 ? -2.316 21.305 35.054 1.00 26.45 51 SER C N 1
ATOM 4319 C CA . SER C 1 55 ? -1.330 21.348 36.140 1.00 29.01 51 SER C CA 1
ATOM 4320 C C . SER C 1 55 ? -1.840 22.160 37.318 1.00 29.72 51 SER C C 1
ATOM 4321 O O . SER C 1 55 ? -2.596 23.126 37.140 1.00 30.82 51 SER C O 1
ATOM 4324 N N . SER C 1 56 ? -1.389 21.789 38.514 1.00 31.13 52 SER C N 1
ATOM 4325 C CA . SER C 1 56 ? -1.671 22.563 39.730 1.00 32.76 52 SER C CA 1
ATOM 4326 C C . SER C 1 56 ? -0.655 23.692 39.934 1.00 34.55 52 SER C C 1
ATOM 4327 O O . SER C 1 56 ? 0.522 23.514 39.605 1.00 36.42 52 SER C O 1
ATOM 4330 N N . TYR C 1 57 ? -1.102 24.839 40.468 1.00 35.80 53 TYR C N 1
ATOM 4331 C CA . TYR C 1 57 ? -0.213 25.971 40.819 1.00 37.74 53 TYR C CA 1
ATOM 4332 C C . TYR C 1 57 ? 0.289 25.933 42.292 1.00 40.17 53 TYR C C 1
ATOM 4333 O O . TYR C 1 57 ? -0.161 25.065 43.089 1.00 42.15 53 TYR C O 1
ATOM 4342 N N . LEU C 1 71 ? 5.743 27.545 42.117 1.00 53.29 67 LEU C N 1
ATOM 4343 C CA . LEU C 1 71 ? 6.135 28.832 41.557 1.00 53.45 67 LEU C CA 1
ATOM 4344 C C . LEU C 1 71 ? 5.273 29.979 42.102 1.00 52.46 67 LEU C C 1
ATOM 4345 O O . LEU C 1 71 ? 5.654 31.164 42.003 1.00 52.46 67 LEU C O 1
ATOM 4350 N N . GLY C 1 72 ? 4.118 29.619 42.667 1.00 50.17 68 GLY C N 1
ATOM 4351 C CA . GLY C 1 72 ? 3.130 30.582 43.160 1.00 48.72 68 GLY C CA 1
ATOM 4352 C C . GLY C 1 72 ? 1.862 30.544 42.321 1.00 46.80 68 GLY C C 1
ATOM 4353 O O . GLY C 1 72 ? 1.871 30.090 41.171 1.00 46.40 68 GLY C O 1
ATOM 4354 N N . MET C 1 73 ? 0.764 31.012 42.897 1.00 44.99 69 MET C N 1
ATOM 4355 C CA . MET C 1 73 ? -0.509 30.993 42.209 1.00 44.16 69 MET C CA 1
ATOM 4356 C C . MET C 1 73 ? -0.461 31.880 40.962 1.00 42.74 69 MET C C 1
ATOM 4357 O O . MET C 1 73 ? -0.799 31.417 39.861 1.00 41.93 69 MET C O 1
ATOM 4362 N N . ASP C 1 74 ? -0.031 33.137 41.130 1.00 43.03 70 ASP C N 1
ATOM 4363 C CA . ASP C 1 74 ? 0.073 34.084 40.015 1.00 41.96 70 ASP C CA 1
ATOM 4364 C C . ASP C 1 74 ? 0.885 33.513 38.859 1.00 40.91 70 ASP C C 1
ATOM 4365 O O . ASP C 1 74 ? 0.524 33.652 37.684 1.00 40.01 70 ASP C O 1
ATOM 4370 N N . GLU C 1 75 ? 2.019 32.916 39.185 1.00 40.14 71 GLU C N 1
ATOM 4371 C CA . GLU C 1 75 ? 2.936 32.446 38.146 1.00 39.64 71 GLU C CA 1
ATOM 4372 C C . GLU C 1 75 ? 2.432 31.152 37.506 1.00 37.59 71 GLU C C 1
ATOM 4373 O O . GLU C 1 75 ? 2.562 30.930 36.280 1.00 34.74 71 GLU C O 1
ATOM 4379 N N . GLY C 1 76 ? 1.837 30.300 38.345 1.00 35.53 72 GLY C N 1
ATOM 4380 C CA . GLY C 1 76 ? 1.169 29.128 37.850 1.00 34.02 72 GLY C CA 1
ATOM 4381 C C . GLY C 1 76 ? 0.051 29.434 36.884 1.00 33.01 72 GLY C C 1
ATOM 4382 O O . GLY C 1 76 ? -0.004 28.849 35.775 1.00 32.55 72 GLY C O 1
ATOM 4383 N N . LEU C 1 77 ? -0.847 30.339 37.274 1.00 32.38 73 LEU C N 1
ATOM 4384 C CA . LEU C 1 77 ? -1.927 30.713 36.376 1.00 31.81 73 LEU C CA 1
ATOM 4385 C C . LEU C 1 77 ? -1.403 31.438 35.112 1.00 32.27 73 LEU C C 1
ATOM 4386 O O . LEU C 1 77 ? -1.893 31.211 33.994 1.00 31.58 73 LEU C O 1
ATOM 4391 N N . ARG C 1 78 ? -0.388 32.272 35.268 1.00 32.34 74 ARG C N 1
ATOM 4392 C CA . ARG C 1 78 ? 0.193 32.909 34.093 1.00 32.79 74 ARG C CA 1
ATOM 4393 C C . ARG C 1 78 ? 0.584 31.865 33.054 1.00 31.58 74 ARG C C 1
ATOM 4394 O O . ARG C 1 78 ? 0.230 31.988 31.875 1.00 31.14 74 ARG C O 1
ATOM 4402 N N . ILE C 1 79 ? 1.284 30.824 33.505 1.00 31.57 75 ILE C N 1
ATOM 4403 C CA . ILE C 1 79 ? 1.787 29.780 32.619 1.00 30.68 75 ILE C CA 1
ATOM 4404 C C . ILE C 1 79 ? 0.627 28.988 32.009 1.00 29.15 75 ILE C C 1
ATOM 4405 O O . ILE C 1 79 ? 0.634 28.719 30.836 1.00 27.78 75 ILE C O 1
ATOM 4410 N N . LEU C 1 80 ? -0.391 28.668 32.792 1.00 28.70 76 LEU C N 1
ATOM 4411 C CA . LEU C 1 80 ? -1.580 28.033 32.230 1.00 28.16 76 LEU C CA 1
ATOM 4412 C C . LEU C 1 80 ? -2.229 28.972 31.202 1.00 27.86 76 LEU C C 1
ATOM 4413 O O . LEU C 1 80 ? -2.721 28.515 30.155 1.00 26.26 76 LEU C O 1
ATOM 4418 N N . SER C 1 81 ? -2.211 30.279 31.455 1.00 28.46 77 SER C N 1
ATOM 4419 C CA . SER C 1 81 ? -2.682 31.216 30.423 1.00 29.01 77 SER C CA 1
ATOM 4420 C C . SER C 1 81 ? -1.833 31.118 29.145 1.00 29.45 77 SER C C 1
ATOM 4421 O O . SER C 1 81 ? -2.339 31.289 28.040 1.00 29.40 77 SER C O 1
ATOM 4424 N N . GLU C 1 82 ? -0.537 30.851 29.279 1.00 30.04 78 GLU C N 1
ATOM 4425 C CA . GLU C 1 82 ? 0.308 30.727 28.100 1.00 30.39 78 GLU C CA 1
ATOM 4426 C C . GLU C 1 82 ? -0.014 29.466 27.307 1.00 29.43 78 GLU C C 1
ATOM 4427 O O . GLU C 1 82 ? -0.002 29.490 26.094 1.00 29.33 78 GLU C O 1
ATOM 4433 N N . VAL C 1 83 ? -0.294 28.365 27.976 1.00 28.79 79 VAL C N 1
ATOM 4434 C CA . VAL C 1 83 ? -0.767 27.145 27.278 1.00 28.14 79 VAL C CA 1
ATOM 4435 C C . VAL C 1 83 ? -1.981 27.409 26.384 1.00 28.85 79 VAL C C 1
ATOM 4436 O O . VAL C 1 83 ? -2.036 26.923 25.265 1.00 29.21 79 VAL C O 1
ATOM 4440 N N . LYS C 1 84 ? -2.953 28.167 26.889 1.00 30.08 80 LYS C N 1
ATOM 4441 C CA . LYS C 1 84 ? -4.123 28.578 26.102 1.00 31.08 80 LYS C CA 1
ATOM 4442 C C . LYS C 1 84 ? -3.693 29.476 24.952 1.00 31.86 80 LYS C C 1
ATOM 4443 O O . LYS C 1 84 ? -4.059 29.261 23.816 1.00 30.47 80 LYS C O 1
ATOM 4449 N N . ARG C 1 85 ? -2.916 30.495 25.278 1.00 34.37 81 ARG C N 1
ATOM 4450 C CA . ARG C 1 85 ? -2.533 31.495 24.296 1.00 36.39 81 ARG C CA 1
ATOM 4451 C C . ARG C 1 85 ? -1.785 30.823 23.161 1.00 36.33 81 ARG C C 1
ATOM 4452 O O . ARG C 1 85 ? -2.140 30.962 21.984 1.00 35.99 81 ARG C O 1
ATOM 4460 N N . GLN C 1 86 ? -0.749 30.083 23.526 1.00 35.46 82 GLN C N 1
ATOM 4461 C CA . GLN C 1 86 ? 0.206 29.567 22.555 1.00 36.01 82 GLN C CA 1
ATOM 4462 C C . GLN C 1 86 ? -0.255 28.316 21.867 1.00 34.55 82 GLN C C 1
ATOM 4463 O O . GLN C 1 86 ? 0.182 28.040 20.768 1.00 36.29 82 GLN C O 1
ATOM 4469 N N . LEU C 1 87 ? -1.076 27.497 22.519 1.00 33.30 83 LEU C N 1
ATOM 4470 C CA . LEU C 1 87 ? -1.456 26.215 21.920 1.00 31.52 83 LEU C CA 1
ATOM 4471 C C . LEU C 1 87 ? -2.958 26.102 21.675 1.00 30.63 83 LEU C C 1
ATOM 4472 O O . LEU C 1 87 ? -3.410 25.160 21.049 1.00 30.40 83 LEU C O 1
ATOM 4477 N N . GLY C 1 88 ? -3.736 27.059 22.163 1.00 30.62 84 GLY C N 1
ATOM 4478 C CA . GLY C 1 88 ? -5.160 27.028 21.937 1.00 30.60 84 GLY C CA 1
ATOM 4479 C C . GLY C 1 88 ? -5.841 25.878 22.638 1.00 29.43 84 GLY C C 1
ATOM 4480 O O . GLY C 1 88 ? -6.956 25.541 22.268 1.00 31.28 84 GLY C O 1
ATOM 4481 N N . LEU C 1 89 ? -5.186 25.268 23.642 1.00 27.86 85 LEU C N 1
ATOM 4482 C CA . LEU C 1 89 ? -5.768 24.158 24.416 1.00 26.11 85 LEU C CA 1
ATOM 4483 C C . LEU C 1 89 ? -6.633 24.664 25.569 1.00 26.22 85 LEU C C 1
ATOM 4484 O O . LEU C 1 89 ? -6.303 25.690 26.191 1.00 26.81 85 LEU C O 1
ATOM 4489 N N . PRO C 1 90 ? -7.711 23.922 25.902 1.00 25.67 86 PRO C N 1
ATOM 4490 C CA . PRO C 1 90 ? -8.404 24.230 27.158 1.00 25.44 86 PRO C CA 1
ATOM 4491 C C . PRO C 1 90 ? -7.588 23.746 28.337 1.00 24.24 86 PRO C C 1
ATOM 4492 O O . PRO C 1 90 ? -6.834 22.793 2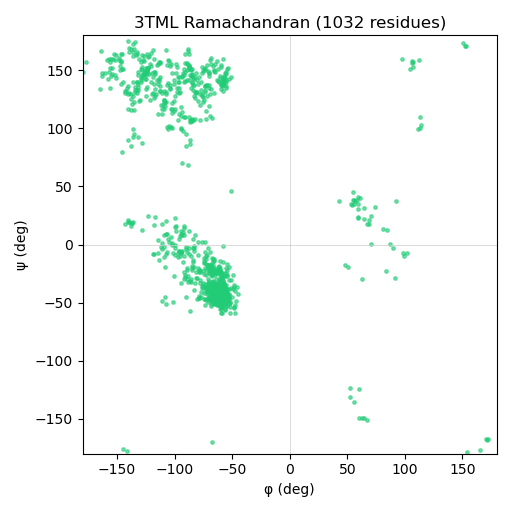8.186 1.00 23.14 86 PRO C O 1
ATOM 4496 N N . VAL C 1 91 ? -7.711 24.415 29.498 1.00 23.78 87 VAL C N 1
ATOM 4497 C CA . VAL C 1 91 ? -6.884 24.076 30.648 1.00 23.14 87 VAL C CA 1
ATOM 4498 C C . VAL C 1 91 ? -7.735 23.932 31.913 1.00 22.31 87 VAL C C 1
ATOM 4499 O O . VAL C 1 91 ? -8.765 24.535 32.050 1.00 21.81 87 VAL C O 1
ATOM 4503 N N . LEU C 1 92 ? -7.304 23.060 32.803 1.00 22.74 88 LEU C N 1
ATOM 4504 C CA . LEU C 1 92 ? -8.034 22.750 34.012 1.00 22.67 88 LEU C CA 1
ATOM 4505 C C . LEU C 1 92 ? -7.008 22.902 35.138 1.00 23.76 88 LEU C C 1
ATOM 4506 O O . LEU C 1 92 ? -5.839 22.571 34.939 1.00 25.04 88 LEU C O 1
ATOM 4511 N N . THR C 1 93 ? -7.428 23.410 36.294 1.00 24.13 89 THR C N 1
ATOM 4512 C CA . THR C 1 93 ? -6.572 23.443 37.487 1.00 24.27 89 THR C CA 1
ATOM 4513 C C . THR C 1 93 ? -7.433 23.258 38.718 1.00 24.76 89 THR C C 1
ATOM 4514 O O . THR C 1 93 ? -8.648 23.459 38.658 1.00 23.14 89 THR C O 1
ATOM 4518 N N . ASP C 1 94 ? -6.826 22.805 39.822 1.00 26.23 90 ASP C N 1
ATOM 4519 C CA . ASP C 1 94 ? -7.589 22.701 41.054 1.00 28.23 90 ASP C CA 1
ATOM 4520 C C . ASP C 1 94 ? -7.488 23.989 41.862 1.00 29.46 90 ASP C C 1
ATOM 4521 O O . ASP C 1 94 ? -6.499 24.715 41.753 1.00 30.34 90 ASP C O 1
ATOM 4526 N N . VAL C 1 95 ? -8.549 24.317 42.600 1.00 29.40 91 VAL C N 1
ATOM 4527 C CA . VAL C 1 95 ? -8.608 25.518 43.410 1.00 30.18 91 VAL C CA 1
ATOM 4528 C C . VAL C 1 95 ? -8.743 25.089 44.870 1.00 31.57 91 VAL C C 1
ATOM 4529 O O . VAL C 1 95 ? -9.362 24.066 45.154 1.00 28.77 91 VAL C O 1
ATOM 4533 N N . HIS C 1 96 ? -8.164 25.865 45.795 1.00 33.54 92 HIS C N 1
ATOM 4534 C CA . HIS C 1 96 ? -8.007 25.403 47.181 1.00 35.27 92 HIS C CA 1
ATOM 4535 C C . HIS C 1 96 ? -8.793 26.124 48.220 1.00 36.42 92 HIS C C 1
ATOM 4536 O O . HIS C 1 96 ? -8.900 25.629 49.348 1.00 37.62 92 HIS C O 1
ATOM 4543 N N . SER C 1 97 ? -9.347 27.282 47.877 1.00 36.77 93 SER C N 1
ATOM 4544 C CA . SER C 1 97 ? -10.127 28.083 48.834 1.00 37.78 93 SER C CA 1
ATOM 4545 C C . SER C 1 97 ? -11.117 28.972 48.110 1.00 37.29 93 SER C C 1
ATOM 4546 O O . SER C 1 97 ? -10.929 29.248 46.919 1.00 35.86 93 SER C O 1
ATOM 4549 N N . ILE C 1 98 ? -12.161 29.428 48.804 1.00 37.19 94 ILE C N 1
ATOM 4550 C CA . ILE C 1 98 ? -13.155 30.307 48.167 1.00 38.04 94 ILE C CA 1
ATOM 4551 C C . ILE C 1 98 ? -12.484 31.562 47.611 1.00 39.76 94 ILE C C 1
ATOM 4552 O O . ILE C 1 98 ? -12.853 32.024 46.551 1.00 40.31 94 ILE C O 1
ATOM 4557 N N . ASP C 1 99 ? -11.491 32.099 48.314 1.00 41.97 95 ASP C N 1
ATOM 4558 C CA . ASP C 1 99 ? -10.896 33.383 47.915 1.00 43.84 95 ASP C CA 1
ATOM 4559 C C . ASP C 1 99 ? -10.066 33.297 46.618 1.00 41.90 95 ASP C C 1
ATOM 4560 O O . ASP C 1 99 ? -9.873 34.302 45.958 1.00 41.72 95 ASP C O 1
ATOM 4565 N N . GLU C 1 100 ? -9.636 32.091 46.235 1.00 39.24 96 GLU C N 1
ATOM 4566 C CA . GLU C 1 100 ? -8.908 31.863 44.981 1.00 38.12 96 GLU C CA 1
ATOM 4567 C C . GLU C 1 100 ? -9.784 31.682 43.727 1.00 36.01 96 GLU C C 1
ATOM 4568 O O . GLU C 1 100 ? -9.271 31.737 42.605 1.00 34.53 96 GLU C O 1
ATOM 4574 N N . ILE C 1 101 ? -11.088 31.477 43.904 1.00 34.70 97 ILE C N 1
ATOM 4575 C CA . ILE C 1 101 ? -11.960 31.063 42.785 1.00 33.51 97 ILE C CA 1
ATOM 4576 C C . ILE C 1 101 ? -12.062 32.138 41.705 1.00 33.94 97 ILE C C 1
ATOM 4577 O O . ILE C 1 101 ? -11.916 31.841 40.526 1.00 31.00 97 ILE C O 1
ATOM 4582 N N . GLU C 1 102 ? -12.316 33.385 42.104 1.00 35.47 98 GLU C N 1
ATOM 4583 C CA . GLU C 1 102 ? -12.514 34.444 41.116 1.00 36.91 98 GLU C CA 1
ATOM 4584 C C . GLU C 1 102 ? -11.325 34.567 40.159 1.00 35.89 98 GLU C C 1
ATOM 4585 O O . GLU C 1 102 ? -11.504 34.645 38.949 1.00 35.98 98 GLU C O 1
ATOM 4591 N N . GLN C 1 103 ? -10.118 34.559 40.709 1.00 36.02 99 GLN C N 1
ATOM 4592 C CA . GLN C 1 103 ? -8.908 34.713 39.912 1.00 36.71 99 GLN C CA 1
ATOM 4593 C C . GLN C 1 103 ? -8.690 33.485 39.013 1.00 34.29 99 GLN C C 1
ATOM 4594 O O . GLN C 1 103 ? -8.472 33.634 37.830 1.00 35.18 99 GLN C O 1
ATOM 4600 N N . VAL C 1 104 ? -8.726 32.291 39.594 1.00 32.29 100 VAL C N 1
ATOM 4601 C CA . VAL C 1 104 ? -8.506 31.046 38.851 1.00 30.48 100 VAL C CA 1
ATOM 4602 C C . VAL C 1 104 ? -9.529 30.913 37.737 1.00 29.73 100 VAL C C 1
ATOM 4603 O O . VAL C 1 104 ? -9.187 30.600 36.587 1.00 30.26 100 VAL C O 1
ATOM 4607 N N . ALA C 1 105 ? -10.791 31.182 38.054 1.00 30.20 101 ALA C N 1
ATOM 4608 C CA . ALA C 1 105 ? -11.867 31.072 37.054 1.00 30.84 101 ALA C CA 1
ATOM 4609 C C . ALA C 1 105 ? -11.713 32.072 35.940 1.00 31.94 101 ALA C C 1
ATOM 4610 O O . ALA C 1 105 ? -12.199 31.829 34.864 1.00 32.12 101 ALA C O 1
ATOM 4612 N N . SER C 1 106 ? -11.027 33.191 36.198 1.00 33.18 102 SER C N 1
ATOM 4613 C CA . SER C 1 106 ? -10.755 34.189 35.165 1.00 34.72 102 SER C CA 1
ATOM 4614 C C . SER C 1 106 ? -9.729 33.709 34.133 1.00 33.99 102 SER C C 1
ATOM 4615 O O . SER C 1 106 ? -9.630 34.299 33.062 1.00 34.34 102 SER C O 1
ATOM 4618 N N . VAL C 1 107 ? -8.967 32.667 34.450 1.00 31.66 103 VAL C N 1
ATOM 4619 C CA . VAL C 1 107 ? -7.897 32.195 33.566 1.00 31.41 103 VAL C CA 1
ATOM 4620 C C . VAL C 1 107 ? -8.199 30.828 32.924 1.00 29.44 103 VAL C C 1
ATOM 4621 O O . VAL C 1 107 ? -8.044 30.657 31.703 1.00 28.99 103 VAL C O 1
ATOM 4625 N N . VAL C 1 108 ? -8.620 29.854 33.742 1.00 27.86 104 VAL C N 1
ATOM 4626 C CA . VAL C 1 108 ? -8.798 28.463 33.281 1.00 26.86 104 VAL C CA 1
ATOM 4627 C C . VAL C 1 108 ? -10.189 28.191 32.693 1.00 26.40 104 VAL C C 1
ATOM 4628 O O . VAL C 1 108 ? -11.120 28.982 32.849 1.00 26.59 104 VAL C O 1
ATOM 4632 N N . ASP C 1 109 ? -10.300 27.080 31.969 1.00 25.65 105 ASP C N 1
ATOM 4633 C CA . ASP C 1 109 ? -11.555 26.649 31.367 1.00 25.37 105 ASP C CA 1
ATOM 4634 C C . ASP C 1 109 ? -12.382 25.708 32.266 1.00 24.45 105 ASP C C 1
ATOM 4635 O O . ASP C 1 109 ? -13.609 25.636 32.127 1.00 24.54 105 ASP C O 1
ATOM 4640 N N . VAL C 1 110 ? -11.713 24.972 33.165 1.00 23.41 106 VAL C N 1
ATOM 4641 C CA . VAL C 1 110 ? -12.385 24.017 34.037 1.00 22.31 106 VAL C CA 1
ATOM 4642 C C . VAL C 1 110 ? -11.775 24.099 35.439 1.00 22.39 106 VAL C C 1
ATOM 4643 O O . VAL C 1 110 ? -10.548 24.081 35.599 1.00 22.15 106 VAL C O 1
ATOM 4647 N N . LEU C 1 111 ? -12.617 24.214 36.463 1.00 22.00 107 LEU C N 1
ATOM 4648 C CA . LEU C 1 111 ? -12.124 24.084 37.824 1.00 21.81 107 LEU C CA 1
ATOM 4649 C C . LEU C 1 111 ? -12.173 22.628 38.290 1.00 21.25 107 LEU C C 1
ATOM 4650 O O . LEU C 1 111 ? -12.952 21.834 37.796 1.00 19.99 107 LEU C O 1
ATOM 4655 N N . GLN C 1 112 ? -11.312 22.309 39.252 1.00 21.43 108 GLN C N 1
ATOM 4656 C CA . GLN C 1 112 ? -11.360 21.024 39.959 1.00 20.87 108 GLN C CA 1
ATOM 4657 C C . GLN C 1 112 ? -11.284 21.240 41.460 1.00 20.95 108 GLN C C 1
ATOM 4658 O O . GLN C 1 112 ? -10.461 22.068 41.932 1.00 20.85 108 GLN C O 1
ATOM 4664 N N . THR C 1 113 ? -12.147 20.523 42.196 1.00 20.34 109 THR C N 1
ATOM 4665 C CA . THR C 1 113 ? -12.213 20.622 43.664 1.00 20.65 109 THR C CA 1
ATOM 4666 C C . THR C 1 113 ? -11.373 19.520 44.288 1.00 20.25 109 THR C C 1
ATOM 4667 O O . THR C 1 113 ? -11.480 18.383 43.880 1.00 19.51 109 THR C O 1
ATOM 4671 N N . PRO C 1 114 ? -10.489 19.845 45.261 1.00 20.46 110 PRO C N 1
ATOM 4672 C CA . PRO C 1 114 ? -9.747 18.800 45.982 1.00 20.10 110 PRO C CA 1
ATOM 4673 C C . PRO C 1 114 ? -10.655 17.761 46.651 1.00 19.76 110 PRO C C 1
ATOM 4674 O O . PRO C 1 114 ? -11.726 18.111 47.157 1.00 19.96 110 PRO C O 1
ATOM 4678 N N . ALA C 1 115 ? -10.235 16.490 46.661 1.00 18.69 111 ALA C N 1
ATOM 4679 C CA . ALA C 1 115 ? -11.075 15.428 47.195 1.00 18.45 111 ALA C CA 1
ATOM 4680 C C . ALA C 1 115 ? -11.484 15.656 48.662 1.00 19.52 111 ALA C C 1
ATOM 4681 O O . ALA C 1 115 ? -12.646 15.457 49.020 1.00 19.00 111 ALA C O 1
ATOM 4683 N N . PHE C 1 116 ? -10.550 16.143 49.482 1.00 20.61 112 PHE C N 1
ATOM 4684 C CA . PHE C 1 116 ? -10.824 16.339 50.928 1.00 21.90 112 PHE C CA 1
ATOM 4685 C C . PHE C 1 116 ? -11.859 17.454 51.192 1.00 21.79 112 PHE C C 1
ATOM 4686 O O . PHE C 1 116 ? -12.486 17.481 52.253 1.00 21.55 112 PHE C O 1
ATOM 4694 N N . LEU C 1 117 ? -12.062 18.337 50.219 1.00 21.35 113 LEU C N 1
ATOM 4695 C CA . LEU C 1 117 ? -13.037 19.427 50.337 1.00 21.65 113 LEU C CA 1
ATOM 4696 C C . LEU C 1 117 ? -14.436 19.093 49.800 1.00 21.73 113 LEU C C 1
ATOM 4697 O O . LEU C 1 117 ? -15.298 19.977 49.767 1.00 21.94 113 LEU C O 1
ATOM 4702 N N . CYS C 1 118 ? -14.687 17.825 49.432 1.00 21.12 114 CYS C N 1
ATOM 4703 C CA . CYS C 1 118 ? -15.935 17.474 48.757 1.00 21.01 114 CYS C CA 1
ATOM 4704 C C . CYS C 1 118 ? -17.185 17.734 49.604 1.00 22.73 114 CYS C C 1
ATOM 4705 O O . CYS C 1 118 ? -18.282 17.901 49.051 1.00 22.30 114 CYS C O 1
ATOM 4708 N N . ARG C 1 119 ? -17.037 17.788 50.934 1.00 24.19 115 ARG C N 1
ATOM 4709 C CA . ARG C 1 119 ? -18.181 18.055 51.809 1.00 26.56 115 ARG C CA 1
ATOM 4710 C C . ARG C 1 119 ? -18.197 19.483 52.327 1.00 27.69 115 ARG C C 1
ATOM 4711 O O . ARG C 1 119 ? -19.027 19.829 53.174 1.00 27.66 115 ARG C O 1
ATOM 4719 N N . GLN C 1 120 ? -17.293 20.328 51.838 1.00 28.02 116 GLN C N 1
ATOM 4720 C CA . GLN C 1 120 ? -17.238 21.741 52.321 1.00 29.04 116 GLN C CA 1
ATOM 4721 C C . GLN C 1 120 ? -18.219 22.515 51.468 1.00 28.55 116 GLN C C 1
ATOM 4722 O O . GLN C 1 120 ? -17.830 23.030 50.430 1.00 26.79 116 GLN C O 1
ATOM 4728 N N . THR C 1 121 ? -19.486 22.543 51.847 1.00 29.41 117 THR C N 1
ATOM 4729 C CA . THR C 1 121 ? -20.517 22.994 50.912 1.00 31.38 117 THR C CA 1
ATOM 4730 C C . THR C 1 121 ? -20.355 24.462 50.465 1.00 31.72 117 THR C C 1
ATOM 4731 O O . THR C 1 121 ? -20.682 24.793 49.323 1.00 30.79 117 THR C O 1
ATOM 4735 N N . ASP C 1 122 ? -19.876 25.339 51.341 1.00 31.88 118 ASP C N 1
ATOM 4736 C CA . ASP C 1 122 ? -19.646 26.722 50.947 1.00 33.25 118 ASP C CA 1
ATOM 4737 C C . ASP C 1 122 ? -18.605 26.817 49.807 1.00 31.29 118 ASP C C 1
ATOM 4738 O O . ASP C 1 122 ? -18.773 27.589 48.852 1.00 30.05 118 ASP C O 1
ATOM 4743 N N . PHE C 1 123 ? -17.573 25.992 49.890 1.00 29.43 119 PHE C N 1
ATOM 4744 C CA . PHE C 1 123 ? -16.525 25.964 48.880 1.00 28.60 119 PHE C CA 1
ATOM 4745 C C . PHE C 1 123 ? -17.046 25.302 47.617 1.00 27.36 119 PHE C C 1
ATOM 4746 O O . PHE C 1 123 ? -16.882 25.840 46.515 1.00 28.01 119 PHE C O 1
ATOM 4754 N N . ILE C 1 124 ? -17.714 24.169 47.748 1.00 26.64 120 ILE C N 1
ATOM 4755 C CA . ILE C 1 124 ? -18.287 23.510 46.561 1.00 25.77 120 ILE C CA 1
ATOM 4756 C C . ILE C 1 124 ? -19.285 24.443 45.847 1.00 26.14 120 ILE C C 1
ATOM 4757 O O . ILE C 1 124 ? -19.287 24.543 44.616 1.00 24.57 120 ILE C O 1
ATOM 4762 N N . HIS C 1 125 ? -20.124 25.091 46.648 1.00 27.57 121 HIS C N 1
ATOM 4763 C CA . HIS C 1 125 ? -21.059 26.103 46.169 1.00 28.96 121 HIS C CA 1
ATOM 4764 C C . HIS C 1 125 ? -20.400 27.240 45.383 1.00 28.29 121 HIS C C 1
ATOM 4765 O O . HIS C 1 125 ? -20.896 27.627 44.341 1.00 27.13 121 HIS C O 1
ATOM 4772 N N . ALA C 1 126 ? -19.305 27.784 45.900 1.00 27.85 122 ALA C N 1
ATOM 4773 C CA . ALA C 1 126 ? -18.625 28.901 45.258 1.00 27.86 122 ALA C CA 1
ATOM 4774 C C . ALA C 1 126 ? -18.018 28.509 43.923 1.00 26.76 122 ALA C C 1
ATOM 4775 O O . ALA C 1 126 ? -18.036 29.295 42.967 1.00 26.40 122 ALA C O 1
ATOM 4777 N N . CYS C 1 127 ? -17.441 27.309 43.865 1.00 25.98 123 CYS C N 1
ATOM 4778 C CA . CYS C 1 127 ? -16.967 26.756 42.592 1.00 25.24 123 CYS C CA 1
ATOM 4779 C C . CYS C 1 127 ? -18.126 26.590 41.595 1.00 25.08 123 CYS C C 1
ATOM 4780 O O . CYS C 1 127 ? -17.987 26.953 40.431 1.00 24.97 123 CYS C O 1
ATOM 4783 N N . ALA C 1 128 ? -19.254 26.059 42.072 1.00 25.08 124 ALA C N 1
ATOM 4784 C CA . ALA C 1 128 ? -20.425 25.749 41.222 1.00 25.37 124 ALA C CA 1
ATOM 4785 C C . ALA C 1 128 ? -21.073 27.017 40.652 1.00 26.86 124 ALA C C 1
ATOM 4786 O O . ALA C 1 128 ? -21.712 26.954 39.601 1.00 27.24 124 ALA C O 1
ATOM 4788 N N . ARG C 1 129 ? -20.907 28.153 41.338 1.00 27.52 125 ARG C N 1
ATOM 4789 C CA A ARG C 1 129 ? -21.419 29.428 40.795 0.70 28.63 125 ARG C CA 1
ATOM 4790 C CA B ARG C 1 129 ? -21.392 29.470 40.882 0.30 28.86 125 ARG C CA 1
ATOM 4791 C C . ARG C 1 129 ? -20.340 30.299 40.141 1.00 28.71 125 ARG C C 1
ATOM 4792 O O . ARG C 1 129 ? -20.592 31.461 39.784 1.00 28.70 125 ARG C O 1
ATOM 4807 N N . SER C 1 130 ? -19.164 29.722 39.905 1.00 27.58 126 SER C N 1
ATOM 4808 C CA . SER C 1 130 ? -18.041 30.513 39.375 1.00 27.27 126 SER C CA 1
ATOM 4809 C C . SER C 1 130 ? -18.231 30.985 37.929 1.00 27.34 126 SER C C 1
ATOM 4810 O O . SER C 1 130 ? -17.571 31.938 37.509 1.00 27.40 126 SER C O 1
ATOM 4813 N N . GLY C 1 131 ? -19.098 30.289 37.193 1.00 27.14 127 GLY C N 1
ATOM 4814 C CA . GLY C 1 131 ? -19.244 30.480 35.759 1.00 27.62 127 GLY C CA 1
ATOM 4815 C C . GLY C 1 131 ? -18.493 29.479 34.913 1.00 26.74 127 GLY C C 1
ATOM 4816 O O . GLY C 1 131 ? -18.685 29.436 33.703 1.00 27.01 127 GLY C O 1
ATOM 4817 N N . LYS C 1 132 ? -17.675 28.629 35.541 1.00 25.79 128 LYS C N 1
ATOM 4818 C CA . LYS C 1 132 ? -16.948 27.595 34.824 1.00 24.80 128 LYS C CA 1
ATOM 4819 C C . LYS C 1 132 ? -17.444 26.204 35.248 1.00 23.51 128 LYS C C 1
ATOM 4820 O O . LYS C 1 132 ? -17.946 26.050 36.361 1.00 23.03 128 LYS C O 1
ATOM 4826 N N . PRO C 1 133 ? -17.283 25.196 34.378 1.00 21.96 129 PRO C N 1
ATOM 4827 C CA . PRO C 1 133 ? -17.583 23.830 34.802 1.00 21.25 129 PRO C CA 1
ATOM 4828 C C . PRO C 1 133 ? -16.564 23.345 35.844 1.00 20.67 129 PRO C C 1
ATOM 4829 O O . PRO C 1 133 ? -15.460 23.932 36.001 1.00 20.43 129 PRO C O 1
ATOM 4833 N N . VAL C 1 134 ? -16.950 22.308 36.582 1.00 19.80 130 VAL C N 1
ATOM 4834 C CA . VAL C 1 134 ? -16.173 21.850 37.698 1.00 19.19 130 VAL C CA 1
ATOM 4835 C C . VAL C 1 134 ? -16.099 20.316 37.723 1.00 18.62 130 VAL C C 1
ATOM 4836 O O . VAL C 1 134 ? -17.130 19.608 37.712 1.00 18.39 130 VAL C O 1
ATOM 4840 N N . ASN C 1 135 ? -14.864 19.815 37.747 1.00 18.12 131 ASN C N 1
ATOM 4841 C CA . ASN C 1 135 ? -14.594 18.408 38.021 1.00 17.67 131 ASN C CA 1
ATOM 4842 C C . ASN C 1 135 ? -14.537 18.259 39.557 1.00 17.53 131 ASN C C 1
ATOM 4843 O O . ASN C 1 135 ? -13.597 18.706 40.185 1.00 17.29 131 ASN C O 1
ATOM 4848 N N . ILE C 1 136 ? -15.553 17.640 40.142 1.00 17.97 132 ILE C N 1
ATOM 4849 C CA . ILE C 1 136 ? -15.644 17.468 41.606 1.00 18.09 132 ILE C CA 1
ATOM 4850 C C . ILE C 1 136 ? -15.081 16.108 42.051 1.00 17.85 132 ILE C C 1
ATOM 4851 O O . ILE C 1 136 ? -15.632 15.049 41.713 1.00 16.81 132 ILE C O 1
ATOM 4856 N N . LYS C 1 137 ? -13.939 16.134 42.734 1.00 18.47 133 LYS C N 1
ATOM 4857 C CA . LYS C 1 137 ? -13.323 14.893 43.226 1.00 18.46 133 LYS C CA 1
ATOM 4858 C C . LYS C 1 137 ? -14.068 14.312 44.416 1.00 18.03 133 LYS C C 1
ATOM 4859 O O . LYS C 1 137 ? -14.443 15.045 45.325 1.00 18.07 133 LYS C O 1
ATOM 4865 N N . LYS C 1 138 ? -14.265 12.994 44.381 1.00 17.84 134 LYS C N 1
ATOM 4866 C CA . LYS C 1 138 ? -14.895 12.201 45.438 1.00 18.07 134 LYS C CA 1
ATOM 4867 C C . LYS C 1 138 ? -13.861 11.988 46.539 1.00 17.43 134 LYS C C 1
ATOM 4868 O O . LYS C 1 138 ? -12.804 11.437 46.294 1.00 17.12 134 LYS C O 1
ATOM 4874 N N . GLY C 1 139 ? -14.157 12.459 47.747 1.00 18.09 135 GLY C N 1
ATOM 4875 C CA . GLY C 1 139 ? -13.305 12.211 48.905 1.00 17.72 135 GLY C CA 1
ATOM 4876 C C . GLY C 1 139 ? -13.064 10.724 49.148 1.00 17.19 135 GLY C C 1
ATOM 4877 O O . GLY C 1 139 ? -13.938 9.899 48.899 1.00 16.54 135 GLY C O 1
ATOM 4878 N N . GLN C 1 140 ? -11.865 10.403 49.650 1.00 17.31 136 GLN C N 1
ATOM 4879 C CA . GLN C 1 140 ? -11.431 9.052 49.952 1.00 17.24 136 GLN C CA 1
ATOM 4880 C C . GLN C 1 140 ? -12.332 8.424 51.027 1.00 17.26 136 GLN C C 1
ATOM 4881 O O . GLN C 1 140 ? -12.335 7.200 51.226 1.00 16.39 136 GLN C O 1
ATOM 4887 N N . PHE C 1 141 ? -13.036 9.306 51.722 1.00 17.31 137 PHE C N 1
ATOM 4888 C CA . PHE C 1 141 ? -13.953 8.941 52.797 1.00 18.10 137 PHE C CA 1
ATOM 4889 C C . PHE C 1 141 ? -15.418 8.765 52.387 1.00 18.20 137 PHE C C 1
ATOM 4890 O O . PHE C 1 141 ? -16.243 8.368 53.229 1.00 19.69 137 PHE C O 1
ATOM 4898 N N . LEU C 1 142 ? -15.769 9.069 51.139 1.00 17.63 138 LEU C N 1
ATOM 4899 C CA . LEU C 1 142 ? -17.175 8.970 50.697 1.00 17.69 138 LEU C CA 1
ATOM 4900 C C . LEU C 1 142 ? -17.473 7.616 50.109 1.00 17.74 138 LEU C C 1
ATOM 4901 O O . LEU C 1 142 ? -16.597 6.968 49.540 1.00 17.38 138 LEU C O 1
ATOM 4906 N N . ALA C 1 143 ? -18.729 7.221 50.236 1.00 17.64 139 ALA C N 1
ATOM 4907 C CA . ALA C 1 143 ? -19.261 6.082 49.537 1.00 18.21 139 ALA C CA 1
ATOM 4908 C C . ALA C 1 143 ? -19.750 6.599 48.196 1.00 18.45 139 ALA C C 1
ATOM 4909 O O . ALA C 1 143 ? -20.101 7.780 48.071 1.00 18.80 139 ALA C O 1
ATOM 4911 N N . PRO C 1 144 ? -19.760 5.739 47.173 1.00 19.00 140 PRO C N 1
ATOM 4912 C CA . PRO C 1 144 ? -20.138 6.227 45.836 1.00 19.43 140 PRO C CA 1
ATOM 4913 C C . PRO C 1 144 ? -21.517 6.849 45.769 1.00 20.64 140 PRO C C 1
ATOM 4914 O O . PRO C 1 144 ? -21.705 7.875 45.089 1.00 20.66 140 PRO C O 1
ATOM 4918 N N . HIS C 1 145 ? -22.479 6.280 46.478 1.00 21.91 141 HIS C N 1
ATOM 4919 C CA A HIS C 1 145 ? -23.810 6.888 46.488 0.70 23.39 141 HIS C CA 1
ATOM 4920 C CA B HIS C 1 145 ? -23.834 6.846 46.503 0.30 23.08 141 HIS C CA 1
ATOM 4921 C C . HIS C 1 145 ? -23.856 8.265 47.082 1.00 24.43 141 HIS C C 1
ATOM 4922 O O . HIS C 1 145 ? -24.790 9.038 46.812 1.00 25.72 141 HIS C O 1
ATOM 4935 N N . ASP C 1 146 ? -22.865 8.636 47.898 1.00 24.05 142 ASP C N 1
ATOM 4936 C CA . ASP C 1 146 ? -22.862 9.993 48.462 1.00 25.01 142 ASP C CA 1
ATOM 4937 C C . ASP C 1 146 ? -22.599 11.105 47.450 1.00 24.50 142 ASP C C 1
ATOM 4938 O O . ASP C 1 146 ? -22.916 12.272 47.704 1.00 24.36 142 ASP C O 1
ATOM 4943 N N . MET C 1 147 ? -21.993 10.776 46.318 1.00 22.91 143 MET C N 1
ATOM 4944 C CA . MET C 1 147 ? -21.665 11.826 45.343 1.00 23.22 143 MET C CA 1
ATOM 4945 C C . MET C 1 147 ? -22.892 12.465 44.725 1.00 23.22 143 MET C C 1
ATOM 4946 O O . MET C 1 147 ? -22.809 13.600 44.260 1.00 22.77 143 MET C O 1
ATOM 4951 N N . LYS C 1 148 ? -24.021 11.774 44.734 1.00 23.56 144 LYS C N 1
ATOM 4952 C CA . LYS C 1 148 ? -25.231 12.355 44.170 1.00 25.57 144 LYS C CA 1
ATOM 4953 C C . LYS C 1 148 ? -25.629 13.622 44.931 1.00 25.67 144 LYS C C 1
ATOM 4954 O O . LYS C 1 148 ? -26.003 14.630 44.318 1.00 26.22 144 LYS C O 1
ATOM 4960 N N . ASN C 1 149 ? -25.540 13.561 46.248 1.00 25.72 145 ASN C N 1
ATOM 4961 C CA . ASN C 1 149 ? -25.852 14.705 47.104 1.00 27.12 145 ASN C CA 1
ATOM 4962 C C . ASN C 1 149 ? -24.899 15.869 46.868 1.00 26.14 145 ASN C C 1
ATOM 4963 O O . ASN C 1 149 ? -25.322 17.044 46.834 1.00 26.84 145 ASN C O 1
ATOM 4968 N N . VAL C 1 150 ? -23.614 15.563 46.697 1.00 24.07 146 VAL C N 1
ATOM 4969 C CA . VAL C 1 150 ? -22.653 16.604 46.373 1.00 23.56 146 VAL C CA 1
ATOM 4970 C C . VAL C 1 150 ? -23.029 17.293 45.044 1.00 23.86 146 VAL C C 1
ATOM 4971 O O . VAL C 1 150 ? -23.151 18.533 44.946 1.00 23.79 146 VAL C O 1
ATOM 4975 N N . ILE C 1 151 ? -23.245 16.490 44.015 1.00 23.77 147 ILE C N 1
ATOM 4976 C CA . ILE C 1 151 ? -23.561 17.058 42.697 1.00 25.01 147 ILE C CA 1
ATOM 4977 C C . ILE C 1 151 ? -24.908 17.826 42.758 1.00 25.70 147 ILE C C 1
ATOM 4978 O O . ILE C 1 151 ? -25.051 18.869 42.140 1.00 25.81 147 ILE C O 1
ATOM 4983 N N . ASP C 1 152 ? -25.887 17.298 43.482 1.00 26.86 148 ASP C N 1
ATOM 4984 C CA . ASP C 1 152 ? -27.207 17.930 43.576 1.00 29.32 148 ASP C CA 1
ATOM 4985 C C . ASP C 1 152 ? -27.111 19.294 44.225 1.00 30.07 148 ASP C C 1
ATOM 4986 O O . ASP C 1 152 ? -27.754 20.238 43.787 1.00 30.35 148 ASP C O 1
ATOM 4991 N N . LYS C 1 153 ? -26.244 19.400 45.220 1.00 30.47 149 LYS C N 1
ATOM 4992 C CA . LYS C 1 153 ? -25.987 20.684 45.902 1.00 32.05 149 LYS C CA 1
ATOM 4993 C C . LYS C 1 153 ? -25.275 21.694 45.020 1.00 30.89 149 LYS C C 1
ATOM 4994 O O . LYS C 1 153 ? -25.636 22.890 45.029 1.00 29.99 149 LYS C O 1
ATOM 5000 N N . ALA C 1 154 ? -24.263 21.222 44.278 1.00 27.89 150 ALA C N 1
ATOM 5001 C CA . ALA C 1 154 ? -23.554 22.029 43.301 1.00 27.37 150 ALA C CA 1
ATOM 5002 C C . ALA C 1 154 ? -24.518 22.561 42.242 1.00 27.79 150 ALA C C 1
ATOM 5003 O O . ALA C 1 154 ? -24.463 23.733 41.865 1.00 27.65 150 ALA C O 1
ATOM 5005 N N . ARG C 1 155 ? -25.427 21.706 41.787 1.00 28.12 151 ARG C N 1
ATOM 5006 C CA . ARG C 1 155 ? -26.449 22.121 40.830 1.00 29.18 151 ARG C CA 1
ATOM 5007 C C . ARG C 1 155 ? -27.467 23.131 41.401 1.00 30.97 151 ARG C C 1
ATOM 5008 O O . ARG C 1 155 ? -27.944 23.995 40.667 1.00 31.61 151 ARG C O 1
ATOM 5016 N N . ASP C 1 156 ? -27.813 23.019 42.678 1.00 31.52 152 ASP C N 1
ATOM 5017 C CA . ASP C 1 156 ? -28.682 24.012 43.341 1.00 33.96 152 ASP C CA 1
ATOM 5018 C C . ASP C 1 156 ? -28.086 25.397 43.192 1.00 32.98 152 ASP C C 1
ATOM 5019 O O . ASP C 1 156 ? -28.788 26.361 42.796 1.00 33.89 152 ASP C O 1
ATOM 5024 N N . ALA C 1 157 ? -26.784 25.481 43.482 1.00 30.89 153 ALA C N 1
ATOM 5025 C CA . ALA C 1 157 ? -26.019 26.736 43.465 1.00 30.85 153 ALA C CA 1
ATOM 5026 C C . ALA C 1 157 ? -25.895 27.338 42.051 1.00 30.74 153 ALA C C 1
ATOM 5027 O O . ALA C 1 157 ? -26.024 28.549 41.852 1.00 30.29 153 ALA C O 1
ATOM 5029 N N . ALA C 1 158 ? -25.651 26.472 41.072 1.00 29.50 154 ALA C N 1
ATOM 5030 C CA . ALA C 1 158 ? -25.596 26.888 39.688 1.00 29.75 154 ALA C CA 1
ATOM 5031 C C . ALA C 1 158 ? -26.927 27.463 39.275 1.00 31.75 154 ALA C C 1
ATOM 5032 O O . ALA C 1 158 ? -26.971 28.590 38.755 1.00 32.59 154 ALA C O 1
ATOM 5034 N N . ARG C 1 159 ? -28.006 26.719 39.520 1.00 32.96 155 ARG C N 1
ATOM 5035 C CA . ARG C 1 159 ? -29.352 27.147 39.107 1.00 35.91 155 ARG C CA 1
ATOM 5036 C C . ARG C 1 159 ? -29.682 28.495 39.728 1.00 36.73 155 ARG C C 1
ATOM 5037 O O . ARG C 1 159 ? -30.129 29.407 39.030 1.00 37.67 155 ARG C O 1
ATOM 5045 N N . GLU C 1 160 ? -29.450 28.619 41.032 1.00 36.22 156 GLU C N 1
ATOM 5046 C CA . GLU C 1 160 ? -29.689 29.881 41.751 1.00 37.30 156 GLU C CA 1
ATOM 5047 C C . GLU C 1 160 ? -28.898 31.044 41.128 1.00 37.08 156 GLU C C 1
ATOM 5048 O O . GLU C 1 160 ? -29.393 32.176 41.113 1.00 39.25 156 GLU C O 1
ATOM 5050 N N . ALA C 1 161 ? -27.707 30.788 40.578 1.00 35.19 157 ALA C N 1
ATOM 5051 C CA . ALA C 1 161 ? -26.961 31.830 39.833 1.00 35.34 157 ALA C CA 1
ATOM 5052 C C . ALA C 1 161 ? -27.391 32.021 38.363 1.00 35.45 157 ALA C C 1
ATOM 5053 O O . ALA C 1 161 ? -26.746 32.754 37.640 1.00 35.24 157 ALA C O 1
ATOM 5055 N N . GLY C 1 162 ? -28.476 31.379 37.933 1.00 35.81 158 GLY C N 1
ATOM 5056 C CA . GLY C 1 162 ? -28.932 31.471 36.549 1.00 35.97 158 GLY C CA 1
ATOM 5057 C C . GLY C 1 162 ? -28.015 30.743 35.572 1.00 34.53 158 GLY C C 1
ATOM 5058 O O . GLY C 1 162 ? -27.989 31.073 34.372 1.00 33.72 158 GLY C O 1
ATOM 5059 N N . LEU C 1 163 ? -27.279 29.745 36.072 1.00 32.94 159 LEU C N 1
ATOM 5060 C CA . LEU C 1 163 ? -26.350 28.965 35.241 1.00 32.22 159 LEU C CA 1
ATOM 5061 C C . LEU C 1 163 ? -26.919 27.579 34.900 1.00 31.96 159 LEU C C 1
ATOM 5062 O O . LEU C 1 163 ? -27.722 27.009 35.648 1.00 32.18 159 LEU C O 1
ATOM 5067 N N . SER C 1 164 ? -26.468 27.023 33.776 1.00 31.84 160 SER C N 1
ATOM 5068 C CA . SER C 1 164 ? -26.829 25.653 33.411 1.00 31.09 160 SER C CA 1
ATOM 5069 C C . SER C 1 164 ? -26.404 24.675 34.507 1.00 30.24 160 SER C C 1
ATOM 5070 O O . SER C 1 164 ? -25.349 24.850 35.137 1.00 29.21 160 SER C O 1
ATOM 5073 N N . GLU C 1 165 ? -27.234 23.649 34.742 1.00 30.79 161 GLU C N 1
ATOM 5074 C CA . GLU C 1 165 ? -26.926 22.596 35.739 1.00 30.47 161 GLU C CA 1
ATOM 5075 C C . GLU C 1 165 ? -25.948 21.509 35.229 1.00 28.34 161 GLU C C 1
ATOM 5076 O O . GLU C 1 165 ? -25.219 20.896 36.030 1.00 26.28 161 GLU C O 1
ATOM 5082 N N . ASP C 1 166 ? -25.949 21.264 33.914 1.00 28.33 162 ASP C N 1
ATOM 5083 C CA A ASP C 1 166 ? -25.102 20.249 33.287 0.50 27.50 162 ASP C CA 1
ATOM 5084 C CA B ASP C 1 166 ? -25.085 20.214 33.331 0.50 27.52 162 ASP C CA 1
ATOM 5085 C C . ASP C 1 166 ? -23.684 20.792 33.072 1.00 26.98 162 ASP C C 1
ATOM 5086 O O . ASP C 1 166 ? -23.238 20.969 31.923 1.00 26.58 162 ASP C O 1
ATOM 5095 N N . ARG C 1 167 ? -22.976 21.061 34.171 1.00 25.51 163 ARG C N 1
ATOM 5096 C CA . ARG C 1 167 ? -21.628 21.600 34.104 1.00 24.33 163 ARG C CA 1
ATOM 5097 C C . ARG C 1 167 ? -20.687 20.956 35.165 1.00 23.30 163 ARG C C 1
ATOM 5098 O O . ARG C 1 167 ? -19.627 21.530 35.487 1.00 22.59 163 ARG C O 1
ATOM 5106 N N . PHE C 1 168 ? -21.053 19.774 35.697 1.00 22.94 164 PHE C N 1
ATOM 5107 C CA . PHE C 1 168 ? -20.262 19.084 36.724 1.00 21.78 164 PHE C CA 1
ATOM 5108 C C . PHE C 1 168 ? -19.888 17.675 36.297 1.00 21.78 164 PHE C C 1
ATOM 5109 O O . PHE C 1 168 ? -20.648 17.015 35.560 1.00 22.12 164 PHE C O 1
ATOM 5117 N N . MET C 1 169 ? -18.713 17.224 36.739 1.00 21.28 165 MET C N 1
ATOM 5118 C CA . MET C 1 169 ? -18.324 15.811 36.602 1.00 20.63 165 MET C CA 1
ATOM 5119 C C . MET C 1 169 ? -18.009 15.274 37.977 1.00 18.97 165 MET C C 1
ATOM 5120 O O . MET C 1 169 ? -17.640 16.027 38.854 1.00 18.62 165 MET C O 1
ATOM 5125 N N . ALA C 1 170 ? -18.205 13.975 38.160 1.00 18.24 166 ALA C N 1
ATOM 5126 C CA . ALA C 1 170 ? -17.914 13.274 39.399 1.00 17.61 166 ALA C CA 1
ATOM 5127 C C . ALA C 1 170 ? -16.604 12.529 39.172 1.00 17.09 166 ALA C C 1
ATOM 5128 O O . ALA C 1 170 ? -16.525 11.661 38.289 1.00 16.23 166 ALA C O 1
ATOM 5130 N N . CYS C 1 171 ? -15.569 12.866 39.916 1.00 16.35 167 CYS C N 1
ATOM 5131 C CA . CYS C 1 171 ? -14.254 12.242 39.681 1.00 16.39 167 CYS C CA 1
ATOM 5132 C C . CYS C 1 171 ? -13.768 11.244 40.774 1.00 16.01 167 CYS C C 1
ATOM 5133 O O . CYS C 1 171 ? -13.490 11.630 41.931 1.00 16.22 167 CYS C O 1
ATOM 5136 N N . GLU C 1 172 ? -13.618 9.986 40.365 1.00 15.88 168 GLU C N 1
ATOM 5137 C CA . GLU C 1 172 ? -13.269 8.875 41.252 1.00 15.51 168 GLU C CA 1
ATOM 5138 C C . GLU C 1 172 ? -11.742 8.935 41.406 1.00 15.54 168 GLU C C 1
ATOM 5139 O O . GLU C 1 172 ? -11.000 9.058 40.403 1.00 15.73 168 GLU C O 1
ATOM 5145 N N . ARG C 1 173 ? -11.262 8.870 42.635 1.00 15.34 169 ARG C N 1
ATOM 5146 C CA . ARG C 1 173 ? -9.800 8.917 42.884 1.00 15.42 169 ARG C CA 1
ATOM 5147 C C . ARG C 1 173 ? -9.288 7.933 43.949 1.00 15.09 169 ARG C C 1
ATOM 5148 O O . ARG C 1 173 ? -8.184 8.098 44.506 1.00 14.61 169 ARG C O 1
ATOM 5156 N N . GLY C 1 174 ? -10.100 6.914 44.236 1.00 14.52 170 GLY C N 1
ATOM 5157 C CA . GLY C 1 174 ? -9.808 5.938 45.239 1.00 14.44 170 GLY C CA 1
ATOM 5158 C C . GLY C 1 174 ? -10.632 6.102 46.503 1.00 14.45 170 GLY C C 1
ATOM 5159 O O . GLY C 1 174 ? -11.053 7.217 46.855 1.00 14.21 170 GLY C O 1
ATOM 5160 N N . VAL C 1 175 ? -10.741 4.991 47.261 1.00 14.62 171 VAL C N 1
ATOM 5161 C CA . VAL C 1 175 ? -11.349 5.004 48.615 1.00 14.52 171 VAL C CA 1
ATOM 5162 C C . VAL C 1 175 ? -10.360 4.376 49.615 1.00 14.92 171 VAL C C 1
ATOM 5163 O O . VAL C 1 175 ? -9.572 3.468 49.262 1.00 14.65 171 VAL C O 1
ATOM 5167 N N . SER C 1 176 ? -10.374 4.878 50.845 1.00 15.32 172 SER C N 1
ATOM 5168 C CA . SER C 1 176 ? -9.478 4.421 51.892 1.00 16.11 172 SER C CA 1
ATOM 5169 C C . SER C 1 176 ? -9.673 2.907 52.119 1.00 15.91 172 SER C C 1
ATOM 5170 O O . SER C 1 176 ? -10.816 2.435 52.244 1.00 15.62 172 SER C O 1
ATOM 5173 N N . PHE C 1 177 ? -8.555 2.188 52.165 1.00 16.11 173 PHE C N 1
ATOM 5174 C CA . PHE C 1 177 ? -8.544 0.736 52.366 1.00 16.71 173 PHE C CA 1
ATOM 5175 C C . PHE C 1 177 ? -7.539 0.391 53.437 1.00 17.13 173 PHE C C 1
ATOM 5176 O O . PHE C 1 177 ? -6.377 0.214 53.159 1.00 17.74 173 PHE C O 1
ATOM 5184 N N . GLY C 1 178 ? -7.988 0.311 54.675 1.00 17.91 174 GLY C N 1
ATOM 5185 C CA . GLY C 1 178 ? -7.053 0.228 55.783 1.00 18.65 174 GLY C CA 1
ATOM 5186 C C . GLY C 1 178 ? -6.221 1.480 55.899 1.00 18.92 174 GLY C C 1
ATOM 5187 O O . GLY C 1 178 ? -6.691 2.569 55.550 1.00 19.74 174 GLY C O 1
ATOM 5188 N N . TYR C 1 179 ? -4.983 1.331 56.380 1.00 19.37 175 TYR C N 1
ATOM 5189 C CA . TYR C 1 179 ? -4.041 2.442 56.513 1.00 19.80 175 TYR C CA 1
ATOM 5190 C C . TYR C 1 179 ? -3.093 2.518 55.322 1.00 20.07 175 TYR C C 1
ATOM 5191 O O . TYR C 1 179 ? -2.605 1.488 54.871 1.00 20.24 175 TYR C O 1
ATOM 5200 N N . ASN C 1 180 ? -2.799 3.716 54.855 1.00 20.24 176 ASN C N 1
ATOM 5201 C CA . ASN C 1 180 ? -1.774 3.913 53.836 1.00 20.76 176 ASN C CA 1
ATOM 5202 C C . ASN C 1 180 ? -2.052 3.153 52.513 1.00 20.24 176 ASN C C 1
ATOM 5203 O O . ASN C 1 180 ? -1.135 2.699 51.855 1.00 20.13 176 ASN C O 1
ATOM 5208 N N . ASN C 1 181 ? -3.325 3.042 52.139 1.00 19.56 177 ASN C N 1
ATOM 5209 C CA . ASN C 1 181 ? -3.698 2.333 50.931 1.00 19.56 177 ASN C CA 1
ATOM 5210 C C . ASN C 1 181 ? -5.052 2.804 50.456 1.00 18.39 177 ASN C C 1
ATOM 5211 O O . ASN C 1 181 ? -5.928 3.166 51.265 1.00 18.10 177 ASN C O 1
ATOM 5216 N N . LEU C 1 182 ? -5.184 2.888 49.144 1.00 17.75 178 LEU C N 1
ATOM 5217 C CA . LEU C 1 182 ? -6.450 3.233 48.500 1.00 17.61 178 LEU C CA 1
ATOM 5218 C C . LEU C 1 182 ? -6.853 2.032 47.604 1.00 17.62 178 LEU C C 1
ATOM 5219 O O . LEU C 1 182 ? -6.000 1.405 47.007 1.00 18.95 178 LEU C O 1
ATOM 5224 N N . VAL C 1 183 ? -8.140 1.722 47.502 1.00 16.68 179 VAL C N 1
ATOM 5225 C CA . VAL C 1 183 ? -8.591 0.753 46.526 1.00 16.28 179 VAL C CA 1
ATOM 5226 C C . VAL C 1 183 ? -9.520 1.457 45.526 1.00 15.89 179 VAL C C 1
ATOM 5227 O O . VAL C 1 183 ? -10.225 2.403 45.887 1.00 15.17 179 VAL C O 1
ATOM 5231 N N . SER C 1 184 ? -9.494 0.966 44.278 1.00 15.48 180 SER C N 1
ATOM 5232 C CA . SER C 1 184 ? -10.308 1.482 43.213 1.00 15.96 180 SER C CA 1
ATOM 5233 C C . SER C 1 184 ? -11.487 0.499 43.039 1.00 15.29 180 SER C C 1
ATOM 5234 O O . SER C 1 184 ? -11.346 -0.642 42.451 1.00 15.72 180 SER C O 1
ATOM 5237 N N . ASP C 1 185 ? -12.625 0.876 43.590 1.00 15.11 181 ASP C N 1
ATOM 5238 C CA . ASP C 1 185 ? -13.826 0.057 43.506 1.00 14.89 181 ASP C CA 1
ATOM 5239 C C . ASP C 1 185 ? -14.524 0.368 42.158 1.00 14.99 181 ASP C C 1
ATOM 5240 O O . ASP C 1 185 ? -15.151 1.428 41.979 1.00 14.24 181 ASP C O 1
ATOM 5245 N N . MET C 1 186 ? -14.449 -0.562 41.220 1.00 15.34 182 MET C N 1
ATOM 5246 C CA . MET C 1 186 ? -15.024 -0.344 39.890 1.00 15.87 182 MET C CA 1
ATOM 5247 C C . MET C 1 186 ? -16.542 -0.184 39.940 1.00 15.39 182 MET C C 1
ATOM 5248 O O . MET C 1 186 ? -17.105 0.530 39.108 1.00 15.30 182 MET C O 1
ATOM 5253 N N . ARG C 1 187 ? -17.185 -0.714 40.969 1.00 14.85 183 ARG C N 1
ATOM 5254 C CA . ARG C 1 187 ? -18.619 -0.483 41.164 1.00 15.23 183 ARG C CA 1
ATOM 5255 C C . ARG C 1 187 ? -18.963 1.016 41.270 1.00 15.25 183 ARG C C 1
ATOM 5256 O O . ARG C 1 187 ? -20.026 1.430 40.894 1.00 15.68 183 ARG C O 1
ATOM 5264 N N . SER C 1 188 ? -18.052 1.805 41.829 1.00 15.03 184 SER C N 1
ATOM 5265 C CA A SER C 1 188 ? -18.255 3.255 42.044 0.50 14.69 184 SER C CA 1
ATOM 5266 C CA B SER C 1 188 ? -18.300 3.241 42.035 0.50 15.11 184 SER C CA 1
ATOM 5267 C C . SER C 1 188 ? -18.508 3.970 40.715 1.00 15.05 184 SER C C 1
ATOM 5268 O O . SER C 1 188 ? -19.359 4.879 40.610 1.00 15.32 184 SER C O 1
ATOM 5273 N N . LEU C 1 189 ? -17.732 3.569 39.711 1.00 14.82 185 LEU C N 1
ATOM 5274 C CA . LEU C 1 189 ? -17.835 4.139 38.381 1.00 14.99 185 LEU C CA 1
ATOM 5275 C C . LEU C 1 189 ? -19.248 3.924 37.809 1.00 15.85 185 LEU C C 1
ATOM 5276 O O . LEU C 1 189 ? -19.761 4.801 37.116 1.00 16.67 185 LEU C O 1
ATOM 5281 N N . ALA C 1 190 ? -19.863 2.784 38.082 1.00 16.29 186 ALA C N 1
ATOM 5282 C CA . ALA C 1 190 ? -21.232 2.532 37.649 1.00 17.28 186 ALA C CA 1
ATOM 5283 C C . ALA C 1 190 ? -22.273 3.216 38.533 1.00 17.79 186 ALA C C 1
ATOM 5284 O O . ALA C 1 190 ? -23.285 3.810 38.061 1.00 19.39 186 ALA C O 1
ATOM 5286 N N . ILE C 1 191 ? -22.085 3.098 39.827 1.00 17.50 187 ILE C N 1
ATOM 5287 C CA . ILE C 1 191 ? -23.021 3.711 40.767 1.00 17.94 187 ILE C CA 1
ATOM 5288 C C . ILE C 1 191 ? -23.186 5.232 40.513 1.00 17.98 187 ILE C C 1
ATOM 5289 O O . ILE C 1 191 ? -24.308 5.738 40.469 1.00 18.34 187 ILE C O 1
ATOM 5294 N N . MET C 1 192 ? -22.067 5.918 40.301 1.00 17.51 188 MET C N 1
ATOM 5295 C CA . MET C 1 192 ? -22.056 7.380 40.148 1.00 18.35 188 MET C CA 1
ATOM 5296 C C . MET C 1 192 ? -22.704 7.866 38.836 1.00 18.98 188 MET C C 1
ATOM 5297 O O . MET C 1 192 ? -22.906 9.069 38.660 1.00 18.98 188 MET C O 1
ATOM 5302 N N . ARG C 1 193 ? -23.081 6.938 37.943 1.00 19.40 189 ARG C N 1
ATOM 5303 C CA . ARG C 1 193 ? -23.946 7.302 36.799 1.00 19.85 189 ARG C CA 1
ATOM 5304 C C . ARG C 1 193 ? -25.277 7.869 37.263 1.00 20.87 189 ARG C C 1
ATOM 5305 O O . ARG C 1 193 ? -25.962 8.605 36.529 1.00 21.25 189 ARG C O 1
ATOM 5313 N N . GLU C 1 194 ? -25.670 7.498 38.467 1.00 21.31 190 GLU C N 1
ATOM 5314 C CA . GLU C 1 194 ? -26.906 7.999 39.066 1.00 22.41 190 GLU C CA 1
ATOM 5315 C C . GLU C 1 194 ? -26.817 9.505 39.369 1.00 22.60 190 GLU C C 1
ATOM 5316 O O . GLU C 1 194 ? -27.812 10.128 39.694 1.00 23.16 190 GLU C O 1
ATOM 5322 N N . THR C 1 195 ? -25.614 10.090 39.315 1.00 21.87 191 THR C N 1
ATOM 5323 C CA . THR C 1 195 ? -25.473 11.535 39.483 1.00 22.20 191 THR C CA 1
ATOM 5324 C C . THR C 1 195 ? -26.010 12.266 38.251 1.00 23.54 191 THR C C 1
ATOM 5325 O O . THR C 1 195 ? -26.273 13.469 38.296 1.00 24.19 191 THR C O 1
ATOM 5329 N N . ASN C 1 196 ? -26.152 11.536 37.143 1.00 24.60 192 ASN C N 1
ATOM 5330 C CA . ASN C 1 196 ? -26.492 12.120 35.863 1.00 25.38 192 ASN C CA 1
ATOM 5331 C C . ASN C 1 196 ? -25.440 13.136 35.465 1.00 24.38 192 ASN C C 1
ATOM 5332 O O . ASN C 1 196 ? -25.741 14.119 34.809 1.00 24.80 192 ASN C O 1
ATOM 5337 N N . ALA C 1 197 ? -24.199 12.897 35.893 1.00 22.57 193 ALA C N 1
ATOM 5338 C CA . ALA C 1 197 ? -23.070 13.704 35.514 1.00 21.42 193 ALA C CA 1
ATOM 5339 C C . ALA C 1 197 ? -22.042 12.779 34.908 1.00 20.88 193 ALA C C 1
ATOM 5340 O O . ALA C 1 197 ? -21.979 11.581 35.291 1.00 19.97 193 ALA C O 1
ATOM 5342 N N . PRO C 1 198 ? -21.226 13.309 33.965 1.00 20.00 194 PRO C N 1
ATOM 5343 C CA . PRO C 1 198 ? -20.114 12.467 33.483 1.00 19.04 194 PRO C CA 1
ATOM 5344 C C . PRO C 1 198 ? -19.178 12.015 34.610 1.00 18.28 194 PRO C C 1
ATOM 5345 O O . PRO C 1 198 ? -18.787 12.831 35.454 1.00 18.24 194 PRO C O 1
ATOM 5349 N N . VAL C 1 199 ? -18.781 10.739 34.578 1.00 17.08 195 VAL C N 1
ATOM 5350 C CA . VAL C 1 199 ? -17.858 10.204 35.541 1.00 15.87 195 VAL C CA 1
ATOM 5351 C C . VAL C 1 199 ? -16.446 10.229 34.959 1.00 15.23 195 VAL C C 1
ATOM 5352 O O . VAL C 1 199 ? -16.214 9.814 33.812 1.00 14.98 195 VAL C O 1
ATOM 5356 N N . VAL C 1 200 ? -15.512 10.677 35.775 1.00 14.73 196 VAL C N 1
ATOM 5357 C CA . VAL C 1 200 ? -14.120 10.780 35.383 1.00 15.31 196 VAL C CA 1
ATOM 5358 C C . VAL C 1 200 ? -13.260 9.925 36.314 1.00 15.60 196 VAL C C 1
ATOM 5359 O O . VAL C 1 200 ? -13.512 9.889 37.525 1.00 16.51 196 VAL C O 1
ATOM 5363 N N . PHE C 1 201 ? -12.257 9.237 35.769 1.00 15.95 197 PHE C N 1
ATOM 5364 C CA . PHE C 1 201 ? -11.433 8.349 36.569 1.00 16.01 197 PHE C CA 1
ATOM 5365 C C . PHE C 1 201 ? -10.024 8.890 36.693 1.00 16.61 197 PHE C C 1
ATOM 5366 O O . PHE C 1 201 ? -9.343 9.054 35.696 1.00 16.85 197 PHE C O 1
ATOM 5374 N N . ASP C 1 202 ? -9.595 9.143 37.923 1.00 16.73 198 ASP C N 1
ATOM 5375 C CA . ASP C 1 202 ? -8.257 9.594 38.194 1.00 17.68 198 ASP C CA 1
ATOM 5376 C C . ASP C 1 202 ? -7.332 8.383 38.436 1.00 18.45 198 ASP C C 1
ATOM 5377 O O . ASP C 1 202 ? -7.283 7.838 39.555 1.00 17.74 198 ASP C O 1
ATOM 5382 N N . ALA C 1 203 ? -6.639 7.953 37.369 1.00 18.57 199 ALA C N 1
ATOM 5383 C CA . ALA C 1 203 ? -5.787 6.765 37.411 1.00 19.20 199 ALA C CA 1
ATOM 5384 C C . ALA C 1 203 ? -4.554 6.993 38.239 1.00 20.80 199 ALA C C 1
ATOM 5385 O O . ALA C 1 203 ? -4.130 6.085 38.929 1.00 23.55 199 ALA C O 1
ATOM 5387 N N . THR C 1 204 ? -3.977 8.193 38.203 1.00 20.75 200 THR C N 1
ATOM 5388 C CA . THR C 1 204 ? -2.739 8.464 38.907 1.00 22.11 200 THR C CA 1
ATOM 5389 C C . THR C 1 204 ? -2.882 8.486 40.416 1.00 22.66 200 THR C C 1
ATOM 5390 O O . THR C 1 204 ? -2.069 7.904 41.116 1.00 22.82 200 THR C O 1
ATOM 5394 N N . HIS C 1 205 ? -3.882 9.185 40.934 1.00 22.65 201 HIS C N 1
ATOM 5395 C CA . HIS C 1 205 ? -4.027 9.246 42.393 1.00 24.67 201 HIS C CA 1
ATOM 5396 C C . HIS C 1 205 ? -4.658 8.012 43.003 1.00 22.83 201 HIS C C 1
ATOM 5397 O O . HIS C 1 205 ? -4.425 7.740 44.165 1.00 22.27 201 HIS C O 1
ATOM 5404 N N . SER C 1 206 ? -5.403 7.242 42.206 1.00 21.51 202 SER C N 1
ATOM 5405 C CA . SER C 1 206 ? -6.068 6.009 42.690 1.00 21.47 202 SER C CA 1
ATOM 5406 C C . SER C 1 206 ? -5.076 4.907 43.079 1.00 22.30 202 SER C C 1
ATOM 5407 O O . SER C 1 206 ? -5.475 3.934 43.729 1.00 23.92 202 SER C O 1
ATOM 5410 N N . VAL C 1 207 ? -3.813 5.011 42.617 1.00 22.92 203 VAL C N 1
ATOM 5411 C CA . VAL C 1 207 ? -2.772 4.028 42.908 1.00 24.19 203 VAL C CA 1
ATOM 5412 C C . VAL C 1 207 ? -1.893 4.480 44.086 1.00 27.74 203 VAL C C 1
ATOM 5413 O O . VAL C 1 207 ? -1.056 3.706 44.592 1.00 28.78 203 VAL C O 1
ATOM 5417 N N . GLN C 1 208 ? -2.090 5.707 44.556 1.00 30.17 204 GLN C N 1
ATOM 5418 C CA . GLN C 1 208 ? -1.171 6.261 45.543 1.00 34.65 204 GLN C CA 1
ATOM 5419 C C . GLN C 1 208 ? -1.356 5.543 46.880 1.00 35.56 204 GLN C C 1
ATOM 5420 O O . GLN C 1 208 ? -2.443 4.993 47.191 1.00 36.24 204 GLN C O 1
ATOM 5426 N N . LEU C 1 209 ? -0.256 5.428 47.613 1.00 35.11 205 LEU C N 1
ATOM 5427 C CA . LEU C 1 209 ? -0.318 4.902 48.964 1.00 35.60 205 LEU C CA 1
ATOM 5428 C C . LEU C 1 209 ? -0.211 6.110 49.894 1.00 37.47 205 LEU C C 1
ATOM 5429 O O . LEU C 1 209 ? 0.886 6.631 50.084 1.00 39.39 205 LEU C O 1
ATOM 5434 N N . PRO C 1 210 ? -1.349 6.573 50.453 1.00 35.34 206 PRO C N 1
ATOM 5435 C CA . PRO C 1 210 ? -1.348 7.806 51.285 1.00 36.35 206 PRO C CA 1
ATOM 5436 C C . PRO C 1 210 ? -0.338 7.789 52.421 1.00 37.17 206 PRO C C 1
ATOM 5437 O O . PRO C 1 210 ? -0.012 6.731 52.954 1.00 35.64 206 PRO C O 1
ATOM 5441 N N . GLY C 1 211 ? 0.105 8.979 52.801 1.00 40.02 207 GLY C N 1
ATOM 5442 C CA . GLY C 1 211 ? 1.060 9.160 53.874 1.00 42.44 207 GLY C CA 1
ATOM 5443 C C . GLY C 1 211 ? 2.412 8.664 53.436 1.00 43.77 207 GLY C C 1
ATOM 5444 O O . GLY C 1 211 ? 3.336 8.676 54.238 1.00 50.54 207 GLY C O 1
ATOM 5445 N N . GLY C 1 219 ? 6.963 4.163 44.479 1.00 45.35 215 GLY C N 1
ATOM 5446 C CA . GLY C 1 219 ? 6.532 3.999 43.088 1.00 43.64 215 GLY C CA 1
ATOM 5447 C C . GLY C 1 219 ? 5.444 2.952 42.892 1.00 41.39 215 GLY C C 1
ATOM 5448 O O . GLY C 1 219 ? 5.712 1.755 43.001 1.00 45.08 215 GLY C O 1
ATOM 5449 N N . GLN C 1 220 ? 4.218 3.409 42.611 1.00 37.00 216 GLN C N 1
ATOM 5450 C CA . GLN C 1 220 ? 3.080 2.526 42.244 1.00 33.77 216 GLN C CA 1
ATOM 5451 C C . GLN C 1 220 ? 2.691 2.701 40.777 1.00 30.59 216 GLN C C 1
ATOM 5452 O O . GLN C 1 220 ? 1.581 2.352 40.370 1.00 28.57 216 GLN C O 1
ATOM 5458 N N . ARG C 1 221 ? 3.600 3.279 40.007 1.00 30.05 217 ARG C N 1
ATOM 5459 C CA . ARG C 1 221 ? 3.396 3.540 38.588 1.00 31.38 217 ARG C CA 1
ATOM 5460 C C . ARG C 1 221 ? 2.869 2.328 37.832 1.00 28.35 217 ARG C C 1
ATOM 5461 O O . ARG C 1 221 ? 2.049 2.491 36.925 1.00 27.45 217 ARG C O 1
ATOM 5469 N N . GLU C 1 222 ? 3.327 1.132 38.212 1.00 27.42 218 GLU C N 1
ATOM 5470 C CA . GLU C 1 222 ? 2.980 -0.100 37.496 1.00 28.04 218 GLU C CA 1
ATOM 5471 C C . GLU C 1 222 ? 1.472 -0.355 37.475 1.00 25.42 218 GLU C C 1
ATOM 5472 O O . GLU C 1 222 ? 0.969 -0.967 36.540 1.00 25.34 218 GLU C O 1
ATOM 5478 N N . PHE C 1 223 ? 0.751 0.153 38.472 1.00 22.28 219 PHE C N 1
ATOM 5479 C CA . PHE C 1 223 ? -0.693 -0.057 38.550 1.00 20.43 219 PHE C CA 1
ATOM 5480 C C . PHE C 1 223 ? -1.527 0.964 37.799 1.00 19.78 219 PHE C C 1
ATOM 5481 O O . PHE C 1 223 ? -2.735 0.794 37.651 1.00 19.79 219 PHE C O 1
ATOM 5489 N N . VAL C 1 224 ? -0.897 2.016 37.294 1.00 19.42 220 VAL C N 1
ATOM 5490 C CA . VAL C 1 224 ? -1.630 3.067 36.568 1.00 18.82 220 VAL C CA 1
ATOM 5491 C C . VAL C 1 224 ? -2.269 2.517 35.279 1.00 18.62 220 VAL C C 1
ATOM 5492 O O . VAL C 1 224 ? -3.477 2.676 35.090 1.00 17.42 220 VAL C O 1
ATOM 5496 N N . PRO C 1 225 ? -1.498 1.783 34.441 1.00 19.32 221 PRO C N 1
ATOM 5497 C CA . PRO C 1 225 ? -2.126 1.162 33.251 1.00 19.41 221 PRO C CA 1
ATOM 5498 C C . PRO C 1 225 ? -3.198 0.143 33.610 1.00 19.06 221 PRO C C 1
ATOM 5499 O O . PRO C 1 225 ? -4.200 0.043 32.905 1.00 18.41 221 PRO C O 1
ATOM 5503 N N . VAL C 1 226 ? -2.960 -0.602 34.690 1.00 18.72 222 VAL C N 1
ATOM 5504 C CA . VAL C 1 226 ? -3.880 -1.608 35.178 1.00 17.69 222 VAL C CA 1
ATOM 5505 C C . VAL C 1 226 ? -5.197 -0.930 35.486 1.00 17.14 222 VAL C C 1
ATOM 5506 O O . VAL C 1 226 ? -6.240 -1.265 34.903 1.00 17.25 222 VAL C O 1
ATOM 5510 N N . LEU C 1 227 ? -5.166 0.053 36.382 1.00 16.43 223 LEU C N 1
ATOM 5511 C CA . LEU C 1 227 ? -6.410 0.697 36.742 1.00 15.92 223 LEU C CA 1
ATOM 5512 C C . LEU C 1 227 ? -7.015 1.505 35.575 1.00 15.84 223 LEU C C 1
ATOM 5513 O O . LEU C 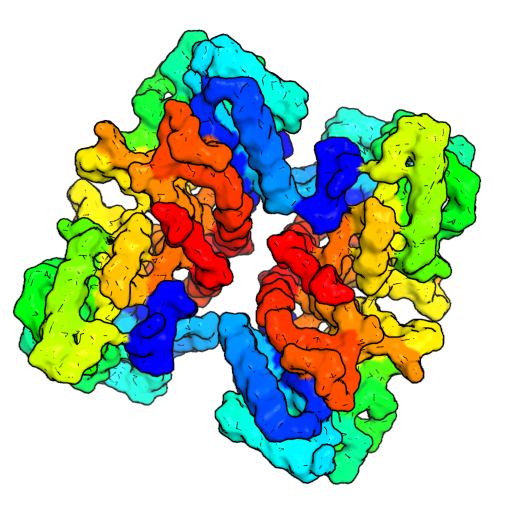1 227 ? -8.228 1.580 35.496 1.00 15.53 223 LEU C O 1
ATOM 5518 N N . ALA C 1 228 ? -6.202 2.131 34.693 1.00 15.44 224 ALA C N 1
ATOM 5519 C CA . ALA C 1 228 ? -6.781 2.858 33.545 1.00 15.63 224 ALA C CA 1
ATOM 5520 C C . ALA C 1 228 ? -7.570 1.886 32.621 1.00 15.43 224 ALA C C 1
ATOM 5521 O O . ALA C 1 228 ? -8.715 2.163 32.219 1.00 15.66 224 ALA C O 1
ATOM 5523 N N . ARG C 1 229 ? -6.983 0.735 32.323 1.00 15.79 225 ARG C N 1
ATOM 5524 C CA . ARG C 1 229 ? -7.678 -0.256 31.450 1.00 16.43 225 ARG C CA 1
ATOM 5525 C C . ARG C 1 229 ? -8.982 -0.763 32.093 1.00 15.95 225 ARG C C 1
ATOM 5526 O O . ARG C 1 229 ? -10.041 -0.816 31.421 1.00 16.33 225 ARG C O 1
ATOM 5534 N N . ALA C 1 230 ? -8.925 -1.094 33.389 1.00 15.64 226 ALA C N 1
ATOM 5535 C CA . ALA C 1 230 ? -10.105 -1.535 34.134 1.00 15.43 226 ALA C CA 1
ATOM 5536 C C . ALA C 1 230 ? -11.224 -0.516 34.128 1.00 15.18 226 ALA C C 1
ATOM 5537 O O . ALA C 1 230 ? -12.382 -0.855 33.889 1.00 16.23 226 ALA C O 1
ATOM 5539 N N . ALA C 1 231 ? -10.875 0.727 34.413 1.00 14.79 227 ALA C N 1
ATOM 5540 C CA . ALA C 1 231 ? -11.848 1.846 34.465 1.00 14.41 227 ALA C CA 1
ATOM 5541 C C . ALA C 1 231 ? -12.499 2.106 33.112 1.00 14.43 227 ALA C C 1
ATOM 5542 O O . ALA C 1 231 ? -13.734 2.267 32.996 1.00 14.12 227 ALA C O 1
ATOM 5544 N N . VAL C 1 232 ? -11.676 2.178 32.075 1.00 14.47 228 VAL C N 1
ATOM 5545 C CA . VAL C 1 232 ? -12.211 2.458 30.695 1.00 15.16 228 VAL C CA 1
ATOM 5546 C C . VAL C 1 232 ? -13.128 1.307 30.281 1.00 15.37 228 VAL C C 1
ATOM 5547 O O . VAL C 1 232 ? -14.294 1.511 29.801 1.00 15.96 228 VAL C O 1
ATOM 5551 N N . ALA C 1 233 ? -12.702 0.072 30.576 1.00 15.37 229 ALA C N 1
ATOM 5552 C CA . ALA C 1 233 ? -13.552 -1.081 30.281 1.00 15.73 229 ALA C CA 1
ATOM 5553 C C . ALA C 1 233 ? -14.813 -1.064 31.131 1.00 16.00 229 ALA C C 1
ATOM 5554 O O . ALA C 1 233 ? -15.886 -1.517 30.706 1.00 16.20 229 ALA C O 1
ATOM 5556 N N . THR C 1 234 ? -14.697 -0.572 32.363 1.00 15.65 230 THR C N 1
ATOM 5557 C CA . THR C 1 234 ? -15.906 -0.453 33.188 1.00 16.07 230 THR C CA 1
ATOM 5558 C C . THR C 1 234 ? -16.889 0.520 32.523 1.00 16.46 230 THR C C 1
ATOM 5559 O O . THR C 1 234 ? -18.127 0.303 32.520 1.00 16.28 230 THR C O 1
ATOM 5563 N N . GLY C 1 235 ? -16.322 1.596 31.995 1.00 16.30 231 GLY C N 1
ATOM 5564 C CA . GLY C 1 235 ? -17.097 2.625 31.300 1.00 17.04 231 GLY C CA 1
ATOM 5565 C C . GLY C 1 235 ? -17.114 3.945 32.029 1.00 16.74 231 GLY C C 1
ATOM 5566 O O . GLY C 1 235 ? -17.752 4.095 33.061 1.00 16.67 231 GLY C O 1
ATOM 5567 N N . VAL C 1 236 ? -16.430 4.928 31.452 1.00 17.17 232 VAL C N 1
ATOM 5568 C CA . VAL C 1 236 ? -16.327 6.264 31.999 1.00 16.21 232 VAL C CA 1
ATOM 5569 C C . VAL C 1 236 ? -16.417 7.315 30.908 1.00 16.92 232 VAL C C 1
ATOM 5570 O O . VAL C 1 236 ? -16.308 7.014 29.707 1.00 16.97 232 VAL C O 1
ATOM 5574 N N . ALA C 1 237 ? -16.635 8.561 31.327 1.00 17.13 233 ALA C N 1
ATOM 5575 C CA . ALA C 1 237 ? -16.729 9.687 30.415 1.00 17.65 233 ALA C CA 1
ATOM 5576 C C . ALA C 1 237 ? -15.351 10.270 30.172 1.00 17.50 233 ALA C C 1
ATOM 5577 O O . ALA C 1 237 ? -15.078 10.758 29.087 1.00 17.79 233 ALA C O 1
ATOM 5579 N N . GLY C 1 238 ? -14.487 10.204 31.173 1.00 17.39 234 GLY C N 1
ATOM 5580 C CA . GLY C 1 238 ? -13.149 10.758 31.078 1.00 17.85 234 GLY C CA 1
ATOM 5581 C C . GLY C 1 238 ? -12.088 10.095 31.950 1.00 17.52 234 GLY C C 1
ATOM 5582 O O . GLY C 1 238 ? -12.371 9.351 32.900 1.00 15.65 234 GLY C O 1
ATOM 5583 N N . LEU C 1 239 ? -10.858 10.391 31.608 1.00 18.44 235 LEU C N 1
ATOM 5584 C CA . LEU C 1 239 ? -9.705 9.882 32.312 1.00 19.99 235 LEU C CA 1
ATOM 5585 C C . LEU C 1 239 ? -8.799 11.048 32.654 1.00 21.20 235 LEU C C 1
ATOM 5586 O O . LEU C 1 239 ? -8.621 11.967 31.845 1.00 21.24 235 LEU C O 1
ATOM 5591 N N . PHE C 1 240 ? -8.219 10.988 33.841 1.00 21.44 236 PHE C N 1
ATOM 5592 C CA . PHE C 1 240 ? -7.260 11.972 34.362 1.00 23.25 236 PHE C CA 1
ATOM 5593 C C . PHE C 1 240 ? -5.995 11.197 34.655 1.00 23.90 236 PHE C C 1
ATOM 5594 O O . PHE C 1 240 ? -6.021 10.173 35.370 1.00 21.92 236 PHE C O 1
ATOM 5602 N N . MET C 1 241 ? -4.891 11.632 34.078 1.00 26.42 237 MET C N 1
ATOM 5603 C CA . MET C 1 241 ? -3.605 10.978 34.270 1.00 28.17 237 MET C CA 1
ATOM 5604 C C . MET C 1 241 ? -2.495 11.994 34.359 1.00 29.38 237 MET C C 1
ATOM 5605 O O . MET C 1 241 ? -2.405 12.890 33.529 1.00 32.13 237 MET C O 1
ATOM 5610 N N . GLU C 1 242 ? -1.627 11.867 35.344 1.00 29.15 238 GLU C N 1
ATOM 5611 C CA . GLU C 1 242 ? -0.432 12.693 35.361 1.00 29.34 238 GLU C CA 1
ATOM 5612 C C . GLU C 1 242 ? 0.669 12.058 34.508 1.00 28.62 238 GLU C C 1
ATOM 5613 O O . GLU C 1 242 ? 0.808 10.839 34.434 1.00 25.90 238 GLU C O 1
ATOM 5619 N N . THR C 1 243 ? 1.390 12.912 33.772 1.00 28.40 239 THR C N 1
ATOM 5620 C CA . THR C 1 243 ? 2.500 12.486 32.931 1.00 28.76 239 THR C CA 1
ATOM 5621 C C . THR C 1 243 ? 3.695 13.418 33.092 1.00 30.42 239 THR C C 1
ATOM 5622 O O . THR C 1 243 ? 3.572 14.485 33.654 1.00 32.68 239 THR C O 1
ATOM 5626 N N . HIS C 1 244 ? 4.844 13.010 32.575 1.00 31.66 240 HIS C N 1
ATOM 5627 C CA . HIS C 1 244 ? 6.076 13.809 32.653 1.00 34.06 240 HIS C CA 1
ATOM 5628 C C . HIS C 1 244 ? 7.051 13.279 31.633 1.00 35.84 240 HIS C C 1
ATOM 5629 O O . HIS C 1 244 ? 7.056 12.080 31.360 1.00 36.09 240 HIS C O 1
ATOM 5636 N N . PRO C 1 245 ? 7.867 14.146 31.014 1.00 39.42 241 PRO C N 1
ATOM 5637 C CA . PRO C 1 245 ? 8.910 13.640 30.092 1.00 41.77 241 PRO C CA 1
ATOM 5638 C C . PRO C 1 245 ? 9.884 12.633 30.715 1.00 44.50 241 PRO C C 1
ATOM 5639 O O . PRO C 1 245 ? 10.224 11.643 30.082 1.00 46.05 241 PRO C O 1
ATOM 5643 N N . ASN C 1 246 ? 10.359 12.911 31.924 1.00 48.19 242 ASN C N 1
ATOM 5644 C CA . ASN C 1 246 ? 11.193 11.963 32.698 1.00 52.17 242 ASN C CA 1
ATOM 5645 C C . ASN C 1 246 ? 10.789 12.009 34.176 1.00 53.56 242 ASN C C 1
ATOM 5646 O O . ASN C 1 246 ? 11.335 12.806 34.943 1.00 57.93 242 ASN C O 1
ATOM 5651 N N . PRO C 1 247 ? 9.815 11.165 34.575 1.00 51.81 243 PRO C N 1
ATOM 5652 C CA . PRO C 1 247 ? 9.295 11.094 35.939 1.00 51.35 243 PRO C CA 1
ATOM 5653 C C . PRO C 1 247 ? 10.377 11.088 37.046 1.00 53.29 243 PRO C C 1
ATOM 5654 O O . PRO C 1 247 ? 10.169 11.685 38.106 1.00 53.21 243 PRO C O 1
ATOM 5658 N N . ALA C 1 248 ? 11.510 10.432 36.787 1.00 54.39 244 ALA C N 1
ATOM 5659 C CA . ALA C 1 248 ? 12.695 10.497 37.666 1.00 56.69 244 ALA C CA 1
ATOM 5660 C C . ALA C 1 248 ? 13.074 11.947 38.094 1.00 58.61 244 ALA C C 1
ATOM 5661 O O . ALA C 1 248 ? 13.436 12.195 39.256 1.00 55.01 244 ALA C O 1
ATOM 5663 N N . GLU C 1 249 ? 12.975 12.895 37.157 1.00 59.07 245 GLU C N 1
ATOM 5664 C CA . GLU C 1 249 ? 13.319 14.298 37.431 1.00 61.51 245 GLU C CA 1
ATOM 5665 C C . GLU C 1 249 ? 12.085 15.184 37.710 1.00 61.21 245 GLU C C 1
ATOM 5666 O O . GLU C 1 249 ? 12.199 16.412 37.697 1.00 60.79 245 GLU C O 1
ATOM 5668 N N . ALA C 1 250 ? 10.928 14.568 37.985 1.00 61.11 246 ALA C N 1
ATOM 5669 C CA . ALA C 1 250 ? 9.682 15.310 38.237 1.00 60.99 246 ALA C CA 1
ATOM 5670 C C . ALA C 1 250 ? 9.718 15.995 39.602 1.00 62.69 246 ALA C C 1
ATOM 5671 O O . ALA C 1 250 ? 10.168 15.408 40.581 1.00 66.14 246 ALA C O 1
ATOM 5673 N N . LYS C 1 251 ? 9.255 17.244 39.655 1.00 63.40 247 LYS C N 1
ATOM 5674 C CA . LYS C 1 251 ? 9.236 18.014 40.902 1.00 62.41 247 LYS C CA 1
ATOM 5675 C C . LYS C 1 251 ? 8.127 17.561 41.864 1.00 60.77 247 LYS C C 1
ATOM 5676 O O . LYS C 1 251 ? 8.172 17.896 43.040 1.00 59.19 247 LYS C O 1
ATOM 5678 N N . SER C 1 252 ? 7.138 16.800 41.387 1.00 59.18 248 SER C N 1
ATOM 5679 C CA . SER C 1 252 ? 6.072 16.314 42.285 1.00 58.03 248 SER C CA 1
ATOM 5680 C C . SER C 1 252 ? 5.383 15.053 41.768 1.00 57.64 248 SER C C 1
ATOM 5681 O O . SER C 1 252 ? 5.031 14.969 40.580 1.00 56.48 248 SER C O 1
ATOM 5684 N N . ASP C 1 253 ? 5.193 14.092 42.684 1.00 58.07 249 ASP C N 1
ATOM 5685 C CA . ASP C 1 253 ? 4.490 12.827 42.418 1.00 53.49 249 ASP C CA 1
ATOM 5686 C C . ASP C 1 253 ? 5.107 12.094 41.218 1.00 52.74 249 ASP C C 1
ATOM 5687 O O . ASP C 1 253 ? 4.411 11.394 40.481 1.00 54.84 249 ASP C O 1
ATOM 5689 N N . GLY C 1 254 ? 6.426 12.233 41.069 1.00 52.56 250 GLY C N 1
ATOM 5690 C CA . GLY C 1 254 ? 7.191 11.611 39.991 1.00 51.49 250 GLY C CA 1
ATOM 5691 C C . GLY C 1 254 ? 7.053 10.099 39.862 1.00 51.76 250 GLY C C 1
ATOM 5692 O O . GLY C 1 254 ? 7.046 9.587 38.743 1.00 50.89 250 GLY C O 1
ATOM 5693 N N . PRO C 1 255 ? 6.915 9.372 40.999 1.00 50.62 251 PRO C N 1
ATOM 5694 C CA . PRO C 1 255 ? 6.957 7.917 40.896 1.00 47.29 251 PRO C CA 1
ATOM 5695 C C . PRO C 1 255 ? 5.644 7.303 40.421 1.00 42.19 251 PRO C C 1
ATOM 5696 O O . PRO C 1 255 ? 5.609 6.088 40.201 1.00 42.03 251 PRO C O 1
ATOM 5700 N N . ASN C 1 256 ? 4.575 8.108 40.330 1.00 36.86 252 ASN C N 1
ATOM 5701 C CA . ASN C 1 256 ? 3.267 7.646 39.818 1.00 34.29 252 ASN C CA 1
ATOM 5702 C C . ASN C 1 256 ? 2.875 8.260 38.451 1.00 31.86 252 ASN C C 1
ATOM 5703 O O . ASN C 1 256 ? 1.809 7.959 37.900 1.00 29.33 252 ASN C O 1
ATOM 5708 N N . ALA C 1 257 ? 3.756 9.084 37.897 1.00 30.78 253 ALA C N 1
ATOM 5709 C CA . ALA C 1 257 ? 3.476 9.705 36.606 1.00 30.81 253 ALA C CA 1
ATOM 5710 C C . ALA C 1 257 ? 3.780 8.695 35.502 1.00 30.32 253 ALA C C 1
ATOM 5711 O O . ALA C 1 257 ? 4.763 7.942 35.566 1.00 31.92 253 ALA C O 1
ATOM 5713 N N . VAL C 1 258 ? 2.949 8.680 34.466 1.00 30.60 254 VAL C N 1
ATOM 5714 C CA . VAL C 1 258 ? 3.248 7.867 33.286 1.00 29.75 254 VAL C CA 1
ATOM 5715 C C . VAL C 1 258 ? 4.231 8.648 32.434 1.00 29.47 254 VAL C C 1
ATOM 5716 O O . VAL C 1 258 ? 4.028 9.850 32.210 1.00 29.34 254 VAL C O 1
ATOM 5720 N N . PRO C 1 259 ? 5.324 7.992 31.997 1.00 30.39 255 PRO C N 1
ATOM 5721 C CA . PRO C 1 259 ? 6.231 8.688 31.116 1.00 30.95 255 PRO C CA 1
ATOM 5722 C C . PRO C 1 259 ? 5.529 9.118 29.842 1.00 30.72 255 PRO C C 1
ATOM 5723 O O . PRO C 1 259 ? 4.735 8.351 29.249 1.00 28.56 255 PRO C O 1
ATOM 5727 N N . LEU C 1 260 ? 5.822 10.349 29.427 1.00 29.98 256 LEU C N 1
ATOM 5728 C CA . LEU C 1 260 ? 5.220 10.927 28.236 1.00 29.68 256 LEU C CA 1
ATOM 5729 C C . LEU C 1 260 ? 5.412 10.043 27.005 1.00 29.84 256 LEU C C 1
ATOM 5730 O O . LEU C 1 260 ? 4.484 9.875 26.246 1.00 29.95 256 LEU C O 1
ATOM 5735 N N . ASN C 1 261 ? 6.581 9.425 26.835 1.00 31.32 257 ASN C N 1
ATOM 5736 C CA . ASN C 1 261 ? 6.823 8.539 25.670 1.00 32.69 257 ASN C CA 1
ATOM 5737 C C . ASN C 1 261 ? 6.074 7.177 25.680 1.00 31.36 257 ASN C C 1
ATOM 5738 O O . ASN C 1 261 ? 6.138 6.409 24.717 1.00 32.31 257 ASN C O 1
ATOM 5743 N N . ARG C 1 262 ? 5.335 6.893 26.743 1.00 29.81 258 ARG C N 1
ATOM 5744 C CA . ARG C 1 262 ? 4.464 5.718 26.775 1.00 28.67 258 ARG C CA 1
ATOM 5745 C C . ARG C 1 262 ? 2.968 6.115 26.726 1.00 27.78 258 ARG C C 1
ATOM 5746 O O . ARG C 1 262 ? 2.080 5.249 26.702 1.00 26.23 258 ARG C O 1
ATOM 5748 N N . MET C 1 263 ? 2.667 7.417 26.705 1.00 27.24 259 MET C N 1
ATOM 5749 C CA . MET C 1 263 ? 1.272 7.852 26.762 1.00 26.77 259 MET C CA 1
ATOM 5750 C C . MET C 1 263 ? 0.521 7.460 25.511 1.00 26.47 259 MET C C 1
ATOM 5751 O O . MET C 1 263 ? -0.634 7.063 25.589 1.00 26.41 259 MET C O 1
ATOM 5756 N N . GLY C 1 264 ? 1.189 7.550 24.361 1.00 26.66 260 GLY C N 1
ATOM 5757 C CA . GLY C 1 264 ? 0.603 7.185 23.087 1.00 26.74 260 GLY C CA 1
ATOM 5758 C C . GLY C 1 264 ? 0.170 5.737 23.070 1.00 26.28 260 GLY C C 1
ATOM 5759 O O . GLY C 1 264 ? -0.990 5.421 22.770 1.00 25.61 260 GLY C O 1
ATOM 5760 N N . ALA C 1 265 ? 1.086 4.854 23.442 1.00 26.62 261 ALA C N 1
ATOM 5761 C CA . ALA C 1 265 ? 0.806 3.404 23.453 1.00 26.63 261 ALA C CA 1
ATOM 5762 C C . ALA C 1 265 ? -0.368 3.062 24.399 1.00 25.55 261 ALA C C 1
ATOM 5763 O O . ALA C 1 265 ? -1.298 2.319 24.045 1.00 25.04 261 ALA C O 1
ATOM 5765 N N . LEU C 1 266 ? -0.353 3.663 25.584 1.00 25.15 262 LEU C N 1
ATOM 5766 C CA . LEU C 1 266 ? -1.428 3.445 26.579 1.00 23.63 262 LEU C CA 1
ATOM 5767 C C . LEU C 1 266 ? -2.771 3.922 26.022 1.00 23.16 262 LEU C C 1
ATOM 5768 O O . LEU C 1 266 ? -3.750 3.189 26.032 1.00 21.97 262 LEU C O 1
ATOM 5773 N N . LEU C 1 267 ? -2.802 5.155 25.507 1.00 22.98 263 LEU C N 1
ATOM 5774 C CA . LEU C 1 267 ? -4.047 5.740 25.007 1.00 23.15 263 LEU C CA 1
ATOM 5775 C C . LEU C 1 267 ? -4.618 4.957 23.831 1.00 23.57 263 LEU C C 1
ATOM 5776 O O . LEU C 1 267 ? -5.829 4.790 23.700 1.00 22.97 263 LEU C O 1
ATOM 5781 N N . GLU C 1 268 ? -3.748 4.441 22.994 1.00 25.03 264 GLU C N 1
ATOM 5782 C CA . GLU C 1 268 ? -4.169 3.534 21.911 1.00 27.08 264 GLU C CA 1
ATOM 5783 C C . GLU C 1 268 ? -4.947 2.318 22.414 1.00 24.95 264 GLU C C 1
ATOM 5784 O O . GLU C 1 268 ? -6.022 2.019 21.915 1.00 23.85 264 GLU C O 1
ATOM 5790 N N . THR C 1 269 ? -4.431 1.670 23.453 1.00 23.85 265 THR C N 1
ATOM 5791 C CA . THR C 1 269 ? -5.150 0.542 24.086 1.00 23.24 265 THR C CA 1
ATOM 5792 C C . THR C 1 269 ? -6.452 1.014 24.674 1.00 21.91 265 THR C C 1
ATOM 5793 O O . THR C 1 269 ? -7.498 0.408 24.424 1.00 21.40 265 THR C O 1
ATOM 5797 N N . LEU C 1 270 ? -6.424 2.142 25.390 1.00 20.82 266 LEU C N 1
ATOM 5798 C CA . LEU C 1 270 ? -7.642 2.614 26.044 1.00 19.86 266 LEU C CA 1
ATOM 5799 C C . LEU C 1 270 ? -8.764 2.970 25.053 1.00 20.51 266 LEU C C 1
ATOM 5800 O O . LEU C 1 270 ? -9.914 2.641 25.320 1.00 21.43 266 LEU C O 1
ATOM 5805 N N . VAL C 1 271 ? -8.447 3.626 23.938 1.00 21.30 267 VAL C N 1
ATOM 5806 C CA . VAL C 1 271 ? -9.443 3.903 22.886 1.00 21.90 267 VAL C CA 1
ATOM 5807 C C . VAL C 1 271 ? -10.068 2.601 22.380 1.00 22.10 267 VAL C C 1
ATOM 5808 O O . VAL C 1 271 ? -11.287 2.518 22.249 1.00 22.61 267 VAL C O 1
ATOM 5812 N N . THR C 1 272 ? -9.268 1.566 22.151 1.00 22.56 268 THR C N 1
ATOM 5813 C CA . THR C 1 272 ? -9.857 0.286 21.734 1.00 23.54 268 THR C CA 1
ATOM 5814 C C . THR C 1 272 ? -10.849 -0.274 22.788 1.00 23.13 268 THR C C 1
ATOM 5815 O O . THR C 1 272 ? -11.948 -0.738 22.444 1.00 22.42 268 THR C O 1
ATOM 5819 N N . LEU C 1 273 ? -10.489 -0.152 24.072 1.00 21.48 269 LEU C N 1
ATOM 5820 C CA . LEU C 1 273 ? -11.359 -0.632 25.144 1.00 21.12 269 LEU C CA 1
ATOM 5821 C C . LEU C 1 273 ? -12.644 0.191 25.219 1.00 20.93 269 LEU C C 1
ATOM 5822 O O . LEU C 1 273 ? -13.723 -0.363 25.339 1.00 20.13 269 LEU C O 1
ATOM 5827 N N . ASP C 1 274 ? -12.502 1.522 25.140 1.00 20.59 270 ASP C N 1
ATOM 5828 C CA . ASP C 1 274 ? -13.631 2.453 25.180 1.00 21.41 270 ASP C CA 1
ATOM 5829 C C . ASP C 1 274 ? -14.650 2.137 24.091 1.00 23.06 270 ASP C C 1
ATOM 5830 O O . ASP C 1 274 ? -15.856 2.008 24.339 1.00 23.08 270 ASP C O 1
ATOM 5835 N N . GLN C 1 275 ? -14.160 1.992 22.873 1.00 24.93 271 GLN C N 1
ATOM 5836 C CA . GLN C 1 275 ? -15.035 1.642 21.754 1.00 27.33 271 GLN C CA 1
ATOM 5837 C C . GLN C 1 275 ? -15.710 0.306 21.961 1.00 26.68 271 GLN C C 1
ATOM 5838 O O . GLN C 1 275 ? -16.881 0.179 21.698 1.00 28.33 271 GLN C O 1
ATOM 5844 N N . ALA C 1 276 ? -14.987 -0.688 22.467 1.00 25.83 272 ALA C N 1
ATOM 5845 C CA . ALA C 1 276 ? -15.564 -2.028 22.614 1.00 26.01 272 ALA C CA 1
ATOM 5846 C C . ALA C 1 276 ? -16.755 -2.014 23.570 1.00 25.63 272 ALA C C 1
ATOM 5847 O O . ALA C 1 276 ? -17.752 -2.705 23.332 1.00 25.55 272 ALA C O 1
ATOM 5849 N N . VAL C 1 277 ? -16.664 -1.226 24.650 1.00 24.23 273 VAL C N 1
ATOM 5850 C CA . VAL C 1 277 ? -17.694 -1.273 25.679 1.00 24.07 273 VAL C CA 1
ATOM 5851 C C . VAL C 1 277 ? -18.837 -0.299 25.410 1.00 25.32 273 VAL C C 1
ATOM 5852 O O . VAL C 1 277 ? -19.960 -0.470 25.918 1.00 25.74 273 VAL C O 1
ATOM 5856 N N . LYS C 1 278 ? -18.575 0.726 24.610 1.00 26.01 274 LYS C N 1
ATOM 5857 C CA . LYS C 1 278 ? -19.630 1.657 24.245 1.00 28.16 274 LYS C CA 1
ATOM 5858 C C . LYS C 1 278 ? -20.297 1.342 22.883 1.00 30.93 274 LYS C C 1
ATOM 5859 O O . LYS C 1 278 ? -21.257 2.006 22.550 1.00 32.30 274 LYS C O 1
ATOM 5865 N N . ARG C 1 279 ? -19.800 0.359 22.127 1.00 33.08 275 ARG C N 1
ATOM 5866 C CA . ARG C 1 279 ? -20.446 -0.090 20.861 1.00 38.00 275 ARG C CA 1
ATOM 5867 C C . ARG C 1 279 ? -21.884 -0.558 21.081 1.00 38.71 275 ARG C C 1
ATOM 5868 O O . ARG C 1 279 ? -22.709 -0.486 20.177 1.00 39.88 275 ARG C O 1
ATOM 5876 N N . ASN C 1 280 ? -22.126 -1.134 22.257 1.00 37.46 276 ASN C N 1
ATOM 5877 C CA . ASN C 1 280 ? -23.415 -1.690 22.634 1.00 37.27 276 ASN C CA 1
ATOM 5878 C C . ASN C 1 280 ? -23.817 -1.127 23.975 1.00 34.94 276 ASN C C 1
ATOM 5879 O O . ASN C 1 280 ? -22.986 -0.635 24.713 1.00 31.02 276 ASN C O 1
ATOM 5884 N N . PRO C 1 281 ? -25.099 -1.250 24.323 1.00 35.76 277 PRO C N 1
ATOM 5885 C CA . PRO C 1 281 ? -25.435 -0.886 25.694 1.00 34.72 277 PRO C CA 1
ATOM 5886 C C . PRO C 1 281 ? -24.579 -1.655 26.726 1.00 33.58 277 PRO C C 1
ATOM 5887 O O . PRO C 1 281 ? -24.126 -2.787 26.479 1.00 32.23 277 PRO C O 1
ATOM 5891 N N . PHE C 1 282 ? -24.366 -1.031 27.869 1.00 31.80 278 PHE C N 1
ATOM 5892 C CA . PHE C 1 282 ? -23.737 -1.708 28.995 1.00 31.28 278 PHE C CA 1
ATOM 5893 C C . PHE C 1 282 ? -24.723 -2.747 29.522 1.00 31.04 278 PHE C C 1
ATOM 5894 O O . PHE C 1 282 ? -25.887 -2.427 29.787 1.00 30.50 278 PHE C O 1
ATOM 5902 N N . LEU C 1 283 ? -24.282 -3.990 29.687 1.00 31.00 279 LEU C N 1
ATOM 5903 C CA . LEU C 1 283 ? -25.222 -5.042 30.118 1.00 31.53 279 LEU C CA 1
ATOM 5904 C C . LEU C 1 283 ? -25.879 -4.733 31.475 1.00 31.54 279 LEU C C 1
ATOM 5905 O O . LEU C 1 283 ? -27.036 -5.087 31.690 1.00 32.26 279 LEU C O 1
ATOM 5910 N N . GLU C 1 284 ? -25.185 -4.040 32.368 1.00 29.91 280 GLU C N 1
ATOM 5911 C CA . GLU C 1 284 ? -25.782 -3.697 33.673 1.00 30.50 280 GLU C CA 1
ATOM 5912 C C . GLU C 1 284 ? -27.062 -2.839 33.621 1.00 33.73 280 GLU C C 1
ATOM 5913 O O . GLU C 1 284 ? -27.868 -2.870 34.549 1.00 33.52 280 GLU C O 1
ATOM 5919 N N . ASN C 1 285 ? -27.277 -2.129 32.522 1.00 36.58 281 ASN C N 1
ATOM 5920 C CA . ASN C 1 285 ? -28.519 -1.361 32.382 1.00 41.55 281 ASN C CA 1
ATOM 5921 C C . ASN C 1 285 ? -29.781 -2.212 32.221 1.00 46.43 281 ASN C C 1
ATOM 5922 O O . ASN C 1 285 ? -30.870 -1.720 32.496 1.00 50.12 281 ASN C O 1
ATOM 5927 N N . ASP C 1 286 ? -29.639 -3.471 31.793 1.00 49.41 282 ASP C N 1
ATOM 5928 C CA . ASP C 1 286 ? -30.752 -4.442 31.826 1.00 54.56 282 ASP C CA 1
ATOM 5929 C C . ASP C 1 286 ? -31.081 -4.858 33.260 1.00 58.03 282 ASP C C 1
ATOM 5930 O O . ASP C 1 286 ? -32.227 -5.211 33.561 1.00 61.13 282 ASP C O 1
ATOM 5935 N N . PHE C 1 287 ? -30.068 -4.833 34.131 1.00 56.19 283 PHE C N 1
ATOM 5936 C CA . PHE C 1 287 ? -30.217 -5.255 35.520 1.00 56.27 283 PHE C CA 1
ATOM 5937 C C . PHE C 1 287 ? -30.282 -4.018 36.414 1.00 56.24 283 PHE C C 1
ATOM 5938 O O . PHE C 1 287 ? -30.210 -4.133 37.633 1.00 58.83 283 PHE C O 1
ATOM 5946 N N . SER D 1 4 ? 1.293 16.561 8.294 1.00 42.17 0 SER D N 1
ATOM 5947 C CA . SER D 1 4 ? -0.115 17.066 8.407 1.00 41.92 0 SER D CA 1
ATOM 5948 C C . SER D 1 4 ? -0.246 18.542 7.915 1.00 40.54 0 SER D C 1
ATOM 5949 O O . SER D 1 4 ? 0.666 19.361 8.107 1.00 44.70 0 SER D O 1
ATOM 5951 N N . MET D 1 5 ? -1.386 18.870 7.307 1.00 42.15 1 MET D N 1
ATOM 5952 C CA . MET D 1 5 ? -1.689 20.216 6.825 1.00 37.99 1 MET D CA 1
ATOM 5953 C C . MET D 1 5 ? -2.734 20.913 7.714 1.00 35.28 1 MET D C 1
ATOM 5954 O O . MET D 1 5 ? -3.714 20.274 8.116 1.00 32.82 1 MET D O 1
ATOM 5959 N N . LYS D 1 6 ? -2.540 22.201 8.028 1.00 32.60 2 LYS D N 1
ATOM 5960 C CA . LYS D 1 6 ? -3.564 22.972 8.743 1.00 32.13 2 LYS D CA 1
ATOM 5961 C C . LYS D 1 6 ? -4.695 23.337 7.757 1.00 30.97 2 LYS D C 1
ATOM 5962 O O . LYS D 1 6 ? -4.444 23.805 6.649 1.00 32.03 2 LYS D O 1
ATOM 5964 N N . LEU D 1 7 ? -5.940 23.066 8.122 1.00 29.40 3 LEU D N 1
ATOM 5965 C CA . LEU D 1 7 ? -7.053 23.404 7.256 1.00 28.99 3 LEU D CA 1
ATOM 5966 C C . LEU D 1 7 ? -8.138 23.982 8.132 1.00 30.23 3 LEU D C 1
ATOM 5967 O O . LEU D 1 7 ? -8.623 23.318 9.032 1.00 30.00 3 LEU D O 1
ATOM 5972 N N . CYS D 1 8 ? -8.448 25.256 7.911 1.00 31.21 4 CYS D N 1
ATOM 5973 C CA . CYS D 1 8 ? -9.418 25.934 8.710 1.00 33.29 4 CYS D CA 1
ATOM 5974 C C . CYS D 1 8 ? -8.860 25.881 10.155 1.00 35.87 4 CYS D C 1
ATOM 5975 O O . CYS D 1 8 ? -7.728 26.313 10.368 1.00 39.58 4 CYS D O 1
ATOM 5978 N N . ASP D 1 9 ? -9.565 25.366 11.143 1.00 34.66 5 ASP D N 1
ATOM 5979 C CA . ASP D 1 9 ? -8.963 25.402 12.493 1.00 36.72 5 ASP D CA 1
ATOM 5980 C C . ASP D 1 9 ? -8.489 24.019 12.967 1.00 35.59 5 ASP D C 1
ATOM 5981 O O . ASP D 1 9 ? -8.326 23.801 14.157 1.00 36.23 5 ASP D O 1
ATOM 5983 N N . PHE D 1 10 ? -8.267 23.083 12.044 1.00 34.19 6 PHE D N 1
ATOM 5984 C CA . PHE D 1 10 ? -7.855 21.744 12.446 1.00 33.29 6 PHE D CA 1
ATOM 5985 C C . PHE D 1 10 ? -6.729 21.165 11.594 1.00 31.91 6 PHE D C 1
ATOM 5986 O O . PHE D 1 10 ? -6.289 21.788 10.662 1.00 32.08 6 PHE D O 1
ATOM 5994 N N . GLU D 1 11 ? -6.201 20.013 11.988 1.00 31.46 7 GLU D N 1
ATOM 5995 C CA . GLU D 1 11 ? -5.077 19.406 11.304 1.00 31.35 7 GLU D CA 1
ATOM 5996 C C . GLU D 1 11 ? -5.666 18.260 10.494 1.00 28.58 7 GLU D C 1
ATOM 5997 O O . GLU D 1 11 ? -6.453 17.458 11.006 1.00 27.09 7 GLU D O 1
ATOM 6003 N N . VAL D 1 12 ? -5.266 18.169 9.242 1.00 26.27 8 VAL D N 1
ATOM 6004 C CA . VAL D 1 12 ? -5.785 17.100 8.385 1.00 25.59 8 VAL D CA 1
ATOM 6005 C C . VAL D 1 12 ? -4.646 16.405 7.730 1.00 25.67 8 VAL D C 1
ATOM 6006 O O . VAL D 1 12 ? -3.543 16.949 7.596 1.00 26.32 8 VAL D O 1
ATOM 6010 N N . GLY D 1 13 ? -4.914 15.174 7.325 1.00 25.76 9 GLY D N 1
ATOM 6011 C CA . GLY D 1 13 ? -3.909 14.402 6.647 1.00 26.54 9 GLY D CA 1
ATOM 6012 C C . GLY D 1 13 ? -4.122 12.926 6.826 1.00 27.20 9 GLY D C 1
ATOM 6013 O O . GLY D 1 13 ? -5.070 12.468 7.483 1.00 25.99 9 GLY D O 1
ATOM 6014 N N . LEU D 1 14 ? -3.206 12.179 6.253 1.00 27.80 10 LEU D N 1
ATOM 6015 C CA . LEU D 1 14 ? -3.322 10.740 6.263 1.00 28.97 10 LEU D CA 1
ATOM 6016 C C . LEU D 1 14 ? -3.161 10.163 7.661 1.00 29.86 10 LEU D C 1
ATOM 6017 O O . LEU D 1 14 ? -3.650 9.084 7.922 1.00 34.27 10 LEU D O 1
ATOM 6022 N N . ASP D 1 15 ? -2.471 10.877 8.554 1.00 31.43 11 ASP D N 1
ATOM 6023 C CA . ASP D 1 15 ? -2.250 10.446 9.929 1.00 33.01 11 ASP D CA 1
ATOM 6024 C C . ASP D 1 15 ? -3.270 11.054 10.935 1.00 30.16 11 ASP D C 1
ATOM 6025 O O . ASP D 1 15 ? -3.136 10.875 12.127 1.00 32.40 11 ASP D O 1
ATOM 6030 N N . GLN D 1 16 ? -4.254 11.798 10.455 1.00 26.37 12 GLN D N 1
ATOM 6031 C CA . GLN D 1 16 ? -5.197 12.461 11.308 1.00 24.94 12 GLN D CA 1
ATOM 6032 C C . GLN D 1 16 ? -6.535 11.824 11.067 1.00 23.04 12 GLN D C 1
ATOM 6033 O O . GLN D 1 16 ? -6.787 11.302 9.982 1.00 21.38 12 GLN D O 1
ATOM 6039 N N . PRO D 1 17 ? -7.434 11.942 12.037 1.00 22.30 13 PRO D N 1
ATOM 6040 C CA . PRO D 1 17 ? -8.781 11.498 11.716 1.00 21.58 13 PRO D CA 1
ATOM 6041 C C . PRO D 1 17 ? -9.338 12.202 10.481 1.00 20.59 13 PRO D C 1
ATOM 6042 O O . PRO D 1 17 ? -9.063 13.389 10.232 1.00 20.21 13 PRO D O 1
ATOM 6046 N N . PHE D 1 18 ? -10.155 11.502 9.725 1.00 20.30 14 PHE D N 1
ATOM 6047 C CA . PHE D 1 18 ? -10.697 12.117 8.508 1.00 19.98 14 PHE D CA 1
ATOM 6048 C C . PHE D 1 18 ? -11.628 13.286 8.855 1.00 19.50 14 PHE D C 1
ATOM 6049 O O . PHE D 1 18 ? -12.273 13.282 9.886 1.00 19.47 14 PHE D O 1
ATOM 6057 N N . PHE D 1 19 ? -11.663 14.278 7.961 1.00 19.03 15 PHE D N 1
ATOM 6058 C CA . PHE D 1 19 ? -12.617 15.344 7.995 1.00 19.29 15 PHE D CA 1
ATOM 6059 C C . PHE D 1 19 ? -13.715 15.152 6.945 1.00 18.38 15 PHE D C 1
ATOM 6060 O O . PHE D 1 19 ? -13.542 14.462 5.906 1.00 18.03 15 PHE D O 1
ATOM 6068 N N . LEU D 1 20 ? -14.854 15.754 7.234 1.00 17.92 16 LEU D N 1
ATOM 6069 C CA . LEU D 1 20 ? -16.024 15.666 6.372 1.00 18.03 16 LEU D CA 1
ATOM 6070 C C . LEU D 1 20 ? -16.317 17.021 5.719 1.00 18.33 16 LEU D C 1
ATOM 6071 O O . LEU D 1 20 ? -16.363 18.079 6.401 1.00 17.93 16 LEU D O 1
ATOM 6076 N N . ILE D 1 21 ? -16.501 16.991 4.403 1.00 18.41 17 ILE D N 1
ATOM 6077 C CA . ILE D 1 21 ? -17.075 18.120 3.667 1.00 19.29 17 ILE D CA 1
ATOM 6078 C C . ILE D 1 21 ? -18.467 17.631 3.272 1.00 20.14 17 ILE D C 1
ATOM 6079 O O . ILE D 1 21 ? -18.576 16.564 2.668 1.00 20.45 17 ILE D O 1
ATOM 6084 N N . ALA D 1 22 ? -19.526 18.334 3.651 1.00 21.03 18 ALA D N 1
ATOM 6085 C CA . ALA D 1 22 ? -20.890 17.919 3.294 1.00 22.14 18 ALA D CA 1
ATOM 6086 C C . ALA D 1 22 ? -21.874 19.076 3.288 1.00 24.34 18 ALA D C 1
ATOM 6087 O O . ALA D 1 22 ? -21.676 20.082 3.963 1.00 24.84 18 ALA D O 1
ATOM 6089 N N . GLY D 1 23 ? -22.955 18.891 2.546 1.00 26.03 19 GLY D N 1
ATOM 6090 C CA . GLY D 1 23 ? -24.067 19.812 2.552 1.00 27.65 19 GLY D CA 1
ATOM 6091 C C . GLY D 1 23 ? -25.049 19.465 1.450 1.00 29.20 19 GLY D C 1
ATOM 6092 O O . GLY D 1 23 ? -24.981 18.396 0.837 1.00 28.83 19 GLY D O 1
ATOM 6093 N N . THR D 1 24 ? -25.960 20.380 1.189 1.00 31.05 20 THR D N 1
ATOM 6094 C CA . THR D 1 24 ? -26.839 20.254 0.032 1.00 33.74 20 THR D CA 1
ATOM 6095 C C . THR D 1 24 ? -26.076 20.614 -1.225 1.00 34.06 20 THR D C 1
ATOM 6096 O O . THR D 1 24 ? -25.127 21.400 -1.200 1.00 35.01 20 THR D O 1
ATOM 6100 N N . CYS D 1 25 ? -26.514 20.045 -2.336 1.00 35.83 21 CYS D N 1
ATOM 6101 C CA . CYS D 1 25 ? -25.794 20.187 -3.607 1.00 35.47 21 CYS D CA 1
ATOM 6102 C C . CYS D 1 25 ? -25.613 21.654 -4.009 1.00 35.52 21 CYS D C 1
ATOM 6103 O O . CYS D 1 25 ? -24.499 22.108 -4.357 1.00 33.71 21 CYS D O 1
ATOM 6106 N N . VAL D 1 26 ? -26.733 22.370 -3.952 1.00 35.86 22 VAL D N 1
ATOM 6107 C CA . VAL D 1 26 ? -26.790 23.789 -4.270 1.00 36.97 22 VAL D CA 1
ATOM 6108 C C . VAL D 1 26 ? -27.433 24.520 -3.094 1.00 36.93 22 VAL D C 1
ATOM 6109 O O . VAL D 1 26 ? -28.167 23.914 -2.271 1.00 35.94 22 VAL D O 1
ATOM 6113 N N . VAL D 1 27 ? -27.170 25.820 -3.004 1.00 37.07 23 VAL D N 1
ATOM 6114 C CA . VAL D 1 27 ? -27.856 26.635 -2.009 1.00 37.33 23 VAL D CA 1
ATOM 6115 C C . VAL D 1 27 ? -29.296 26.790 -2.491 1.00 38.64 23 VAL D C 1
ATOM 6116 O O . VAL D 1 27 ? -29.543 27.368 -3.548 1.00 40.97 23 VAL D O 1
ATOM 6120 N N . GLU D 1 28 ? -30.235 26.231 -1.733 1.00 39.09 24 GLU D N 1
ATOM 6121 C CA . GLU D 1 28 ? -31.648 26.184 -2.104 1.00 40.67 24 GLU D CA 1
ATOM 6122 C C . GLU D 1 28 ? -32.409 27.353 -1.505 1.00 42.34 24 GLU D C 1
ATOM 6123 O O . GLU D 1 28 ? -33.316 27.890 -2.117 1.00 42.72 24 GLU D O 1
ATOM 6129 N N . SER D 1 29 ? -31.982 27.769 -0.327 1.00 41.13 25 SER D N 1
ATOM 6130 C CA . SER D 1 29 ? -32.770 28.613 0.523 1.00 43.43 25 SER D CA 1
ATOM 6131 C C . SER D 1 29 ? -31.872 28.904 1.722 1.00 42.00 25 SER D C 1
ATOM 6132 O O . SER D 1 29 ? -30.917 28.145 1.986 1.00 40.09 25 SER D O 1
ATOM 6135 N N . GLU D 1 30 ? -32.134 29.993 2.433 1.00 43.11 26 GLU D N 1
ATOM 6136 C CA . GLU D 1 30 ? -31.334 30.290 3.609 1.00 43.03 26 GLU D CA 1
ATOM 6137 C C . GLU D 1 30 ? -31.662 29.286 4.723 1.00 43.15 26 GLU D C 1
ATOM 6138 O O . GLU D 1 30 ? -30.746 28.696 5.294 1.00 41.69 26 GLU D O 1
ATOM 6144 N N . GLN D 1 31 ? -32.951 29.036 4.965 1.00 44.05 27 GLN D N 1
ATOM 6145 C CA . GLN D 1 31 ? -33.382 28.099 6.010 1.00 44.10 27 GLN D CA 1
ATOM 6146 C C . GLN D 1 31 ? -32.946 26.638 5.741 1.00 42.66 27 GLN D C 1
ATOM 6147 O O . GLN D 1 31 ? -32.450 25.965 6.629 1.00 41.88 27 GLN D O 1
ATOM 6149 N N . MET D 1 32 ? -33.110 26.158 4.515 1.00 42.82 28 MET D N 1
ATOM 6150 C CA . MET D 1 32 ? -32.604 24.834 4.126 1.00 41.48 28 MET D CA 1
ATOM 6151 C C . MET D 1 32 ? -31.116 24.676 4.453 1.00 39.86 28 MET D C 1
ATOM 6152 O O . MET D 1 32 ? -30.676 23.618 4.931 1.00 39.86 28 MET D O 1
ATOM 6157 N N . THR D 1 33 ? -30.347 25.729 4.178 1.00 39.09 29 THR D N 1
ATOM 6158 C CA . THR D 1 33 ? -28.897 25.711 4.361 1.00 36.08 29 THR D CA 1
ATOM 6159 C C . THR D 1 33 ? -28.524 25.765 5.831 1.00 35.60 29 THR D C 1
ATOM 6160 O O . THR D 1 33 ? -27.751 24.935 6.292 1.00 33.45 29 THR D O 1
ATOM 6164 N N . ILE D 1 34 ? -29.065 26.730 6.562 1.00 36.05 30 ILE D N 1
ATOM 6165 C CA . ILE D 1 34 ? -28.775 26.873 8.001 1.00 36.43 30 ILE D CA 1
ATOM 6166 C C . ILE D 1 34 ? -29.206 25.623 8.787 1.00 36.48 30 ILE D C 1
ATOM 6167 O O . ILE D 1 34 ? -28.451 25.102 9.620 1.00 36.17 30 ILE D O 1
ATOM 6172 N N . ASP D 1 35 ? -30.392 25.106 8.487 1.00 37.34 31 ASP D N 1
ATOM 6173 C CA . ASP D 1 35 ? -30.881 23.880 9.131 1.00 37.89 31 ASP D CA 1
ATOM 6174 C C . ASP D 1 35 ? -30.026 22.675 8.820 1.00 34.22 31 ASP D C 1
ATOM 6175 O O . ASP D 1 35 ? -29.726 21.888 9.720 1.00 33.72 31 ASP D O 1
ATOM 6180 N N . THR D 1 36 ? -29.671 22.511 7.545 1.00 32.62 32 THR D N 1
ATOM 6181 C CA . THR D 1 36 ? -28.875 21.362 7.127 1.00 30.45 32 THR D CA 1
ATOM 6182 C C . THR D 1 36 ? -27.493 21.469 7.747 1.00 29.02 32 THR D C 1
ATOM 6183 O O . THR D 1 36 ? -26.957 20.466 8.281 1.00 28.25 32 THR D O 1
ATOM 6187 N N . ALA D 1 37 ? -26.925 22.674 7.689 1.00 28.14 33 ALA D N 1
ATOM 6188 C CA . ALA D 1 37 ? -25.592 22.938 8.269 1.00 27.57 33 ALA D CA 1
ATOM 6189 C C . ALA D 1 37 ? -25.586 22.707 9.778 1.00 27.75 33 ALA D C 1
ATOM 6190 O O . ALA D 1 37 ? -24.681 22.063 10.317 1.00 25.89 33 ALA D O 1
ATOM 6192 N N . GLY D 1 38 ? -26.615 23.220 10.453 1.00 29.27 34 GLY D N 1
ATOM 6193 C CA . GLY D 1 38 ? -26.714 23.093 11.901 1.00 30.16 34 GLY D CA 1
ATOM 6194 C C . GLY D 1 38 ? -26.820 21.650 12.360 1.00 30.49 34 GLY D C 1
ATOM 6195 O O . GLY D 1 38 ? -26.213 21.273 13.366 1.00 29.03 34 GLY D O 1
ATOM 6196 N N . ARG D 1 39 ? -27.623 20.863 11.647 1.00 31.87 35 ARG D N 1
ATOM 6197 C CA . ARG D 1 39 ? -27.850 19.465 11.997 1.00 33.84 35 ARG D CA 1
ATOM 6198 C C . ARG D 1 39 ? -26.605 18.612 11.674 1.00 31.14 35 ARG D C 1
ATOM 6199 O O . ARG D 1 39 ? -26.282 17.696 12.418 1.00 31.13 35 ARG D O 1
ATOM 6207 N N . LEU D 1 40 ? -25.902 18.905 10.589 1.00 28.35 36 LEU D N 1
ATOM 6208 C CA . LEU D 1 40 ? -24.592 18.285 10.358 1.00 27.27 36 LEU D CA 1
ATOM 6209 C C . LEU D 1 40 ? -23.584 18.645 11.441 1.00 26.99 36 LEU D C 1
ATOM 6210 O O . LEU D 1 40 ? -22.774 17.798 11.851 1.00 26.50 36 LEU D O 1
ATOM 6215 N N . LYS D 1 41 ? -23.594 19.905 11.876 1.00 28.33 37 LYS D N 1
ATOM 6216 C CA . LYS D 1 41 ? -22.676 20.356 12.919 1.00 28.37 37 LYS D CA 1
ATOM 6217 C C . LYS D 1 41 ? -22.887 19.543 14.169 1.00 28.59 37 LYS D C 1
ATOM 6218 O O . LYS D 1 41 ? -21.919 19.121 14.773 1.00 29.50 37 LYS D O 1
ATOM 6224 N N . GLU D 1 42 ? -24.137 19.296 14.550 1.00 29.37 38 GLU D N 1
ATOM 6225 C CA . GLU D 1 42 ? -24.424 18.520 15.783 1.00 30.87 38 GLU D CA 1
ATOM 6226 C C . GLU D 1 42 ? -24.052 17.044 15.584 1.00 29.82 38 GLU D C 1
ATOM 6227 O O . GLU D 1 42 ? -23.475 16.406 16.479 1.00 30.53 38 GLU D O 1
ATOM 6229 N N . ILE D 1 43 ? -24.335 16.490 14.409 1.00 28.89 39 ILE D N 1
ATOM 6230 C CA . ILE D 1 43 ? -23.915 15.124 14.163 1.00 28.08 39 ILE D CA 1
ATOM 6231 C C . ILE D 1 43 ? -22.396 14.980 14.244 1.00 27.60 39 ILE D C 1
ATOM 6232 O O . ILE D 1 43 ? -21.885 14.023 14.808 1.00 28.22 39 ILE D O 1
ATOM 6237 N N . CYS D 1 44 ? -21.684 15.910 13.641 1.00 27.70 40 CYS D N 1
ATOM 6238 C CA . CYS D 1 44 ? -20.224 15.832 13.572 1.00 27.36 40 CYS D CA 1
ATOM 6239 C C . CYS D 1 44 ? -19.543 16.128 14.933 1.00 29.29 40 CYS D C 1
ATOM 6240 O O . CYS D 1 44 ? -18.584 15.448 15.335 1.00 29.66 40 CYS D O 1
ATOM 6243 N N . GLU D 1 45 ? -20.060 17.116 15.642 1.00 31.71 41 GLU D N 1
ATOM 6244 C CA . GLU D 1 45 ? -19.571 17.408 16.990 1.00 33.88 41 GLU D CA 1
ATOM 6245 C C . GLU D 1 45 ? -19.670 16.179 17.870 1.00 32.97 41 GLU D C 1
ATOM 6246 O O . GLU D 1 45 ? -18.718 15.837 18.538 1.00 33.50 41 GLU D O 1
ATOM 6252 N N . LYS D 1 46 ? -20.803 15.485 17.844 1.00 33.82 42 LYS D N 1
ATOM 6253 C CA . LYS D 1 46 ? -20.969 14.265 18.639 1.00 32.27 42 LYS D CA 1
ATOM 6254 C C . LYS D 1 46 ? -19.966 13.122 18.338 1.00 32.46 42 LYS D C 1
ATOM 6255 O O . LYS D 1 46 ? -19.635 12.306 19.230 1.00 30.90 42 LYS D O 1
ATOM 6257 N N . LEU D 1 47 ? -19.482 13.063 17.095 1.00 30.21 43 LEU D N 1
ATOM 6258 C CA . LEU D 1 47 ? -18.578 11.998 16.654 1.00 29.76 43 LEU D CA 1
ATOM 6259 C C . LEU D 1 47 ? -17.129 12.441 16.582 1.00 28.47 43 LEU D C 1
ATOM 6260 O O . LEU D 1 47 ? -16.267 11.655 16.226 1.00 28.71 43 LEU D O 1
ATOM 6265 N N . ASN D 1 48 ? -16.874 13.699 16.911 1.00 27.88 44 ASN D N 1
ATOM 6266 C CA . ASN D 1 48 ? -15.550 14.301 16.834 1.00 27.24 44 ASN D CA 1
ATOM 6267 C C . ASN D 1 48 ? -15.020 14.275 15.413 1.00 25.56 44 ASN D C 1
ATOM 6268 O O . ASN D 1 48 ? -13.851 13.988 15.200 1.00 26.66 44 ASN D O 1
ATOM 6273 N N . VAL D 1 49 ? -15.888 14.542 14.437 1.00 23.99 45 VAL D N 1
ATOM 6274 C CA . VAL D 1 49 ? -15.473 14.560 13.041 1.00 22.18 45 VAL D CA 1
ATOM 6275 C C . VAL D 1 49 ? -15.350 16.023 12.630 1.00 22.22 45 VAL D C 1
ATOM 6276 O O . VAL D 1 49 ? -16.333 16.753 12.652 1.00 21.97 45 VAL D O 1
ATOM 6280 N N . PRO D 1 50 ? -14.140 16.465 12.280 1.00 21.97 46 PRO D N 1
ATOM 6281 C CA . PRO D 1 50 ? -14.007 17.850 11.830 1.00 22.58 46 PRO D CA 1
ATOM 6282 C C . PRO D 1 50 ? -14.890 18.070 10.627 1.00 21.86 46 PRO D C 1
ATOM 6283 O O . PRO D 1 50 ? -15.000 17.189 9.750 1.00 21.57 46 PRO D O 1
ATOM 6287 N N . PHE D 1 51 ? -15.529 19.225 10.565 1.00 21.85 47 PHE D N 1
ATOM 6288 C CA . PHE D 1 51 ? -16.559 19.425 9.554 1.00 22.13 47 PHE D CA 1
ATOM 6289 C C . PHE D 1 51 ? -16.474 20.777 8.804 1.00 22.01 47 PHE D C 1
ATOM 6290 O O . PHE D 1 51 ? -16.324 21.827 9.435 1.00 22.37 47 PHE D O 1
ATOM 6298 N N . ILE D 1 52 ? -16.533 20.711 7.467 1.00 21.37 48 ILE D N 1
ATOM 6299 C CA . ILE D 1 52 ? -16.638 21.875 6.567 1.00 22.12 48 ILE D CA 1
ATOM 6300 C C . ILE D 1 52 ? -17.956 21.799 5.794 1.00 22.36 48 ILE D C 1
ATOM 6301 O O . ILE D 1 52 ? -18.246 20.771 5.181 1.00 22.39 48 ILE D O 1
ATOM 6306 N N . TYR D 1 53 ? -18.760 22.873 5.816 1.00 23.49 49 TYR D N 1
ATOM 6307 C CA . TYR D 1 53 ? -20.021 22.894 5.073 1.00 24.36 49 TYR D CA 1
ATOM 6308 C C . TYR D 1 53 ? -19.810 23.320 3.612 1.00 25.11 49 TYR D C 1
ATOM 6309 O O . TYR D 1 53 ? -19.066 24.255 3.327 1.00 26.01 49 TYR D O 1
ATOM 6318 N N . LYS D 1 54 ? -20.501 22.651 2.704 1.00 26.31 50 LYS D N 1
ATOM 6319 C CA . LYS D 1 54 ? -20.416 22.931 1.289 1.00 27.95 50 LYS D CA 1
ATOM 6320 C C . LYS D 1 54 ? -21.803 23.042 0.676 1.00 28.73 50 LYS D C 1
ATOM 6321 O O . LYS D 1 54 ? -22.665 22.189 0.908 1.00 27.95 50 LYS D O 1
ATOM 6327 N N . SER D 1 55 ? -22.000 24.098 -0.113 1.00 30.27 51 SER D N 1
ATOM 6328 C CA . SER D 1 55 ? -23.016 24.114 -1.157 1.00 32.81 51 SER D CA 1
ATOM 6329 C C . SER D 1 55 ? -22.555 24.964 -2.339 1.00 33.30 51 SER D C 1
ATOM 6330 O O . SER D 1 55 ? -21.752 25.901 -2.184 1.00 33.50 51 SER D O 1
ATOM 6333 N N . SER D 1 56 ? -23.087 24.644 -3.515 1.00 34.22 52 SER D N 1
ATOM 6334 C CA . SER D 1 56 ? -22.781 25.387 -4.731 1.00 34.67 52 SER D CA 1
ATOM 6335 C C . SER D 1 56 ? -23.708 26.586 -4.903 1.00 36.44 52 SER D C 1
ATOM 6336 O O . SER D 1 56 ? -24.884 26.506 -4.530 1.00 38.14 52 SER D O 1
ATOM 6339 N N . TYR D 1 57 ? -23.173 27.676 -5.467 1.00 37.37 53 TYR D N 1
ATOM 6340 C CA . TYR D 1 57 ? -23.958 28.904 -5.803 1.00 39.64 53 TYR D CA 1
ATOM 6341 C C . TYR D 1 57 ? -24.371 28.933 -7.282 1.00 40.24 53 TYR D C 1
ATOM 6342 O O . TYR D 1 57 ? -23.907 28.086 -8.057 1.00 42.03 53 TYR D O 1
ATOM 6351 N N . LEU D 1 71 ? -30.435 30.635 -7.322 1.00 54.98 67 LEU D N 1
ATOM 6352 C CA . LEU D 1 71 ? -30.587 31.827 -6.518 1.00 56.30 67 LEU D CA 1
ATOM 6353 C C . LEU D 1 71 ? -29.570 32.899 -6.925 1.00 56.19 67 LEU D C 1
ATOM 6354 O O . LEU D 1 71 ? -29.756 34.089 -6.615 1.00 56.19 67 LEU D O 1
ATOM 6359 N N . GLY D 1 72 ? -28.506 32.472 -7.610 1.00 53.72 68 GLY D N 1
ATOM 6360 C CA . GLY D 1 72 ? -27.463 33.377 -8.098 1.00 53.56 68 GLY D CA 1
ATOM 6361 C C . GLY D 1 72 ? -26.252 33.438 -7.183 1.00 52.99 68 GLY D C 1
ATOM 6362 O O . GLY D 1 72 ? -26.342 33.116 -5.993 1.00 54.53 68 GLY D O 1
ATOM 6363 N N . MET D 1 73 ? -25.122 33.882 -7.731 1.00 51.37 69 MET D N 1
ATOM 6364 C CA . MET D 1 73 ? -23.852 33.898 -6.996 1.00 49.94 69 MET D CA 1
ATOM 6365 C C . MET D 1 73 ? -23.891 34.799 -5.753 1.00 47.94 69 MET D C 1
ATOM 6366 O O . MET D 1 73 ? -23.540 34.365 -4.651 1.00 46.23 69 MET D O 1
ATOM 6371 N N . ASP D 1 74 ? -24.305 36.051 -5.927 1.00 46.41 70 ASP D N 1
ATOM 6372 C CA . ASP D 1 74 ? -24.363 36.989 -4.809 1.00 45.85 70 ASP D CA 1
ATOM 6373 C C . ASP D 1 74 ? -25.148 36.426 -3.627 1.00 43.22 70 ASP D C 1
ATOM 6374 O O . ASP D 1 74 ? -24.724 36.550 -2.472 1.00 40.98 70 ASP D O 1
ATOM 6379 N N . GLU D 1 75 ? -26.280 35.804 -3.934 1.00 40.72 71 GLU D N 1
ATOM 6380 C CA . GLU D 1 75 ? -27.190 35.316 -2.913 1.00 40.57 71 GLU D CA 1
ATOM 6381 C C . GLU D 1 75 ? -26.675 34.026 -2.275 1.00 37.44 71 GLU D C 1
ATOM 6382 O O . GLU D 1 75 ? -26.762 33.841 -1.077 1.00 35.92 71 GLU D O 1
ATOM 6388 N N . GLY D 1 76 ? -26.123 33.133 -3.093 1.00 35.52 72 GLY D N 1
ATOM 6389 C CA . GLY D 1 76 ? -25.538 31.904 -2.584 1.00 34.18 72 GLY D CA 1
ATOM 6390 C C . GLY D 1 76 ? -24.394 32.178 -1.636 1.00 32.91 72 GLY D C 1
ATOM 6391 O O . GLY D 1 76 ? -24.337 31.570 -0.575 1.00 32.08 72 GLY D O 1
ATOM 6392 N N . LEU D 1 77 ? -23.514 33.114 -2.017 1.00 33.02 73 LEU D N 1
ATOM 6393 C CA . LEU D 1 77 ? -22.401 33.533 -1.163 1.00 32.99 73 LEU D CA 1
ATOM 6394 C C . LEU D 1 77 ? -22.855 34.252 0.104 1.00 34.01 73 LEU D C 1
ATOM 6395 O O . LEU D 1 77 ? -22.262 34.076 1.184 1.00 32.34 73 LEU D O 1
ATOM 6400 N N . ARG D 1 78 ? -23.890 35.082 -0.007 1.00 34.49 74 ARG D N 1
ATOM 6401 C CA . ARG D 1 78 ? -24.411 35.734 1.198 1.00 35.59 74 ARG D CA 1
ATOM 6402 C C . ARG D 1 78 ? -24.811 34.679 2.232 1.00 34.65 74 ARG D C 1
ATOM 6403 O O . ARG D 1 78 ? -24.421 34.761 3.422 1.00 34.75 74 ARG D O 1
ATOM 6411 N N . ILE D 1 79 ? -25.569 33.691 1.755 1.00 33.61 75 ILE D N 1
ATOM 6412 C CA . ILE D 1 79 ? -26.123 32.635 2.577 1.00 32.94 75 ILE D CA 1
ATOM 6413 C C . ILE D 1 79 ? -25.012 31.771 3.177 1.00 31.36 75 ILE D C 1
ATOM 6414 O O . ILE D 1 79 ? -25.103 31.360 4.316 1.00 31.20 75 ILE D O 1
ATOM 6419 N N . LEU D 1 80 ? -23.954 31.520 2.424 1.00 31.43 76 LEU D N 1
ATOM 6420 C CA . LEU D 1 80 ? -22.783 30.802 2.974 1.00 30.60 76 LEU D CA 1
ATOM 6421 C C . LEU D 1 80 ? -22.131 31.671 4.051 1.00 31.24 76 LEU D C 1
ATOM 6422 O O . LEU D 1 80 ? -21.726 31.164 5.090 1.00 29.66 76 LEU D O 1
ATOM 6427 N N . SER D 1 81 ? -22.054 32.986 3.830 1.00 32.83 77 SER D N 1
ATOM 6428 C CA . SER D 1 81 ? -21.512 33.881 4.873 1.00 33.73 77 SER D CA 1
ATOM 6429 C C . SER D 1 81 ? -22.321 33.790 6.185 1.00 34.06 77 SER D C 1
ATOM 6430 O O . SER D 1 81 ? -21.783 34.023 7.302 1.00 34.06 77 SER D O 1
ATOM 6433 N N . GLU D 1 82 ? -23.608 33.473 6.057 1.00 34.19 78 GLU D N 1
ATOM 6434 C CA . GLU D 1 82 ? -24.481 33.292 7.221 1.00 35.67 78 GLU D CA 1
ATOM 6435 C C . GLU D 1 82 ? -24.261 31.962 7.927 1.00 33.91 78 GLU D C 1
ATOM 6436 O O . GLU D 1 82 ? -24.354 31.884 9.159 1.00 34.23 78 GLU D O 1
ATOM 6442 N N . VAL D 1 83 ? -23.970 30.915 7.173 1.00 32.30 79 VAL D N 1
ATOM 6443 C CA . VAL D 1 83 ? -23.592 29.654 7.817 1.00 31.34 79 VAL D CA 1
ATOM 6444 C C . VAL D 1 83 ? -22.393 29.907 8.725 1.00 31.53 79 VAL D C 1
ATOM 6445 O O . VAL D 1 83 ? -22.357 29.471 9.883 1.00 31.59 79 VAL D O 1
ATOM 6449 N N . LYS D 1 84 ? -21.433 30.637 8.183 1.00 32.41 80 LYS D N 1
ATOM 6450 C CA . LYS D 1 84 ? -20.260 31.083 8.919 1.00 33.79 80 LYS D CA 1
ATOM 6451 C C . LYS D 1 84 ? -20.613 31.931 10.140 1.00 33.68 80 LYS D C 1
ATOM 6452 O O . LYS D 1 84 ? -20.158 31.665 11.246 1.00 31.26 80 LYS D O 1
ATOM 6458 N N . ARG D 1 85 ? -21.406 32.976 9.924 1.00 34.27 81 ARG D N 1
ATOM 6459 C CA . ARG D 1 85 ? -21.693 33.907 11.007 1.00 35.19 81 ARG D CA 1
ATOM 6460 C C . ARG D 1 85 ? -22.614 33.283 12.075 1.00 35.40 81 ARG D C 1
ATOM 6461 O O . ARG D 1 85 ? -22.412 33.499 13.277 1.00 35.23 81 ARG D O 1
ATOM 6469 N N . GLN D 1 86 ? -23.618 32.516 11.668 1.00 34.84 82 GLN D N 1
ATOM 6470 C CA . GLN D 1 86 ? -24.567 32.006 12.655 1.00 35.52 82 GLN D CA 1
ATOM 6471 C C . GLN D 1 86 ? -24.059 30.764 13.352 1.00 34.10 82 GLN D C 1
ATOM 6472 O O . GLN D 1 86 ? -24.404 30.538 14.488 1.00 33.86 82 GLN D O 1
ATOM 6478 N N . LEU D 1 87 ? -23.288 29.928 12.656 1.00 33.35 83 LEU D N 1
ATOM 6479 C CA . LEU D 1 87 ? -22.953 28.610 13.183 1.00 32.16 83 LEU D CA 1
ATOM 6480 C C . LEU D 1 87 ? -21.462 28.419 13.488 1.00 31.81 83 LEU D C 1
ATOM 6481 O O . LEU D 1 87 ? -21.087 27.394 14.071 1.00 32.15 83 LEU D O 1
ATOM 6486 N N . GLY D 1 88 ? -20.622 29.374 13.113 1.00 31.22 84 GLY D N 1
ATOM 6487 C CA . GLY D 1 88 ? -19.194 29.289 13.360 1.00 31.14 84 GLY D CA 1
ATOM 6488 C C . GLY D 1 88 ? -18.479 28.224 12.550 1.00 30.87 84 GLY D C 1
ATOM 6489 O O . GLY D 1 88 ? -17.345 27.849 12.893 1.00 31.64 84 GLY D O 1
ATOM 6490 N N . LEU D 1 89 ? -19.122 27.753 11.472 1.00 29.75 85 LEU D N 1
ATOM 6491 C CA . LEU D 1 89 ? -18.609 26.702 10.626 1.00 27.78 85 LEU D CA 1
ATOM 6492 C C . LEU D 1 89 ? -17.744 27.231 9.476 1.00 27.28 85 LEU D C 1
ATOM 6493 O O . LEU D 1 89 ? -18.074 28.242 8.861 1.00 27.77 85 LEU D O 1
ATOM 6498 N N . PRO D 1 90 ? -16.657 26.521 9.155 1.00 26.37 86 PRO D N 1
ATOM 6499 C CA . PRO D 1 90 ? -15.955 26.807 7.908 1.00 26.19 86 PRO D CA 1
ATOM 6500 C C . PRO D 1 90 ? -16.790 26.379 6.738 1.00 24.91 86 PRO D C 1
ATOM 6501 O O . PRO D 1 90 ? -17.527 25.414 6.844 1.00 23.21 86 PRO D O 1
ATOM 6505 N N . VAL D 1 91 ? -16.677 27.088 5.620 1.00 25.55 87 VAL D N 1
ATOM 6506 C CA . VAL D 1 91 ? -17.421 26.742 4.434 1.00 24.86 87 VAL D CA 1
ATOM 6507 C C . VAL D 1 91 ? -16.536 26.624 3.194 1.00 24.16 87 VAL D C 1
ATOM 6508 O O . VAL D 1 91 ? -15.481 27.240 3.100 1.00 23.18 87 VAL D O 1
ATOM 6512 N N . LEU D 1 92 ? -16.992 25.798 2.248 1.00 23.83 88 LEU D N 1
ATOM 6513 C CA . LEU D 1 92 ? -16.307 25.537 1.011 1.00 23.05 88 LEU D CA 1
ATOM 6514 C C . LEU D 1 92 ? -17.331 25.686 -0.114 1.00 23.91 88 LEU D C 1
ATOM 6515 O O . LEU D 1 92 ? -18.512 25.391 0.056 1.00 24.04 88 LEU D O 1
ATOM 6520 N N . THR D 1 93 ? -16.884 26.180 -1.264 1.00 24.34 89 THR D N 1
ATOM 6521 C CA . THR D 1 93 ? -17.713 26.160 -2.460 1.00 24.82 89 THR D CA 1
ATOM 6522 C C . THR D 1 93 ? -16.830 26.011 -3.696 1.00 25.50 89 THR D C 1
ATOM 6523 O O . THR D 1 93 ? -15.635 26.301 -3.664 1.00 24.20 89 THR D O 1
ATOM 6527 N N . ASP D 1 94 ? -17.444 25.575 -4.792 1.00 27.37 90 ASP D N 1
ATOM 6528 C CA . ASP D 1 94 ? -16.732 25.452 -6.051 1.00 29.43 90 ASP D CA 1
ATOM 6529 C C . ASP D 1 94 ? -16.790 26.778 -6.819 1.00 31.36 90 ASP D C 1
ATOM 6530 O O . ASP D 1 94 ? -17.787 27.511 -6.753 1.00 31.79 90 ASP D O 1
ATOM 6535 N N . VAL D 1 95 ? -15.678 27.107 -7.471 1.00 31.33 91 VAL D N 1
ATOM 6536 C CA . VAL D 1 95 ? -15.567 28.320 -8.270 1.00 33.76 91 VAL D CA 1
ATOM 6537 C C . VAL D 1 95 ? -15.441 27.882 -9.722 1.00 35.67 91 VAL D C 1
ATOM 6538 O O . VAL D 1 95 ? -14.697 26.941 -10.020 1.00 33.27 91 VAL D O 1
ATOM 6542 N N . HIS D 1 96 ? -16.175 28.564 -10.603 1.00 38.32 92 HIS D N 1
ATOM 6543 C CA . HIS D 1 96 ? -16.401 28.118 -11.978 1.00 42.18 92 HIS D CA 1
ATOM 6544 C C . HIS D 1 96 ? -15.528 28.811 -12.989 1.00 43.00 92 HIS D C 1
ATOM 6545 O O . HIS D 1 96 ? -15.250 28.243 -14.039 1.00 44.05 92 HIS D O 1
ATOM 6552 N N . SER D 1 97 ? -15.094 30.039 -12.707 1.00 41.47 93 SER D N 1
ATOM 6553 C CA . SER D 1 97 ? -14.228 30.771 -13.631 1.00 42.58 93 SER D CA 1
ATOM 6554 C C . SER D 1 97 ? -13.208 31.668 -12.906 1.00 43.34 93 SER D C 1
ATOM 6555 O O . SER D 1 97 ? -13.386 31.969 -11.703 1.00 43.74 93 SER D O 1
ATOM 6558 N N . ILE D 1 98 ? -12.159 32.124 -13.609 1.00 41.10 94 ILE D N 1
ATOM 6559 C CA . ILE D 1 98 ? -11.178 33.034 -12.977 1.00 41.49 94 ILE D CA 1
ATOM 6560 C C . ILE D 1 98 ? -11.852 34.315 -12.443 1.00 43.02 94 ILE D C 1
ATOM 6561 O O . ILE D 1 98 ? -11.491 34.806 -11.374 1.00 42.61 94 ILE D O 1
ATOM 6566 N N . ASP D 1 99 ? -12.822 34.836 -13.207 1.00 42.40 95 ASP D N 1
ATOM 6567 C CA . ASP D 1 99 ? -13.610 36.047 -12.867 1.00 43.17 95 ASP D CA 1
ATOM 6568 C C . ASP D 1 99 ? -14.262 36.023 -11.482 1.00 41.39 95 ASP D C 1
ATOM 6569 O O . ASP D 1 99 ? -14.436 37.052 -10.881 1.00 42.22 95 ASP D O 1
ATOM 6571 N N . GLU D 1 100 ? -14.615 34.841 -10.988 1.00 39.94 96 GLU D N 1
ATOM 6572 C CA . GLU D 1 100 ? -15.319 34.697 -9.716 1.00 39.45 96 GLU D CA 1
ATOM 6573 C C . GLU D 1 100 ? -14.373 34.444 -8.526 1.00 37.24 96 GLU D C 1
ATOM 6574 O O . GLU D 1 100 ? -14.823 34.450 -7.400 1.00 36.39 96 GLU D O 1
ATOM 6580 N N . ILE D 1 101 ? -13.078 34.240 -8.752 1.00 35.67 97 ILE D N 1
ATOM 6581 C CA . ILE D 1 101 ? -12.194 33.776 -7.662 1.00 34.89 97 ILE D CA 1
ATOM 6582 C C . ILE D 1 101 ? -12.105 34.809 -6.541 1.00 35.75 97 ILE D C 1
ATOM 6583 O O . ILE D 1 101 ? -12.221 34.472 -5.368 1.00 35.02 97 ILE D O 1
ATOM 6588 N N . GLU D 1 102 ? -11.974 36.081 -6.912 1.00 37.51 98 GLU D N 1
ATOM 6589 C CA . GLU D 1 102 ? -11.727 37.114 -5.946 1.00 38.71 98 GLU D CA 1
ATOM 6590 C C . GLU D 1 102 ? -12.900 37.287 -4.993 1.00 38.40 98 GLU D C 1
ATOM 6591 O O . GLU D 1 102 ? -12.705 37.344 -3.756 1.00 39.22 98 GLU D O 1
ATOM 6597 N N . GLN D 1 103 ? -14.108 37.359 -5.547 1.00 36.85 99 GLN D N 1
ATOM 6598 C CA . GLN D 1 103 ? -15.320 37.462 -4.734 1.00 37.45 99 GLN D CA 1
ATOM 6599 C C . GLN D 1 103 ? -15.551 36.229 -3.852 1.00 35.63 99 GLN D C 1
ATOM 6600 O O . GLN D 1 103 ? -15.830 36.360 -2.656 1.00 35.73 99 GLN D O 1
ATOM 6606 N N . VAL D 1 104 ? -15.457 35.040 -4.454 1.00 33.57 100 VAL D N 1
ATOM 6607 C CA . VAL D 1 104 ? -15.740 33.806 -3.727 1.00 32.41 100 VAL D CA 1
ATOM 6608 C C . VAL D 1 104 ? -14.732 33.658 -2.587 1.00 31.57 100 VAL D C 1
ATOM 6609 O O . VAL D 1 104 ? -15.121 33.391 -1.476 1.00 30.82 100 VAL D O 1
ATOM 6613 N N . ALA D 1 105 ? -13.453 33.912 -2.857 1.00 32.02 101 ALA D N 1
ATOM 6614 C CA . ALA D 1 105 ? -12.413 33.791 -1.833 1.00 32.64 101 ALA D CA 1
ATOM 6615 C C . ALA D 1 105 ? -12.581 34.762 -0.682 1.00 33.60 101 ALA D C 1
ATOM 6616 O O . ALA D 1 105 ? -12.059 34.530 0.382 1.00 33.35 101 ALA D O 1
ATOM 6618 N N . SER D 1 106 ? -13.296 35.870 -0.889 1.00 34.57 102 SER D N 1
ATOM 6619 C CA A SER D 1 106 ? -13.494 36.828 0.195 0.50 36.33 102 SER D CA 1
ATOM 6620 C CA B SER D 1 106 ? -13.500 36.844 0.177 0.50 36.10 102 SER D CA 1
ATOM 6621 C C . SER D 1 106 ? -14.583 36.382 1.143 1.00 35.19 102 SER D C 1
ATOM 6622 O O . SER D 1 106 ? -14.722 36.940 2.190 1.00 35.68 102 SER D O 1
ATOM 6627 N N . VAL D 1 107 ? -15.356 35.374 0.752 1.00 34.01 103 VAL D N 1
ATOM 6628 C CA . VAL D 1 107 ? -16.452 34.879 1.597 1.00 33.50 103 VAL D CA 1
ATOM 6629 C C . VAL D 1 107 ? -16.151 33.518 2.208 1.00 31.16 103 VAL D C 1
ATOM 6630 O O . VAL D 1 107 ? -16.381 33.319 3.385 1.00 30.74 103 VAL D O 1
ATOM 6634 N N . VAL D 1 108 ? -15.631 32.584 1.404 1.00 29.28 104 VAL D N 1
ATOM 6635 C CA . VAL D 1 108 ? -15.489 31.173 1.839 1.00 27.82 104 VAL D CA 1
ATOM 6636 C C . VAL D 1 108 ? -14.132 30.881 2.488 1.00 28.08 104 VAL D C 1
ATOM 6637 O O . VAL D 1 108 ? -13.197 31.674 2.370 1.00 28.99 104 VAL D O 1
ATOM 6641 N N . ASP D 1 109 ? -14.036 29.761 3.200 1.00 26.35 105 ASP D N 1
ATOM 6642 C CA . ASP D 1 109 ? -12.771 29.331 3.795 1.00 26.25 105 ASP D CA 1
ATOM 6643 C C . ASP D 1 109 ? -11.874 28.450 2.881 1.00 25.17 105 ASP D C 1
ATOM 6644 O O . ASP D 1 109 ? -10.645 28.390 3.063 1.00 24.55 105 ASP D O 1
ATOM 6649 N N . VAL D 1 110 ? -12.503 27.732 1.946 1.00 23.99 106 VAL D N 1
ATOM 6650 C CA . VAL D 1 110 ? -11.829 26.792 1.058 1.00 23.15 106 VAL D CA 1
ATOM 6651 C C . VAL D 1 110 ? -12.467 26.859 -0.323 1.00 22.86 106 VAL D C 1
ATOM 6652 O O . VAL D 1 110 ? -13.701 26.797 -0.457 1.00 22.75 106 VAL D O 1
ATOM 6656 N N . LEU D 1 111 ? -11.631 26.989 -1.343 1.00 22.76 107 LEU D N 1
ATOM 6657 C CA . LEU D 1 111 ? -12.089 26.921 -2.735 1.00 22.67 107 LEU D CA 1
ATOM 6658 C C . LEU D 1 111 ? -12.054 25.485 -3.196 1.00 21.78 107 LEU D C 1
ATOM 6659 O O . LEU D 1 111 ? -11.288 24.682 -2.661 1.00 20.97 107 LEU D O 1
ATOM 6664 N N . GLN D 1 112 ? -12.873 25.177 -4.202 1.00 21.82 108 GLN D N 1
ATOM 6665 C CA . GLN D 1 112 ? -12.788 23.879 -4.887 1.00 21.27 108 GLN D CA 1
ATOM 6666 C C . GLN D 1 112 ? -12.880 24.105 -6.381 1.00 21.26 108 GLN D C 1
ATOM 6667 O O . GLN D 1 112 ? -13.667 24.925 -6.839 1.00 21.25 108 GLN D O 1
ATOM 6673 N N . THR D 1 113 ? -12.075 23.365 -7.133 1.00 21.11 109 THR D N 1
ATOM 6674 C CA . THR D 1 113 ? -12.014 23.533 -8.587 1.00 21.23 109 THR D CA 1
ATOM 6675 C C . THR D 1 113 ? -12.831 22.461 -9.256 1.00 20.94 109 THR D C 1
ATOM 6676 O O . THR D 1 113 ? -12.796 21.328 -8.809 1.00 20.51 109 THR D O 1
ATOM 6680 N N . PRO D 1 114 ? -13.543 22.785 -10.349 1.00 20.90 110 PRO D N 1
ATOM 6681 C CA . PRO D 1 114 ? -14.255 21.769 -11.117 1.00 20.01 110 PRO D CA 1
ATOM 6682 C C . PRO D 1 114 ? -13.288 20.759 -11.734 1.00 19.18 110 PRO D C 1
ATOM 6683 O O . PRO D 1 114 ? -12.206 21.133 -12.137 1.00 18.55 110 PRO D O 1
ATOM 6687 N N . ALA D 1 115 ? -13.648 19.477 -11.759 1.00 18.48 111 ALA D N 1
ATOM 6688 C CA . ALA D 1 115 ? -12.735 18.442 -12.262 1.00 18.62 111 ALA D CA 1
ATOM 6689 C C . ALA D 1 115 ? -12.317 18.729 -13.706 1.00 19.12 111 ALA D C 1
ATOM 6690 O O . ALA D 1 115 ? -11.173 18.538 -14.031 1.00 19.64 111 ALA D O 1
ATOM 6692 N N . PHE D 1 116 ? -13.244 19.196 -14.551 1.00 20.15 112 PHE D N 1
ATOM 6693 C CA . PHE D 1 116 ? -12.928 19.431 -15.971 1.00 21.88 112 PHE D CA 1
ATOM 6694 C C . PHE D 1 116 ? -11.836 20.499 -16.194 1.00 21.90 112 PHE D C 1
ATOM 6695 O O . PHE D 1 116 ? -11.221 20.531 -17.264 1.00 22.47 112 PHE D O 1
ATOM 6703 N N . LEU D 1 117 ? -11.592 21.351 -15.202 1.00 21.52 113 LEU D N 1
ATOM 6704 C CA . LEU D 1 117 ? -10.652 22.468 -15.339 1.00 21.45 113 LEU D CA 1
ATOM 6705 C C . LEU D 1 117 ? -9.283 22.158 -14.749 1.00 20.88 113 LEU D C 1
ATOM 6706 O O . LEU D 1 117 ? -8.472 23.047 -14.627 1.00 21.20 113 LEU D O 1
ATOM 6711 N N . CYS D 1 118 ? -9.012 20.893 -14.403 1.00 20.17 114 CYS D N 1
ATOM 6712 C CA . CYS D 1 118 ? -7.808 20.547 -13.659 1.00 20.13 114 CYS D CA 1
ATOM 6713 C C . CYS D 1 118 ? -6.545 20.785 -14.437 1.00 21.15 114 CYS D C 1
ATOM 6714 O O . CYS D 1 118 ? -5.485 20.909 -13.833 1.00 21.85 114 CYS D O 1
ATOM 6717 N N . ARG D 1 119 ? -6.644 20.854 -15.765 1.00 22.54 115 ARG D N 1
ATOM 6718 C CA . ARG D 1 119 ? -5.477 21.076 -16.624 1.00 24.41 115 ARG D CA 1
ATOM 6719 C C . ARG D 1 119 ? -5.457 22.514 -17.189 1.00 26.45 115 ARG D C 1
ATOM 6720 O O . ARG D 1 119 ? -4.598 22.873 -17.992 1.00 27.49 115 ARG D O 1
ATOM 6722 N N . GLN D 1 120 ? -6.399 23.349 -16.760 1.00 28.21 116 GLN D N 1
ATOM 6723 C CA . GLN D 1 120 ? -6.439 24.768 -17.183 1.00 30.09 116 GLN D CA 1
ATOM 6724 C C . GLN D 1 120 ? -5.562 25.550 -16.258 1.00 30.62 116 GLN D C 1
ATOM 6725 O O . GLN D 1 120 ? -6.028 26.035 -15.193 1.00 28.05 116 GLN D O 1
ATOM 6731 N N . THR D 1 121 ? -4.293 25.670 -16.614 1.00 31.93 117 THR D N 1
ATOM 6732 C CA . THR D 1 121 ? -3.322 26.137 -15.619 1.00 34.41 117 THR D CA 1
ATOM 6733 C C . THR D 1 121 ? -3.531 27.593 -15.176 1.00 33.85 117 THR D C 1
ATOM 6734 O O . THR D 1 121 ? -3.251 27.931 -14.023 1.00 33.07 117 THR D O 1
ATOM 6738 N N . ASP D 1 122 ? -4.037 28.454 -16.059 1.00 34.36 118 ASP D N 1
ATOM 6739 C CA . ASP D 1 122 ? -4.328 29.827 -15.646 1.00 35.81 118 ASP D CA 1
ATOM 6740 C C . ASP D 1 122 ? -5.337 29.858 -14.489 1.00 33.46 118 ASP D C 1
ATOM 6741 O O . ASP D 1 122 ? -5.181 30.621 -13.526 1.00 30.85 118 ASP D O 1
ATOM 6746 N N . PHE D 1 123 ? -6.345 29.003 -14.594 1.00 30.84 119 PHE D N 1
ATOM 6747 C CA . PHE D 1 123 ? -7.409 28.890 -13.598 1.00 29.78 119 PHE D CA 1
ATOM 6748 C C . PHE D 1 123 ? -6.894 28.292 -12.324 1.00 28.49 119 PHE D C 1
ATOM 6749 O O . PHE D 1 123 ? -7.166 28.811 -11.246 1.00 27.88 119 PHE D O 1
ATOM 6757 N N . ILE D 1 124 ? -6.144 27.196 -12.433 1.00 27.33 120 ILE D N 1
ATOM 6758 C CA . ILE D 1 124 ? -5.581 26.560 -11.231 1.00 26.42 120 ILE D CA 1
ATOM 6759 C C . ILE D 1 124 ? -4.638 27.539 -10.532 1.00 27.53 120 ILE D C 1
ATOM 6760 O O . ILE D 1 124 ? -4.683 27.682 -9.300 1.00 27.06 120 ILE D O 1
ATOM 6765 N N . HIS D 1 125 ? -3.827 28.248 -11.317 1.00 28.97 121 HIS D N 1
ATOM 6766 C CA . HIS D 1 125 ? -2.890 29.245 -10.774 1.00 30.56 121 HIS D CA 1
ATOM 6767 C C . HIS D 1 125 ? -3.624 30.333 -10.021 1.00 29.98 121 HIS D C 1
ATOM 6768 O O . HIS D 1 125 ? -3.185 30.769 -8.955 1.00 29.76 121 HIS D O 1
ATOM 6775 N N . ALA D 1 126 ? -4.736 30.810 -10.590 1.00 29.46 122 ALA D N 1
ATOM 6776 C CA . ALA D 1 126 ? -5.519 31.895 -9.954 1.00 29.58 122 ALA D CA 1
ATOM 6777 C C . ALA D 1 126 ? -6.132 31.425 -8.627 1.00 28.01 122 ALA D C 1
ATOM 6778 O O . ALA D 1 126 ? -6.128 32.173 -7.659 1.00 26.98 122 ALA D O 1
ATOM 6780 N N . CYS D 1 127 ? -6.674 30.203 -8.590 1.00 26.65 123 CYS D N 1
ATOM 6781 C CA . CYS D 1 127 ? -7.129 29.634 -7.310 1.00 26.28 123 CYS D CA 1
ATOM 6782 C C . CYS D 1 127 ? -5.963 29.493 -6.307 1.00 26.03 123 CYS D C 1
ATOM 6783 O O . CYS D 1 127 ? -6.077 29.842 -5.134 1.00 26.63 123 CYS D O 1
ATOM 6786 N N . ALA D 1 128 ? -4.838 28.973 -6.768 1.00 26.04 124 ALA D N 1
ATOM 6787 C CA . ALA D 1 128 ? -3.669 28.810 -5.915 1.00 26.42 124 ALA D CA 1
ATOM 6788 C C . ALA D 1 128 ? -3.210 30.108 -5.266 1.00 27.47 124 ALA D C 1
ATOM 6789 O O . ALA D 1 128 ? -2.789 30.087 -4.129 1.00 28.34 124 ALA D O 1
ATOM 6791 N N . ARG D 1 129 ? -3.295 31.232 -5.990 1.00 28.69 125 ARG D N 1
ATOM 6792 C CA A ARG D 1 129 ? -2.832 32.531 -5.527 0.70 29.74 125 ARG D CA 1
ATOM 6793 C CA B ARG D 1 129 ? -2.804 32.490 -5.437 0.30 29.62 125 ARG D CA 1
ATOM 6794 C C . ARG D 1 129 ? -3.918 33.301 -4.777 1.00 29.80 125 ARG D C 1
ATOM 6795 O O . ARG D 1 129 ? -3.717 34.454 -4.397 1.00 29.44 125 ARG D O 1
ATOM 6810 N N . SER D 1 130 ? -5.076 32.677 -4.604 1.00 28.40 126 SER D N 1
ATOM 6811 C CA . SER D 1 130 ? -6.227 33.346 -4.040 1.00 28.43 126 SER D CA 1
ATOM 6812 C C . SER D 1 130 ? -6.059 33.789 -2.585 1.00 28.69 126 SER D C 1
ATOM 6813 O O . SER D 1 130 ? -6.739 34.738 -2.176 1.00 28.64 126 SER D O 1
ATOM 6816 N N . GLY D 1 131 ? -5.194 33.103 -1.821 1.00 27.95 127 GLY D N 1
ATOM 6817 C CA . GLY D 1 131 ? -5.063 33.322 -0.363 1.00 28.52 127 GLY D CA 1
ATOM 6818 C C . GLY D 1 131 ? -5.831 32.288 0.456 1.00 27.64 127 GLY D C 1
ATOM 6819 O O . GLY D 1 131 ? -5.689 32.223 1.663 1.00 27.76 127 GLY D O 1
ATOM 6820 N N . LYS D 1 132 ? -6.652 31.470 -0.194 1.00 27.05 128 LYS D N 1
ATOM 6821 C CA . LYS D 1 132 ? -7.389 30.402 0.502 1.00 26.10 128 LYS D CA 1
ATOM 6822 C C . LYS D 1 132 ? -6.899 29.017 0.066 1.00 24.62 128 LYS D C 1
ATOM 6823 O O . LYS D 1 132 ? -6.348 28.857 -1.024 1.00 23.70 128 LYS D O 1
ATOM 6829 N N . PRO D 1 133 ? -7.096 28.015 0.920 1.00 23.77 129 PRO D N 1
ATOM 6830 C CA . PRO D 1 133 ? -6.750 26.668 0.489 1.00 22.73 129 PRO D CA 1
ATOM 6831 C C . PRO D 1 133 ? -7.718 26.200 -0.607 1.00 21.99 129 PRO D C 1
ATOM 6832 O O . PRO D 1 133 ? -8.825 26.770 -0.774 1.00 21.69 129 PRO D O 1
ATOM 6836 N N . VAL D 1 134 ? -7.275 25.213 -1.372 1.00 21.14 130 VAL D N 1
ATOM 6837 C CA . VAL D 1 134 ? -8.001 24.751 -2.534 1.00 20.73 130 VAL D CA 1
ATOM 6838 C C . VAL D 1 134 ? -8.055 23.219 -2.598 1.00 19.89 130 VAL D C 1
ATOM 6839 O O . VAL D 1 134 ? -7.012 22.564 -2.603 1.00 20.25 130 VAL D O 1
ATOM 6843 N N . ASN D 1 135 ? -9.277 22.678 -2.643 1.00 19.05 131 ASN D N 1
ATOM 6844 C CA . ASN D 1 135 ? -9.517 21.284 -2.929 1.00 18.89 131 ASN D CA 1
ATOM 6845 C C . ASN D 1 135 ? -9.566 21.126 -4.456 1.00 18.39 131 ASN D C 1
ATOM 6846 O O . ASN D 1 135 ? -10.510 21.568 -5.088 1.00 18.26 131 ASN D O 1
ATOM 6851 N N . ILE D 1 136 ? -8.512 20.555 -5.036 1.00 18.15 132 ILE D N 1
ATOM 6852 C CA . ILE D 1 136 ? -8.384 20.412 -6.491 1.00 18.38 132 ILE D CA 1
ATOM 6853 C C . ILE D 1 136 ? -8.913 19.053 -6.969 1.00 18.02 132 ILE D C 1
ATOM 6854 O O . ILE D 1 136 ? -8.346 17.999 -6.625 1.00 17.68 132 ILE D O 1
ATOM 6859 N N . LYS D 1 137 ? -9.997 19.093 -7.736 1.00 17.98 133 LYS D N 1
ATOM 6860 C CA . LYS D 1 137 ? -10.627 17.885 -8.233 1.00 18.88 133 LYS D CA 1
ATOM 6861 C C . LYS D 1 137 ? -9.859 17.319 -9.422 1.00 18.26 133 LYS D C 1
ATOM 6862 O O . LYS D 1 137 ? -9.528 18.049 -10.352 1.00 17.53 133 LYS D O 1
ATOM 6868 N N . LYS D 1 138 ? -9.567 16.021 -9.328 1.00 17.79 134 LYS D N 1
ATOM 6869 C CA . LYS D 1 138 ? -8.968 15.242 -10.403 1.00 17.83 134 LYS D CA 1
ATOM 6870 C C . LYS D 1 138 ? -9.958 15.023 -11.546 1.00 17.28 134 LYS D C 1
ATOM 6871 O O . LYS D 1 138 ? -11.026 14.429 -11.372 1.00 17.19 134 LYS D O 1
ATOM 6877 N N . GLY D 1 139 ? -9.610 15.524 -12.735 1.00 17.61 135 GLY D N 1
ATOM 6878 C CA . GLY D 1 139 ? -10.432 15.285 -13.943 1.00 17.10 135 GLY D CA 1
ATOM 6879 C C . GLY D 1 139 ? -10.717 13.815 -14.186 1.00 16.38 135 GLY D C 1
ATOM 6880 O O . GLY D 1 139 ? -9.877 13.015 -13.962 1.00 15.37 135 GLY D O 1
ATOM 6881 N N . GLN D 1 140 ? -11.925 13.494 -14.656 1.00 16.89 136 GLN D N 1
ATOM 6882 C CA . GLN D 1 140 ? -12.307 12.130 -15.029 1.00 17.16 136 GLN D CA 1
ATOM 6883 C C . GLN D 1 140 ? -11.394 11.531 -16.105 1.00 16.85 136 GLN D C 1
ATOM 6884 O O . GLN D 1 140 ? -11.397 10.344 -16.301 1.00 16.82 136 GLN D O 1
ATOM 6890 N N . PHE D 1 141 ? -10.612 12.372 -16.772 1.00 16.79 137 PHE D N 1
ATOM 6891 C CA . PHE D 1 141 ? -9.693 11.978 -17.832 1.00 17.56 137 PHE D CA 1
ATOM 6892 C C . PHE D 1 141 ? -8.242 11.846 -17.407 1.00 17.90 137 PHE D C 1
ATOM 6893 O O . PHE D 1 141 ? -7.371 11.490 -18.243 1.00 18.13 137 PHE D O 1
ATOM 6901 N N . LEU D 1 142 ? -7.946 12.153 -16.147 1.00 17.48 138 LEU D N 1
ATOM 6902 C CA . LEU D 1 142 ? -6.565 12.022 -15.642 1.00 17.91 138 LEU D CA 1
ATOM 6903 C C . LEU D 1 142 ? -6.279 10.622 -15.107 1.00 18.01 138 LEU D C 1
ATOM 6904 O O . LEU D 1 142 ? -7.186 9.903 -14.673 1.00 18.94 138 LEU D O 1
ATOM 6909 N N . ALA D 1 143 ? -5.020 10.222 -15.202 1.00 17.49 139 ALA D N 1
ATOM 6910 C CA . ALA D 1 143 ? -4.487 9.098 -14.452 1.00 18.19 139 ALA D CA 1
ATOM 6911 C C . ALA D 1 143 ? -4.007 9.615 -13.069 1.00 18.01 139 ALA D C 1
ATOM 6912 O O . ALA D 1 143 ? -3.625 10.777 -12.943 1.00 17.92 139 ALA D O 1
ATOM 6914 N N . PRO D 1 144 ? -4.047 8.771 -12.047 1.00 18.21 140 PRO D N 1
ATOM 6915 C CA . PRO D 1 144 ? -3.698 9.238 -10.684 1.00 18.90 140 PRO D CA 1
ATOM 6916 C C . PRO D 1 144 ? -2.321 9.882 -10.619 1.00 19.70 140 PRO D C 1
ATOM 6917 O O . PRO D 1 144 ? -2.145 10.889 -9.958 1.00 20.22 140 PRO D O 1
ATOM 6921 N N . HIS D 1 145 ? -1.377 9.324 -11.338 1.00 20.29 141 HIS D N 1
ATOM 6922 C CA A HIS D 1 145 ? -0.021 9.857 -11.311 0.50 21.96 141 HIS D CA 1
ATOM 6923 C CA B HIS D 1 145 ? -0.016 9.815 -11.313 0.50 21.69 141 HIS D CA 1
ATOM 6924 C C . HIS D 1 145 ? 0.055 11.240 -11.873 1.00 22.46 141 HIS D C 1
ATOM 6925 O O . HIS D 1 145 ? 0.979 11.997 -11.560 1.00 24.05 141 HIS D O 1
ATOM 6938 N N . ASP D 1 146 ? -0.926 11.628 -12.680 1.00 21.94 142 ASP D N 1
ATOM 6939 C CA . ASP D 1 146 ? -0.926 12.968 -13.279 1.00 23.45 142 ASP D CA 1
ATOM 6940 C C . ASP D 1 146 ? -1.205 14.103 -12.326 1.00 23.28 142 ASP D C 1
ATOM 6941 O O . ASP D 1 146 ? -0.886 15.266 -12.611 1.00 22.64 142 ASP D O 1
ATOM 6946 N N . MET D 1 147 ? -1.806 13.773 -11.198 1.00 22.11 143 MET D N 1
ATOM 6947 C CA . MET D 1 147 ? -2.196 14.769 -10.226 1.00 22.35 143 MET D CA 1
ATOM 6948 C C . MET D 1 147 ? -1.035 15.427 -9.505 1.00 22.79 143 MET D C 1
ATOM 6949 O O . MET D 1 147 ? -1.153 16.575 -9.052 1.00 23.39 143 MET D O 1
ATOM 6954 N N . LYS D 1 148 ? 0.106 14.748 -9.445 1.00 23.43 144 LYS D N 1
ATOM 6955 C CA . LYS D 1 148 ? 1.307 15.359 -8.906 1.00 25.53 144 LYS D CA 1
ATOM 6956 C C . LYS D 1 148 ? 1.699 16.623 -9.666 1.00 25.93 144 LYS D C 1
ATOM 6957 O O . LYS D 1 148 ? 2.037 17.638 -9.068 1.00 26.00 144 LYS D O 1
ATOM 6963 N N . ASN D 1 149 ? 1.684 16.562 -10.983 1.00 25.80 145 ASN D N 1
ATOM 6964 C CA . ASN D 1 149 ? 2.008 17.756 -11.764 1.00 26.88 145 ASN D CA 1
ATOM 6965 C C . ASN D 1 149 ? 1.044 18.929 -11.489 1.00 25.13 145 ASN D C 1
ATOM 6966 O O . ASN D 1 149 ? 1.461 20.071 -11.348 1.00 26.18 145 ASN D O 1
ATOM 6971 N N . VAL D 1 150 ? -0.245 18.638 -11.448 1.00 23.19 146 VAL D N 1
ATOM 6972 C CA . VAL D 1 150 ? -1.270 19.636 -11.121 1.00 22.87 146 VAL D CA 1
ATOM 6973 C C . VAL D 1 150 ? -0.991 20.335 -9.763 1.00 23.62 146 VAL D C 1
ATOM 6974 O O . VAL D 1 150 ? -0.940 21.589 -9.673 1.00 22.60 146 VAL D O 1
ATOM 6978 N N . ILE D 1 151 ? -0.727 19.531 -8.726 1.00 23.97 147 ILE D N 1
ATOM 6979 C CA . ILE D 1 151 ? -0.417 20.083 -7.406 1.00 25.25 147 ILE D CA 1
ATOM 6980 C C . ILE D 1 151 ? 0.913 20.857 -7.414 1.00 26.59 147 ILE D C 1
ATOM 6981 O O . ILE D 1 151 ? 1.020 21.907 -6.798 1.00 27.34 147 ILE D O 1
ATOM 6986 N N . ASP D 1 152 ? 1.929 20.329 -8.079 1.00 27.61 148 ASP D N 1
ATOM 6987 C CA . ASP D 1 152 ? 3.210 21.001 -8.181 1.00 30.03 148 ASP D CA 1
ATOM 6988 C C . ASP D 1 152 ? 3.069 22.391 -8.814 1.00 31.08 148 ASP D C 1
ATOM 6989 O O . ASP D 1 152 ? 3.653 23.356 -8.326 1.00 30.40 148 ASP D O 1
ATOM 6994 N N . LYS D 1 153 ? 2.267 22.484 -9.871 1.00 31.54 149 LYS D N 1
ATOM 6995 C CA . LYS D 1 153 ? 1.956 23.761 -10.515 1.00 33.19 149 LYS D CA 1
ATOM 6996 C C . LYS D 1 153 ? 1.206 24.736 -9.600 1.00 32.25 149 LYS D C 1
ATOM 6997 O O . LYS D 1 153 ? 1.514 25.927 -9.596 1.00 33.36 149 LYS D O 1
ATOM 7003 N N . ALA D 1 154 ? 0.197 24.244 -8.880 1.00 30.21 150 ALA D N 1
ATOM 7004 C CA . ALA D 1 154 ? -0.532 25.049 -7.901 1.00 29.93 150 ALA D CA 1
ATOM 7005 C C . ALA D 1 154 ? 0.438 25.617 -6.898 1.00 30.69 150 ALA D C 1
ATOM 7006 O O . ALA D 1 154 ? 0.365 26.786 -6.535 1.00 31.39 150 ALA D O 1
ATOM 7008 N N . ARG D 1 155 ? 1.359 24.787 -6.441 1.00 31.05 151 ARG D N 1
ATOM 7009 C CA . ARG D 1 155 ? 2.310 25.234 -5.437 1.00 32.12 151 ARG D CA 1
ATOM 7010 C C . ARG D 1 155 ? 3.279 26.268 -5.989 1.00 33.97 151 ARG D C 1
ATOM 7011 O O . ARG D 1 155 ? 3.669 27.161 -5.253 1.00 34.27 151 ARG D O 1
ATOM 7019 N N . ASP D 1 156 ? 3.658 26.173 -7.263 1.00 35.07 152 ASP D N 1
ATOM 7020 C CA . ASP D 1 156 ? 4.462 27.237 -7.898 1.00 38.34 152 ASP D CA 1
ATOM 7021 C C . ASP D 1 156 ? 3.812 28.579 -7.705 1.00 38.58 152 ASP D C 1
ATOM 7022 O O . ASP D 1 156 ? 4.450 29.554 -7.263 1.00 39.01 152 ASP D O 1
ATOM 7027 N N . ALA D 1 157 ? 2.542 28.633 -8.099 1.00 37.33 153 ALA D N 1
ATOM 7028 C CA . ALA D 1 157 ? 1.781 29.869 -8.056 1.00 37.45 153 ALA D CA 1
ATOM 7029 C C . ALA D 1 157 ? 1.654 30.396 -6.628 1.00 36.68 153 ALA D C 1
ATOM 7030 O O . ALA D 1 157 ? 1.740 31.592 -6.396 1.00 37.48 153 ALA D O 1
ATOM 7032 N N . ALA D 1 158 ? 1.386 29.501 -5.681 1.00 35.74 154 ALA D N 1
ATOM 7033 C CA . ALA D 1 158 ? 1.280 29.867 -4.263 1.00 36.24 154 ALA D CA 1
ATOM 7034 C C . ALA D 1 158 ? 2.570 30.550 -3.842 1.00 38.55 154 ALA D C 1
ATOM 7035 O O . ALA D 1 158 ? 2.593 31.729 -3.370 1.00 38.61 154 ALA D O 1
ATOM 7037 N N . ARG D 1 159 ? 3.657 29.833 -4.061 1.00 39.40 155 ARG D N 1
ATOM 7038 C CA . ARG D 1 159 ? 4.955 30.324 -3.666 1.00 42.71 155 ARG D CA 1
ATOM 7039 C C . ARG D 1 159 ? 5.243 31.722 -4.264 1.00 43.87 155 ARG D C 1
ATOM 7040 O O . ARG D 1 159 ? 5.747 32.592 -3.578 1.00 42.36 155 ARG D O 1
ATOM 7048 N N . GLU D 1 160 ? 4.894 31.938 -5.528 1.00 43.42 156 GLU D N 1
ATOM 7049 C CA . GLU D 1 160 ? 5.189 33.215 -6.175 1.00 44.59 156 GLU D CA 1
ATOM 7050 C C . GLU D 1 160 ? 4.354 34.383 -5.612 1.00 44.73 156 GLU D C 1
ATOM 7051 O O . GLU D 1 160 ? 4.739 35.536 -5.770 1.00 47.59 156 GLU D O 1
ATOM 7053 N N . ALA D 1 161 ? 3.246 34.087 -4.932 1.00 43.61 157 ALA D N 1
ATOM 7054 C CA . ALA D 1 161 ? 2.449 35.091 -4.196 1.00 43.49 157 ALA D CA 1
ATOM 7055 C C . ALA D 1 161 ? 2.812 35.222 -2.699 1.00 43.70 157 ALA D C 1
ATOM 7056 O O . ALA D 1 161 ? 2.101 35.905 -1.933 1.00 42.82 157 ALA D O 1
ATOM 7058 N N . GLY D 1 162 ? 3.888 34.556 -2.275 1.00 43.19 158 GLY D N 1
ATOM 7059 C CA . GLY D 1 162 ? 4.332 34.595 -0.863 1.00 42.20 158 GLY D CA 1
ATOM 7060 C C . GLY D 1 162 ? 3.581 33.672 0.065 1.00 40.31 158 GLY D C 1
ATOM 7061 O O . GLY D 1 162 ? 3.728 33.745 1.280 1.00 38.20 158 GLY D O 1
ATOM 7062 N N . LEU D 1 163 ? 2.821 32.754 -0.526 1.00 38.43 159 LEU D N 1
ATOM 7063 C CA . LEU D 1 163 ? 1.893 31.913 0.208 1.00 37.10 159 LEU D CA 1
ATOM 7064 C C . LEU D 1 163 ? 2.507 30.539 0.489 1.00 35.97 159 LEU D C 1
ATOM 7065 O O . LEU D 1 163 ? 3.283 30.029 -0.316 1.00 36.41 159 LEU D O 1
ATOM 7070 N N . SER D 1 164 ? 2.143 29.956 1.627 1.00 35.61 160 SER D N 1
ATOM 7071 C CA . SER D 1 164 ? 2.534 28.585 1.979 1.00 34.86 160 SER D CA 1
ATOM 7072 C C . SER D 1 164 ? 2.071 27.608 0.894 1.00 33.45 160 SER D C 1
ATOM 7073 O O . SER D 1 164 ? 1.030 27.810 0.260 1.00 32.31 160 SER D O 1
ATOM 7076 N N . GLU D 1 165 ? 2.883 26.579 0.658 1.00 33.62 161 GLU D N 1
ATOM 7077 C CA . GLU D 1 165 ? 2.579 25.552 -0.337 1.00 31.92 161 GLU D CA 1
ATOM 7078 C C . GLU D 1 165 ? 1.679 24.426 0.168 1.00 30.99 161 GLU D C 1
ATOM 7079 O O . GLU D 1 165 ? 1.057 23.717 -0.639 1.00 27.72 161 GLU D O 1
ATOM 7085 N N . ASP D 1 166 ? 1.601 24.247 1.492 1.00 29.72 162 ASP D N 1
ATOM 7086 C CA . ASP D 1 166 ? 0.747 23.193 2.058 1.00 28.18 162 ASP D CA 1
ATOM 7087 C C . ASP D 1 166 ? -0.664 23.733 2.269 1.00 26.79 162 ASP D C 1
ATOM 7088 O O . ASP D 1 166 ? -1.103 23.919 3.388 1.00 27.42 162 ASP D O 1
ATOM 7090 N N . ARG D 1 167 ? -1.362 24.003 1.174 1.00 25.80 163 ARG D N 1
ATOM 7091 C CA . ARG D 1 167 ? -2.745 24.517 1.223 1.00 25.12 163 ARG D CA 1
ATOM 7092 C C . ARG D 1 167 ? -3.612 23.887 0.133 1.00 24.20 163 ARG D C 1
ATOM 7093 O O . ARG D 1 167 ? -4.658 24.452 -0.234 1.00 23.15 163 ARG D O 1
ATOM 7101 N N . PHE D 1 168 ? -3.175 22.710 -0.367 1.00 23.49 164 PHE D N 1
ATOM 7102 C CA . PHE D 1 168 ? -3.833 22.005 -1.466 1.00 23.02 164 PHE D CA 1
ATOM 7103 C C . PHE D 1 168 ? -4.179 20.567 -1.100 1.00 21.72 164 PHE D C 1
ATOM 7104 O O . PHE D 1 168 ? -3.453 19.910 -0.361 1.00 21.83 164 PHE D O 1
ATOM 7112 N N . MET D 1 169 ? -5.326 20.123 -1.586 1.00 21.75 165 MET D N 1
ATOM 7113 C CA . MET D 1 169 ? -5.787 18.765 -1.405 1.00 21.05 165 MET D CA 1
ATOM 7114 C C . MET D 1 169 ? -6.108 18.212 -2.781 1.00 19.70 165 MET D C 1
ATOM 7115 O O . MET D 1 169 ? -6.558 18.943 -3.646 1.00 19.42 165 MET D O 1
ATOM 7120 N N . ALA D 1 170 ? -5.859 16.926 -2.959 1.00 18.41 166 ALA D N 1
ATOM 7121 C CA . ALA D 1 170 ? -6.153 16.203 -4.200 1.00 18.41 166 ALA D CA 1
ATOM 7122 C C . ALA D 1 170 ? -7.459 15.405 -4.072 1.00 17.49 166 ALA D C 1
ATOM 7123 O O . ALA D 1 170 ? -7.581 14.529 -3.186 1.00 18.64 166 ALA D O 1
ATOM 7125 N N . CYS D 1 171 ? -8.454 15.739 -4.873 1.00 16.84 167 CYS D N 1
ATOM 7126 C CA . CYS D 1 171 ? -9.790 15.197 -4.675 1.00 16.75 167 CYS D CA 1
ATOM 7127 C C . CYS D 1 171 ? -10.205 14.212 -5.789 1.00 16.76 167 CYS D C 1
ATOM 7128 O O . CYS D 1 171 ? -10.325 14.606 -6.968 1.00 15.97 167 CYS D O 1
ATOM 7131 N N . GLU D 1 172 ? -10.414 12.952 -5.382 1.00 15.88 168 GLU D N 1
ATOM 7132 C CA . GLU D 1 172 ? -10.803 11.847 -6.277 1.00 15.81 168 GLU D CA 1
ATOM 7133 C C . GLU D 1 172 ? -12.313 11.906 -6.478 1.00 15.86 168 GLU D C 1
ATOM 7134 O O . GLU D 1 172 ? -13.056 12.042 -5.511 1.00 15.52 168 GLU D O 1
ATOM 7140 N N . ARG D 1 173 ? -12.760 11.908 -7.726 1.00 15.49 169 ARG D N 1
ATOM 7141 C CA . ARG D 1 173 ? -14.190 11.978 -8.001 1.00 16.28 169 ARG D CA 1
ATOM 7142 C C . ARG D 1 173 ? -14.600 11.019 -9.121 1.00 16.07 169 ARG D C 1
ATOM 7143 O O . ARG D 1 173 ? -15.714 11.132 -9.687 1.00 16.26 169 ARG D O 1
ATOM 7151 N N . GLY D 1 174 ? -13.723 10.075 -9.429 1.00 15.66 170 GLY D N 1
ATOM 7152 C CA . GLY D 1 174 ? -14.036 9.022 -10.395 1.00 15.53 170 GLY D CA 1
ATOM 7153 C C . GLY D 1 174 ? -13.322 9.205 -11.701 1.00 15.10 170 GLY D C 1
ATOM 7154 O O . GLY D 1 174 ? -12.886 10.319 -12.023 1.00 15.35 170 GLY D O 1
ATOM 7155 N N . VAL D 1 175 ? -13.161 8.113 -12.444 1.00 14.68 171 VAL D N 1
ATOM 7156 C CA . VAL D 1 175 ? -12.478 8.165 -13.747 1.00 15.45 171 VAL D CA 1
ATOM 7157 C C . VAL D 1 175 ? -13.380 7.504 -14.793 1.00 15.41 171 VAL D C 1
ATOM 7158 O O . VAL D 1 175 ? -14.181 6.583 -14.456 1.00 14.87 171 VAL D O 1
ATOM 7162 N N . SER D 1 176 ? -13.361 8.043 -16.024 1.00 15.01 172 SER D N 1
ATOM 7163 C CA . SER D 1 176 ? -14.249 7.575 -17.080 1.00 15.34 172 SER D CA 1
ATOM 7164 C C . SER D 1 176 ? -14.082 6.045 -17.280 1.00 15.44 172 SER D C 1
ATOM 7165 O O . SER D 1 176 ? -12.955 5.556 -17.342 1.00 15.22 172 SER D O 1
ATOM 7168 N N . PHE D 1 177 ? -15.202 5.335 -17.426 1.00 15.78 173 PHE D N 1
ATOM 7169 C CA . PHE D 1 177 ? -15.201 3.869 -17.633 1.00 16.40 173 PHE D CA 1
ATOM 7170 C C . PHE D 1 177 ? -16.201 3.528 -18.734 1.00 16.67 173 PHE D C 1
ATOM 7171 O O . PHE D 1 177 ? -17.374 3.386 -18.480 1.00 16.96 173 PHE D O 1
ATOM 7179 N N . GLY D 1 178 ? -15.743 3.452 -19.973 1.00 17.23 174 GLY D N 1
ATOM 7180 C CA . GLY D 1 178 ? -16.673 3.320 -21.095 1.00 18.23 174 GLY D CA 1
ATOM 7181 C C . GLY D 1 178 ? -17.489 4.576 -21.239 1.00 17.95 174 GLY D C 1
ATOM 7182 O O . GLY D 1 178 ? -17.024 5.647 -20.907 1.00 18.69 174 GLY D O 1
ATOM 7183 N N . TYR D 1 179 ? -18.698 4.460 -21.752 1.00 18.41 175 TYR D N 1
ATOM 7184 C CA . TYR D 1 179 ? -19.572 5.611 -21.868 1.00 18.42 175 TYR D CA 1
ATOM 7185 C C . TYR D 1 179 ? -20.546 5.684 -20.684 1.00 19.20 175 TYR D C 1
ATOM 7186 O O . TYR D 1 179 ? -21.034 4.659 -20.207 1.00 18.86 175 TYR D O 1
ATOM 7195 N N . ASN D 1 180 ? -20.853 6.900 -20.248 1.00 19.86 176 ASN D N 1
ATOM 7196 C CA . ASN D 1 180 ? -21.893 7.112 -19.234 1.00 20.52 176 ASN D CA 1
ATOM 7197 C C . ASN D 1 180 ? -21.666 6.338 -17.910 1.00 20.09 176 ASN D C 1
ATOM 7198 O O . ASN D 1 180 ? -22.608 5.875 -17.260 1.00 19.63 176 ASN D O 1
ATOM 7203 N N . ASN D 1 181 ? -20.407 6.236 -17.490 1.00 19.57 177 ASN D N 1
ATOM 7204 C CA . ASN D 1 181 ? -20.094 5.522 -16.289 1.00 19.67 177 ASN D CA 1
ATOM 7205 C C . ASN D 1 181 ? -18.747 5.958 -15.795 1.00 19.00 177 ASN D C 1
ATOM 7206 O O . ASN D 1 181 ? -17.882 6.353 -16.584 1.00 18.00 177 ASN D O 1
ATOM 7211 N N . LEU D 1 182 ? -18.606 5.955 -14.471 1.00 18.28 178 LEU D N 1
ATOM 7212 C CA . LEU D 1 182 ? -17.357 6.281 -13.826 1.00 18.13 178 LEU D CA 1
ATOM 7213 C C . LEU D 1 182 ? -16.987 5.090 -12.949 1.00 18.23 178 LEU D C 1
ATOM 7214 O O . LEU D 1 182 ? -17.869 4.351 -12.526 1.00 20.60 178 LEU D O 1
ATOM 7219 N N . VAL D 1 183 ? -15.689 4.880 -12.708 1.00 17.33 179 VAL D N 1
ATOM 7220 C CA . VAL D 1 183 ? -15.238 3.865 -11.774 1.00 17.00 179 VAL D CA 1
ATOM 7221 C C . VAL D 1 183 ? -14.329 4.523 -10.727 1.00 16.42 179 VAL D C 1
ATOM 7222 O O . VAL D 1 183 ? -13.602 5.468 -11.034 1.00 15.42 179 VAL D O 1
ATOM 7226 N N . SER D 1 184 ? -14.391 4.027 -9.496 1.00 16.48 180 SER D N 1
ATOM 7227 C CA . SER D 1 184 ? -13.589 4.562 -8.402 1.00 16.86 180 SER D CA 1
ATOM 7228 C C . SER D 1 184 ? -12.485 3.547 -8.175 1.00 15.97 180 SER D C 1
ATOM 7229 O O . SER D 1 184 ? -12.664 2.462 -7.573 1.00 15.98 180 SER D O 1
ATOM 7232 N N . ASP D 1 185 ? -11.320 3.879 -8.685 1.00 15.30 181 ASP D N 1
ATOM 7233 C CA . ASP D 1 185 ? -10.156 3.069 -8.540 1.00 15.21 181 ASP D CA 1
ATOM 7234 C C . ASP D 1 185 ? -9.489 3.402 -7.195 1.00 15.48 181 ASP D C 1
ATOM 7235 O O . ASP D 1 185 ? -8.856 4.433 -7.045 1.00 14.74 181 ASP D O 1
ATOM 7240 N N . MET D 1 186 ? -9.620 2.494 -6.228 1.00 15.73 182 MET D N 1
ATOM 7241 C CA . MET D 1 186 ? -9.078 2.719 -4.898 1.00 15.71 182 MET D CA 1
ATOM 7242 C C . MET D 1 186 ? -7.552 2.839 -4.951 1.00 15.29 182 MET D C 1
ATOM 7243 O O . MET D 1 186 ? -6.998 3.521 -4.122 1.00 15.50 182 MET D O 1
ATOM 7248 N N . ARG D 1 187 ? -6.883 2.282 -5.948 1.00 15.37 183 ARG D N 1
ATOM 7249 C CA . ARG D 1 187 ? -5.432 2.477 -6.098 1.00 15.47 183 ARG D CA 1
ATOM 7250 C C . ARG D 1 187 ? -5.091 3.976 -6.219 1.00 15.23 183 ARG D C 1
ATOM 7251 O O . ARG D 1 187 ? -4.000 4.406 -5.796 1.00 16.37 183 ARG D O 1
ATOM 7259 N N . SER D 1 188 ? -6.000 4.766 -6.785 1.00 14.64 184 SER D N 1
ATOM 7260 C CA A SER D 1 188 ? -5.789 6.219 -6.969 0.50 14.35 184 SER D CA 1
ATOM 7261 C CA B SER D 1 188 ? -5.707 6.189 -6.964 0.50 14.80 184 SER D CA 1
ATOM 7262 C C . SER D 1 188 ? -5.555 6.913 -5.616 1.00 14.46 184 SER D C 1
ATOM 7263 O O . SER D 1 188 ? -4.705 7.780 -5.480 1.00 14.35 184 SER D O 1
ATOM 7268 N N . LEU D 1 189 ? -6.320 6.508 -4.621 1.00 14.07 185 LEU D N 1
ATOM 7269 C CA . LEU D 1 189 ? -6.224 7.126 -3.287 1.00 14.33 185 LEU D CA 1
ATOM 7270 C C . LEU D 1 189 ? -4.824 6.920 -2.652 1.00 14.81 185 LEU D C 1
ATOM 7271 O O . LEU D 1 189 ? -4.371 7.752 -1.838 1.00 15.41 185 LEU D O 1
ATOM 7276 N N . ALA D 1 190 ? -4.194 5.779 -2.953 1.00 15.05 186 ALA D N 1
ATOM 7277 C CA . ALA D 1 190 ? -2.848 5.453 -2.496 1.00 15.82 186 ALA D CA 1
ATOM 7278 C C . ALA D 1 190 ? -1.805 6.134 -3.379 1.00 16.29 186 ALA D C 1
ATOM 7279 O O . ALA D 1 190 ? -0.823 6.766 -2.878 1.00 17.60 186 ALA D O 1
ATOM 7281 N N . ILE D 1 191 ? -1.990 6.031 -4.680 1.00 15.92 187 ILE D N 1
ATOM 7282 C CA . ILE D 1 191 ? -1.100 6.684 -5.615 1.00 16.75 187 ILE D CA 1
ATOM 7283 C C . ILE D 1 191 ? -0.945 8.180 -5.322 1.00 17.34 187 ILE D C 1
ATOM 7284 O O . ILE D 1 191 ? 0.177 8.686 -5.237 1.00 17.10 187 ILE D O 1
ATOM 7289 N N . MET D 1 192 ? -2.061 8.875 -5.100 1.00 16.86 188 MET D N 1
ATOM 7290 C CA . MET D 1 192 ? -2.006 10.352 -4.955 1.00 17.86 188 MET D CA 1
ATOM 7291 C C . MET D 1 192 ? -1.376 10.855 -3.641 1.00 18.19 188 MET D C 1
ATOM 7292 O O . MET D 1 192 ? -1.129 12.062 -3.483 1.00 17.93 188 MET D O 1
ATOM 7297 N N . ARG D 1 193 ? -1.113 9.948 -2.700 1.00 17.97 189 ARG D N 1
ATOM 7298 C CA . ARG D 1 193 ? -0.255 10.274 -1.560 1.00 19.25 189 ARG D CA 1
ATOM 7299 C C . ARG D 1 193 ? 1.076 10.811 -2.023 1.00 20.17 189 ARG D C 1
ATOM 7300 O O . ARG D 1 193 ? 1.727 11.593 -1.312 1.00 20.87 189 ARG D O 1
ATOM 7308 N N . GLU D 1 194 ? 1.484 10.435 -3.225 1.00 20.43 190 GLU D N 1
ATOM 7309 C CA . GLU D 1 194 ? 2.757 10.944 -3.774 1.00 21.76 190 GLU D CA 1
ATOM 7310 C C . GLU D 1 194 ? 2.684 12.458 -4.018 1.00 21.91 190 GLU D C 1
ATOM 7311 O O . GLU D 1 194 ? 3.714 13.110 -4.178 1.00 22.61 190 GLU D O 1
ATOM 7317 N N . THR D 1 195 ? 1.486 13.057 -4.000 1.00 20.65 191 THR D N 1
ATOM 7318 C CA . THR D 1 195 ? 1.411 14.538 -4.162 1.00 21.00 191 THR D CA 1
ATOM 7319 C C . THR D 1 195 ? 1.855 15.287 -2.914 1.00 22.19 191 THR D C 1
ATOM 7320 O O . THR D 1 195 ? 2.016 16.524 -2.942 1.00 22.82 191 THR D O 1
ATOM 7324 N N . ASN D 1 196 ? 2.011 14.552 -1.811 1.00 23.31 192 ASN D N 1
ATOM 7325 C CA . ASN D 1 196 ? 2.276 15.105 -0.484 1.00 25.21 192 ASN D CA 1
ATOM 7326 C C . ASN D 1 196 ? 1.246 16.157 -0.115 1.00 23.97 192 ASN D C 1
ATOM 7327 O O . ASN D 1 196 ? 1.552 17.152 0.529 1.00 25.26 192 ASN D O 1
ATOM 7332 N N . ALA D 1 197 ? 0.027 15.917 -0.557 1.00 22.29 193 ALA D N 1
ATOM 7333 C CA . ALA D 1 197 ? -1.135 16.709 -0.231 1.00 22.11 193 ALA D CA 1
ATOM 7334 C C . ALA D 1 197 ? -2.176 15.765 0.342 1.00 21.03 193 ALA D C 1
ATOM 7335 O O . ALA D 1 197 ? -2.192 14.591 -0.004 1.00 21.00 193 ALA D O 1
ATOM 7337 N N . PRO D 1 198 ? -3.060 16.273 1.213 1.00 20.81 194 PRO D N 1
ATOM 7338 C CA . PRO D 1 198 ? -4.168 15.442 1.696 1.00 19.80 194 PRO D CA 1
ATOM 7339 C C . PRO D 1 198 ? -5.066 14.946 0.564 1.00 18.90 194 PRO D C 1
ATOM 7340 O O . PRO D 1 198 ? -5.410 15.734 -0.334 1.00 19.04 194 PRO D O 1
ATOM 7344 N N . VAL D 1 199 ? -5.415 13.661 0.570 1.00 17.77 195 VAL D N 1
ATOM 7345 C CA . VAL D 1 199 ? -6.282 13.114 -0.437 1.00 16.77 195 VAL D CA 1
ATOM 7346 C C . VAL D 1 199 ? -7.710 13.097 0.106 1.00 16.25 195 VAL D C 1
ATOM 7347 O O . VAL D 1 199 ? -7.972 12.608 1.234 1.00 15.95 195 VAL D O 1
ATOM 7351 N N . VAL D 1 200 ? -8.627 13.623 -0.700 1.00 15.87 196 VAL D N 1
ATOM 7352 C CA . VAL D 1 200 ? -10.043 13.718 -0.332 1.00 16.36 196 VAL D CA 1
ATOM 7353 C C . VAL D 1 200 ? -10.862 12.891 -1.310 1.00 16.53 196 VAL D C 1
ATOM 7354 O O . VAL D 1 200 ? -10.618 12.952 -2.527 1.00 17.84 196 VAL D O 1
ATOM 7358 N N . PHE D 1 201 ? -11.852 12.146 -0.811 1.00 16.36 197 PHE D N 1
ATOM 7359 C CA . PHE D 1 201 ? -12.643 11.265 -1.660 1.00 16.62 197 PHE D CA 1
ATOM 7360 C C . PHE D 1 201 ? -13.999 11.860 -1.786 1.00 16.65 197 PHE D C 1
ATOM 7361 O O . PHE D 1 201 ? -14.664 12.098 -0.804 1.00 16.25 197 PHE D O 1
ATOM 7369 N N . ASP D 1 202 ? -14.409 12.078 -3.020 1.00 17.17 198 ASP D N 1
ATOM 7370 C CA . ASP D 1 202 ? -15.766 12.518 -3.316 1.00 18.70 198 ASP D CA 1
ATOM 7371 C C . ASP D 1 202 ? -16.695 11.340 -3.608 1.00 19.28 198 ASP D C 1
ATOM 7372 O O . ASP D 1 202 ? -16.751 10.851 -4.732 1.00 18.06 198 ASP D O 1
ATOM 7377 N N . ALA D 1 203 ? -17.441 10.916 -2.587 1.00 19.31 199 ALA D N 1
ATOM 7378 C CA . ALA D 1 203 ? -18.265 9.731 -2.677 1.00 20.11 199 ALA D CA 1
ATOM 7379 C C . ALA D 1 203 ? -19.522 9.977 -3.506 1.00 21.39 199 ALA D C 1
ATOM 7380 O O . ALA D 1 203 ? -19.935 9.106 -4.277 1.00 23.05 199 ALA D O 1
ATOM 7382 N N . THR D 1 204 ? -20.088 11.175 -3.413 1.00 21.03 200 THR D N 1
ATOM 7383 C CA . THR D 1 204 ? -21.259 11.485 -4.194 1.00 22.79 200 THR D CA 1
ATOM 7384 C C . THR D 1 204 ? -20.986 11.563 -5.704 1.00 24.21 200 THR D C 1
ATOM 7385 O O . THR D 1 204 ? -21.692 10.956 -6.478 1.00 25.25 200 THR D O 1
ATOM 7389 N N . HIS D 1 205 ? -19.961 12.278 -6.150 1.00 24.96 201 HIS D N 1
ATOM 7390 C CA . HIS D 1 205 ? -19.802 12.389 -7.610 1.00 26.68 201 HIS D CA 1
ATOM 7391 C C . HIS D 1 205 ? -19.189 11.143 -8.241 1.00 25.77 201 HIS D C 1
ATOM 7392 O O . HIS D 1 205 ? -19.434 10.884 -9.410 1.00 25.43 201 HIS D O 1
ATOM 7399 N N . SER D 1 206 ? -18.455 10.357 -7.444 1.00 24.53 202 SER D N 1
ATOM 7400 C CA . SER D 1 206 ? -17.894 9.071 -7.866 1.00 23.42 202 SER D CA 1
ATOM 7401 C C . SER D 1 206 ? -18.902 7.996 -8.301 1.00 24.93 202 SER D C 1
ATOM 7402 O O . SER D 1 206 ? -18.520 7.021 -8.991 1.00 25.85 202 SER D O 1
ATOM 7405 N N . VAL D 1 207 ? -20.164 8.132 -7.896 1.00 25.26 203 VAL D N 1
ATOM 7406 C CA . VAL D 1 207 ? -21.203 7.167 -8.246 1.00 27.02 203 VAL D CA 1
ATOM 7407 C C . VAL D 1 207 ? -22.057 7.650 -9.427 1.00 31.03 203 VAL D C 1
ATOM 7408 O O . VAL D 1 207 ? -22.897 6.885 -9.954 1.00 29.81 203 VAL D O 1
ATOM 7412 N N . GLN D 1 208 ? -21.883 8.909 -9.832 1.00 33.10 204 GLN D N 1
ATOM 7413 C CA . GLN D 1 208 ? -22.793 9.486 -10.823 1.00 38.95 204 GLN D CA 1
ATOM 7414 C C . GLN D 1 208 ? -22.541 8.827 -12.198 1.00 38.95 204 GLN D C 1
ATOM 7415 O O . GLN D 1 208 ? -21.417 8.407 -12.525 1.00 39.80 204 GLN D O 1
ATOM 7421 N N . LEU D 1 209 ? -23.611 8.659 -12.955 1.00 37.11 205 LEU D N 1
ATOM 7422 C CA . LEU D 1 209 ? -23.503 8.178 -14.320 1.00 36.51 205 LEU D CA 1
ATOM 7423 C C . LEU D 1 209 ? -23.520 9.407 -15.221 1.00 37.15 205 LEU D C 1
ATOM 7424 O O . LEU D 1 209 ? -24.557 10.031 -15.379 1.00 38.85 205 LEU D O 1
ATOM 7429 N N . PRO D 1 210 ? -22.374 9.772 -15.795 1.00 35.74 206 PRO D N 1
ATOM 7430 C CA . PRO D 1 210 ? -22.312 11.024 -16.582 1.00 38.04 206 PRO D CA 1
ATOM 7431 C C . PRO D 1 210 ? -23.223 11.035 -17.829 1.00 40.28 206 PRO D C 1
ATOM 7432 O O . PRO D 1 210 ? -23.614 9.979 -18.326 1.00 38.95 206 PRO D O 1
ATOM 7436 N N . GLY D 1 211 ? -23.552 12.243 -18.301 1.00 43.66 207 GLY D N 1
ATOM 7437 C CA . GLY D 1 211 ? -24.481 12.447 -19.417 1.00 45.75 207 GLY D CA 1
ATOM 7438 C C . GLY D 1 211 ? -25.897 12.612 -18.898 1.00 49.41 207 GLY D C 1
ATOM 7439 O O . GLY D 1 211 ? -26.556 11.626 -18.575 1.00 53.57 207 GLY D O 1
ATOM 7440 N N . GLY D 1 219 ? -29.663 8.024 -9.529 1.00 40.00 215 GLY D N 1
ATOM 7441 C CA . GLY D 1 219 ? -30.337 6.897 -8.909 1.00 38.55 215 GLY D CA 1
ATOM 7442 C C . GLY D 1 219 ? -29.260 5.930 -8.475 1.00 35.02 215 GLY D C 1
ATOM 7443 O O . GLY D 1 219 ? -29.422 4.727 -8.576 1.00 35.27 215 GLY D O 1
ATOM 7444 N N . GLN D 1 220 ? -28.139 6.460 -8.009 1.00 34.03 216 GLN D N 1
ATOM 7445 C CA . GLN D 1 220 ? -26.988 5.625 -7.659 1.00 31.78 216 GLN D CA 1
ATOM 7446 C C . GLN D 1 220 ? -26.664 5.758 -6.177 1.00 30.43 216 GLN D C 1
ATOM 7447 O O . GLN D 1 220 ? -25.561 5.397 -5.724 1.00 28.25 216 GLN D O 1
ATOM 7453 N N . ARG D 1 221 ? -27.638 6.280 -5.433 1.00 31.19 217 ARG D N 1
ATOM 7454 C CA . ARG D 1 221 ? -27.538 6.506 -3.982 1.00 32.55 217 ARG D CA 1
ATOM 7455 C C . ARG D 1 221 ? -27.032 5.277 -3.244 1.00 29.65 217 ARG D C 1
ATOM 7456 O O . ARG D 1 221 ? -26.239 5.407 -2.330 1.00 28.80 217 ARG D O 1
ATOM 7464 N N . GLU D 1 222 ? -27.463 4.089 -3.674 1.00 28.98 218 GLU D N 1
ATOM 7465 C CA A GLU D 1 222 ? -27.098 2.851 -2.997 0.50 28.31 218 GLU D CA 1
ATOM 7466 C CA B GLU D 1 222 ? -27.094 2.851 -2.982 0.50 28.20 218 GLU D CA 1
ATOM 7467 C C . GLU D 1 222 ? -25.574 2.616 -2.967 1.00 26.66 218 GLU D C 1
ATOM 7468 O O . GLU D 1 222 ? -25.068 1.881 -2.108 1.00 27.36 218 GLU D O 1
ATOM 7479 N N . PHE D 1 223 ? -24.835 3.240 -3.882 1.00 23.12 219 PHE D N 1
ATOM 7480 C CA . PHE D 1 223 ? -23.391 3.051 -3.898 1.00 21.12 219 PHE D CA 1
ATOM 7481 C C . PHE D 1 223 ? -22.596 4.087 -3.138 1.00 19.78 219 PHE D C 1
ATOM 7482 O O . PHE D 1 223 ? -21.383 3.931 -2.969 1.00 17.67 219 PHE D O 1
ATOM 7490 N N . VAL D 1 224 ? -23.265 5.134 -2.643 1.00 19.19 220 VAL D N 1
ATOM 7491 C CA . VAL D 1 224 ? -22.553 6.147 -1.871 1.00 18.03 220 VAL D CA 1
ATOM 7492 C C . VAL D 1 224 ? -21.922 5.577 -0.592 1.00 17.73 220 VAL D C 1
ATOM 7493 O O . VAL D 1 224 ? -20.728 5.752 -0.373 1.00 16.28 220 VAL D O 1
ATOM 7497 N N . PRO D 1 225 ? -22.687 4.842 0.221 1.00 19.16 221 PRO D N 1
ATOM 7498 C CA . PRO D 1 225 ? -22.049 4.252 1.413 1.00 19.01 221 PRO D CA 1
ATOM 7499 C C . PRO D 1 225 ? -21.001 3.186 1.073 1.00 18.42 221 PRO D C 1
ATOM 7500 O O . PRO D 1 225 ? -20.020 3.073 1.806 1.00 17.39 221 PRO D O 1
ATOM 7504 N N . VAL D 1 226 ? -21.221 2.423 -0.006 1.00 17.92 222 VAL D N 1
ATOM 7505 C CA . VAL D 1 226 ? -20.285 1.414 -0.452 1.00 17.26 222 VAL D CA 1
ATOM 7506 C C . VAL D 1 226 ? -18.934 2.033 -0.760 1.00 16.72 222 VAL D C 1
ATOM 7507 O O . VAL D 1 226 ? -17.886 1.623 -0.218 1.00 16.08 222 VAL D O 1
ATOM 7511 N N . LEU D 1 227 ? -18.930 3.055 -1.617 1.00 15.93 223 LEU D N 1
ATOM 7512 C CA . LEU D 1 227 ? -17.636 3.660 -1.956 1.00 15.83 223 LEU D CA 1
ATOM 7513 C C . LEU D 1 227 ? -17.057 4.461 -0.761 1.00 15.70 223 LEU D C 1
ATOM 7514 O O . LEU D 1 227 ? -15.830 4.516 -0.615 1.00 14.76 223 LEU D O 1
ATOM 7519 N N . ALA D 1 228 ? -17.922 5.088 0.057 1.00 15.84 224 ALA D N 1
ATOM 7520 C CA . ALA D 1 228 ? -17.442 5.816 1.248 1.00 16.06 224 ALA D CA 1
ATOM 7521 C C . ALA D 1 228 ? -16.686 4.871 2.186 1.00 15.92 224 ALA D C 1
ATOM 7522 O O . ALA D 1 228 ? -15.550 5.154 2.592 1.00 16.38 224 ALA D O 1
ATOM 7524 N N . ARG D 1 229 ? -17.313 3.744 2.519 1.00 15.85 225 ARG D N 1
ATOM 7525 C CA . ARG D 1 229 ? -16.635 2.735 3.325 1.00 15.99 225 ARG D CA 1
ATOM 7526 C C . ARG D 1 229 ? -15.334 2.261 2.678 1.00 15.60 225 ARG D C 1
ATOM 7527 O O . ARG D 1 229 ? -14.286 2.212 3.355 1.00 14.88 225 ARG D O 1
ATOM 7535 N N . ALA D 1 230 ? -15.370 1.924 1.375 1.00 15.27 226 ALA D N 1
ATOM 7536 C CA . ALA D 1 230 ? -14.151 1.466 0.666 1.00 15.22 226 ALA D CA 1
ATOM 7537 C C . ALA D 1 230 ? -13.010 2.506 0.738 1.00 14.98 226 ALA D C 1
ATOM 7538 O O . ALA D 1 230 ? -11.864 2.164 0.968 1.00 15.85 226 ALA D O 1
ATOM 7540 N N . ALA D 1 231 ? -13.320 3.774 0.480 1.00 14.94 227 ALA D N 1
ATOM 7541 C CA . ALA D 1 231 ? -12.330 4.853 0.416 1.00 14.69 227 ALA D CA 1
ATOM 7542 C C . ALA D 1 231 ? -11.723 5.127 1.783 1.00 15.08 227 ALA D C 1
ATOM 7543 O O . ALA D 1 231 ? -10.498 5.254 1.887 1.00 15.37 227 ALA D O 1
ATOM 7545 N N . VAL D 1 232 ? -12.558 5.180 2.823 1.00 14.91 228 VAL D N 1
ATOM 7546 C CA . VAL D 1 232 ? -12.083 5.348 4.227 1.00 15.34 228 VAL D CA 1
ATOM 7547 C C . VAL D 1 232 ? -11.194 4.165 4.631 1.00 15.73 228 VAL D C 1
ATOM 7548 O O . VAL D 1 232 ? -10.098 4.379 5.193 1.00 16.26 228 VAL D O 1
ATOM 7552 N N . ALA D 1 233 ? -11.585 2.929 4.287 1.00 15.49 229 ALA D N 1
ATOM 7553 C CA . ALA D 1 233 ? -10.721 1.768 4.581 1.00 16.14 229 ALA D CA 1
ATOM 7554 C C . ALA D 1 233 ? -9.413 1.833 3.810 1.00 16.11 229 ALA D C 1
ATOM 7555 O O . ALA D 1 233 ? -8.385 1.371 4.277 1.00 15.99 229 ALA D O 1
ATOM 7557 N N . THR D 1 234 ? -9.465 2.370 2.599 1.00 15.90 230 THR D N 1
ATOM 7558 C CA . THR D 1 234 ? -8.232 2.536 1.819 1.00 15.70 230 THR D CA 1
ATOM 7559 C C . THR D 1 234 ? -7.281 3.487 2.525 1.00 16.01 230 THR D C 1
ATOM 7560 O O . THR D 1 234 ? -6.066 3.279 2.531 1.00 16.21 230 THR D O 1
ATOM 7564 N N . GLY D 1 235 ? -7.823 4.569 3.084 1.00 16.08 231 GLY D N 1
ATOM 7565 C CA . GLY D 1 235 ? -7.003 5.543 3.788 1.00 16.08 231 GLY D CA 1
ATOM 7566 C C . GLY D 1 235 ? -6.994 6.876 3.054 1.00 15.78 231 GLY D C 1
ATOM 7567 O O . GLY D 1 235 ? -6.332 7.019 2.023 1.00 14.84 231 GLY D O 1
ATOM 7568 N N . VAL D 1 236 ? -7.763 7.834 3.578 1.00 15.52 232 VAL D N 1
ATOM 7569 C CA . VAL D 1 236 ? -7.854 9.179 3.039 1.00 15.23 232 VAL D CA 1
ATOM 7570 C C . VAL D 1 236 ? -7.799 10.213 4.180 1.00 15.68 232 VAL D C 1
ATOM 7571 O O . VAL D 1 236 ? -7.986 9.882 5.337 1.00 16.08 232 VAL D O 1
ATOM 7575 N N . ALA D 1 237 ? -7.581 11.470 3.815 1.00 16.09 233 ALA D N 1
ATOM 7576 C CA . ALA D 1 237 ? -7.578 12.585 4.746 1.00 16.31 233 ALA D CA 1
ATOM 7577 C C . ALA D 1 237 ? -8.980 13.121 4.942 1.00 16.51 233 ALA D C 1
ATOM 7578 O O . ALA D 1 237 ? -9.307 13.624 6.007 1.00 16.67 233 ALA D O 1
ATOM 7580 N N . GLY D 1 238 ? -9.806 13.031 3.910 1.00 16.38 234 GLY D N 1
ATOM 7581 C CA . GLY D 1 238 ? -11.095 13.704 3.894 1.00 17.44 234 GLY D CA 1
ATOM 7582 C C . GLY D 1 238 ? -12.117 12.995 3.050 1.00 17.65 234 GLY D C 1
ATOM 7583 O O . GLY D 1 238 ? -11.763 12.249 2.112 1.00 17.39 234 GLY D O 1
ATOM 7584 N N . LEU D 1 239 ? -13.375 13.282 3.339 1.00 18.56 235 LEU D N 1
ATOM 7585 C CA . LEU D 1 239 ? -14.502 12.732 2.636 1.00 19.37 235 LEU D CA 1
ATOM 7586 C C . LEU D 1 239 ? -15.471 13.823 2.277 1.00 20.20 235 LEU D C 1
ATOM 7587 O O . LEU D 1 239 ? -15.783 14.672 3.123 1.00 20.67 235 LEU D O 1
ATOM 7592 N N . PHE D 1 240 ? -15.936 13.836 1.025 1.00 21.00 236 PHE D N 1
ATOM 7593 C CA . PHE D 1 240 ? -17.070 14.680 0.599 1.00 23.14 236 PHE D CA 1
ATOM 7594 C C . PHE D 1 240 ? -18.316 13.869 0.309 1.00 25.10 236 PHE D C 1
ATOM 7595 O O . PHE D 1 240 ? -18.241 12.887 -0.398 1.00 23.88 236 PHE D O 1
ATOM 7603 N N . MET D 1 241 ? -19.469 14.287 0.836 1.00 26.35 237 MET D N 1
ATOM 7604 C CA . MET D 1 241 ? -20.765 13.683 0.484 1.00 27.99 237 MET D CA 1
ATOM 7605 C C . MET D 1 241 ? -21.835 14.755 0.478 1.00 28.60 237 MET D C 1
ATOM 7606 O O . MET D 1 241 ? -21.863 15.597 1.373 1.00 28.73 237 MET D O 1
ATOM 7611 N N . GLU D 1 242 ? -22.740 14.695 -0.486 1.00 29.00 238 GLU D N 1
ATOM 7612 C CA . GLU D 1 242 ? -23.953 15.497 -0.466 1.00 30.12 238 GLU D CA 1
ATOM 7613 C C . GLU D 1 242 ? -24.983 14.836 0.395 1.00 30.05 238 GLU D C 1
ATOM 7614 O O . GLU D 1 242 ? -25.137 13.618 0.358 1.00 28.28 238 GLU D O 1
ATOM 7620 N N . THR D 1 243 ? -25.759 15.658 1.099 1.00 29.25 239 THR D N 1
ATOM 7621 C CA . THR D 1 243 ? -26.876 15.173 1.887 1.00 30.24 239 THR D CA 1
ATOM 7622 C C . THR D 1 243 ? -28.100 16.062 1.694 1.00 30.92 239 THR D C 1
ATOM 7623 O O . THR D 1 243 ? -27.975 17.173 1.238 1.00 32.04 239 THR D O 1
ATOM 7627 N N . HIS D 1 244 ? -29.276 15.581 2.041 1.00 33.28 240 HIS D N 1
ATOM 7628 C CA . HIS D 1 244 ? -30.487 16.435 2.037 1.00 35.70 240 HIS D CA 1
ATOM 7629 C C . HIS D 1 244 ? -31.450 15.904 3.068 1.00 37.82 240 HIS D C 1
ATOM 7630 O O . HIS D 1 244 ? -31.462 14.692 3.322 1.00 37.20 240 HIS D O 1
ATOM 7637 N N . PRO D 1 245 ? -32.221 16.791 3.742 1.00 40.17 241 PRO D N 1
ATOM 7638 C CA . PRO D 1 245 ? -33.215 16.266 4.678 1.00 42.47 241 PRO D CA 1
ATOM 7639 C C . PRO D 1 245 ? -34.250 15.337 4.025 1.00 44.89 241 PRO D C 1
ATOM 7640 O O . PRO D 1 245 ? -34.684 14.366 4.642 1.00 46.18 241 PRO D O 1
ATOM 7644 N N . ASN D 1 246 ? -34.630 15.638 2.791 1.00 46.94 242 ASN D N 1
ATOM 7645 C CA . ASN D 1 246 ? -35.597 14.836 2.045 1.00 49.71 242 ASN D CA 1
ATOM 7646 C C . ASN D 1 246 ? -35.187 14.875 0.566 1.00 51.57 242 ASN D C 1
ATOM 7647 O O . ASN D 1 246 ? -35.744 15.650 -0.217 1.00 53.61 242 ASN D O 1
ATOM 7649 N N . PRO D 1 247 ? -34.179 14.053 0.187 1.00 52.52 243 PRO D N 1
ATOM 7650 C CA . PRO D 1 247 ? -33.582 14.004 -1.153 1.00 52.00 243 PRO D CA 1
ATOM 7651 C C . PRO D 1 247 ? -34.586 13.898 -2.302 1.00 54.90 243 PRO D C 1
ATOM 7652 O O . PRO D 1 247 ? -34.276 14.293 -3.431 1.00 54.82 243 PRO D O 1
ATOM 7656 N N . ALA D 1 248 ? -35.760 13.340 -2.021 1.00 57.58 244 ALA D N 1
ATOM 7657 C CA . ALA D 1 248 ? -36.847 13.290 -3.006 1.00 62.04 244 ALA D CA 1
ATOM 7658 C C . ALA D 1 248 ? -37.322 14.691 -3.448 1.00 62.96 244 ALA D C 1
ATOM 7659 O O . ALA D 1 248 ? -37.855 14.844 -4.549 1.00 67.27 244 ALA D O 1
ATOM 7661 N N . GLU D 1 249 ? -37.127 15.700 -2.600 1.00 61.31 245 GLU D N 1
ATOM 7662 C CA . GLU D 1 249 ? -37.512 17.075 -2.924 1.00 62.57 245 GLU D CA 1
ATOM 7663 C C . GLU D 1 249 ? -36.312 18.013 -3.218 1.00 61.39 245 GLU D C 1
ATOM 7664 O O . GLU D 1 249 ? -36.494 19.226 -3.360 1.00 60.82 245 GLU D O 1
ATOM 7666 N N . ALA D 1 250 ? -35.101 17.459 -3.339 1.00 60.12 246 ALA D N 1
ATOM 7667 C CA . ALA D 1 250 ? -33.890 18.269 -3.562 1.00 58.59 246 ALA D CA 1
ATOM 7668 C C . ALA D 1 250 ? -33.978 19.027 -4.888 1.00 60.44 246 ALA D C 1
ATOM 7669 O O . ALA D 1 250 ? -34.641 18.574 -5.820 1.00 61.60 246 ALA D O 1
ATOM 7671 N N . LYS D 1 251 ? -33.320 20.187 -4.968 1.00 62.08 247 LYS D N 1
ATOM 7672 C CA . LYS D 1 251 ? -33.341 21.005 -6.193 1.00 62.48 247 LYS D CA 1
ATOM 7673 C C . LYS D 1 251 ? -32.251 20.581 -7.207 1.00 59.91 247 LYS D C 1
ATOM 7674 O O . LYS D 1 251 ? -32.273 21.034 -8.354 1.00 57.36 247 LYS D O 1
ATOM 7676 N N . SER D 1 252 ? -31.328 19.704 -6.793 1.00 59.26 248 SER D N 1
ATOM 7677 C CA . SER D 1 252 ? -30.245 19.223 -7.674 1.00 58.66 248 SER D CA 1
ATOM 7678 C C . SER D 1 252 ? -29.534 17.958 -7.134 1.00 58.53 248 SER D C 1
ATOM 7679 O O . SER D 1 252 ? -29.182 17.885 -5.942 1.00 58.29 248 SER D O 1
ATOM 7682 N N . ASP D 1 253 ? -29.327 16.979 -8.026 1.00 55.81 249 ASP D N 1
ATOM 7683 C CA . ASP D 1 253 ? -28.635 15.718 -7.706 1.00 52.29 249 ASP D CA 1
ATOM 7684 C C . ASP D 1 253 ? -29.326 14.922 -6.589 1.00 50.82 249 ASP D C 1
ATOM 7685 O O . ASP D 1 253 ? -28.693 14.113 -5.911 1.00 48.55 249 ASP D O 1
ATOM 7687 N N . GLY D 1 254 ? -30.624 15.151 -6.403 1.00 49.94 250 GLY D N 1
ATOM 7688 C CA . GLY D 1 254 ? -31.380 14.505 -5.337 1.00 49.46 250 GLY D CA 1
ATOM 7689 C C . GLY D 1 254 ? -31.184 12.997 -5.301 1.00 48.17 250 GLY D C 1
ATOM 7690 O O . GLY D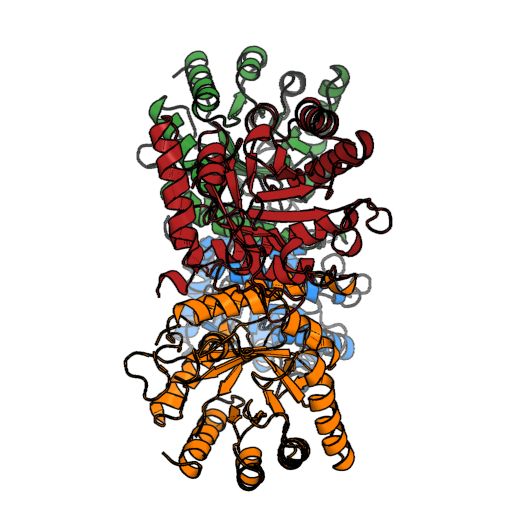 1 254 ? -30.970 12.444 -4.230 1.00 47.62 250 GLY D O 1
ATOM 7691 N N . PRO D 1 255 ? -31.236 12.323 -6.481 1.00 47.95 251 PRO D N 1
ATOM 7692 C CA . PRO D 1 255 ? -31.093 10.860 -6.479 1.00 45.59 251 PRO D CA 1
ATOM 7693 C C . PRO D 1 255 ? -29.802 10.342 -5.851 1.00 41.40 251 PRO D C 1
ATOM 7694 O O . PRO D 1 255 ? -29.792 9.197 -5.395 1.00 41.82 251 PRO D O 1
ATOM 7698 N N . ASN D 1 256 ? -28.735 11.152 -5.812 1.00 38.18 252 ASN D N 1
ATOM 7699 C CA . ASN D 1 256 ? -27.459 10.694 -5.233 1.00 35.18 252 ASN D CA 1
ATOM 7700 C C . ASN D 1 256 ? -27.132 11.204 -3.813 1.00 33.16 252 ASN D C 1
ATOM 7701 O O . ASN D 1 256 ? -26.089 10.848 -3.253 1.00 29.23 252 ASN D O 1
ATOM 7706 N N . ALA D 1 257 ? -28.045 11.982 -3.230 1.00 32.42 253 ALA D N 1
ATOM 7707 C CA . ALA D 1 257 ? -27.828 12.542 -1.891 1.00 31.97 253 ALA D CA 1
ATOM 7708 C C . ALA D 1 257 ? -28.133 11.483 -0.822 1.00 31.61 253 ALA D C 1
ATOM 7709 O O . ALA D 1 257 ? -29.096 10.719 -0.934 1.00 32.10 253 ALA D O 1
ATOM 7711 N N . VAL D 1 258 ? -27.288 11.426 0.194 1.00 30.14 254 VAL D N 1
ATOM 7712 C CA . VAL D 1 258 ? -27.594 10.643 1.382 1.00 30.26 254 VAL D CA 1
ATOM 7713 C C . VAL D 1 258 ? -28.591 11.427 2.225 1.00 30.84 254 VAL D C 1
ATOM 7714 O O . VAL D 1 258 ? -28.396 12.628 2.442 1.00 29.86 254 VAL D O 1
ATOM 7718 N N . PRO D 1 259 ? -29.667 10.764 2.690 1.00 31.25 255 PRO D N 1
ATOM 7719 C CA . PRO D 1 259 ? -30.555 11.456 3.597 1.00 32.28 255 PRO D CA 1
ATOM 7720 C C . PRO D 1 259 ? -29.868 11.855 4.875 1.00 31.37 255 PRO D C 1
ATOM 7721 O O . PRO D 1 259 ? -29.097 11.077 5.456 1.00 30.13 255 PRO D O 1
ATOM 7725 N N . LEU D 1 260 ? -30.213 13.054 5.325 1.00 32.00 256 LEU D N 1
ATOM 7726 C CA . LEU D 1 260 ? -29.622 13.663 6.494 1.00 31.25 256 LEU D CA 1
ATOM 7727 C C . LEU D 1 260 ? -29.774 12.799 7.739 1.00 31.81 256 LEU D C 1
ATOM 7728 O O . LEU D 1 260 ? -28.857 12.736 8.555 1.00 31.82 256 LEU D O 1
ATOM 7733 N N . ASN D 1 261 ? -30.912 12.120 7.869 1.00 33.27 257 ASN D N 1
ATOM 7734 C CA . ASN D 1 261 ? -31.179 11.274 9.046 1.00 34.74 257 ASN D CA 1
ATOM 7735 C C . ASN D 1 261 ? -30.504 9.888 8.995 1.00 33.65 257 ASN D C 1
ATOM 7736 O O . ASN D 1 261 ? -30.674 9.074 9.903 1.00 33.26 257 ASN D O 1
ATOM 7741 N N . ARG D 1 262 ? -29.739 9.630 7.944 1.00 31.25 258 ARG D N 1
ATOM 7742 C CA . ARG D 1 262 ? -28.882 8.468 7.917 1.00 30.20 258 ARG D CA 1
ATOM 7743 C C . ARG D 1 262 ? -27.394 8.863 7.981 1.00 29.19 258 ARG D C 1
ATOM 7744 O O . ARG D 1 262 ? -26.557 7.978 8.091 1.00 27.95 258 ARG D O 1
ATOM 7746 N N . MET D 1 263 ? -27.061 10.160 7.980 1.00 27.92 259 MET D N 1
ATOM 7747 C CA . MET D 1 263 ? -25.656 10.563 8.037 1.00 27.53 259 MET D CA 1
ATOM 7748 C C . MET D 1 263 ? -24.904 10.155 9.308 1.00 27.60 259 MET D C 1
ATOM 7749 O O . MET D 1 263 ? -23.747 9.749 9.223 1.00 26.52 259 MET D O 1
ATOM 7754 N N . GLY D 1 264 ? -25.552 10.248 10.468 1.00 28.24 260 GLY D N 1
ATOM 7755 C CA . GLY D 1 264 ? -24.900 9.891 11.745 1.00 28.77 260 GLY D CA 1
ATOM 7756 C C . GLY D 1 264 ? -24.487 8.429 11.781 1.00 29.19 260 GLY D C 1
ATOM 7757 O O . GLY D 1 264 ? -23.310 8.097 12.051 1.00 29.34 260 GLY D O 1
ATOM 7758 N N . ALA D 1 265 ? -25.440 7.555 11.449 1.00 29.47 261 ALA D N 1
ATOM 7759 C CA . ALA D 1 265 ? -25.169 6.123 11.311 1.00 28.58 261 ALA D CA 1
ATOM 7760 C C . ALA D 1 265 ? -23.984 5.835 10.379 1.00 26.69 261 ALA D C 1
ATOM 7761 O O . ALA D 1 265 ? -23.061 5.093 10.750 1.00 25.94 261 ALA D O 1
ATOM 7763 N N . LEU D 1 266 ? -23.991 6.444 9.194 1.00 25.79 262 LEU D N 1
ATOM 7764 C CA . LEU D 1 266 ? -22.899 6.250 8.232 1.00 24.43 262 LEU D CA 1
ATOM 7765 C C . LEU D 1 266 ? -21.579 6.738 8.784 1.00 23.29 262 LEU D C 1
ATOM 7766 O O . LEU D 1 266 ? -20.590 6.004 8.803 1.00 21.42 262 LEU D O 1
ATOM 7771 N N . LEU D 1 267 ? -21.594 7.958 9.297 1.00 23.58 263 LEU D N 1
ATOM 7772 C CA . LEU D 1 267 ? -20.388 8.570 9.837 1.00 23.38 263 LEU D CA 1
ATOM 7773 C C . LEU D 1 267 ? -19.790 7.785 10.996 1.00 23.88 263 LEU D C 1
ATOM 7774 O O . LEU D 1 267 ? -18.556 7.677 11.133 1.00 23.03 263 LEU D O 1
ATOM 7779 N N . GLU D 1 268 ? -20.649 7.215 11.830 1.00 25.86 264 GLU D N 1
ATOM 7780 C CA . GLU D 1 268 ? -20.196 6.385 12.929 1.00 27.56 264 GLU D CA 1
ATOM 7781 C C . GLU D 1 268 ? -19.469 5.124 12.416 1.00 25.60 264 GLU D C 1
ATOM 7782 O O . GLU D 1 268 ? -18.402 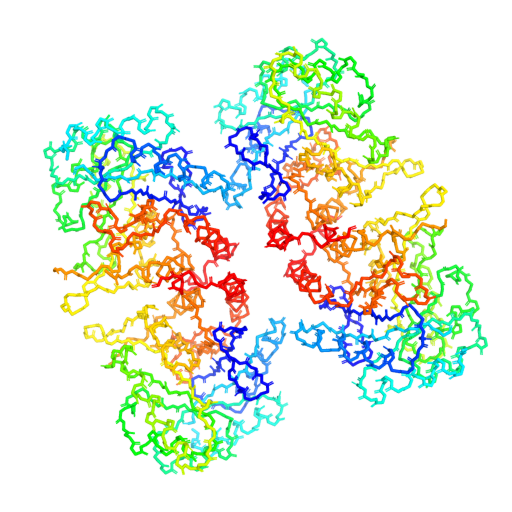4.746 12.918 1.00 23.95 264 GLU D O 1
ATOM 7788 N N . THR D 1 269 ? -19.997 4.490 11.376 1.00 24.03 265 THR D N 1
ATOM 7789 C CA . THR D 1 269 ? -19.279 3.372 10.773 1.00 22.78 265 THR D CA 1
ATOM 7790 C C . THR D 1 269 ? -17.945 3.880 10.186 1.00 21.31 265 THR D C 1
ATOM 7791 O O . THR D 1 269 ? -16.909 3.272 10.407 1.00 20.34 265 THR D O 1
ATOM 7795 N N . LEU D 1 270 ? -17.947 5.025 9.482 1.00 20.81 266 LEU D N 1
ATOM 7796 C CA . LEU D 1 270 ? -16.703 5.495 8.835 1.00 19.27 266 LEU D CA 1
ATOM 7797 C C . LEU D 1 270 ? -15.625 5.826 9.854 1.00 20.04 266 LEU D C 1
ATOM 7798 O O . LEU D 1 270 ? -14.456 5.526 9.650 1.00 20.83 266 LEU D O 1
ATOM 7803 N N . VAL D 1 271 ? -15.982 6.460 10.969 1.00 20.84 267 VAL D N 1
ATOM 7804 C CA . VAL D 1 271 ? -15.009 6.699 12.025 1.00 21.07 267 VAL D CA 1
ATOM 7805 C C . VAL D 1 271 ? -14.321 5.396 12.468 1.00 21.02 267 VAL D C 1
ATOM 7806 O O . VAL D 1 271 ? -13.073 5.306 12.546 1.00 21.92 267 VAL D O 1
ATOM 7810 N N . THR D 1 272 ? -15.110 4.353 12.685 1.00 21.43 268 THR D N 1
ATOM 7811 C CA . THR D 1 272 ? -14.564 3.057 13.066 1.00 21.94 268 THR D CA 1
ATOM 7812 C C . THR D 1 272 ? -13.539 2.549 12.053 1.00 21.12 268 THR D C 1
ATOM 7813 O O . THR D 1 272 ? -12.459 2.086 12.447 1.00 21.06 268 THR D O 1
ATOM 7817 N N . LEU D 1 273 ? -13.882 2.625 10.765 1.00 20.16 269 LEU D N 1
ATOM 7818 C CA . LEU D 1 273 ? -12.981 2.194 9.712 1.00 19.33 269 LEU D CA 1
ATOM 7819 C C . LEU D 1 273 ? -11.690 3.019 9.693 1.00 19.57 269 LEU D C 1
ATOM 7820 O O . LEU D 1 273 ? -10.569 2.466 9.650 1.00 19.63 269 LEU D O 1
ATOM 7825 N N . ASP D 1 274 ? -11.869 4.347 9.752 1.00 20.25 270 ASP D N 1
ATOM 7826 C CA . ASP D 1 274 ? -10.795 5.306 9.719 1.00 20.44 270 ASP D CA 1
ATOM 7827 C C . ASP D 1 274 ? -9.789 5.000 10.805 1.00 21.27 270 ASP D C 1
ATOM 7828 O O . ASP D 1 274 ? -8.581 4.922 10.525 1.00 20.88 270 ASP D O 1
ATOM 7833 N N . GLN D 1 275 ? -10.277 4.762 12.023 1.00 22.52 271 GLN D N 1
ATOM 7834 C CA . GLN D 1 275 ? -9.386 4.422 13.163 1.00 24.29 271 GLN D CA 1
ATOM 7835 C C . GLN D 1 275 ? -8.629 3.126 12.989 1.00 23.81 271 GLN D C 1
ATOM 7836 O O . GLN D 1 275 ? -7.420 3.053 13.284 1.00 23.61 271 GLN D O 1
ATOM 7842 N N . ALA D 1 276 ? -9.337 2.124 12.465 1.00 22.80 272 ALA D N 1
ATOM 7843 C CA . ALA D 1 276 ? -8.793 0.802 12.268 1.00 22.97 272 ALA D CA 1
ATOM 7844 C C . ALA D 1 276 ? -7.619 0.829 11.340 1.00 22.96 272 ALA D C 1
ATOM 7845 O O . ALA D 1 276 ? -6.631 0.132 11.614 1.00 23.82 272 ALA D O 1
ATOM 7847 N N . VAL D 1 277 ? -7.712 1.595 10.236 1.00 21.42 273 VAL D N 1
ATOM 7848 C CA . VAL D 1 277 ? -6.655 1.587 9.240 1.00 21.24 273 VAL D CA 1
ATOM 7849 C C . VAL D 1 277 ? -5.515 2.534 9.553 1.00 22.68 273 VAL D C 1
ATOM 7850 O O . VAL D 1 277 ? -4.418 2.380 9.007 1.00 23.81 273 VAL D O 1
ATOM 7854 N N . LYS D 1 278 ? -5.745 3.502 10.438 1.00 22.43 274 LYS D N 1
ATOM 7855 C CA . LYS D 1 278 ? -4.693 4.462 10.797 1.00 23.73 274 LYS D CA 1
ATOM 7856 C C . LYS D 1 278 ? -4.008 4.181 12.125 1.00 25.64 274 LYS D C 1
ATOM 7857 O O . LYS D 1 278 ? -3.002 4.835 12.450 1.00 25.33 274 LYS D O 1
ATOM 7863 N N . ARG D 1 279 ? -4.528 3.202 12.871 1.00 27.12 275 ARG D N 1
ATOM 7864 C CA . ARG D 1 279 ? -3.932 2.784 14.157 1.00 30.75 275 ARG D CA 1
ATOM 7865 C C . ARG D 1 279 ? -2.500 2.295 13.980 1.00 32.67 275 ARG D C 1
ATOM 7866 O O . ARG D 1 279 ? -1.641 2.606 14.792 1.00 34.16 275 ARG D O 1
ATOM 7868 N N . ASN D 1 280 ? -2.262 1.558 12.901 1.00 33.05 276 ASN D N 1
ATOM 7869 C CA . ASN D 1 280 ? -0.964 1.004 12.544 1.00 35.22 276 ASN D CA 1
ATOM 7870 C C . ASN D 1 280 ? -0.564 1.512 11.165 1.00 35.38 276 ASN D C 1
ATOM 7871 O O . ASN D 1 280 ? -1.418 2.004 10.414 1.00 32.50 276 ASN D O 1
ATOM 7876 N N . PRO D 1 281 ? 0.738 1.408 10.815 1.00 36.50 277 PRO D N 1
ATOM 7877 C CA . PRO D 1 281 ? 1.116 1.954 9.497 1.00 35.13 277 PRO D CA 1
ATOM 7878 C C . PRO D 1 281 ? 0.332 1.233 8.390 1.00 32.08 277 PRO D C 1
ATOM 7879 O O . PRO D 1 281 ? -0.102 0.101 8.596 1.00 31.59 277 PRO D O 1
ATOM 7883 N N . PHE D 1 282 ? 0.104 1.888 7.263 1.00 28.96 278 PHE D N 1
ATOM 7884 C CA . PHE D 1 282 ? -0.480 1.195 6.112 1.00 28.33 278 PHE D CA 1
ATOM 7885 C C . PHE D 1 282 ? 0.483 0.145 5.574 1.00 28.52 278 PHE D C 1
ATOM 7886 O O . PHE D 1 282 ? 1.654 0.435 5.316 1.00 28.49 278 PHE D O 1
ATOM 7894 N N . LEU D 1 283 ? -0.001 -1.073 5.374 1.00 28.88 279 LEU D N 1
ATOM 7895 C CA . LEU D 1 283 ? 0.906 -2.172 4.983 1.00 29.52 279 LEU D CA 1
ATOM 7896 C C . LEU D 1 283 ? 1.596 -1.897 3.640 1.00 29.93 279 LEU D C 1
ATOM 7897 O O . LEU D 1 283 ? 2.777 -2.235 3.462 1.00 31.58 279 LEU D O 1
ATOM 7902 N N . GLU D 1 284 ? 0.896 -1.262 2.702 1.00 28.51 280 GLU D N 1
ATOM 7903 C CA . GLU D 1 284 ? 1.521 -0.893 1.421 1.00 29.96 280 GLU D CA 1
ATOM 7904 C C . GLU D 1 284 ? 2.812 -0.058 1.526 1.00 32.59 280 GLU D C 1
ATOM 7905 O O . GLU D 1 284 ? 3.610 -0.023 0.584 1.00 33.28 280 GLU D O 1
ATOM 7911 N N . ASN D 1 285 ? 3.020 0.624 2.648 1.00 33.96 281 ASN D N 1
ATOM 7912 C CA . ASN D 1 285 ? 4.244 1.397 2.815 1.00 39.35 281 ASN D CA 1
ATOM 7913 C C . ASN D 1 285 ? 5.454 0.501 3.032 1.00 44.19 281 ASN D C 1
ATOM 7914 O O . ASN D 1 285 ? 6.561 0.912 2.707 1.00 48.52 281 ASN D O 1
ATOM 7919 N N . ASP D 1 286 ? 5.250 -0.709 3.573 1.00 47.24 282 ASP D N 1
ATOM 7920 C CA . ASP D 1 286 ? 6.325 -1.739 3.620 1.00 50.35 282 ASP D CA 1
ATOM 7921 C C . ASP D 1 286 ? 6.674 -2.232 2.204 1.00 53.98 282 ASP D C 1
ATOM 7922 O O . ASP D 1 286 ? 7.672 -2.930 2.008 1.00 56.87 282 ASP D O 1
ATOM 7924 N N . PHE D 1 287 ? 5.841 -1.878 1.222 1.00 55.19 283 PHE D N 1
ATOM 7925 C CA . PHE D 1 287 ? 6.073 -2.220 -0.182 1.00 54.76 283 PHE D CA 1
ATOM 7926 C C . PHE D 1 287 ? 6.247 -0.921 -0.981 1.00 54.69 283 PHE D C 1
ATOM 7927 O O . PHE D 1 287 ? 5.908 -0.851 -2.153 1.00 55.49 283 PHE D O 1
#

B-factor: mean 31.09, std 11.05, range [9.33, 69.62]

Radius of gyration: 31.45 Å; Cα contacts (8 Å, |Δi|>4): 2382; chains: 4; bounding box: 51×77×80 Å

CATH classification: 3.20.20.70

Foldseek 3Di:
DFDADPDDWALLDQAAEEEEAAACPDLVQGLVLLQLVVVLCVVVVHHYEYEYEAVPVVRLVSLLCSCVPVVHAYEYEDEDLVCLQVNLVRGQEYEYDQVCLVVLVNLLSNLLSPHAYEYEHHLADDLLCVLVSLVSSLVSNVVNVHHSQRYEYEYQFHDDPAQATAGDLVSQVSNVVSVHFYEYELQNRGGGCLRQVCSLVVLLVNLLSTTRYYYAYEGCQLVPGPPSSSRHHHSVCPSVSVVSSSVSNCVCSVDDHVVVVD/DFDADPDDWALQDQAAEEEEAAACDDLCQGLVRLQLVCVLCVVVVHQYEYEYEYVDPVVRLVSLLCSCVVVVHAYEYEDADLVCLQVNLVRGQEYEYDQVCLPVLVNLLSNLLSQHAYEYEHHLADDLLCVLVSLVSSQVSNVVNVHHSQRYEYEYQFHDDPAQAGARDLVSQVNNVVSVHFYEYELLNRQGGPCLRQVCSLVVLLVNLLSTGRYYYAYEGQQLVPGPPPSSNHHHSVCVSVSVVSSSVSNCVCSVDDHVVVVD/DFCADPDDWALLDQAAEEEEAAACPDLVQGQVLLVLVVVLCVVVVHHYEYEYEYVHPVRRLVSLLVNCVVVVHAYEYEDADLVCLQVSLVRHQEYEYDQVCLPVLVSLLSNLLSQHAYEYEHHLADDLLCVLVSLVSSLVSQVVNVHDSQRYEYEYQFHDDDAQAGARDLVSQVNNVVSVHFYEYELQNRQGRPCLSLVCSLVVLLSNLLSTGRYYYAYEGCQLVPRPPSSSNHHHSVCVSVSVVSSSVSNCVCSVDDHPVVVD/DFQADHDDWALLDQAAEEEEAAACDDLCQGLVLLQLVVVLCVVVVHHYEYEYEAVHDVVRLVSLLCNCVVVVHAYEYEDADLVCLQVSLVRHQEYEYDQVCLVVLVGLLSNLLNQHAYEYEHHLADDLLCVLVSLVSSQVSQVVNVHDSQRYEYEYQFHDDPAQAGARDLVSQVNNVVSVHFYEYELQNHQGRPCLRQVCSLVVLLVNLLSTGRYYYAYEGCQLVPRPPSSSNHHHSVCVSVSVNVSSVSNCVCSVDDHPVVVD